Protein AF-0000000082283567 (afdb_homodimer)

Solvent-accessible surface area (backbone atoms only — not comparable to full-atom values): 51053 Å² total; per-residue (Å²): 121,48,42,83,45,73,58,57,56,79,41,66,70,56,34,50,48,35,37,76,75,66,52,45,45,70,44,39,68,35,46,18,51,27,35,51,26,24,47,41,36,71,56,43,43,70,57,73,76,56,86,62,96,57,68,27,50,33,34,15,39,20,30,20,50,17,9,45,42,33,15,32,55,36,14,67,39,68,38,49,17,24,31,26,24,59,67,56,36,25,26,52,42,48,70,39,32,58,45,39,51,46,26,47,40,43,29,18,49,47,43,54,48,51,71,46,26,59,82,38,18,30,43,68,77,42,58,79,46,68,40,53,53,52,37,42,50,48,29,39,42,51,40,29,69,56,31,51,76,44,7,58,66,42,38,40,72,39,51,18,37,54,38,77,27,60,60,28,32,70,25,72,47,31,33,33,39,84,88,38,78,42,35,34,62,27,34,36,42,11,56,27,53,43,74,35,73,74,81,81,28,44,48,43,88,81,37,86,60,34,35,58,71,48,51,87,41,55,58,55,77,45,62,28,33,37,31,40,26,64,45,59,70,31,49,36,50,40,46,25,42,17,49,60,64,22,47,27,36,33,37,21,63,47,83,51,54,47,51,94,75,34,42,36,64,68,58,25,52,52,54,52,51,44,33,39,75,50,47,34,42,76,41,58,58,31,56,69,48,34,37,44,72,78,36,76,45,72,84,54,78,44,63,27,35,34,39,38,30,39,78,95,42,76,44,71,25,37,37,41,36,48,36,60,51,68,24,20,49,64,73,95,34,29,37,72,55,24,43,44,50,62,42,90,53,46,10,37,41,51,48,58,58,34,30,28,75,60,22,88,38,32,28,44,20,27,37,16,18,38,94,55,71,77,39,65,47,49,6,32,50,42,14,54,37,37,45,39,30,72,75,64,70,46,85,50,47,60,84,72,63,53,66,47,47,67,35,82,37,82,55,13,41,21,36,28,70,44,40,22,70,65,37,27,52,76,70,69,45,64,62,43,79,33,70,21,62,24,69,80,32,66,37,21,49,46,64,73,53,33,60,47,33,29,36,39,30,19,37,57,98,53,44,47,53,50,19,25,32,28,33,22,80,55,15,67,41,45,48,44,40,55,44,43,28,46,69,67,73,37,32,36,57,55,43,33,68,35,56,52,45,71,73,37,66,51,42,31,58,27,42,26,10,40,53,54,45,63,73,66,52,79,72,63,129,121,47,43,84,46,71,60,55,56,78,41,64,71,57,36,50,46,33,36,75,76,65,54,44,45,69,44,40,67,34,46,19,52,27,35,49,27,23,46,40,37,71,54,44,45,71,57,71,76,57,84,63,94,56,67,26,50,33,34,16,38,18,29,21,50,18,10,45,42,32,15,32,54,36,14,68,40,68,39,49,17,24,27,27,22,60,66,57,36,25,26,53,41,49,71,39,32,60,46,39,51,46,28,48,39,44,27,18,48,47,43,53,50,52,73,47,24,58,82,40,18,30,43,68,76,42,58,80,45,67,38,53,53,51,36,44,48,48,28,40,42,52,39,28,69,56,30,50,76,42,7,55,65,42,38,40,72,40,51,19,36,52,39,76,27,60,61,29,32,70,26,71,47,31,35,33,40,83,88,38,77,41,37,35,64,27,34,36,42,12,56,28,53,42,76,36,73,73,82,81,28,44,49,45,89,80,38,86,59,34,35,59,69,48,52,84,40,56,58,55,78,45,61,27,33,37,30,40,26,63,46,60,70,31,49,36,49,39,46,25,42,17,49,60,65,23,46,27,35,33,38,20,63,46,83,51,54,48,52,93,74,34,40,36,63,68,58,26,52,52,52,52,52,42,34,39,73,51,46,34,41,76,41,57,58,32,55,70,48,35,37,44,71,77,38,74,46,71,86,54,79,45,62,28,34,33,36,40,29,40,77,95,43,77,43,70,24,38,38,39,36,49,37,59,50,67,24,19,50,64,73,95,35,29,38,70,56,24,42,42,51,63,41,92,54,44,10,37,41,50,47,58,56,35,30,29,75,62,23,88,40,32,28,44,20,28,36,17,19,39,95,53,71,76,41,65,46,49,6,32,51,43,14,53,36,37,45,39,29,73,74,63,70,47,86,52,46,60,83,73,63,55,67,47,48,66,33,80,37,82,54,11,43,19,36,29,70,43,40,22,71,64,37,28,54,74,71,70,44,65,62,43,78,33,71,22,62,24,71,79,32,65,36,21,50,45,61,73,53,33,61,46,32,30,35,40,31,18,37,58,99,54,45,46,53,51,20,24,32,28,33,22,81,55,15,67,43,44,48,44,41,56,45,42,28,47,70,68,73,37,32,37,58,56,43,33,69,36,56,51,44,70,75,38,65,50,43,32,58,26,44,25,10,41,53,54,45,62,73,66,52,79,72,62,129

Organism: NCBI:txid303405

Nearest PDB structures (foldseek):
  4j57-assembly1_B  TM=8.960E-01  e=3.649E-37  Plasmodium falciparum 3D7
  1k4q-assembly1_A-2  TM=8.839E-01  e=1.649E-37  Homo sapiens
  3djj-assembly1_A  TM=8.849E-01  e=4.087E-37  Homo sapiens
  1grt-assembly1_A  TM=8.715E-01  e=7.627E-37  Homo sapiens
  1grg-assembly1_A-2  TM=8.797E-01  e=1.423E-36  Homo sapiens

Sequence (1050 aa):
MASTSEWTPGDVEQAKEAREKLDIWPLDEYNCKLLNEVHPRNYVSNANKKEGSFVYDLIAIGSGAGGLVSSKQSARRGAKSAMITERLAGGDCLNVGCVPSKALIRSARAVAQVRRAAEFGVIVSGEVTVDFEAVMARLRRLRATIAPADGHPGTEQAGTHVYQGRGRLTGPNTVEVNGKTLKFEKCVLAMGGRPSIPSSIDGLQDAPFTTNENLFNLQVLPPRMIILGSGVVALEMAQSFALLGSKVTIVNRSSRLFESKLGDDEAANLIQNQLEKDGVTFLSSSTAQKVETINPGDGNKKLPLMKVTVGDKVLECECLLVAAGRAANVENCGLEEANVDYELGKGVKVNDYAQSVSNPSVYAVGDCCAGVPRLTHMSGEMAKLVVQNSLANDEWKLSSLVVPAVAYTEPEYATVGIASEEQAKKQGVACDVYKTSLEHNDRAILESSNIGFVKILVKKDTDDILGATIVAERAGEMINEVSLAMKNNLGLYAIGRNIHPYPTTGEAVMGCGVQYINKHLPRLDMASTSEWTPGDVEQAKEAREKLDIWPLDEYNCKLLNEVHPRNYVSNANKKEGSFVYDLIAIGSGAGGLVSSKQSARRGAKSAMITERLAGGDCLNVGCVPSKALIRSARAVAQVRRAAEFGVIVSGEVTVDFEAVMARLRRLRATIAPADGHPGTEQAGTHVYQGRGRLTGPNTVEVNGKTLKFEKCVLAMGGRPSIPSSIDGLQDAPFTTNENLFNLQVLPPRMIILGSGVVALEMAQSFALLGSKVTIVNRSSRLFESKLGDDEAANLIQNQLEKDGVTFLSSSTAQKVETINPGDGNKKLPLMKVTVGDKVLECECLLVAAGRAANVENCGLEEANVDYELGKGVKVNDYAQSVSNPSVYAVGDCCAGVPRLTHMSGEMAKLVVQNSLANDEWKLSSLVVPAVAYTEPEYATVGIASEEQAKKQGVACDVYKTSLEHNDRAILESSNIGFVKILVKKDTDDILGATIVAERAGEMINEVSLAMKNNLGLYAIGRNIHPYPTTGEAVMGCGVQYINKHLPRLD

Foldseek 3Di:
DQAPDFQDAPDPVVCVVCCPPAVDDDSHPLVRLLCCFWPGHNGHWPCVVPPDQDAWQEEEEAAALQQLLLQLVLVLVPTAGAYEHAHTHRPCCLQQRVQLLVLLLVLLVVLVCVVCVVVVVDDDPDDDAFDVQVSLVSSSNRSSVVNNCRGPVNSVVSVYTYHHAAWADQAQAWIDGPRDIYGYQAYEYEHAWAADDDPQAAPRVVALAAESSNVSNANDQKQEEEEEEQDLVRLSVLLSSLSNHHQYEYEELAQWHPVVVPAARVLGVLSVVVSVVSRYHYDHNKDWHYKDWPARFDSYHGFTWMWIDIPPDIDIISHYYYRHDIFAPDPPRHCVNNQWDADGRFATEAAFQQAGPGRRRYGYFANRYGPDDRDSVRSNVSSVSNSCCSVVVDDDTNVLDWDKDWRVGVQIKIKIAQRYPRSCVVVVFDWDKFKFFLCPQPVCVVVVWRHWIKIWIAGPPDQFTRMIITGGNPVVVLCVVVSVCNSVRNGLCVLLPDDDDPRDPSVRSNNSSVVVCVVPDDDDD/DQAPDFQDAPDPVVCVVCCPPAVDDDSHPLVRLLCCFWPGHNGHWPCVVPPDLDAWQEEEEAAALQQLLLQLVLVLVPTAGAYEHAYTHRPCCLQQHVQLLVLLLVLLVVLVCVVCVVVVVDDDPDDDAFDVQVSLVSSSNRSSVVNNCRGPVNSVVSVYTYHHAAWADQAQAWIDGPRDIYGYQAYEYEHAWAADDDPQAAPRVVALAAESSNVSNANDLKQEEEEEEQDLVRLSVLLSSLSNHHQYEYEELAQWHPVVVPAARVLRVLSVVVSVVSRYHYDHNKDWHYKDWPARFDSYHGFTWMWIDIPPDIDIISHYYYRHDIFAPDPPRHCVNNQWDADGRFATEDDFQQAGPGRRRYGYFANRYGPDDRDSVRSNVSSVSNSCCSVVVDDDTNVLDWDKDWRVGVQIKIKIAQRYPRSCVVVVFDWDKFKFFLCPQPVCVVVVNRHWIKMWIAGPPDQFTRMIITGGNPVVVLCVVVSVCNSVRNGLCVLLPDDDDPRDPSVRSNNSSVVVCVVPDDDDD

Secondary structure (DSSP, 8-state):
--BS----TT-HHHHHHIIIII------HHHHHHHHHHS-TTB--GGGG--S--EEEEEEE--SHHHHHHHHHHHHTT--EEEEESS-TTHHHHHHSHHHHHHHHHHHHHHHHHHTGGGGTEEE-S-EEE-HHHHHHHHHHHHHHHGGGGSHHHHHHTT-EEEES--EEEETTEEEETTEEEEEEEEEE---EEE---SSSBTGGGS--B-TTTGGG--S--SEEEEE--SHHHHHHHHHHHHHT-EEEEE-SSSSTTTTTT--HHHHHHHHHHHHHTTEEEETT--EEEEEEEE---SSSS--EEEEEETTEEEEESEEEE-S-EEE--TTSSTTTTT--EETTTEE-B-TTSBBSS-TTEEE-GGGBTTS---HHHHHHHHHHHHHHHHS-----GGG----EEE-SSSEEEEEE--SHHHHHHTT--EEEEEEEGGG-HHHHHTT----EEEEEEETTS--EEEEEEEETTHHHHHHHHHHHHHTT--HHHHHTSPPPSS-TTHHHHHHHHHHHHHHSPP--/--BS----TT-HHHHHHIIIII------HHHHHHHHHHS-TTB--GGGG--S--EEEEEEE--SHHHHHHHHHHHHTT--EEEEESS-TTHHHHHHSHHHHHHHHHHHHHHHHHHTGGGGTEEE-S-EEE-HHHHHHHHHHHHHHHGGGGSHHHHHHTT-EEEES--EEEETTEEEETTEEEEEEEEEE---EEE---SSSBTGGGS--B-TTTGGG--S--SEEEEE--SHHHHHHHHHHHHHT-EEEEE-SSSSTTTTTT--HHHHHHHHHHHHHTTEEEETT--EEEEEEEE---SSSS--EEEEEETTEEEEESEEEE-S-EEE--TTSSTTTTT--EETTTEE-B-TTSBBSS-TTEEE-GGGBTTS---HHHHHHHHHHHHHHHHH-----GGG----EEE-SSSEEEEEE--SHHHHHHTT--EEEEEEEGGG-HHHHHTT----EEEEEEETTS--EEEEEEEETTHHHHHHHHHHHHHTT--HHHHHTSPPPSS-TTHHHHHHHHHHHHHHSPP--

Structure (mmCIF, N/CA/C/O backbone):
data_AF-0000000082283567-model_v1
#
loop_
_entity.id
_entity.type
_entity.pdbx_description
1 polymer 'Dihydrolipoyl dehydrogenase'
#
loop_
_atom_site.group_PDB
_atom_site.id
_atom_site.type_symbol
_atom_site.label_atom_id
_atom_site.label_alt_id
_atom_site.label_comp_id
_atom_site.label_asym_id
_atom_site.label_entity_id
_atom_site.label_seq_id
_atom_site.pdbx_PDB_ins_code
_atom_site.Cartn_x
_atom_site.Cartn_y
_atom_site.Cartn_z
_atom_site.occupancy
_atom_site.B_iso_or_equiv
_atom_site.auth_seq_id
_atom_site.auth_comp_id
_atom_site.auth_asym_id
_atom_site.auth_atom_id
_atom_site.pdbx_PDB_model_num
ATOM 1 N N . MET A 1 1 ? 9.969 -41.188 8.055 1 50.34 1 MET A N 1
ATOM 2 C CA . MET A 1 1 ? 10.344 -40.188 7.062 1 50.34 1 MET A CA 1
ATOM 3 C C . MET A 1 1 ? 10.383 -40.812 5.664 1 50.34 1 MET A C 1
ATOM 5 O O . MET A 1 1 ? 11.016 -41.844 5.453 1 50.34 1 MET A O 1
ATOM 9 N N . ALA A 1 2 ? 9.391 -40.344 4.875 1 64.75 2 ALA A N 1
ATOM 10 C CA . ALA A 1 2 ? 9.086 -40.906 3.57 1 64.75 2 ALA A CA 1
ATOM 11 C C . ALA A 1 2 ? 10.281 -40.781 2.625 1 64.75 2 ALA A C 1
ATOM 13 O O . ALA A 1 2 ? 10.234 -41.281 1.491 1 64.75 2 ALA A O 1
ATOM 14 N N . SER A 1 3 ? 11.266 -40 3.121 1 69.56 3 SER A N 1
ATOM 15 C CA . SER A 1 3 ? 12.438 -39.875 2.258 1 69.56 3 SER A CA 1
ATOM 16 C C . SER A 1 3 ? 13.633 -40.625 2.846 1 69.56 3 SER A C 1
ATOM 18 O O . SER A 1 3 ? 13.93 -40.469 4.035 1 69.56 3 SER A O 1
ATOM 20 N N . THR A 1 4 ? 14.258 -41.469 2.104 1 71 4 THR A N 1
ATOM 21 C CA . THR A 1 4 ? 15.391 -42.281 2.59 1 71 4 THR A CA 1
ATOM 22 C C . THR A 1 4 ? 16.703 -41.562 2.32 1 71 4 THR A C 1
ATOM 24 O O . THR A 1 4 ? 17.766 -41.969 2.793 1 71 4 THR A O 1
ATOM 27 N N . SER A 1 5 ? 16.672 -40.5 1.521 1 83.62 5 SER A N 1
ATOM 28 C CA . SER A 1 5 ? 17.859 -39.719 1.239 1 83.62 5 SER A CA 1
ATOM 29 C C . SER A 1 5 ? 17.531 -38.219 1.108 1 83.62 5 SER A C 1
ATOM 31 O O . SER A 1 5 ? 16.359 -37.875 0.998 1 83.62 5 SER A O 1
ATOM 33 N N . GLU A 1 6 ? 18.578 -37.438 1.274 1 92.94 6 GLU A N 1
ATOM 34 C CA . GLU A 1 6 ? 18.406 -36 1.188 1 92.94 6 GLU A CA 1
ATOM 35 C C . GLU A 1 6 ? 19.312 -35.406 0.105 1 92.94 6 GLU A C 1
ATOM 37 O O . GLU A 1 6 ? 20.344 -35.969 -0.24 1 92.94 6 GLU A O 1
ATOM 42 N N . TRP A 1 7 ? 18.828 -34.344 -0.538 1 97.12 7 TRP A N 1
ATOM 43 C CA . TRP A 1 7 ? 19.703 -33.531 -1.382 1 97.12 7 TRP A CA 1
ATOM 44 C C . TRP A 1 7 ? 20.844 -32.938 -0.562 1 97.12 7 TRP A C 1
ATOM 46 O O . TRP A 1 7 ? 20.609 -32.375 0.524 1 97.12 7 TRP A O 1
ATOM 56 N N . THR A 1 8 ? 22.047 -33.062 -1.03 1 96.19 8 THR A N 1
ATOM 57 C CA . THR A 1 8 ? 23.219 -32.594 -0.3 1 96.19 8 THR A CA 1
ATOM 58 C C . THR A 1 8 ? 24.016 -31.594 -1.146 1 96.19 8 THR A C 1
ATOM 60 O O . THR A 1 8 ? 24.359 -31.891 -2.295 1 96.19 8 THR A O 1
ATOM 63 N N . PRO A 1 9 ? 24.359 -30.516 -0.522 1 95.5 9 PRO A N 1
ATOM 64 C CA . PRO A 1 9 ? 25.125 -29.531 -1.272 1 95.5 9 PRO A CA 1
ATOM 65 C C . PRO A 1 9 ? 26.484 -30.062 -1.716 1 95.5 9 PRO A C 1
ATOM 67 O O . PRO A 1 9 ? 27.156 -30.75 -0.952 1 95.5 9 PRO A O 1
ATOM 70 N N . GLY A 1 10 ? 26.906 -29.812 -2.912 1 90.88 10 GLY A N 1
ATOM 71 C CA . GLY A 1 10 ? 28.234 -30.156 -3.396 1 90.88 10 GLY A CA 1
ATOM 72 C C . GLY A 1 10 ? 28.312 -31.531 -4.012 1 90.88 10 GLY A C 1
ATOM 73 O O . GLY A 1 10 ? 29.344 -31.906 -4.578 1 90.88 10 GLY A O 1
ATOM 74 N N . ASP A 1 11 ? 27.281 -32.312 -3.92 1 95.25 11 ASP A N 1
ATOM 75 C CA . ASP A 1 11 ? 27.266 -33.625 -4.547 1 95.25 11 ASP A CA 1
ATOM 76 C C . ASP A 1 11 ? 27.125 -33.5 -6.062 1 95.25 11 ASP A C 1
ATOM 78 O O . ASP A 1 11 ? 26.078 -33.094 -6.566 1 95.25 11 ASP A O 1
ATOM 82 N N . VAL A 1 12 ? 28.047 -33.969 -6.805 1 95.69 12 VAL A N 1
ATOM 83 C CA . VAL A 1 12 ? 28.141 -33.75 -8.242 1 95.69 12 VAL A CA 1
ATOM 84 C C . VAL A 1 12 ? 27.047 -34.531 -8.961 1 95.69 12 VAL A C 1
ATOM 86 O O . VAL A 1 12 ? 26.438 -34.031 -9.906 1 95.69 12 VAL A O 1
ATOM 89 N N . GLU A 1 13 ? 26.875 -35.781 -8.523 1 96.38 13 GLU A N 1
ATOM 90 C CA . GLU A 1 13 ? 25.859 -36.625 -9.156 1 96.38 13 GLU A CA 1
ATOM 91 C C . GLU A 1 13 ? 24.453 -36.062 -8.906 1 96.38 13 GLU A C 1
ATOM 93 O O . GLU A 1 13 ? 23.625 -36.031 -9.805 1 96.38 13 GLU A O 1
ATOM 98 N N . GLN A 1 14 ? 24.25 -35.625 -7.73 1 96.94 14 GLN A N 1
ATOM 99 C CA . GLN A 1 14 ? 22.953 -35.062 -7.391 1 96.94 14 GLN A CA 1
ATOM 100 C C . GLN A 1 14 ? 22.734 -33.75 -8.148 1 96.94 14 GLN A C 1
ATOM 102 O O . GLN A 1 14 ? 21.594 -33.438 -8.531 1 96.94 14 GLN A O 1
ATOM 107 N N . ALA A 1 15 ? 23.781 -33 -8.297 1 96.69 15 ALA A N 1
ATOM 108 C CA . ALA A 1 15 ? 23.672 -31.75 -9.039 1 96.69 15 ALA A CA 1
ATOM 109 C C . ALA A 1 15 ? 23.234 -32 -10.484 1 96.69 15 ALA A C 1
ATOM 111 O O . ALA A 1 15 ? 22.406 -31.266 -11.023 1 96.69 15 ALA A O 1
ATOM 112 N N . LYS A 1 16 ? 23.797 -32.969 -11.047 1 95.75 16 LYS A N 1
ATOM 113 C CA . LYS A 1 16 ? 23.406 -33.375 -12.398 1 95.75 16 LYS A CA 1
ATOM 114 C C . LYS A 1 16 ? 21.953 -33.812 -12.445 1 95.75 16 LYS A C 1
ATOM 116 O O . LYS A 1 16 ? 21.203 -33.438 -13.352 1 95.75 16 LYS A O 1
ATOM 121 N N . GLU A 1 17 ? 21.578 -34.594 -11.469 1 95.88 17 GLU A N 1
ATOM 122 C CA . GLU A 1 17 ? 20.203 -35.094 -11.375 1 95.88 17 GLU A CA 1
ATOM 123 C C . GLU A 1 17 ? 19.219 -33.938 -11.242 1 95.88 17 GLU A C 1
ATOM 125 O O . GLU A 1 17 ? 18.219 -33.875 -11.945 1 95.88 17 GLU A O 1
ATOM 130 N N . ALA A 1 18 ? 19.516 -33.031 -10.32 1 96.75 18 ALA A N 1
ATOM 131 C CA . ALA A 1 18 ? 18.656 -31.859 -10.094 1 96.75 18 ALA A CA 1
ATOM 132 C C . ALA A 1 18 ? 18.516 -31.031 -11.359 1 96.75 18 ALA A C 1
ATOM 134 O O . ALA A 1 18 ? 17.406 -30.578 -11.688 1 96.75 18 ALA A O 1
ATOM 135 N N . ARG A 1 19 ? 19.562 -30.812 -12.055 1 95.44 19 ARG A N 1
ATOM 136 C CA . ARG A 1 19 ? 19.562 -30.016 -13.273 1 95.44 19 ARG A CA 1
ATOM 137 C C . ARG A 1 19 ? 18.797 -30.703 -14.391 1 95.44 19 ARG A C 1
ATOM 139 O O . ARG A 1 19 ? 17.922 -30.094 -15.023 1 95.44 19 ARG A O 1
ATOM 146 N N . GLU A 1 20 ? 19 -31.953 -14.609 1 94.69 20 GLU A N 1
ATOM 147 C CA . GLU A 1 20 ? 18.453 -32.688 -15.758 1 94.69 20 GLU A CA 1
ATOM 148 C C . GLU A 1 20 ? 17 -33.062 -15.531 1 94.69 20 GLU A C 1
ATOM 150 O O . GLU A 1 20 ? 16.188 -33 -16.453 1 94.69 20 GLU A O 1
ATOM 155 N N . LYS A 1 21 ? 16.656 -33.375 -14.305 1 94.81 21 LYS A N 1
ATOM 156 C CA . LYS A 1 21 ? 15.328 -33.906 -14.039 1 94.81 21 LYS A CA 1
ATOM 157 C C . LYS A 1 21 ? 14.391 -32.812 -13.508 1 94.81 21 LYS A C 1
ATOM 159 O O . LYS A 1 21 ? 13.172 -32.906 -13.703 1 94.81 21 LYS A O 1
ATOM 164 N N . LEU A 1 22 ? 14.953 -31.828 -12.836 1 96.75 22 LEU A N 1
ATOM 165 C CA . LEU A 1 22 ? 14.102 -30.891 -12.109 1 96.75 22 LEU A CA 1
ATOM 166 C C . LEU A 1 22 ? 14.359 -29.469 -12.562 1 96.75 22 LEU A C 1
ATOM 168 O O . LEU A 1 22 ? 13.625 -28.547 -12.18 1 96.75 22 LEU A O 1
ATOM 172 N N . ASP A 1 23 ? 15.398 -29.234 -13.414 1 95.75 23 ASP A N 1
ATOM 173 C CA . ASP A 1 23 ? 15.766 -27.906 -13.914 1 95.75 23 ASP A CA 1
ATOM 174 C C . ASP A 1 23 ? 16.094 -26.953 -12.758 1 95.75 23 ASP A C 1
ATOM 176 O O . ASP A 1 23 ? 15.609 -25.812 -12.734 1 95.75 23 ASP A O 1
ATOM 180 N N . ILE A 1 24 ? 16.844 -27.438 -11.711 1 97.5 24 ILE A N 1
ATOM 181 C CA . ILE A 1 24 ? 17.266 -26.625 -10.57 1 97.5 24 ILE A CA 1
ATOM 182 C C . ILE A 1 24 ? 18.781 -26.641 -10.461 1 97.5 24 ILE A C 1
ATOM 184 O O . ILE A 1 24 ? 19.406 -27.703 -10.414 1 97.5 24 ILE A O 1
ATOM 188 N N . TRP A 1 25 ? 19.375 -25.562 -10.586 1 96.5 25 TRP A N 1
ATOM 189 C CA . TRP A 1 25 ? 20.797 -25.375 -10.336 1 96.5 25 TRP A CA 1
ATOM 190 C C . TRP A 1 25 ? 21.094 -23.938 -9.891 1 96.5 25 TRP A C 1
ATOM 192 O O . TRP A 1 25 ? 20.297 -23.031 -10.141 1 96.5 25 TRP A O 1
ATOM 202 N N . PRO A 1 26 ? 22.25 -23.656 -9.148 1 96.94 26 PRO A N 1
ATOM 203 C CA . PRO A 1 26 ? 23.188 -24.672 -8.641 1 96.94 26 PRO A CA 1
ATOM 204 C C . PRO A 1 26 ? 22.641 -25.453 -7.457 1 96.94 26 PRO A C 1
ATOM 206 O O . PRO A 1 26 ? 21.719 -24.984 -6.781 1 96.94 26 PRO A O 1
ATOM 209 N N . LEU A 1 27 ? 23.125 -26.578 -7.238 1 97.38 27 LEU A N 1
ATOM 210 C CA . LEU A 1 27 ? 22.719 -27.344 -6.066 1 97.38 27 LEU A CA 1
ATOM 211 C C . LEU A 1 27 ? 23.5 -26.891 -4.828 1 97.38 27 LEU A C 1
ATOM 213 O O . LEU A 1 27 ? 24.25 -27.672 -4.246 1 97.38 27 LEU A O 1
ATOM 217 N N . ASP A 1 28 ? 23.312 -25.688 -4.387 1 97.31 28 ASP A N 1
ATOM 218 C CA . ASP A 1 28 ? 23.906 -25.125 -3.172 1 97.31 28 ASP A CA 1
ATOM 219 C C . ASP A 1 28 ? 23.047 -25.438 -1.952 1 97.31 28 ASP A C 1
ATOM 221 O O . ASP A 1 28 ? 22.141 -26.281 -2.025 1 97.31 28 ASP A O 1
ATOM 225 N N . GLU A 1 29 ? 23.359 -24.891 -0.778 1 98.12 29 GLU A N 1
ATOM 226 C CA . GLU A 1 29 ? 22.656 -25.203 0.461 1 98.12 29 GLU A CA 1
ATOM 227 C C . GLU A 1 29 ? 21.188 -24.797 0.375 1 98.12 29 GLU A C 1
ATOM 229 O O . GLU A 1 29 ? 20.312 -25.484 0.915 1 98.12 29 GLU A O 1
ATOM 234 N N . TYR A 1 30 ? 20.891 -23.719 -0.33 1 98.62 30 TYR A N 1
ATOM 235 C CA . TYR A 1 30 ? 19.531 -23.203 -0.397 1 98.62 30 TYR A CA 1
ATOM 236 C C . TYR A 1 30 ? 18.656 -24.047 -1.321 1 98.62 30 TYR A C 1
ATOM 238 O O . TYR A 1 30 ? 17.531 -24.391 -0.977 1 98.62 30 TYR A O 1
ATOM 246 N N . ASN A 1 31 ? 19.141 -24.406 -2.486 1 98.5 31 ASN A N 1
ATOM 247 C CA . ASN A 1 31 ? 18.391 -25.266 -3.385 1 98.5 31 ASN A CA 1
ATOM 248 C C . ASN A 1 31 ? 18.234 -26.672 -2.812 1 98.5 31 ASN A C 1
ATOM 250 O O . ASN A 1 31 ? 17.234 -27.344 -3.068 1 98.5 31 ASN A O 1
ATOM 254 N N . CYS A 1 32 ? 19.219 -27.078 -2.031 1 98.44 32 CYS A N 1
ATOM 255 C CA . CYS A 1 32 ? 19.047 -28.344 -1.326 1 98.44 32 CYS A CA 1
ATOM 256 C C . CYS A 1 32 ? 17.906 -28.266 -0.327 1 98.44 32 CYS A C 1
ATOM 258 O O . CYS A 1 32 ? 17.062 -29.172 -0.257 1 98.44 32 CYS A O 1
ATOM 260 N N . LYS A 1 33 ? 17.922 -27.188 0.441 1 98.25 33 LYS A N 1
ATOM 261 C CA . LYS A 1 33 ? 16.828 -26.984 1.39 1 98.25 33 LYS A CA 1
ATOM 262 C C . LYS A 1 33 ? 15.484 -26.953 0.676 1 98.25 33 LYS A C 1
ATOM 264 O O . LYS A 1 33 ? 14.516 -27.547 1.142 1 98.25 33 LYS A O 1
ATOM 269 N N . LEU A 1 34 ? 15.43 -26.25 -0.441 1 98.62 34 LEU A N 1
ATOM 270 C CA . LEU A 1 34 ? 14.219 -26.203 -1.253 1 98.62 34 LEU A CA 1
ATOM 271 C C . LEU A 1 34 ? 13.789 -27.609 -1.675 1 98.62 34 LEU A C 1
ATOM 273 O O . LEU A 1 34 ? 12.656 -28.016 -1.418 1 98.62 34 LEU A O 1
ATOM 277 N N . LEU A 1 35 ? 14.68 -28.328 -2.32 1 98.38 35 LEU A N 1
ATOM 278 C CA . LEU A 1 35 ? 14.367 -29.625 -2.904 1 98.38 35 LEU A CA 1
ATOM 279 C C . LEU A 1 35 ? 13.969 -30.625 -1.822 1 98.38 35 LEU A C 1
ATOM 281 O O . LEU A 1 35 ? 13.109 -31.484 -2.045 1 98.38 35 LEU A O 1
ATOM 285 N N . ASN A 1 36 ? 14.57 -30.516 -0.681 1 97.88 36 ASN A N 1
ATOM 286 C CA . ASN A 1 36 ? 14.227 -31.406 0.414 1 97.88 36 ASN A CA 1
ATOM 287 C C . ASN A 1 36 ? 12.797 -31.188 0.892 1 97.88 36 ASN A C 1
ATOM 289 O O . ASN A 1 36 ? 12.188 -32.062 1.491 1 97.88 36 ASN A O 1
ATOM 293 N N . GLU A 1 37 ? 12.289 -30 0.634 1 97.69 37 GLU A N 1
ATOM 294 C CA . GLU A 1 37 ? 10.898 -29.703 0.978 1 97.69 37 GLU A CA 1
ATOM 295 C C . GLU A 1 37 ? 9.945 -30.141 -0.136 1 97.69 37 GLU A C 1
ATOM 297 O O . GLU A 1 37 ? 8.883 -30.703 0.132 1 97.69 37 GLU A O 1
ATOM 302 N N . VAL A 1 38 ? 10.359 -29.922 -1.434 1 98.31 38 VAL A N 1
ATOM 303 C CA . VAL A 1 38 ? 9.336 -29.922 -2.475 1 98.31 38 VAL A CA 1
ATOM 304 C C . VAL A 1 38 ? 9.531 -31.125 -3.4 1 98.31 38 VAL A C 1
ATOM 306 O O . VAL A 1 38 ? 8.68 -31.422 -4.238 1 98.31 38 VAL A O 1
ATOM 309 N N . HIS A 1 39 ? 10.617 -31.75 -3.309 1 97.94 39 HIS A N 1
ATOM 310 C CA . HIS A 1 39 ? 10.922 -32.969 -4.062 1 97.94 39 HIS A CA 1
ATOM 311 C C . HIS A 1 39 ? 11.992 -33.781 -3.367 1 97.94 39 HIS A C 1
ATOM 313 O O . HIS A 1 39 ? 13.062 -34.031 -3.93 1 97.94 39 HIS A O 1
ATOM 319 N N . PRO A 1 40 ? 11.664 -34.281 -2.199 1 95.94 40 PRO A N 1
ATOM 320 C CA . PRO A 1 40 ? 12.672 -35.094 -1.505 1 95.94 40 PRO A CA 1
ATOM 321 C C . PRO A 1 40 ? 13.141 -36.281 -2.326 1 95.94 40 PRO A C 1
ATOM 323 O O . PRO A 1 40 ? 12.344 -36.906 -3.051 1 95.94 40 PRO A O 1
ATOM 326 N N . ARG A 1 41 ? 14.359 -36.594 -2.158 1 92.94 41 ARG A N 1
ATOM 327 C CA . ARG A 1 41 ? 14.938 -37.688 -2.928 1 92.94 41 ARG A CA 1
ATOM 328 C C . ARG A 1 41 ? 14.445 -39.031 -2.408 1 92.94 41 ARG A C 1
ATOM 330 O O . ARG A 1 41 ? 14.328 -39.219 -1.198 1 92.94 41 ARG A O 1
ATOM 337 N N . ASN A 1 42 ? 14.094 -39.938 -3.268 1 89.06 42 ASN A N 1
ATOM 338 C CA . ASN A 1 42 ? 13.641 -41.281 -2.963 1 89.06 42 ASN A CA 1
ATOM 339 C C . ASN A 1 42 ? 12.43 -41.281 -2.035 1 89.06 42 ASN A C 1
ATOM 341 O O . ASN A 1 42 ? 12.414 -41.969 -1.019 1 89.06 42 ASN A O 1
ATOM 345 N N . TYR A 1 43 ? 11.586 -40.438 -2.371 1 91.25 43 TYR A N 1
ATOM 346 C CA . TYR A 1 43 ? 10.391 -40.25 -1.554 1 91.25 43 TYR A CA 1
ATOM 347 C C . TYR A 1 43 ? 9.406 -41.406 -1.768 1 91.25 43 TYR A C 1
ATOM 349 O O . TYR A 1 43 ? 9.117 -41.781 -2.906 1 91.25 43 TYR A O 1
ATOM 357 N N . VAL A 1 44 ? 8.953 -41.969 -0.675 1 86.62 44 VAL A N 1
ATOM 358 C CA . VAL A 1 44 ? 7.906 -43 -0.703 1 86.62 44 VAL A CA 1
ATOM 359 C C . VAL A 1 44 ? 6.719 -42.531 0.142 1 86.62 44 VAL A C 1
ATOM 361 O O . VAL A 1 44 ? 6.879 -42.188 1.321 1 86.62 44 VAL A O 1
ATOM 364 N N . SER A 1 45 ? 5.613 -42.531 -0.517 1 84.19 45 SER A N 1
ATOM 365 C CA . SER A 1 45 ? 4.422 -42.031 0.167 1 84.19 45 SER A CA 1
ATOM 366 C C . SER A 1 45 ? 4.133 -42.844 1.427 1 84.19 45 SER A C 1
ATOM 368 O O . SER A 1 45 ? 4.242 -44.062 1.42 1 84.19 45 SER A O 1
ATOM 370 N N . ASN A 1 46 ? 3.746 -42.156 2.465 1 73.19 46 ASN A N 1
ATOM 371 C CA . ASN A 1 46 ? 3.371 -42.812 3.709 1 73.19 46 ASN A CA 1
ATOM 372 C C . ASN A 1 46 ? 2.049 -43.562 3.568 1 73.19 46 ASN A C 1
ATOM 374 O O . ASN A 1 46 ? 1.747 -44.438 4.363 1 73.19 46 ASN A O 1
ATOM 378 N N . ALA A 1 47 ? 1.254 -43.125 2.617 1 68.56 47 ALA A N 1
ATOM 379 C CA . ALA A 1 47 ? -0.035 -43.781 2.389 1 68.56 47 ALA A CA 1
ATOM 380 C C . ALA A 1 47 ? 0.151 -45.219 1.927 1 68.56 47 ALA A C 1
ATOM 382 O O . ALA A 1 47 ? -0.758 -46.031 2.061 1 68.56 47 ALA A O 1
ATOM 383 N N . ASN A 1 48 ? 1.12 -45.562 1.341 1 61.38 48 ASN A N 1
ATOM 384 C CA . ASN A 1 48 ? 1.403 -46.875 0.815 1 61.38 48 ASN A CA 1
ATOM 385 C C . ASN A 1 48 ? 1.457 -47.906 1.929 1 61.38 48 ASN A C 1
ATOM 387 O O . ASN A 1 48 ? 1.372 -49.125 1.665 1 61.38 48 ASN A O 1
ATOM 391 N N . LYS A 1 49 ? 1.622 -47.469 3.168 1 56.41 49 LYS A N 1
ATOM 392 C CA . LYS A 1 49 ? 1.723 -48.375 4.305 1 56.41 49 LYS A CA 1
ATOM 393 C C . LYS A 1 49 ? 0.346 -48.875 4.727 1 56.41 49 LYS A C 1
ATOM 395 O O . LYS A 1 49 ? 0.239 -49.781 5.551 1 56.41 49 LYS A O 1
ATOM 400 N N . LYS A 1 50 ? -0.703 -48.156 4.074 1 55.97 50 LYS A N 1
ATOM 401 C CA . LYS A 1 50 ? -2 -48.625 4.527 1 55.97 50 LYS A CA 1
ATOM 402 C C . LYS A 1 50 ? -2.664 -49.5 3.457 1 55.97 50 LYS A C 1
ATOM 404 O O . LYS A 1 50 ? -2.826 -49.062 2.316 1 55.97 50 LYS A O 1
ATOM 409 N N . GLU A 1 51 ? -2.574 -50.875 3.23 1 49.53 51 GLU A N 1
ATOM 410 C CA . GLU A 1 51 ? -2.885 -52 2.334 1 49.53 51 GLU A CA 1
ATOM 411 C C . GLU A 1 51 ? -4.348 -51.938 1.894 1 49.53 51 GLU A C 1
ATOM 413 O O . GLU A 1 51 ? -4.75 -52.688 0.995 1 49.53 51 GLU A O 1
ATOM 418 N N . GLY A 1 52 ? -5.238 -51.031 2.26 1 50.25 52 GLY A N 1
ATOM 419 C CA . GLY A 1 52 ? -6.637 -51.281 1.953 1 50.25 52 GLY A CA 1
ATOM 420 C C . GLY A 1 52 ? -7.125 -50.531 0.73 1 50.25 52 GLY A C 1
ATOM 421 O O . GLY A 1 52 ? -6.453 -49.625 0.243 1 50.25 52 GLY A O 1
ATOM 422 N N . SER A 1 53 ? -8.055 -51.281 -0.177 1 54.06 53 SER A N 1
ATOM 423 C CA . SER A 1 53 ? -8.75 -50.719 -1.333 1 54.06 53 SER A CA 1
ATOM 424 C C . SER A 1 53 ? -9.266 -49.312 -1.04 1 54.06 53 SER A C 1
ATOM 426 O O . SER A 1 53 ? -10.289 -49.156 -0.362 1 54.06 53 SER A O 1
ATOM 428 N N . PHE A 1 54 ? -8.445 -48.25 -1.044 1 66.06 54 PHE A N 1
ATOM 429 C CA . PHE A 1 54 ? -8.781 -46.938 -0.51 1 66.06 54 PHE A CA 1
ATOM 430 C C . PHE A 1 54 ? -9.328 -46.031 -1.608 1 66.06 54 PHE A C 1
ATOM 432 O O . PHE A 1 54 ? -8.734 -45.938 -2.686 1 66.06 54 PHE A O 1
ATOM 439 N N . VAL A 1 55 ? -10.711 -45.781 -1.447 1 89.38 55 VAL A N 1
ATOM 440 C CA . VAL A 1 55 ? -11.312 -44.75 -2.283 1 89.38 55 VAL A CA 1
ATOM 441 C C . VAL A 1 55 ? -11.125 -43.375 -1.627 1 89.38 55 VAL A C 1
ATOM 443 O O . VAL A 1 55 ? -11.547 -43.188 -0.485 1 89.38 55 VAL A O 1
ATOM 446 N N . TYR A 1 56 ? -10.336 -42.562 -2.205 1 95.94 56 TYR A N 1
ATOM 447 C CA . TYR A 1 56 ? -10.18 -41.219 -1.713 1 95.94 56 TYR A CA 1
ATOM 448 C C . TYR A 1 56 ? -11.445 -40.406 -1.94 1 95.94 56 TYR A C 1
ATOM 450 O O . TYR A 1 56 ? -12.094 -40.531 -2.98 1 95.94 56 TYR A O 1
ATOM 458 N N . ASP A 1 57 ? -11.789 -39.594 -0.913 1 95.88 57 ASP A N 1
ATOM 459 C CA . ASP A 1 57 ? -12.867 -38.625 -1.138 1 95.88 57 ASP A CA 1
ATOM 460 C C . ASP A 1 57 ? -12.477 -37.625 -2.209 1 95.88 57 ASP A C 1
ATOM 462 O O . ASP A 1 57 ? -13.305 -37.25 -3.049 1 95.88 57 ASP A O 1
ATOM 466 N N . LEU A 1 58 ? -11.227 -37.188 -2.17 1 97.31 58 LEU A N 1
ATOM 467 C CA . LEU A 1 58 ? -10.727 -36.188 -3.135 1 97.31 58 LEU A CA 1
ATOM 468 C C . LEU A 1 58 ? -9.258 -36.438 -3.445 1 97.31 58 LEU A C 1
ATOM 470 O O . LEU A 1 58 ? -8.445 -36.594 -2.533 1 97.31 58 LEU A O 1
ATOM 474 N N . ILE A 1 59 ? -8.891 -36.5 -4.723 1 98 59 ILE A N 1
ATOM 475 C CA . ILE A 1 59 ? -7.504 -36.562 -5.172 1 98 59 ILE A CA 1
ATOM 476 C C . ILE A 1 59 ? -7.199 -35.312 -6.02 1 98 59 ILE A C 1
ATOM 478 O O . ILE A 1 59 ? -7.953 -35 -6.938 1 98 59 ILE A O 1
ATOM 482 N N . ALA A 1 60 ? -6.211 -34.625 -5.672 1 98.69 60 ALA A N 1
ATOM 483 C CA . ALA A 1 60 ? -5.715 -33.531 -6.512 1 98.69 60 ALA A CA 1
ATOM 484 C C . ALA A 1 60 ? -4.508 -34 -7.332 1 98.69 60 ALA A C 1
ATOM 486 O O . ALA A 1 60 ? -3.545 -34.531 -6.789 1 98.69 60 ALA A O 1
ATOM 487 N N . ILE A 1 61 ? -4.559 -33.812 -8.648 1 98.62 61 ILE A N 1
ATOM 488 C CA . ILE A 1 61 ? -3.416 -34.062 -9.516 1 98.62 61 ILE A CA 1
ATOM 489 C C . ILE A 1 61 ? -2.699 -32.75 -9.828 1 98.62 61 ILE A C 1
ATOM 491 O O . ILE A 1 61 ? -3.17 -31.969 -10.656 1 98.62 61 ILE A O 1
ATOM 495 N N . GLY A 1 62 ? -1.549 -32.594 -9.289 1 98.19 62 GLY A N 1
ATOM 496 C CA . GLY A 1 62 ? -0.806 -31.344 -9.312 1 98.19 62 GLY A CA 1
ATOM 497 C C . GLY A 1 62 ? -0.621 -30.734 -7.934 1 98.19 62 GLY A C 1
ATOM 498 O O . GLY A 1 62 ? -1.463 -30.922 -7.051 1 98.19 62 GLY A O 1
ATOM 499 N N . SER A 1 63 ? 0.449 -29.953 -7.805 1 98.12 63 SER A N 1
ATOM 500 C CA . SER A 1 63 ? 0.799 -29.453 -6.477 1 98.12 63 SER A CA 1
ATOM 501 C C . SER A 1 63 ? 1.131 -27.969 -6.508 1 98.12 63 SER A C 1
ATOM 503 O O . SER A 1 63 ? 1.987 -27.5 -5.754 1 98.12 63 SER A O 1
ATOM 505 N N . GLY A 1 64 ? 0.6 -27.203 -7.516 1 97.94 64 GLY A N 1
ATOM 506 C CA . GLY A 1 64 ? 0.597 -25.75 -7.422 1 97.94 64 GLY A CA 1
ATOM 507 C C . GLY A 1 64 ? -0.434 -25.219 -6.445 1 97.94 64 GLY A C 1
ATOM 508 O O . GLY A 1 64 ? -0.936 -25.969 -5.598 1 97.94 64 GLY A O 1
ATOM 509 N N . ALA A 1 65 ? -0.774 -23.984 -6.59 1 97.44 65 ALA A N 1
ATOM 510 C CA . ALA A 1 65 ? -1.72 -23.344 -5.676 1 97.44 65 ALA A CA 1
ATOM 511 C C . ALA A 1 65 ? -3.047 -24.094 -5.648 1 97.44 65 ALA A C 1
ATOM 513 O O . ALA A 1 65 ? -3.605 -24.344 -4.574 1 97.44 65 ALA A O 1
ATOM 514 N N . GLY A 1 66 ? -3.535 -24.484 -6.801 1 98.25 66 GLY A N 1
ATOM 515 C CA . GLY A 1 66 ? -4.805 -25.188 -6.895 1 98.25 66 GLY A CA 1
ATOM 516 C C . GLY A 1 66 ? -4.797 -26.531 -6.191 1 98.25 66 GLY A C 1
ATOM 517 O O . GLY A 1 66 ? -5.711 -26.844 -5.43 1 98.25 66 GLY A O 1
ATOM 518 N N . GLY A 1 67 ? -3.762 -27.344 -6.469 1 98.56 67 GLY A N 1
ATOM 519 C CA . GLY A 1 67 ? -3.664 -28.656 -5.855 1 98.56 67 GLY A CA 1
ATOM 520 C C . GLY A 1 67 ? -3.432 -28.594 -4.355 1 98.56 67 GLY A C 1
ATOM 521 O O . GLY A 1 67 ? -4.035 -29.359 -3.6 1 98.56 67 GLY A O 1
ATOM 522 N N . LEU A 1 68 ? -2.578 -27.703 -3.971 1 98.44 68 LEU A N 1
ATOM 523 C CA . LEU A 1 68 ? -2.268 -27.547 -2.553 1 98.44 68 LEU A CA 1
ATOM 524 C C . LEU A 1 68 ? -3.512 -27.156 -1.764 1 98.44 68 LEU A C 1
ATOM 526 O O . LEU A 1 68 ? -3.836 -27.781 -0.754 1 98.44 68 LEU A O 1
ATOM 530 N N . VAL A 1 69 ? -4.23 -26.141 -2.209 1 97.88 69 VAL A N 1
ATOM 531 C CA . VAL A 1 69 ? -5.406 -25.672 -1.487 1 97.88 69 VAL A CA 1
ATOM 532 C C . VAL A 1 69 ? -6.5 -26.734 -1.518 1 97.88 69 VAL A C 1
ATOM 534 O O . VAL A 1 69 ? -7.137 -27.016 -0.497 1 97.88 69 VAL A O 1
ATOM 537 N N . SER A 1 70 ? -6.699 -27.422 -2.672 1 98.19 70 SER A N 1
ATOM 538 C CA . SER A 1 70 ? -7.734 -28.453 -2.789 1 98.19 70 SER A CA 1
ATOM 539 C C . SER A 1 70 ? -7.48 -29.609 -1.821 1 98.19 70 SER A C 1
ATOM 541 O O . SER A 1 70 ? -8.398 -30.047 -1.12 1 98.19 70 SER A O 1
ATOM 543 N N . SER A 1 71 ? -6.285 -30.062 -1.804 1 97.94 71 SER A N 1
ATOM 544 C CA . SER A 1 71 ? -5.957 -31.234 -1.006 1 97.94 71 SER A CA 1
ATOM 545 C C . SER A 1 71 ? -5.941 -30.906 0.484 1 97.94 71 SER A C 1
ATOM 547 O O . SER A 1 71 ? -6.539 -31.625 1.289 1 97.94 71 SER A O 1
ATOM 549 N N . LYS A 1 72 ? -5.324 -29.812 0.842 1 97.06 72 LYS A N 1
ATOM 550 C CA . LYS A 1 72 ? -5.195 -29.453 2.252 1 97.06 72 LYS A CA 1
ATOM 551 C C . LYS A 1 72 ? -6.547 -29.078 2.846 1 97.06 72 LYS A C 1
ATOM 553 O O . LYS A 1 72 ? -6.875 -29.469 3.967 1 97.06 72 LYS A O 1
ATOM 558 N N . GLN A 1 73 ? -7.301 -28.25 2.125 1 94.94 73 GLN A N 1
ATOM 559 C CA . GLN A 1 73 ? -8.594 -27.812 2.643 1 94.94 73 GLN A CA 1
ATOM 560 C C . GLN A 1 73 ? -9.547 -29 2.795 1 94.94 73 GLN A C 1
ATOM 562 O O . GLN A 1 73 ? -10.328 -29.062 3.75 1 94.94 73 GLN A O 1
ATOM 567 N N . SER A 1 74 ? -9.531 -29.906 1.866 1 95.5 74 SER A N 1
ATOM 568 C CA . SER A 1 74 ? -10.367 -31.094 1.973 1 95.5 74 SER A CA 1
ATOM 569 C C . SER A 1 74 ? -9.984 -31.938 3.184 1 95.5 74 SER A C 1
ATOM 571 O O . SER A 1 74 ? -10.859 -32.406 3.924 1 95.5 74 SER A O 1
ATOM 573 N N . ALA A 1 75 ? -8.711 -32.125 3.369 1 94.75 75 ALA A N 1
ATOM 574 C CA . ALA A 1 75 ? -8.234 -32.906 4.512 1 94.75 75 ALA A CA 1
ATOM 575 C C . ALA A 1 75 ? -8.648 -32.25 5.828 1 94.75 75 ALA A C 1
ATOM 577 O O . ALA A 1 75 ? -9.078 -32.938 6.762 1 94.75 75 ALA A O 1
ATOM 578 N N . ARG A 1 76 ? -8.531 -30.969 5.852 1 91.19 76 ARG A N 1
ATOM 579 C CA . ARG A 1 76 ? -8.883 -30.234 7.062 1 91.19 76 ARG A CA 1
ATOM 580 C C . ARG A 1 76 ? -10.359 -30.391 7.391 1 91.19 76 ARG A C 1
ATOM 582 O O . ARG A 1 76 ? -10.758 -30.312 8.555 1 91.19 76 ARG A O 1
ATOM 589 N N . ARG A 1 77 ? -11.094 -30.672 6.359 1 90.88 77 ARG A N 1
ATOM 590 C CA . ARG A 1 77 ? -12.531 -30.828 6.547 1 90.88 77 ARG A CA 1
ATOM 591 C C . ARG A 1 77 ? -12.875 -32.281 6.895 1 90.88 77 ARG A C 1
ATOM 593 O O . ARG A 1 77 ? -14.047 -32.625 7.023 1 90.88 77 ARG A O 1
ATOM 600 N N . GLY A 1 78 ? -11.875 -33.156 6.906 1 90.31 78 GLY A N 1
ATOM 601 C CA . GLY A 1 78 ? -12.086 -34.5 7.355 1 90.31 78 GLY A CA 1
ATOM 602 C C . GLY A 1 78 ? -12.133 -35.5 6.215 1 90.31 78 GLY A C 1
ATOM 603 O O . GLY A 1 78 ? -12.297 -36.719 6.438 1 90.31 78 GLY A O 1
ATOM 604 N N . ALA A 1 79 ? -11.93 -35.062 5.023 1 93.06 79 ALA A N 1
ATOM 605 C CA . ALA A 1 79 ? -11.961 -35.969 3.865 1 93.06 79 ALA A CA 1
ATOM 606 C C . ALA A 1 79 ? -10.672 -36.75 3.744 1 93.06 79 ALA A C 1
ATOM 608 O O . ALA A 1 79 ? -9.602 -36.281 4.145 1 93.06 79 ALA A O 1
ATOM 609 N N . LYS A 1 80 ? -10.859 -37.938 3.258 1 94.81 80 LYS A N 1
ATOM 610 C CA . LYS A 1 80 ? -9.672 -38.656 2.818 1 94.81 80 LYS A CA 1
ATOM 611 C C . LYS A 1 80 ? -9.102 -38.062 1.541 1 94.81 80 LYS A C 1
ATOM 613 O O . LYS A 1 80 ? -9.617 -38.281 0.447 1 94.81 80 LYS A O 1
ATOM 618 N N . SER A 1 81 ? -8.016 -37.344 1.733 1 96.06 81 SER A N 1
ATOM 619 C CA . SER A 1 81 ? -7.492 -36.5 0.676 1 96.06 81 SER A CA 1
ATOM 620 C C . SER A 1 81 ? -6.098 -36.938 0.248 1 96.06 81 SER A C 1
ATOM 622 O O . SER A 1 81 ? -5.289 -37.344 1.081 1 96.06 81 SER A O 1
ATOM 624 N N . ALA A 1 82 ? -5.781 -36.781 -1.076 1 97 82 ALA A N 1
ATOM 625 C CA . ALA A 1 82 ? -4.449 -37.094 -1.604 1 97 82 ALA A CA 1
ATOM 626 C C . ALA A 1 82 ? -4.02 -36.031 -2.611 1 97 82 ALA A C 1
ATOM 628 O O . ALA A 1 82 ? -4.863 -35.375 -3.254 1 97 82 ALA A O 1
ATOM 629 N N . MET A 1 83 ? -2.781 -35.781 -2.713 1 98.06 83 MET A N 1
ATOM 630 C CA . MET A 1 83 ? -2.162 -34.906 -3.705 1 98.06 83 MET A CA 1
ATOM 631 C C . MET A 1 83 ? -1.047 -35.625 -4.449 1 98.06 83 MET A C 1
ATOM 633 O O . MET A 1 83 ? -0.219 -36.312 -3.834 1 98.06 83 MET A O 1
ATOM 637 N N . ILE A 1 84 ? -1.066 -35.594 -5.719 1 97.62 84 ILE A N 1
ATOM 638 C CA . ILE A 1 84 ? -0.043 -36.188 -6.562 1 97.62 84 ILE A CA 1
ATOM 639 C C . ILE A 1 84 ? 0.827 -35.125 -7.184 1 97.62 84 ILE A C 1
ATOM 641 O O . ILE A 1 84 ? 0.314 -34.188 -7.797 1 97.62 84 ILE A O 1
ATOM 645 N N . THR A 1 85 ? 2.08 -35.188 -7.008 1 96.44 85 THR A N 1
ATOM 646 C CA . THR A 1 85 ? 3.025 -34.188 -7.52 1 96.44 85 THR A CA 1
ATOM 647 C C . THR A 1 85 ? 4.102 -34.875 -8.367 1 96.44 85 THR A C 1
ATOM 649 O O . THR A 1 85 ? 4.832 -35.75 -7.883 1 96.44 85 THR A O 1
ATOM 652 N N . GLU A 1 86 ? 4.203 -34.469 -9.57 1 94.88 86 GLU A N 1
ATOM 653 C CA . GLU A 1 86 ? 5.18 -35.062 -10.469 1 94.88 86 GLU A CA 1
ATOM 654 C C . GLU A 1 86 ? 6.559 -34.438 -10.281 1 94.88 86 GLU A C 1
ATOM 656 O O . GLU A 1 86 ? 7.559 -35.156 -10.164 1 94.88 86 GLU A O 1
ATOM 661 N N . ARG A 1 87 ? 6.68 -33.188 -10.281 1 94.75 87 ARG A N 1
ATOM 662 C CA . ARG A 1 87 ? 7.961 -32.469 -10.25 1 94.75 87 ARG A CA 1
ATOM 663 C C . ARG A 1 87 ? 8.18 -31.797 -8.906 1 94.75 87 ARG A C 1
ATOM 665 O O . ARG A 1 87 ? 8.359 -32.469 -7.887 1 94.75 87 ARG A O 1
ATOM 672 N N . LEU A 1 88 ? 8.023 -30.453 -8.844 1 98.06 88 LEU A N 1
ATOM 673 C CA . LEU A 1 88 ? 8.281 -29.719 -7.609 1 98.06 88 LEU A CA 1
ATOM 674 C C . LEU A 1 88 ? 6.969 -29.266 -6.969 1 98.06 88 LEU A C 1
ATOM 676 O O . LEU A 1 88 ? 6.191 -28.531 -7.59 1 98.06 88 LEU A O 1
ATOM 680 N N . ALA A 1 89 ? 6.723 -29.672 -5.676 1 98.12 89 ALA A N 1
ATOM 681 C CA . ALA A 1 89 ? 5.586 -29.125 -4.938 1 98.12 89 ALA A CA 1
ATOM 682 C C . ALA A 1 89 ? 5.684 -27.609 -4.844 1 98.12 89 ALA A C 1
ATOM 684 O O . ALA A 1 89 ? 6.777 -27.047 -4.867 1 98.12 89 ALA A O 1
ATOM 685 N N . GLY A 1 90 ? 4.543 -26.969 -4.766 1 98 90 GLY A N 1
ATOM 686 C CA . GLY A 1 90 ? 4.5 -25.516 -4.781 1 98 90 GLY A CA 1
ATOM 687 C C . GLY A 1 90 ? 4.258 -24.938 -6.16 1 98 90 GLY A C 1
ATOM 688 O O . GLY A 1 90 ? 3.922 -23.766 -6.297 1 98 90 GLY A O 1
ATOM 689 N N . GLY A 1 91 ? 4.418 -25.766 -7.207 1 97.31 91 GLY A N 1
ATOM 690 C CA . GLY A 1 91 ? 4.121 -25.375 -8.578 1 97.31 91 GLY A CA 1
ATOM 691 C C . GLY A 1 91 ? 4.961 -24.219 -9.062 1 97.31 91 GLY A C 1
ATOM 692 O O . GLY A 1 91 ? 6.07 -24 -8.57 1 97.31 91 GLY A O 1
ATOM 693 N N . ASP A 1 92 ? 4.512 -23.5 -10.086 1 95.94 92 ASP A N 1
ATOM 694 C CA . ASP A 1 92 ? 5.23 -22.391 -10.703 1 95.94 92 ASP A CA 1
ATOM 695 C C . ASP A 1 92 ? 5.469 -21.266 -9.695 1 95.94 92 ASP A C 1
ATOM 697 O O . ASP A 1 92 ? 6.559 -20.703 -9.641 1 95.94 92 ASP A O 1
ATOM 701 N N . CYS A 1 93 ? 4.5 -21.031 -8.93 1 97.06 93 CYS A N 1
ATOM 702 C CA . CYS A 1 93 ? 4.523 -19.859 -8.078 1 97.06 93 CYS A CA 1
ATOM 703 C C . CYS A 1 93 ? 5.719 -19.891 -7.129 1 97.06 93 CYS A C 1
ATOM 705 O O . CYS A 1 93 ? 6.484 -18.938 -7.051 1 97.06 93 CYS A O 1
ATOM 707 N N . LEU A 1 94 ? 5.891 -20.938 -6.422 1 98.38 94 LEU A N 1
ATOM 708 C CA . LEU A 1 94 ? 6.977 -21.062 -5.457 1 98.38 94 LEU A CA 1
ATOM 709 C C . LEU A 1 94 ? 8.32 -21.203 -6.168 1 98.38 94 LEU A C 1
ATOM 711 O O . LEU A 1 94 ? 9.312 -20.594 -5.762 1 98.38 94 LEU A O 1
ATOM 715 N N . ASN A 1 95 ? 8.336 -21.984 -7.195 1 98.62 95 ASN A N 1
ATOM 716 C CA . ASN A 1 95 ? 9.609 -22.5 -7.695 1 98.62 95 ASN A CA 1
ATOM 717 C C . ASN A 1 95 ? 10.164 -21.625 -8.812 1 98.62 95 ASN A C 1
ATOM 719 O O . ASN A 1 95 ? 11.375 -21.406 -8.898 1 98.62 95 ASN A O 1
ATOM 723 N N . VAL A 1 96 ? 9.25 -21.125 -9.711 1 98.25 96 VAL A N 1
ATOM 724 C CA . VAL A 1 96 ? 9.781 -20.484 -10.906 1 98.25 96 VAL A CA 1
ATOM 725 C C . VAL A 1 96 ? 8.875 -19.312 -11.305 1 98.25 96 VAL A C 1
ATOM 727 O O . VAL A 1 96 ? 8.844 -18.906 -12.469 1 98.25 96 VAL A O 1
ATOM 730 N N . GLY A 1 97 ? 8.109 -18.797 -10.406 1 97.56 97 GLY A N 1
ATOM 731 C CA . GLY A 1 97 ? 7.141 -17.766 -10.734 1 97.56 97 GLY A CA 1
ATOM 732 C C . GLY A 1 97 ? 7.137 -16.609 -9.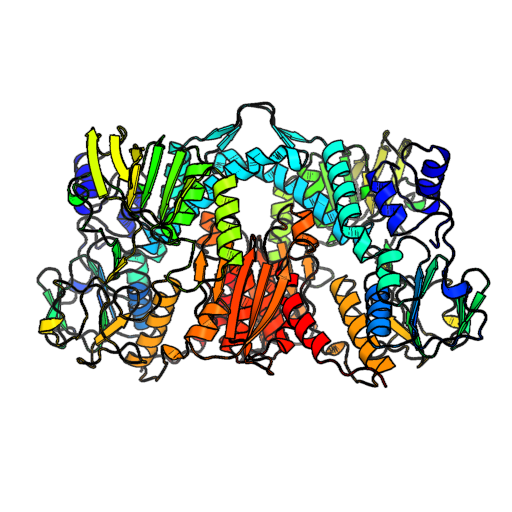742 1 97.56 97 GLY A C 1
ATOM 733 O O . GLY A 1 97 ? 8.109 -15.867 -9.648 1 97.56 97 GLY A O 1
ATOM 734 N N . CYS A 1 98 ? 6.035 -16.531 -8.945 1 97.81 98 CYS A N 1
ATOM 735 C CA . CYS A 1 98 ? 5.762 -15.375 -8.086 1 97.81 98 CYS A CA 1
ATOM 736 C C . CYS A 1 98 ? 6.891 -15.164 -7.086 1 97.81 98 CYS A C 1
ATOM 738 O O . CYS A 1 98 ? 7.383 -14.047 -6.93 1 97.81 98 CYS A O 1
ATOM 740 N N . VAL A 1 99 ? 7.352 -16.156 -6.441 1 98.62 99 VAL A N 1
ATOM 741 C CA . VAL A 1 99 ? 8.281 -16.047 -5.32 1 98.62 99 VAL A CA 1
ATOM 742 C C . VAL A 1 99 ? 9.656 -15.609 -5.828 1 98.62 99 VAL A C 1
ATOM 744 O O . VAL A 1 99 ? 10.156 -14.555 -5.441 1 98.62 99 VAL A O 1
ATOM 747 N N . PRO A 1 100 ? 10.273 -16.359 -6.742 1 98.69 100 PRO A N 1
ATOM 748 C CA . PRO A 1 100 ? 11.602 -15.914 -7.172 1 98.69 100 PRO A CA 1
ATOM 749 C C . PRO A 1 100 ? 11.57 -14.586 -7.926 1 98.69 100 PRO A C 1
ATOM 751 O O . PRO A 1 100 ? 12.492 -13.781 -7.809 1 98.69 100 PRO A O 1
ATOM 754 N N . SER A 1 101 ? 10.547 -14.328 -8.75 1 98.69 101 SER A N 1
ATOM 755 C CA . SER A 1 101 ? 10.492 -13.07 -9.477 1 98.69 101 SER A CA 1
ATOM 756 C C . SER A 1 101 ? 10.43 -11.883 -8.523 1 98.69 101 SER A C 1
ATOM 758 O O . SER A 1 101 ? 11.109 -10.875 -8.734 1 98.69 101 SER A O 1
ATOM 760 N N . LYS A 1 102 ? 9.633 -12 -7.453 1 98.69 102 LYS A N 1
ATOM 761 C CA . LYS A 1 102 ? 9.508 -10.883 -6.527 1 98.69 102 LYS A CA 1
ATOM 762 C C . LYS A 1 102 ? 10.781 -10.688 -5.711 1 98.69 102 LYS A C 1
ATOM 764 O O . LYS A 1 102 ? 11.109 -9.57 -5.309 1 98.69 102 LYS A O 1
ATOM 769 N N . ALA A 1 103 ? 11.469 -11.797 -5.402 1 98.81 103 ALA A N 1
ATOM 770 C CA . ALA A 1 103 ? 12.781 -11.656 -4.781 1 98.81 103 ALA A CA 1
ATOM 771 C C . ALA A 1 103 ? 13.727 -10.859 -5.672 1 98.81 103 ALA A C 1
ATOM 773 O O . ALA A 1 103 ? 14.438 -9.969 -5.191 1 98.81 103 ALA A O 1
ATOM 774 N N . LEU A 1 104 ? 13.727 -11.203 -6.953 1 98.81 104 LEU A N 1
ATOM 775 C CA . LEU A 1 104 ? 14.586 -10.516 -7.91 1 98.81 104 LEU A CA 1
ATOM 776 C C . LEU A 1 104 ? 14.18 -9.055 -8.07 1 98.81 104 LEU A C 1
ATOM 778 O O . LEU A 1 104 ? 15.031 -8.172 -8.117 1 98.81 104 LEU A O 1
ATOM 782 N N . ILE A 1 105 ? 12.93 -8.773 -8.148 1 98.81 105 ILE A N 1
ATOM 783 C CA . ILE A 1 105 ? 12.391 -7.426 -8.289 1 98.81 105 ILE A CA 1
ATOM 784 C C . ILE A 1 105 ? 12.844 -6.562 -7.113 1 98.81 105 ILE A C 1
ATOM 786 O O . ILE A 1 105 ? 13.234 -5.41 -7.297 1 98.81 105 ILE A O 1
ATOM 790 N N . ARG A 1 106 ? 12.82 -7.133 -5.867 1 98.69 106 ARG A N 1
ATOM 791 C CA . ARG A 1 106 ? 13.203 -6.367 -4.684 1 98.69 106 ARG A CA 1
ATOM 792 C C . ARG A 1 106 ? 14.664 -5.938 -4.758 1 98.69 106 ARG A C 1
ATOM 794 O O . ARG A 1 106 ? 15.008 -4.816 -4.367 1 98.69 106 ARG A O 1
ATOM 801 N N . SER A 1 107 ? 15.516 -6.824 -5.215 1 98.88 107 SER A N 1
ATOM 802 C CA . SER A 1 107 ? 16.922 -6.473 -5.387 1 98.88 107 SER A CA 1
ATOM 803 C C . SER A 1 107 ? 17.094 -5.387 -6.441 1 98.88 107 SER A C 1
ATOM 805 O O . SER A 1 107 ? 17.875 -4.453 -6.258 1 98.88 107 SER A O 1
ATOM 807 N N . ALA A 1 108 ? 16.344 -5.535 -7.547 1 98.81 108 ALA A N 1
ATOM 808 C CA . ALA A 1 108 ? 16.406 -4.523 -8.602 1 98.81 108 ALA A CA 1
ATOM 809 C C . ALA A 1 108 ? 15.945 -3.162 -8.078 1 98.81 108 ALA A C 1
ATOM 811 O O . ALA A 1 108 ? 16.547 -2.135 -8.391 1 98.81 108 ALA A O 1
ATOM 812 N N . ARG A 1 109 ? 14.969 -3.143 -7.289 1 98.12 109 ARG A N 1
ATOM 813 C CA . ARG A 1 109 ? 14.461 -1.906 -6.699 1 98.12 109 ARG A CA 1
ATOM 814 C C . ARG A 1 109 ? 15.5 -1.275 -5.781 1 98.12 109 ARG A C 1
ATOM 816 O O . ARG A 1 109 ? 15.609 -0.05 -5.703 1 98.12 109 ARG A O 1
ATOM 823 N N . ALA A 1 110 ? 16.219 -2.107 -5.059 1 98.31 110 ALA A N 1
ATOM 824 C CA . ALA A 1 110 ? 17.281 -1.596 -4.195 1 98.31 110 ALA A CA 1
ATOM 825 C C . ALA A 1 110 ? 18.328 -0.838 -5.004 1 98.31 110 ALA A C 1
ATOM 827 O O . ALA A 1 110 ? 18.812 0.205 -4.566 1 98.31 110 ALA A O 1
ATOM 828 N N . VAL A 1 111 ? 18.656 -1.338 -6.195 1 98.12 111 VAL A N 1
ATOM 829 C CA . VAL A 1 111 ? 19.609 -0.668 -7.078 1 98.12 111 VAL A CA 1
ATOM 830 C C . VAL A 1 111 ? 19.094 0.718 -7.445 1 98.12 111 VAL A C 1
ATOM 832 O O . VAL A 1 111 ? 19.812 1.711 -7.332 1 98.12 111 VAL A O 1
ATOM 835 N N . ALA A 1 112 ? 17.844 0.729 -7.832 1 97.38 112 ALA A N 1
ATOM 836 C CA . ALA A 1 112 ? 17.219 1.989 -8.234 1 97.38 112 ALA A CA 1
ATOM 837 C C . ALA A 1 112 ? 17.203 2.986 -7.078 1 97.38 112 ALA A C 1
ATOM 839 O O . ALA A 1 112 ? 17.438 4.18 -7.277 1 97.38 112 ALA A O 1
ATOM 840 N N . GLN A 1 113 ? 16.953 2.545 -5.895 1 96.62 113 GLN A N 1
ATOM 841 C CA . GLN A 1 113 ? 16.875 3.402 -4.719 1 96.62 113 GLN A CA 1
ATOM 842 C C . GLN A 1 113 ? 18.234 4.004 -4.371 1 96.62 113 GLN A C 1
ATOM 844 O O . GLN A 1 113 ? 18.328 5.184 -4.031 1 96.62 113 GLN A O 1
ATOM 849 N N . VAL A 1 114 ? 19.25 3.207 -4.441 1 97.25 114 VAL A N 1
ATOM 850 C CA . VAL A 1 114 ? 20.578 3.697 -4.133 1 97.25 114 VAL A CA 1
ATOM 851 C C . VAL A 1 114 ? 21 4.734 -5.172 1 97.25 114 VAL A C 1
ATOM 853 O O . VAL A 1 114 ? 21.594 5.766 -4.828 1 97.25 114 VAL A O 1
ATOM 856 N N . ARG A 1 115 ? 20.594 4.457 -6.414 1 95.69 115 ARG A N 1
ATOM 857 C CA . ARG A 1 115 ? 20.984 5.352 -7.5 1 95.69 115 ARG A CA 1
ATOM 858 C C . ARG A 1 115 ? 20.266 6.691 -7.387 1 95.69 115 ARG A C 1
ATOM 860 O O . ARG A 1 115 ? 20.766 7.711 -7.863 1 95.69 115 ARG A O 1
ATOM 867 N N . ARG A 1 116 ? 19.188 6.734 -6.672 1 96 116 ARG A N 1
ATOM 868 C CA . ARG A 1 116 ? 18.391 7.953 -6.516 1 96 116 ARG A CA 1
ATOM 869 C C . ARG A 1 116 ? 18.656 8.602 -5.16 1 96 116 ARG A C 1
ATOM 871 O O . ARG A 1 116 ? 18 9.586 -4.801 1 96 116 ARG A O 1
ATOM 878 N N . ALA A 1 117 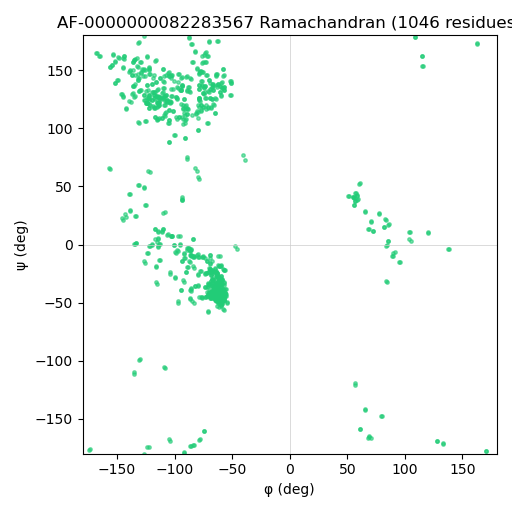? 19.594 8.141 -4.406 1 97.31 117 ALA A N 1
ATOM 879 C CA . ALA A 1 117 ? 19.797 8.539 -3.016 1 97.31 117 ALA A CA 1
ATOM 880 C C . ALA A 1 117 ? 20.047 10.039 -2.902 1 97.31 117 ALA A C 1
ATOM 882 O O . ALA A 1 117 ? 19.547 10.68 -1.972 1 97.31 117 ALA A O 1
ATOM 883 N N . ALA A 1 118 ? 20.672 10.617 -3.879 1 97.12 118 ALA A N 1
ATOM 884 C CA . ALA A 1 118 ? 21.031 12.031 -3.836 1 97.12 118 ALA A CA 1
ATOM 885 C C . ALA A 1 118 ? 19.797 12.922 -3.863 1 97.12 118 ALA A C 1
ATOM 887 O O . ALA A 1 118 ? 19.781 14 -3.268 1 97.12 118 ALA A O 1
ATOM 888 N N . GLU A 1 119 ? 18.781 12.445 -4.512 1 97.81 119 GLU A N 1
ATOM 889 C CA . GLU A 1 119 ? 17.516 13.172 -4.566 1 97.81 119 GLU A CA 1
ATOM 890 C C . GLU A 1 119 ? 16.969 13.43 -3.168 1 97.81 119 GLU A C 1
ATOM 892 O O . GLU A 1 119 ? 16.219 14.383 -2.955 1 97.81 119 GLU A O 1
ATOM 897 N N . PHE A 1 120 ? 17.406 12.641 -2.189 1 98.62 120 PHE A N 1
ATOM 898 C CA . PHE A 1 120 ? 16.812 12.688 -0.853 1 98.62 120 PHE A CA 1
ATOM 899 C C . PHE A 1 120 ? 17.844 13.203 0.162 1 98.62 120 PHE A C 1
ATOM 901 O O . PHE A 1 120 ? 17.641 13.07 1.371 1 98.62 120 PHE A O 1
ATOM 908 N N . GLY A 1 121 ? 18.891 13.695 -0.296 1 98.5 121 GLY A N 1
ATOM 909 C CA . GLY A 1 121 ? 19.906 14.273 0.568 1 98.5 121 GLY A CA 1
ATOM 910 C C . GLY A 1 121 ? 20.891 13.258 1.113 1 98.5 121 GLY A C 1
ATOM 911 O O . GLY A 1 121 ? 21.594 13.523 2.09 1 98.5 121 GLY A O 1
ATOM 912 N N . VAL A 1 122 ? 20.984 12.047 0.523 1 98.12 122 VAL A N 1
ATOM 913 C CA . VAL A 1 122 ? 21.938 11.008 0.913 1 98.12 122 VAL A CA 1
ATOM 914 C C . VAL A 1 122 ? 23.078 10.945 -0.092 1 98.12 122 VAL A C 1
ATOM 916 O O . VAL A 1 122 ? 22.859 10.695 -1.28 1 98.12 122 VAL A O 1
ATOM 919 N N . ILE A 1 123 ? 24.234 11.102 0.374 1 96.75 123 ILE A N 1
ATOM 920 C CA . ILE A 1 123 ? 25.406 11.164 -0.497 1 96.75 123 ILE A CA 1
ATOM 921 C C . ILE A 1 123 ? 26.172 9.852 -0.42 1 96.75 123 ILE A C 1
ATOM 923 O O . ILE A 1 123 ? 26.578 9.422 0.664 1 96.75 123 ILE A O 1
ATOM 927 N N . VAL A 1 124 ? 26.328 9.281 -1.577 1 94.69 124 VAL A N 1
ATOM 928 C CA . VAL A 1 124 ? 27.156 8.078 -1.729 1 94.69 124 VAL A CA 1
ATOM 929 C C . VAL A 1 124 ? 28.438 8.43 -2.475 1 94.69 124 VAL A C 1
ATOM 931 O O . VAL A 1 124 ? 28.406 8.758 -3.664 1 94.69 124 VAL A O 1
ATOM 934 N N . SER A 1 125 ? 29.625 8.43 -1.929 1 92.44 125 SER A N 1
ATOM 935 C CA . SER A 1 125 ? 30.859 8.906 -2.516 1 92.44 125 SER A CA 1
ATOM 936 C C . SER A 1 125 ? 31.516 7.844 -3.396 1 92.44 125 SER A C 1
ATOM 938 O O . SER A 1 125 ? 32.25 8.164 -4.324 1 92.44 125 SER A O 1
ATOM 940 N N . GLY A 1 126 ? 31.188 6.609 -3.268 1 89.5 126 GLY A N 1
ATOM 941 C CA . GLY A 1 126 ? 31.828 5.543 -4.02 1 89.5 126 GLY A CA 1
ATOM 942 C C . GLY A 1 126 ? 30.969 5.008 -5.148 1 89.5 126 GLY A C 1
ATOM 943 O O . GLY A 1 126 ? 30.047 5.691 -5.613 1 89.5 126 GLY A O 1
ATOM 944 N N . GLU A 1 127 ? 31.406 3.908 -5.66 1 92.75 127 GLU A N 1
ATOM 945 C CA . GLU A 1 127 ? 30.703 3.279 -6.773 1 92.75 127 GLU A CA 1
ATOM 946 C C . GLU A 1 127 ? 29.594 2.359 -6.277 1 92.75 127 GLU A C 1
ATOM 948 O O . GLU A 1 127 ? 29.719 1.74 -5.219 1 92.75 127 GLU A O 1
ATOM 953 N N . VAL A 1 128 ? 28.547 2.342 -6.98 1 94.62 128 VAL A N 1
ATOM 954 C CA . VAL A 1 128 ? 27.453 1.407 -6.746 1 94.62 128 VAL A CA 1
ATOM 955 C C . VAL A 1 128 ? 27.531 0.266 -7.758 1 94.62 128 VAL A C 1
ATOM 957 O O . VAL A 1 128 ? 27.438 0.495 -8.969 1 94.62 128 VAL A O 1
ATOM 960 N N . THR A 1 129 ? 27.766 -0.895 -7.285 1 96.94 129 THR A N 1
ATOM 961 C CA . THR A 1 129 ? 27.828 -2.059 -8.164 1 96.94 129 THR A CA 1
ATOM 962 C C . THR A 1 129 ? 26.844 -3.133 -7.707 1 96.94 129 THR A C 1
ATOM 964 O O . THR A 1 129 ? 26.359 -3.104 -6.57 1 96.94 129 THR A O 1
ATOM 967 N N . VAL A 1 130 ? 26.562 -4.051 -8.648 1 98.19 130 VAL A N 1
ATOM 968 C CA . VAL A 1 130 ? 25.656 -5.152 -8.352 1 98.19 130 VAL A CA 1
ATOM 969 C C . VAL A 1 130 ? 26.438 -6.457 -8.25 1 98.19 130 VAL A C 1
ATOM 971 O O . VAL A 1 130 ? 27.219 -6.793 -9.141 1 98.19 130 VAL A O 1
ATOM 974 N N . ASP A 1 131 ? 26.297 -7.094 -7.121 1 98.38 131 ASP A N 1
ATOM 975 C CA . ASP A 1 131 ? 26.766 -8.469 -6.957 1 98.38 131 ASP A CA 1
ATOM 976 C C . ASP A 1 131 ? 25.672 -9.469 -7.312 1 98.38 131 ASP A C 1
ATOM 978 O O . ASP A 1 131 ? 24.969 -9.953 -6.434 1 98.38 131 ASP A O 1
ATOM 982 N N . PHE A 1 132 ? 25.703 -9.859 -8.617 1 98.38 132 PHE A N 1
ATOM 983 C CA . PHE A 1 132 ? 24.609 -10.68 -9.133 1 98.38 132 PHE A CA 1
ATOM 984 C C . PHE A 1 132 ? 24.578 -12.039 -8.445 1 98.38 132 PHE A C 1
ATOM 986 O O . PHE A 1 132 ? 23.5 -12.602 -8.211 1 98.38 132 PHE A O 1
ATOM 993 N N . GLU A 1 133 ? 25.656 -12.586 -8.125 1 97.56 133 GLU A N 1
ATOM 994 C CA . GLU A 1 133 ? 25.703 -13.852 -7.391 1 97.56 133 GLU A CA 1
ATOM 995 C C . GLU A 1 133 ? 25 -13.727 -6.043 1 97.56 133 GLU A C 1
ATOM 997 O O . GLU A 1 133 ? 24.266 -14.633 -5.637 1 97.56 133 GLU A O 1
ATOM 1002 N N . ALA A 1 134 ? 25.266 -12.625 -5.363 1 98.31 134 ALA A N 1
ATOM 1003 C CA . ALA A 1 134 ? 24.609 -12.383 -4.082 1 98.31 134 ALA A CA 1
ATOM 1004 C C . ALA A 1 134 ? 23.109 -12.203 -4.254 1 98.31 134 ALA A C 1
ATOM 1006 O O . ALA A 1 134 ? 22.312 -12.648 -3.416 1 98.31 134 ALA A O 1
ATOM 1007 N N . VAL A 1 135 ? 22.719 -11.516 -5.324 1 98.81 135 VAL A N 1
ATOM 1008 C CA . VAL A 1 135 ? 21.297 -11.328 -5.641 1 98.81 135 VAL A CA 1
ATOM 1009 C C . VAL A 1 135 ? 20.609 -12.68 -5.785 1 98.81 135 VAL A C 1
ATOM 1011 O O . VAL A 1 135 ? 19.562 -12.922 -5.184 1 98.81 135 VAL A O 1
ATOM 1014 N N . MET A 1 136 ? 21.234 -13.555 -6.527 1 98.69 136 MET A N 1
ATOM 1015 C CA . MET A 1 136 ? 20.625 -14.852 -6.816 1 98.69 136 MET A CA 1
ATOM 1016 C C . MET A 1 136 ? 20.672 -15.758 -5.594 1 98.69 136 MET A C 1
ATOM 1018 O O . MET A 1 136 ? 19.75 -16.547 -5.367 1 98.69 136 MET A O 1
ATOM 1022 N N . ALA A 1 137 ? 21.703 -15.695 -4.832 1 98.62 137 ALA A N 1
ATOM 1023 C CA . ALA A 1 137 ? 21.766 -16.453 -3.58 1 98.62 137 ALA A CA 1
ATOM 1024 C C . ALA A 1 137 ? 20.656 -16.031 -2.633 1 98.62 137 ALA A C 1
ATOM 1026 O O . ALA A 1 137 ? 20.047 -16.891 -1.975 1 98.62 137 ALA A O 1
ATOM 1027 N N . ARG A 1 138 ? 20.422 -14.742 -2.541 1 98.75 138 ARG A N 1
ATOM 1028 C CA . ARG A 1 138 ? 19.328 -14.234 -1.736 1 98.75 138 ARG A CA 1
ATOM 1029 C C . ARG A 1 138 ? 17.984 -14.805 -2.217 1 98.75 138 ARG A C 1
ATOM 1031 O O . ARG A 1 138 ? 17.156 -15.219 -1.405 1 98.75 138 ARG A O 1
ATOM 1038 N N . LEU A 1 139 ? 17.812 -14.773 -3.531 1 98.81 139 LEU A N 1
ATOM 1039 C CA . LEU A 1 139 ? 16.609 -15.336 -4.117 1 98.81 139 LEU A CA 1
ATOM 1040 C C . LEU A 1 139 ? 16.422 -16.781 -3.684 1 98.81 139 LEU A C 1
ATOM 1042 O O . LEU A 1 139 ? 15.344 -17.156 -3.209 1 98.81 139 LEU A O 1
ATOM 1046 N N . ARG A 1 140 ? 17.406 -17.594 -3.799 1 98.75 140 ARG A N 1
ATOM 1047 C CA . ARG A 1 140 ? 17.328 -19 -3.457 1 98.75 140 ARG A CA 1
ATOM 1048 C C . ARG A 1 140 ? 17.062 -19.188 -1.966 1 98.75 140 ARG A C 1
ATOM 1050 O O . ARG A 1 140 ? 16.281 -20.062 -1.569 1 98.75 140 ARG A O 1
ATOM 1057 N N . ARG A 1 141 ? 17.688 -18.375 -1.142 1 98.75 141 ARG A N 1
ATOM 1058 C CA . ARG A 1 141 ? 17.5 -18.469 0.303 1 98.75 141 ARG A CA 1
ATOM 1059 C C . ARG A 1 141 ? 16.062 -18.172 0.688 1 98.75 141 ARG A C 1
ATOM 1061 O O . ARG A 1 141 ? 15.461 -18.922 1.471 1 98.75 141 ARG A O 1
ATOM 1068 N N . LEU A 1 142 ? 15.547 -17.141 0.146 1 98.75 142 LEU A N 1
ATOM 1069 C CA . LEU A 1 142 ? 14.188 -16.734 0.493 1 98.75 142 LEU A CA 1
ATOM 1070 C C . LEU A 1 142 ? 13.172 -17.75 -0.03 1 98.75 142 LEU A C 1
ATOM 1072 O O . LEU A 1 142 ? 12.195 -18.062 0.656 1 98.75 142 LEU A O 1
ATOM 1076 N N . ARG A 1 143 ? 13.359 -18.188 -1.265 1 98.75 143 ARG A N 1
ATOM 1077 C CA . ARG A 1 143 ? 12.492 -19.234 -1.817 1 98.75 143 ARG A CA 1
ATOM 1078 C C . ARG A 1 143 ? 12.484 -20.469 -0.931 1 98.75 143 ARG A C 1
ATOM 1080 O O . ARG A 1 143 ? 11.43 -21.047 -0.67 1 98.75 143 ARG A O 1
ATOM 1087 N N . ALA A 1 144 ? 13.633 -20.859 -0.454 1 98.69 144 ALA A N 1
ATOM 1088 C CA . ALA A 1 144 ? 13.758 -22.016 0.439 1 98.69 144 ALA A CA 1
ATOM 1089 C C . ALA A 1 144 ? 13.055 -21.75 1.77 1 98.69 144 ALA A C 1
ATOM 1091 O O . ALA A 1 144 ? 12.492 -22.672 2.375 1 98.69 144 ALA A O 1
ATOM 1092 N N . THR A 1 145 ? 13.117 -20.547 2.234 1 98.31 145 THR A N 1
ATOM 1093 C CA . THR A 1 145 ? 12.469 -20.141 3.48 1 98.31 145 THR A CA 1
ATOM 1094 C C . THR A 1 145 ? 10.953 -20.297 3.379 1 98.31 145 THR A C 1
ATOM 1096 O O . THR A 1 145 ? 10.297 -20.656 4.355 1 98.31 145 THR A O 1
ATOM 1099 N N . ILE A 1 146 ? 10.398 -20.094 2.227 1 98.38 146 ILE A N 1
ATOM 1100 C CA . ILE A 1 146 ? 8.961 -20.109 2.012 1 98.38 146 ILE A CA 1
ATOM 1101 C C . ILE A 1 146 ? 8.492 -21.531 1.706 1 98.38 146 ILE A C 1
ATOM 1103 O O . ILE A 1 146 ? 7.332 -21.875 1.958 1 98.38 146 ILE A O 1
ATOM 1107 N N . ALA A 1 147 ? 9.32 -22.422 1.305 1 98.38 147 ALA A N 1
ATOM 1108 C CA . ALA A 1 147 ? 9.047 -23.719 0.697 1 98.38 147 ALA A CA 1
ATOM 1109 C C . ALA A 1 147 ? 8.297 -24.625 1.662 1 98.38 147 ALA A C 1
ATOM 1111 O O . ALA A 1 147 ? 7.402 -25.375 1.252 1 98.38 147 ALA A O 1
ATOM 1112 N N . PRO A 1 148 ? 8.555 -24.594 2.98 1 97.44 148 PRO A N 1
ATOM 1113 C CA . PRO A 1 148 ? 7.938 -25.578 3.877 1 97.44 148 PRO A CA 1
ATOM 1114 C C . PRO A 1 148 ? 6.41 -25.531 3.842 1 97.44 148 PRO A C 1
ATOM 1116 O O . PRO A 1 148 ? 5.758 -26.562 3.977 1 97.44 148 PRO A O 1
ATOM 1119 N N . ALA A 1 149 ? 5.859 -24.391 3.584 1 94.62 149 ALA A N 1
ATOM 1120 C CA . ALA A 1 149 ? 4.406 -24.266 3.545 1 94.62 149 ALA A CA 1
ATOM 1121 C C . ALA A 1 149 ? 3.816 -25.016 2.361 1 94.62 149 ALA A C 1
ATOM 1123 O O . ALA A 1 149 ? 2.664 -25.469 2.41 1 94.62 149 ALA A O 1
ATOM 1124 N N . ASP A 1 150 ? 4.559 -25.266 1.314 1 96.94 150 ASP A N 1
ATOM 1125 C CA . ASP A 1 150 ? 4.082 -25.844 0.068 1 96.94 150 ASP A CA 1
ATOM 1126 C C . ASP A 1 150 ? 4.68 -27.234 -0.142 1 96.94 150 ASP A C 1
ATOM 1128 O O . ASP A 1 150 ? 4.387 -27.906 -1.138 1 96.94 150 ASP A O 1
ATOM 1132 N N . GLY A 1 151 ? 5.512 -27.688 0.812 1 97.38 151 GLY A N 1
ATOM 1133 C CA . GLY A 1 151 ? 6.262 -28.922 0.641 1 97.38 151 GLY A CA 1
ATOM 1134 C C . GLY A 1 151 ? 5.492 -30.156 1.085 1 97.38 151 GLY A C 1
ATOM 1135 O O . GLY A 1 151 ? 4.34 -30.047 1.513 1 97.38 151 GLY A O 1
ATOM 1136 N N . HIS A 1 152 ? 6.168 -31.297 0.893 1 96.88 152 HIS A N 1
ATOM 1137 C CA . HIS A 1 152 ? 5.578 -32.594 1.227 1 96.88 152 HIS A CA 1
ATOM 1138 C C . HIS A 1 152 ? 5.238 -32.688 2.711 1 96.88 152 HIS A C 1
ATOM 1140 O O . HIS A 1 152 ? 4.105 -33 3.076 1 96.88 152 HIS A O 1
ATOM 1146 N N . PRO A 1 153 ? 6.164 -32.25 3.604 1 95.12 153 PRO A N 1
ATOM 1147 C CA . PRO A 1 153 ? 5.852 -32.375 5.031 1 95.12 153 PRO A CA 1
ATOM 1148 C C . PRO A 1 153 ? 4.668 -31.516 5.449 1 95.12 153 PRO A C 1
ATOM 1150 O O . PRO A 1 153 ? 3.812 -31.953 6.215 1 95.12 153 PRO A O 1
ATOM 1153 N N . GLY A 1 154 ? 4.727 -30.281 4.934 1 95.31 154 GLY A N 1
ATOM 1154 C CA . GLY A 1 154 ? 3.627 -29.391 5.266 1 95.31 154 GLY A CA 1
ATOM 1155 C C . GLY A 1 154 ? 2.281 -29.891 4.781 1 95.31 154 GLY A C 1
ATOM 1156 O O . GLY A 1 154 ? 1.27 -29.734 5.469 1 95.31 154 GLY A O 1
ATOM 1157 N N . THR A 1 155 ? 2.232 -30.438 3.689 1 97 155 THR A N 1
ATOM 1158 C CA . THR A 1 155 ? 1.015 -31 3.111 1 97 155 THR A CA 1
ATOM 1159 C C . THR A 1 155 ? 0.565 -32.219 3.885 1 97 155 THR A C 1
ATOM 1161 O O . THR A 1 155 ? -0.626 -32.406 4.152 1 97 155 THR A O 1
ATOM 1164 N N . GLU A 1 156 ? 1.466 -33.062 4.25 1 95.75 156 GLU A N 1
ATOM 1165 C CA . GLU A 1 156 ? 1.154 -34.25 5.055 1 95.75 156 GLU A CA 1
ATOM 1166 C C . GLU A 1 156 ? 0.645 -33.844 6.438 1 95.75 156 GLU A C 1
ATOM 1168 O O . GLU A 1 156 ? -0.274 -34.469 6.973 1 95.75 156 GLU A O 1
ATOM 1173 N N . GLN A 1 157 ? 1.223 -32.844 6.934 1 95.12 157 GLN A N 1
ATOM 1174 C CA . GLN A 1 157 ? 0.81 -32.344 8.242 1 95.12 157 GLN A CA 1
ATOM 1175 C C . GLN A 1 157 ? -0.638 -31.875 8.219 1 95.12 157 GLN A C 1
ATOM 1177 O O . GLN A 1 157 ? -1.343 -31.953 9.227 1 95.12 157 GLN A O 1
ATOM 1182 N N . ALA A 1 158 ? -1.088 -31.469 7.059 1 94.94 158 ALA A N 1
ATOM 1183 C CA . ALA A 1 158 ? -2.469 -31.016 6.906 1 94.94 158 ALA A CA 1
ATOM 1184 C C . ALA A 1 158 ? -3.426 -32.188 6.789 1 94.94 158 ALA A C 1
ATOM 1186 O O . ALA A 1 158 ? -4.645 -32 6.746 1 94.94 158 ALA A O 1
ATOM 1187 N N . GLY A 1 159 ? -2.898 -33.375 6.672 1 94.62 159 GLY A N 1
ATOM 1188 C CA . GLY A 1 159 ? -3.721 -34.594 6.629 1 94.62 159 GLY A CA 1
ATOM 1189 C C . GLY A 1 159 ? -3.85 -35.156 5.234 1 94.62 159 GLY A C 1
ATOM 1190 O O . GLY A 1 159 ? -4.625 -36.094 5.016 1 94.62 159 GLY A O 1
ATOM 1191 N N . THR A 1 160 ? -3.1 -34.688 4.32 1 96.56 160 THR A N 1
ATOM 1192 C CA . THR A 1 160 ? -3.154 -35.125 2.926 1 96.56 160 THR A CA 1
ATOM 1193 C C . THR A 1 160 ? -2.121 -36.219 2.654 1 96.56 160 THR A C 1
ATOM 1195 O O . THR A 1 160 ? -0.973 -36.125 3.09 1 96.56 160 THR A O 1
ATOM 1198 N N . HIS A 1 161 ? -2.545 -37.281 1.984 1 95.81 161 HIS A N 1
ATOM 1199 C CA . HIS A 1 161 ? -1.563 -38.219 1.469 1 95.81 161 HIS A CA 1
ATOM 1200 C C . HIS A 1 161 ? -0.839 -37.656 0.251 1 95.81 161 HIS A C 1
ATOM 1202 O O . HIS A 1 161 ? -1.478 -37.188 -0.694 1 95.81 161 HIS A O 1
ATOM 1208 N N . VAL A 1 162 ? 0.483 -37.719 0.308 1 96.88 162 VAL A N 1
ATOM 1209 C CA . VAL A 1 162 ? 1.269 -37.156 -0.777 1 96.88 162 VAL A CA 1
ATOM 1210 C C . VAL A 1 162 ? 1.922 -38.25 -1.594 1 96.88 162 VAL A C 1
ATOM 1212 O O . VAL A 1 162 ? 2.551 -39.156 -1.035 1 96.88 162 VAL A O 1
ATOM 1215 N N . TYR A 1 163 ? 1.721 -38.219 -2.875 1 96.5 163 TYR A N 1
ATOM 1216 C CA . TYR A 1 163 ? 2.391 -39.094 -3.82 1 96.5 163 TYR A CA 1
ATOM 1217 C C . TYR A 1 163 ? 3.318 -38.312 -4.738 1 96.5 163 TYR A C 1
ATOM 1219 O O . TYR A 1 163 ? 2.875 -37.438 -5.465 1 96.5 163 TYR A O 1
ATOM 1227 N N . GLN A 1 164 ? 4.594 -38.625 -4.719 1 96.5 164 GLN A N 1
ATOM 1228 C CA . GLN A 1 164 ? 5.555 -38.031 -5.656 1 96.5 164 GLN A CA 1
ATOM 1229 C C . GLN A 1 164 ? 5.699 -38.906 -6.895 1 96.5 164 GLN A C 1
ATOM 1231 O O . GLN A 1 164 ? 6.195 -40.031 -6.812 1 96.5 164 GLN A O 1
ATOM 1236 N N . GLY A 1 165 ? 5.188 -38.469 -7.965 1 95.88 165 GLY A N 1
ATOM 1237 C CA . GLY A 1 165 ? 5.156 -39.188 -9.234 1 95.88 165 GLY A CA 1
ATOM 1238 C C . GLY A 1 165 ? 4.137 -38.625 -10.203 1 95.88 165 GLY A C 1
ATOM 1239 O O . GLY A 1 165 ? 3.369 -37.719 -9.859 1 95.88 165 GLY A O 1
ATOM 1240 N N . ARG A 1 166 ? 4.164 -39.125 -11.383 1 96.19 166 ARG A N 1
ATOM 1241 C CA . ARG A 1 166 ? 3.223 -38.656 -12.406 1 96.19 166 ARG A CA 1
ATOM 1242 C C . ARG A 1 166 ? 1.859 -39.312 -12.219 1 96.19 166 ARG A C 1
ATOM 1244 O O . ARG A 1 166 ? 1.757 -40.562 -12.203 1 96.19 166 ARG A O 1
ATOM 1251 N N . GLY A 1 167 ? 0.875 -38.562 -12.008 1 97 167 GLY A N 1
ATOM 1252 C CA . GLY A 1 167 ? -0.496 -39.031 -11.977 1 97 167 GLY A CA 1
ATOM 1253 C C . GLY A 1 167 ? -1.15 -39.062 -13.344 1 97 167 GLY A C 1
ATOM 1254 O O . GLY A 1 167 ? -1.029 -38.125 -14.117 1 97 167 GLY A O 1
ATOM 1255 N N . ARG A 1 168 ? -1.76 -40.125 -13.672 1 97.75 168 ARG A N 1
ATOM 1256 C CA . ARG A 1 168 ? -2.477 -40.281 -14.93 1 97.75 168 ARG A CA 1
ATOM 1257 C C . ARG A 1 168 ? -3.842 -40.938 -14.719 1 97.75 168 ARG A C 1
ATOM 1259 O O . ARG A 1 168 ? -3.943 -42 -14.094 1 97.75 168 ARG A O 1
ATOM 1266 N N . LEU A 1 169 ? -4.895 -40.281 -15.234 1 98.5 169 LEU A N 1
ATOM 1267 C CA . LEU A 1 169 ? -6.223 -40.875 -15.148 1 98.5 169 LEU A CA 1
ATOM 1268 C C . LEU A 1 169 ? -6.305 -42.125 -16.016 1 98.5 169 LEU A C 1
ATOM 1270 O O . LEU A 1 169 ? -5.793 -42.156 -17.141 1 98.5 169 LEU A O 1
ATOM 1274 N N . THR A 1 170 ? -6.902 -43.188 -15.484 1 98 170 THR A N 1
ATOM 1275 C CA . THR A 1 170 ? -6.98 -44.469 -16.188 1 98 170 THR A CA 1
ATOM 1276 C C . THR A 1 170 ? -8.438 -44.906 -16.375 1 98 170 THR A C 1
ATOM 1278 O O . THR A 1 170 ? -8.711 -45.938 -16.984 1 98 170 THR A O 1
ATOM 1281 N N . GLY A 1 171 ? -9.359 -44.156 -15.891 1 97.81 171 GLY A N 1
ATOM 1282 C CA . GLY A 1 171 ? -10.797 -44.344 -15.953 1 97.81 171 GLY A CA 1
ATOM 1283 C C . GLY A 1 171 ? -11.578 -43.188 -15.383 1 97.81 171 GLY A C 1
ATOM 1284 O O . GLY A 1 171 ? -10.992 -42.188 -14.953 1 97.81 171 GLY A O 1
ATOM 1285 N N . PRO A 1 172 ? -12.852 -43.344 -15.352 1 97.19 172 PRO A N 1
ATOM 1286 C CA . PRO A 1 172 ? -13.688 -42.219 -14.914 1 97.19 172 PRO A CA 1
ATOM 1287 C C . PRO A 1 172 ? -13.461 -41.844 -13.445 1 97.19 172 PRO A C 1
ATOM 1289 O O . PRO A 1 172 ? -13.75 -40.719 -13.039 1 97.19 172 PRO A O 1
ATOM 1292 N N . ASN A 1 173 ? -12.898 -42.812 -12.656 1 97.81 173 ASN A N 1
ATOM 1293 C CA . ASN A 1 173 ? -12.711 -42.562 -11.234 1 97.81 173 ASN A CA 1
ATOM 1294 C C . ASN A 1 173 ? -11.414 -43.156 -10.711 1 97.81 173 ASN A C 1
ATOM 1296 O O . ASN A 1 173 ? -11.32 -43.531 -9.539 1 97.81 173 ASN A O 1
ATOM 1300 N N . THR A 1 174 ? -10.484 -43.344 -11.586 1 97.25 174 THR A N 1
ATOM 1301 C CA . THR A 1 174 ? -9.227 -43.938 -11.188 1 97.25 174 THR A CA 1
ATOM 1302 C C . THR A 1 174 ? -8.031 -43.156 -11.719 1 97.25 174 THR A C 1
ATOM 1304 O O . THR A 1 174 ? -8.109 -42.562 -12.797 1 97.25 174 THR A O 1
ATOM 1307 N N . VAL A 1 175 ? -6.984 -43.156 -10.922 1 97.12 175 VAL A N 1
ATOM 1308 C CA . VAL A 1 175 ? -5.723 -42.531 -11.305 1 97.12 175 VAL A CA 1
ATOM 1309 C C . VAL A 1 175 ? -4.559 -43.469 -10.961 1 97.12 175 VAL A C 1
ATOM 1311 O O . VAL A 1 175 ? -4.574 -44.125 -9.922 1 97.12 175 VAL A O 1
ATOM 1314 N N . GLU A 1 176 ? -3.65 -43.531 -11.859 1 96.62 176 GLU A N 1
ATOM 1315 C CA . GLU A 1 176 ? -2.445 -44.344 -11.633 1 96.62 176 GLU A CA 1
ATOM 1316 C C . GLU A 1 176 ? -1.262 -43.438 -11.266 1 96.62 176 GLU A C 1
ATOM 1318 O O . GLU A 1 176 ? -1.066 -42.375 -11.867 1 96.62 176 GLU A O 1
ATOM 1323 N N . VAL A 1 177 ? -0.478 -43.781 -10.227 1 95.62 177 VAL A N 1
ATOM 1324 C CA . VAL A 1 177 ? 0.768 -43.125 -9.844 1 95.62 177 VAL A CA 1
ATOM 1325 C C . VAL A 1 177 ? 1.754 -44.156 -9.312 1 95.62 177 VAL A C 1
ATOM 1327 O O . VAL A 1 177 ? 1.42 -44.938 -8.422 1 95.62 177 VAL A O 1
ATOM 1330 N N . ASN A 1 178 ? 2.908 -44.156 -9.867 1 93.06 178 ASN A N 1
ATOM 1331 C CA . ASN A 1 178 ? 3.969 -45.062 -9.445 1 93.06 178 ASN A CA 1
ATOM 1332 C C . ASN A 1 178 ? 3.52 -46.531 -9.516 1 93.06 178 ASN A C 1
ATOM 1334 O O . ASN A 1 178 ? 3.779 -47.312 -8.594 1 93.06 178 ASN A O 1
ATOM 1338 N N . GLY A 1 179 ? 2.771 -46.781 -10.414 1 91.38 179 GLY A N 1
ATOM 1339 C CA . GLY A 1 179 ? 2.342 -48.156 -10.625 1 91.38 179 GLY A CA 1
ATOM 1340 C C . GLY A 1 179 ? 1.146 -48.562 -9.781 1 91.38 179 GLY A C 1
ATOM 1341 O O . GLY A 1 179 ? 0.66 -49.688 -9.859 1 91.38 179 GLY A O 1
ATOM 1342 N N . LYS A 1 180 ? 0.622 -47.688 -9.062 1 91.75 180 LYS A N 1
ATOM 1343 C CA . LYS A 1 180 ? -0.54 -47.938 -8.211 1 91.75 180 LYS A CA 1
ATOM 1344 C C . LYS A 1 180 ? -1.776 -47.219 -8.742 1 91.75 180 LYS A C 1
ATOM 1346 O O . LYS A 1 180 ? -1.702 -46.062 -9.141 1 91.75 180 LYS A O 1
ATOM 1351 N N . THR A 1 181 ? -2.859 -48 -8.742 1 94.69 181 THR A N 1
ATOM 1352 C CA . THR A 1 181 ? -4.133 -47.406 -9.125 1 94.69 181 THR A CA 1
ATOM 1353 C C . THR A 1 181 ? -4.898 -46.906 -7.895 1 94.69 181 THR A C 1
ATOM 1355 O O . THR A 1 181 ? -5.203 -47.719 -7 1 94.69 181 THR A O 1
ATOM 1358 N N . LEU A 1 182 ? -5.18 -45.719 -7.84 1 95.25 182 LEU A N 1
ATOM 1359 C CA . LEU A 1 182 ? -5.988 -45.125 -6.781 1 95.25 182 LEU A CA 1
ATOM 1360 C C . LEU A 1 182 ? -7.402 -44.844 -7.273 1 95.25 182 LEU A C 1
ATOM 1362 O O . LEU A 1 182 ? -7.598 -44.469 -8.438 1 95.25 182 LEU A O 1
ATOM 1366 N N . LYS A 1 183 ? -8.383 -45 -6.418 1 96.56 183 LYS A N 1
ATOM 1367 C CA . LYS A 1 183 ? -9.773 -44.656 -6.707 1 96.56 183 LYS A CA 1
ATOM 1368 C C . LYS A 1 183 ? -10.172 -43.375 -5.988 1 96.56 183 LYS A C 1
ATOM 1370 O O . LYS A 1 183 ? -9.664 -43.062 -4.906 1 96.56 183 LYS A O 1
ATOM 1375 N N . PHE A 1 184 ? -11.055 -42.656 -6.645 1 97.06 184 PHE A N 1
ATOM 1376 C CA . PHE A 1 184 ? -11.508 -41.406 -6.027 1 97.06 184 PHE A CA 1
ATOM 1377 C C . PHE A 1 184 ? -13.008 -41.219 -6.223 1 97.06 184 PHE A C 1
ATOM 1379 O O . PHE A 1 184 ? -13.578 -41.719 -7.195 1 97.06 184 PHE A O 1
ATOM 1386 N N . GLU A 1 185 ? -13.641 -40.562 -5.246 1 97 185 GLU A N 1
ATOM 1387 C CA . GLU A 1 185 ? -14.992 -40.031 -5.445 1 97 185 GLU A CA 1
ATOM 1388 C C . GLU A 1 185 ? -14.977 -38.75 -6.273 1 97 185 GLU A C 1
ATOM 1390 O O . GLU A 1 185 ? -15.797 -38.594 -7.172 1 97 185 GLU A O 1
ATOM 1395 N N . LYS A 1 186 ? -14.062 -37.875 -5.918 1 97.88 186 LYS A N 1
ATOM 1396 C CA . LYS A 1 186 ? -13.844 -36.656 -6.656 1 97.88 186 LYS A CA 1
ATOM 1397 C C . LYS A 1 186 ? -12.375 -36.469 -7.008 1 97.88 186 LYS A C 1
ATOM 1399 O O . LYS A 1 186 ? -11.492 -36.875 -6.25 1 97.88 186 LYS A O 1
ATOM 1404 N N . CYS A 1 187 ? -12.109 -35.844 -8.148 1 98.56 187 CYS A N 1
ATOM 1405 C CA . CYS A 1 187 ? -10.758 -35.5 -8.586 1 98.56 187 CYS A CA 1
ATOM 1406 C C . CYS A 1 187 ? -10.648 -34.031 -8.992 1 98.56 187 CYS A C 1
ATOM 1408 O O . CYS A 1 187 ? -11.539 -33.5 -9.656 1 98.56 187 CYS A O 1
ATOM 1410 N N . VAL A 1 188 ? -9.656 -33.406 -8.523 1 98.81 188 VAL A N 1
ATOM 1411 C CA . VAL A 1 188 ? -9.352 -32.031 -8.945 1 98.81 188 VAL A CA 1
ATOM 1412 C C . VAL A 1 188 ? -8.109 -32.031 -9.836 1 98.81 188 VAL A C 1
ATOM 1414 O O . VAL A 1 188 ? -7.012 -32.406 -9.383 1 98.81 188 VAL A O 1
ATOM 1417 N N . LEU A 1 189 ? -8.312 -31.703 -11.078 1 98.81 189 LEU A N 1
ATOM 1418 C CA . LEU A 1 189 ? -7.184 -31.484 -11.984 1 98.81 189 LEU A CA 1
ATOM 1419 C C . LEU A 1 189 ? -6.539 -30.125 -11.719 1 98.81 189 LEU A C 1
ATOM 1421 O O . LEU A 1 189 ? -7.188 -29.078 -11.883 1 98.81 189 LEU A O 1
ATOM 1425 N N . ALA A 1 190 ? -5.332 -30.078 -11.273 1 98.56 190 ALA A N 1
ATOM 1426 C CA . ALA A 1 190 ? -4.527 -28.891 -10.992 1 98.56 190 ALA A CA 1
ATOM 1427 C C . ALA A 1 190 ? -3.145 -29 -11.633 1 98.56 190 ALA A C 1
ATOM 1429 O O . ALA A 1 190 ? -2.131 -28.766 -10.969 1 98.56 190 ALA A O 1
ATOM 1430 N N . MET A 1 191 ? -3.098 -29.297 -12.867 1 98.06 191 MET A N 1
ATOM 1431 C CA . MET A 1 191 ? -1.88 -29.703 -13.555 1 98.06 191 MET A CA 1
ATOM 1432 C C . MET A 1 191 ? -1.11 -28.484 -14.062 1 98.06 191 MET A C 1
ATOM 1434 O O . MET A 1 191 ? 0.011 -28.609 -14.562 1 98.06 191 MET A O 1
ATOM 1438 N N . GLY A 1 192 ? -1.655 -27.344 -13.906 1 97.38 192 GLY A N 1
ATOM 1439 C CA . GLY A 1 192 ? -0.972 -26.094 -14.242 1 97.38 192 GLY A CA 1
ATOM 1440 C C . GLY A 1 192 ? -0.767 -25.906 -15.734 1 97.38 192 GLY A C 1
ATOM 1441 O O . GLY A 1 192 ? -1.547 -26.422 -16.547 1 97.38 192 GLY A O 1
ATOM 1442 N N . GLY A 1 193 ? 0.062 -25.016 -16.062 1 97.06 193 GLY A N 1
ATOM 1443 C CA . GLY A 1 193 ? 0.452 -24.703 -17.438 1 97.06 193 GLY A CA 1
ATOM 1444 C C . GLY A 1 193 ? 1.954 -24.609 -17.609 1 97.06 193 GLY A C 1
ATOM 1445 O O . GLY A 1 193 ? 2.715 -24.766 -16.656 1 97.06 193 GLY A O 1
ATOM 1446 N N . ARG A 1 194 ? 2.357 -24.469 -18.781 1 96.75 194 ARG A N 1
ATOM 1447 C CA . ARG A 1 194 ? 3.762 -24.328 -19.141 1 96.75 194 ARG A CA 1
ATOM 1448 C C . ARG A 1 194 ? 3.959 -23.156 -20.125 1 96.75 194 ARG A C 1
ATOM 1450 O O . ARG A 1 194 ? 3.006 -22.719 -20.75 1 96.75 194 ARG A O 1
ATOM 1457 N N . PRO A 1 195 ? 5.207 -22.656 -20.234 1 97.06 195 PRO A N 1
ATOM 1458 C CA . PRO A 1 195 ? 5.438 -21.594 -21.219 1 97.06 195 PRO A CA 1
ATOM 1459 C C . PRO A 1 195 ? 5.133 -22.047 -22.656 1 97.06 195 PRO A C 1
ATOM 1461 O O . PRO A 1 195 ? 5.449 -23.172 -23.031 1 97.06 195 PRO A O 1
ATOM 1464 N N . SER A 1 196 ? 4.465 -21.188 -23.359 1 96.62 196 SER A N 1
ATOM 1465 C CA . SER A 1 196 ? 4.266 -21.422 -24.781 1 96.62 196 SER A CA 1
ATOM 1466 C C . SER A 1 196 ? 5.512 -21.062 -25.578 1 96.62 196 SER A C 1
ATOM 1468 O O . SER A 1 196 ? 6.035 -19.953 -25.453 1 96.62 196 SER A O 1
ATOM 1470 N N . ILE A 1 197 ? 5.996 -21.984 -26.375 1 97.06 197 ILE A N 1
ATOM 1471 C CA . ILE A 1 197 ? 7.156 -21.75 -27.234 1 97.06 197 ILE A CA 1
ATOM 1472 C C . ILE A 1 197 ? 6.711 -21.578 -28.672 1 97.06 197 ILE A C 1
ATOM 1474 O O . ILE A 1 197 ? 6.203 -22.516 -29.297 1 97.06 197 ILE A O 1
ATOM 1478 N N . PRO A 1 198 ? 6.934 -20.391 -29.203 1 96.19 198 PRO A N 1
ATOM 1479 C CA . PRO A 1 198 ? 6.527 -20.188 -30.594 1 96.19 198 PRO A CA 1
ATOM 1480 C C . PRO A 1 198 ? 7.223 -21.156 -31.562 1 96.19 198 PRO A C 1
ATOM 1482 O O . PRO A 1 198 ? 8.453 -21.234 -31.578 1 96.19 198 PRO A O 1
ATOM 1485 N N . SER A 1 199 ? 6.445 -21.812 -32.344 1 94.81 199 SER A N 1
ATOM 1486 C CA . SER A 1 199 ? 6.996 -22.797 -33.281 1 94.81 199 SER A CA 1
ATOM 1487 C C . SER A 1 199 ? 7.402 -22.125 -34.594 1 94.81 199 SER A C 1
ATOM 1489 O O . SER A 1 199 ? 8.148 -22.703 -35.406 1 94.81 199 SER A O 1
ATOM 1491 N N . SER A 1 200 ? 6.977 -20.922 -34.844 1 94.62 200 SER A N 1
ATOM 1492 C CA . SER A 1 200 ? 7.16 -20.25 -36.125 1 94.62 200 SER A CA 1
ATOM 1493 C C . SER A 1 200 ? 8.547 -19.609 -36.219 1 94.62 200 SER A C 1
ATOM 1495 O O . SER A 1 200 ? 8.961 -19.172 -37.281 1 94.62 200 SER A O 1
ATOM 1497 N N . ILE A 1 201 ? 9.289 -19.531 -35.156 1 97.75 201 ILE A N 1
ATOM 1498 C CA . ILE A 1 201 ? 10.602 -18.906 -35.156 1 97.75 201 ILE A CA 1
ATOM 1499 C C . ILE A 1 201 ? 11.672 -19.938 -35.5 1 97.75 201 ILE A C 1
ATOM 1501 O O . ILE A 1 201 ? 11.938 -20.844 -34.688 1 97.75 201 ILE A O 1
ATOM 1505 N N . ASP A 1 202 ? 12.328 -19.719 -36.562 1 97.88 202 ASP A N 1
ATOM 1506 C CA . ASP A 1 202 ? 13.336 -20.656 -37.062 1 97.88 202 ASP A CA 1
ATOM 1507 C C . ASP A 1 202 ? 14.508 -20.734 -36.062 1 97.88 202 ASP A C 1
ATOM 1509 O O . ASP A 1 202 ? 15.047 -19.703 -35.656 1 97.88 202 ASP A O 1
ATOM 1513 N N . GLY A 1 203 ? 14.844 -21.969 -35.625 1 98.06 203 GLY A N 1
ATOM 1514 C CA . GLY A 1 203 ? 16.031 -22.188 -34.781 1 98.06 203 GLY A CA 1
ATOM 1515 C C . GLY A 1 203 ? 15.742 -22.062 -33.312 1 98.06 203 GLY A C 1
ATOM 1516 O O . GLY A 1 203 ? 16.578 -22.422 -32.469 1 98.06 203 GLY A O 1
ATOM 1517 N N . LEU A 1 204 ? 14.578 -21.594 -32.969 1 98.19 204 LEU A N 1
ATOM 1518 C CA . LEU A 1 204 ? 14.273 -21.328 -31.562 1 98.19 204 LEU A CA 1
ATOM 1519 C C . LEU A 1 204 ? 14.273 -22.609 -30.75 1 98.19 204 LEU A C 1
ATOM 1521 O O . LEU A 1 204 ? 14.812 -22.656 -29.641 1 98.19 204 LEU A O 1
ATOM 1525 N N . GLN A 1 205 ? 13.727 -23.656 -31.25 1 96.12 205 GLN A N 1
ATOM 1526 C CA . GLN A 1 205 ? 13.539 -24.906 -30.516 1 96.12 205 GLN A CA 1
ATOM 1527 C C . GLN A 1 205 ? 14.875 -25.5 -30.094 1 96.12 205 GLN A C 1
ATOM 1529 O O . GLN A 1 205 ? 14.961 -26.172 -29.062 1 96.12 205 GLN A O 1
ATOM 1534 N N . ASP A 1 206 ? 15.875 -25.266 -30.891 1 95.62 206 ASP A N 1
ATOM 1535 C CA . ASP A 1 206 ? 17.188 -25.859 -30.625 1 95.62 206 ASP A CA 1
ATOM 1536 C C . ASP A 1 206 ? 18.094 -24.875 -29.891 1 95.62 206 ASP A C 1
ATOM 1538 O O . ASP A 1 206 ? 19.219 -25.219 -29.516 1 95.62 206 ASP A O 1
ATOM 1542 N N . ALA A 1 207 ? 17.656 -23.656 -29.703 1 97.31 207 ALA A N 1
ATOM 1543 C CA . ALA A 1 207 ? 18.469 -22.625 -29.078 1 97.31 207 ALA A CA 1
ATOM 1544 C C . ALA A 1 207 ? 18.453 -22.766 -27.562 1 97.31 207 ALA A C 1
ATOM 1546 O O . ALA A 1 207 ? 17.531 -23.344 -26.984 1 97.31 207 ALA A O 1
ATOM 1547 N N . PRO A 1 208 ? 19.516 -22.328 -26.906 1 97.12 208 PRO A N 1
ATOM 1548 C CA . PRO A 1 208 ? 19.531 -22.312 -25.438 1 97.12 208 PRO A CA 1
ATOM 1549 C C . PRO A 1 208 ? 18.766 -21.141 -24.844 1 97.12 208 PRO A C 1
ATOM 1551 O O . PRO A 1 208 ? 19.328 -20.359 -24.078 1 97.12 208 PRO A O 1
ATOM 1554 N N . PHE A 1 209 ? 17.453 -21.016 -25.219 1 97.56 209 PHE A N 1
ATOM 1555 C CA . PHE A 1 209 ? 16.625 -19.938 -24.688 1 97.56 209 PHE A CA 1
ATOM 1556 C C . PHE A 1 209 ? 16.234 -20.219 -23.25 1 97.56 209 PHE A C 1
ATOM 1558 O O . PHE A 1 209 ? 16.422 -21.328 -22.75 1 97.56 209 PHE A O 1
ATOM 1565 N N . THR A 1 210 ? 15.797 -19.219 -22.547 1 97.25 210 THR A N 1
ATOM 1566 C CA . THR A 1 210 ? 15.25 -19.328 -21.203 1 97.25 210 THR A CA 1
ATOM 1567 C C . THR A 1 210 ? 13.75 -19.062 -21.203 1 97.25 210 THR A C 1
ATOM 1569 O O . THR A 1 210 ? 13.219 -18.438 -22.109 1 97.25 210 THR A O 1
ATOM 1572 N N . THR A 1 211 ? 13.055 -19.656 -20.281 1 97.94 211 THR A N 1
ATOM 1573 C CA . THR A 1 211 ? 11.703 -19.297 -19.859 1 97.94 211 THR A CA 1
ATOM 1574 C C . THR A 1 211 ? 11.656 -19.016 -18.359 1 97.94 211 THR A C 1
ATOM 1576 O O . THR A 1 211 ? 12.703 -18.969 -17.703 1 97.94 211 THR A O 1
ATOM 1579 N N . ASN A 1 212 ? 10.445 -18.797 -17.875 1 97.06 212 ASN A N 1
ATOM 1580 C CA . ASN A 1 212 ? 10.344 -18.641 -16.422 1 97.06 212 ASN A CA 1
ATOM 1581 C C . ASN A 1 212 ? 10.836 -19.891 -15.695 1 97.06 212 ASN A C 1
ATOM 1583 O O . ASN A 1 212 ? 11.234 -19.812 -14.531 1 97.06 212 ASN A O 1
ATOM 1587 N N . GLU A 1 213 ? 10.938 -21 -16.328 1 96.62 213 GLU A N 1
ATOM 1588 C CA . GLU A 1 213 ? 11.219 -22.281 -15.68 1 96.62 213 GLU A CA 1
ATOM 1589 C C . GLU A 1 213 ? 12.695 -22.406 -15.328 1 96.62 213 GLU A C 1
ATOM 1591 O O . GLU A 1 213 ? 13.062 -23.188 -14.445 1 96.62 213 GLU A O 1
ATOM 1596 N N . ASN A 1 214 ? 13.539 -21.641 -16.031 1 96.25 214 ASN A N 1
ATOM 1597 C CA . ASN A 1 214 ? 14.953 -21.828 -15.742 1 96.25 214 ASN A CA 1
ATOM 1598 C C . ASN A 1 214 ? 15.68 -20.5 -15.609 1 96.25 214 ASN A C 1
ATOM 1600 O O . ASN A 1 214 ? 16.875 -20.469 -15.32 1 96.25 214 ASN A O 1
ATOM 1604 N N . LEU A 1 215 ? 14.977 -19.391 -15.758 1 97.94 215 LEU A N 1
ATOM 1605 C CA . LEU A 1 215 ? 15.555 -18.047 -15.664 1 97.94 215 LEU A CA 1
ATOM 1606 C C . LEU A 1 215 ? 16.219 -17.844 -14.312 1 97.94 215 LEU A C 1
ATOM 1608 O O . LEU A 1 215 ? 17.297 -17.234 -14.227 1 97.94 215 LEU A O 1
ATOM 1612 N N . PHE A 1 216 ? 15.656 -18.328 -13.258 1 98.12 216 PHE A N 1
ATOM 1613 C CA . PHE A 1 216 ? 16.047 -18 -11.891 1 98.12 216 PHE A CA 1
ATOM 1614 C C . PHE A 1 216 ? 17.219 -18.875 -11.445 1 98.12 216 PHE A C 1
ATOM 1616 O O . PHE A 1 216 ? 17.688 -18.75 -10.312 1 98.12 216 PHE A O 1
ATOM 1623 N N . ASN A 1 217 ? 17.75 -19.703 -12.406 1 97.69 217 ASN A N 1
ATOM 1624 C CA . ASN A 1 217 ? 18.953 -20.484 -12.156 1 97.69 217 ASN A CA 1
ATOM 1625 C C . ASN A 1 217 ? 20.203 -19.734 -12.594 1 97.69 217 ASN A C 1
ATOM 1627 O O . ASN A 1 217 ? 21.328 -20.188 -12.352 1 97.69 217 ASN A O 1
ATOM 1631 N N . LEU A 1 218 ? 20 -18.578 -13.281 1 97.62 218 LEU A N 1
ATOM 1632 C CA . LEU A 1 218 ? 21.141 -17.812 -13.773 1 97.62 218 LEU A CA 1
ATOM 1633 C C . LEU A 1 218 ? 22.141 -17.562 -12.664 1 97.62 218 LEU A C 1
ATOM 1635 O O . LEU A 1 218 ? 21.766 -17.266 -11.531 1 97.62 218 LEU A O 1
ATOM 1639 N N . GLN A 1 219 ? 23.406 -17.641 -13 1 96.25 219 GLN A N 1
ATOM 1640 C CA . GLN A 1 219 ? 24.453 -17.422 -12.016 1 96.25 219 GLN A CA 1
ATOM 1641 C C . GLN A 1 219 ? 25.297 -16.188 -12.367 1 96.25 219 GLN A C 1
ATOM 1643 O O . GLN A 1 219 ? 26.031 -15.68 -11.523 1 96.25 219 GLN A O 1
ATOM 1648 N N . VAL A 1 220 ? 25.188 -15.82 -13.656 1 96.88 220 VAL A N 1
ATOM 1649 C CA . VAL A 1 220 ? 25.891 -14.648 -14.172 1 96.88 220 VAL A CA 1
ATOM 1650 C C . VAL A 1 220 ? 24.891 -13.688 -14.812 1 96.88 220 VAL A C 1
ATOM 1652 O O . VAL A 1 220 ? 23.953 -14.117 -15.5 1 96.88 220 VAL A O 1
ATOM 1655 N N . LEU A 1 221 ? 25.125 -12.414 -14.508 1 98.31 221 LEU A N 1
ATOM 1656 C CA . LEU A 1 221 ? 24.266 -11.414 -15.125 1 98.31 221 LEU A CA 1
ATOM 1657 C C . LEU A 1 221 ? 24.516 -11.32 -16.625 1 98.31 221 LEU A C 1
ATOM 1659 O O . LEU A 1 221 ? 25.641 -11.039 -17.047 1 98.31 221 LEU A O 1
ATOM 1663 N N . PRO A 1 222 ? 23.516 -11.617 -17.422 1 98.5 222 PRO A N 1
ATOM 1664 C CA . PRO A 1 222 ? 23.766 -11.492 -18.859 1 98.5 222 PRO A CA 1
ATOM 1665 C C . PRO A 1 222 ? 23.984 -10.047 -19.297 1 98.5 222 PRO A C 1
ATOM 1667 O O . PRO A 1 222 ? 23.188 -9.164 -18.953 1 98.5 222 PRO A O 1
ATOM 1670 N N . PRO A 1 223 ? 25.031 -9.789 -20.094 1 98.44 223 PRO A N 1
ATOM 1671 C CA . PRO A 1 223 ? 25.234 -8.422 -20.578 1 98.44 223 PRO A CA 1
ATOM 1672 C C . PRO A 1 223 ? 24.078 -7.918 -21.438 1 98.44 223 PRO A C 1
ATOM 1674 O O . PRO A 1 223 ? 23.625 -6.781 -21.281 1 98.44 223 PRO A O 1
ATOM 1677 N N . ARG A 1 224 ? 23.812 -8.734 -22.438 1 98.56 224 ARG A N 1
ATOM 1678 C CA . ARG A 1 224 ? 22.688 -8.422 -23.328 1 98.56 224 ARG A CA 1
ATOM 1679 C C . ARG A 1 224 ? 21.594 -9.469 -23.203 1 98.56 224 ARG A C 1
ATOM 1681 O O . ARG A 1 224 ? 21.859 -10.672 -23.219 1 98.56 224 ARG A O 1
ATOM 1688 N N . MET A 1 225 ? 20.172 -9.023 -22.938 1 98.88 225 MET A N 1
ATOM 1689 C CA . MET A 1 225 ? 18.984 -9.867 -22.812 1 98.88 225 MET A CA 1
ATOM 1690 C C . MET A 1 225 ? 17.922 -9.461 -23.828 1 98.88 225 MET A C 1
ATOM 1692 O O . MET A 1 225 ? 17.609 -8.281 -23.984 1 98.88 225 MET A O 1
ATOM 1696 N N . ILE A 1 226 ? 17.406 -10.391 -24.578 1 98.88 226 ILE A N 1
ATOM 1697 C CA . ILE A 1 226 ? 16.25 -10.195 -25.453 1 98.88 226 ILE A CA 1
ATOM 1698 C C . ILE A 1 226 ? 15.055 -10.961 -24.906 1 98.88 226 ILE A C 1
ATOM 1700 O O . ILE A 1 226 ? 15.188 -12.117 -24.5 1 98.88 226 ILE A O 1
ATOM 1704 N N . ILE A 1 227 ? 13.945 -10.328 -24.797 1 98.88 227 ILE A N 1
ATOM 1705 C CA . ILE A 1 227 ? 12.719 -10.945 -24.297 1 98.88 227 ILE A CA 1
ATOM 1706 C C . ILE A 1 227 ? 11.664 -10.984 -25.391 1 98.88 227 ILE A C 1
ATOM 1708 O O . ILE A 1 227 ? 11.352 -9.961 -26 1 98.88 227 ILE A O 1
ATOM 1712 N N . LEU A 1 228 ? 11.203 -12.164 -25.703 1 98.31 228 LEU A N 1
ATOM 1713 C CA . LEU A 1 228 ? 10.086 -12.328 -26.625 1 98.31 228 LEU A CA 1
ATOM 1714 C C . LEU A 1 228 ? 8.75 -12.297 -25.891 1 98.31 228 LEU A C 1
ATOM 1716 O O . LEU A 1 228 ? 8.445 -13.203 -25.109 1 98.31 228 LEU A O 1
ATOM 1720 N N . GLY A 1 229 ? 7.941 -11.25 -26.125 1 96.81 229 GLY A N 1
ATOM 1721 C CA . GLY A 1 229 ? 6.676 -11.047 -25.438 1 96.81 229 GLY A CA 1
ATOM 1722 C C . GLY A 1 229 ? 6.664 -9.797 -24.562 1 96.81 229 GLY A C 1
ATOM 1723 O O . GLY A 1 229 ? 7.723 -9.258 -24.234 1 96.81 229 GLY A O 1
ATOM 1724 N N . SER A 1 230 ? 5.461 -9.359 -24.219 1 96.88 230 SER A N 1
ATOM 1725 C CA . SER A 1 230 ? 5.316 -8.141 -23.422 1 96.88 230 SER A CA 1
ATOM 1726 C C . SER A 1 230 ? 4.234 -8.305 -22.359 1 96.88 230 SER A C 1
ATOM 1728 O O . SER A 1 230 ? 3.537 -7.344 -22.031 1 96.88 230 SER A O 1
ATOM 1730 N N . GLY A 1 231 ? 4.008 -9.555 -21.875 1 96.19 231 GLY A N 1
ATOM 1731 C CA . GLY A 1 231 ? 3.123 -9.789 -20.75 1 96.19 231 GLY A CA 1
ATOM 1732 C C . GLY A 1 231 ? 3.758 -9.461 -19.406 1 96.19 231 GLY A C 1
ATOM 1733 O O . GLY A 1 231 ? 4.828 -8.852 -19.359 1 96.19 231 GLY A O 1
ATOM 1734 N N . VAL A 1 232 ? 3.172 -9.844 -18.359 1 96.19 232 VAL A N 1
ATOM 1735 C CA . VAL A 1 232 ? 3.547 -9.477 -17 1 96.19 232 VAL A CA 1
ATOM 1736 C C . VAL A 1 232 ? 4.953 -9.992 -16.688 1 96.19 232 VAL A C 1
ATOM 1738 O O . VAL A 1 232 ? 5.801 -9.25 -16.188 1 96.19 232 VAL A O 1
ATOM 1741 N N . VAL A 1 233 ? 5.207 -11.266 -17.016 1 97.44 233 VAL A N 1
ATOM 1742 C CA . VAL A 1 233 ? 6.52 -11.859 -16.781 1 97.44 233 VAL A CA 1
ATOM 1743 C C . VAL A 1 233 ? 7.59 -11.07 -17.531 1 97.44 233 VAL A C 1
ATOM 1745 O O . VAL A 1 233 ? 8.633 -10.734 -16.969 1 97.44 233 VAL A O 1
ATOM 1748 N N . ALA A 1 234 ? 7.316 -10.734 -18.781 1 98.38 234 ALA A N 1
ATOM 1749 C CA . ALA A 1 234 ? 8.25 -10.008 -19.625 1 98.38 234 ALA A CA 1
ATOM 1750 C C . ALA A 1 234 ? 8.578 -8.633 -19.031 1 98.38 234 ALA A C 1
ATOM 1752 O O . ALA A 1 234 ? 9.75 -8.266 -18.922 1 98.38 234 ALA A O 1
ATOM 1753 N N . LEU A 1 235 ? 7.594 -7.906 -18.656 1 98.69 235 LEU A N 1
ATOM 1754 C CA . LEU A 1 235 ? 7.773 -6.531 -18.203 1 98.69 235 LEU A CA 1
ATOM 1755 C C . LEU A 1 235 ? 8.508 -6.488 -16.875 1 98.69 235 LEU A C 1
ATOM 1757 O O . LEU A 1 235 ? 9.414 -5.68 -16.688 1 98.69 235 LEU A O 1
ATOM 1761 N N . GLU A 1 236 ? 8.094 -7.355 -15.93 1 98.75 236 GLU A N 1
ATOM 1762 C CA . GLU A 1 236 ? 8.742 -7.402 -14.617 1 98.75 236 GLU A CA 1
ATOM 1763 C C . GLU A 1 236 ? 10.219 -7.77 -14.742 1 98.75 236 GLU A C 1
ATOM 1765 O O . GLU A 1 236 ? 11.078 -7.125 -14.141 1 98.75 236 GLU A O 1
ATOM 1770 N N . MET A 1 237 ? 10.492 -8.773 -15.547 1 98.88 237 MET A N 1
ATOM 1771 C CA . MET A 1 237 ? 11.867 -9.234 -15.688 1 98.88 237 MET A CA 1
ATOM 1772 C C . MET A 1 237 ? 12.695 -8.219 -16.469 1 98.88 237 MET A C 1
ATOM 1774 O O . MET A 1 237 ? 13.867 -7.996 -16.156 1 98.88 237 MET A O 1
ATOM 1778 N N . ALA A 1 238 ? 12.055 -7.586 -17.484 1 98.94 238 ALA A N 1
ATOM 1779 C CA . ALA A 1 238 ? 12.766 -6.57 -18.266 1 98.94 238 ALA A CA 1
ATOM 1780 C C . ALA A 1 238 ? 13.25 -5.434 -17.375 1 98.94 238 ALA A C 1
ATOM 1782 O O . ALA A 1 238 ? 14.422 -5.062 -17.406 1 98.94 238 ALA A O 1
ATOM 1783 N N . GLN A 1 239 ? 12.383 -4.906 -16.594 1 98.88 239 GLN A N 1
ATOM 1784 C CA . GLN A 1 239 ? 12.734 -3.797 -15.711 1 98.88 239 GLN A CA 1
ATOM 1785 C C . GLN A 1 239 ? 13.797 -4.215 -14.703 1 98.88 239 GLN A C 1
ATOM 1787 O O . GLN A 1 239 ? 14.758 -3.479 -14.453 1 98.88 239 GLN A O 1
ATOM 1792 N N . SER A 1 240 ? 13.641 -5.434 -14.117 1 98.88 240 SER A N 1
ATOM 1793 C CA . SER A 1 240 ? 14.547 -5.918 -13.086 1 98.88 240 SER A CA 1
ATOM 1794 C C . SER A 1 240 ? 15.961 -6.098 -13.641 1 98.88 240 SER A C 1
ATOM 1796 O O . SER A 1 240 ? 16.922 -5.602 -13.055 1 98.88 240 SER A O 1
ATOM 1798 N N . PHE A 1 241 ? 16.062 -6.758 -14.789 1 98.94 241 PHE A N 1
ATOM 1799 C CA . PHE A 1 241 ? 17.391 -7.023 -15.344 1 98.94 241 PHE A CA 1
ATOM 1800 C C . PHE A 1 241 ? 18.031 -5.738 -15.844 1 98.94 241 PHE A C 1
ATOM 1802 O O . PHE A 1 241 ? 19.25 -5.574 -15.742 1 98.94 241 PHE A O 1
ATOM 1809 N N . ALA A 1 242 ? 17.219 -4.812 -16.375 1 98.88 242 ALA A N 1
ATOM 1810 C CA . ALA A 1 242 ? 17.766 -3.52 -16.781 1 98.88 242 ALA A CA 1
ATOM 1811 C C . ALA A 1 242 ? 18.344 -2.775 -15.594 1 98.88 242 ALA A C 1
ATOM 1813 O O . ALA A 1 242 ? 19.469 -2.266 -15.664 1 98.88 242 ALA A O 1
ATOM 1814 N N . LEU A 1 243 ? 17.672 -2.758 -14.5 1 98.69 243 LEU A N 1
ATOM 1815 C CA . LEU A 1 243 ? 18.125 -2.078 -13.289 1 98.69 243 LEU A CA 1
ATOM 1816 C C . LEU A 1 243 ? 19.359 -2.766 -12.711 1 98.69 243 LEU A C 1
ATOM 1818 O O . LEU A 1 243 ? 20.234 -2.105 -12.156 1 98.69 243 LEU A O 1
ATOM 1822 N N . LEU A 1 244 ? 19.359 -4.074 -12.852 1 98.81 244 LEU A N 1
ATOM 1823 C CA . LEU A 1 244 ? 20.5 -4.828 -12.328 1 98.81 244 LEU A CA 1
ATOM 1824 C C . LEU A 1 244 ? 21.75 -4.605 -13.18 1 98.81 244 LEU A C 1
ATOM 1826 O O . LEU A 1 244 ? 22.859 -4.867 -12.734 1 98.81 244 LEU A O 1
ATOM 1830 N N . GLY A 1 245 ? 21.547 -4.223 -14.523 1 98.44 245 GLY A N 1
ATOM 1831 C CA . GLY A 1 245 ? 22.719 -3.834 -15.281 1 98.44 245 GLY A CA 1
ATOM 1832 C C . GLY A 1 245 ? 22.734 -4.391 -16.688 1 98.44 245 GLY A C 1
ATOM 1833 O O . GLY A 1 245 ? 23.609 -4.062 -17.484 1 98.44 245 GLY A O 1
ATOM 1834 N N . SER A 1 246 ? 21.766 -5.207 -17.062 1 98.81 246 SER A N 1
ATOM 1835 C CA . SER A 1 246 ? 21.703 -5.781 -18.406 1 98.81 246 SER A CA 1
ATOM 1836 C C . SER A 1 246 ? 21.172 -4.77 -19.406 1 98.81 246 SER A C 1
ATOM 1838 O O . SER A 1 246 ? 20.391 -3.887 -19.062 1 98.81 246 SER A O 1
ATOM 1840 N N . LYS A 1 247 ? 21.656 -4.891 -20.625 1 98.81 247 LYS A N 1
ATOM 1841 C CA . LYS A 1 247 ? 20.969 -4.25 -21.75 1 98.81 247 LYS A CA 1
ATOM 1842 C C . LYS A 1 247 ? 19.781 -5.098 -22.234 1 98.81 247 LYS A C 1
ATOM 1844 O O . LYS A 1 247 ? 19.984 -6.188 -22.781 1 98.81 247 LYS A O 1
ATOM 1849 N N . VAL A 1 248 ? 18.562 -4.613 -22.062 1 98.94 248 VAL A N 1
ATOM 1850 C CA . VAL A 1 248 ? 17.391 -5.445 -22.266 1 98.94 248 VAL A CA 1
ATOM 1851 C C . VAL A 1 248 ? 16.578 -4.914 -23.453 1 98.94 248 VAL A C 1
ATOM 1853 O O . VAL A 1 248 ? 16.328 -3.711 -23.547 1 98.94 248 VAL A O 1
ATOM 1856 N N . THR A 1 249 ? 16.172 -5.762 -24.359 1 98.88 249 THR A N 1
ATOM 1857 C CA . THR A 1 249 ? 15.281 -5.441 -25.469 1 98.88 249 THR A CA 1
ATOM 1858 C C . THR A 1 249 ? 14.047 -6.34 -25.438 1 98.88 249 THR A C 1
ATOM 1860 O O . THR A 1 249 ? 14.164 -7.566 -25.391 1 98.88 249 THR A O 1
ATOM 1863 N N . ILE A 1 250 ? 12.898 -5.727 -25.453 1 98.69 250 ILE A N 1
ATOM 1864 C CA . ILE A 1 250 ? 11.633 -6.453 -25.562 1 98.69 250 ILE A CA 1
ATOM 1865 C C . ILE A 1 250 ? 11.164 -6.449 -27.016 1 98.69 250 ILE A C 1
ATOM 1867 O O . ILE A 1 250 ? 11.109 -5.395 -27.656 1 98.69 250 ILE A O 1
ATOM 1871 N N . VAL A 1 251 ? 10.914 -7.594 -27.547 1 98.25 251 VAL A N 1
ATOM 1872 C CA . VAL A 1 251 ? 10.266 -7.727 -28.844 1 98.25 251 VAL A CA 1
ATOM 1873 C C . VAL A 1 251 ? 8.766 -7.945 -28.641 1 98.25 251 VAL A C 1
ATOM 1875 O O . VAL A 1 251 ? 8.344 -8.992 -28.156 1 98.25 251 VAL A O 1
ATOM 1878 N N . ASN A 1 252 ? 7.969 -6.961 -28.984 1 95.69 252 ASN A N 1
ATOM 1879 C CA . ASN A 1 252 ? 6.523 -6.953 -28.797 1 95.69 252 ASN A CA 1
ATOM 1880 C C . ASN A 1 252 ? 5.777 -6.965 -30.125 1 95.69 252 ASN A C 1
ATOM 1882 O O . ASN A 1 252 ? 5.941 -6.059 -30.938 1 95.69 252 ASN A O 1
ATOM 1886 N N . ARG A 1 253 ? 4.957 -7.961 -30.281 1 93.81 253 ARG A N 1
ATOM 1887 C CA . ARG A 1 253 ? 4.223 -8.094 -31.531 1 93.81 253 ARG A CA 1
ATOM 1888 C C . ARG A 1 253 ? 3.193 -6.977 -31.688 1 93.81 253 ARG A C 1
ATOM 1890 O O . ARG A 1 253 ? 2.877 -6.562 -32.812 1 93.81 253 ARG A O 1
ATOM 1897 N N . SER A 1 254 ? 2.678 -6.535 -30.562 1 94.19 254 SER A N 1
ATOM 1898 C CA . SER A 1 254 ? 1.635 -5.516 -30.562 1 94.19 254 SER A CA 1
ATOM 1899 C C . SER A 1 254 ? 2.23 -4.117 -30.703 1 94.19 254 SER A C 1
ATOM 1901 O O . SER A 1 254 ? 3.439 -3.934 -30.547 1 94.19 254 SER A O 1
ATOM 1903 N N . SER A 1 255 ? 1.326 -3.15 -31.016 1 94.06 255 SER A N 1
ATOM 1904 C CA . SER A 1 255 ? 1.773 -1.772 -31.203 1 94.06 255 SER A CA 1
ATOM 1905 C C . SER A 1 255 ? 1.98 -1.073 -29.859 1 94.06 255 SER A C 1
ATOM 1907 O O . SER A 1 255 ? 2.725 -0.094 -29.781 1 94.06 255 SER A O 1
ATOM 1909 N N . ARG A 1 256 ? 1.231 -1.596 -28.859 1 94.5 256 ARG A N 1
ATOM 1910 C CA . ARG A 1 256 ? 1.356 -1.038 -27.516 1 94.5 256 ARG A CA 1
ATOM 1911 C C . ARG A 1 256 ? 1.225 -2.127 -26.453 1 94.5 256 ARG A C 1
ATOM 1913 O O . ARG A 1 256 ? 0.747 -3.227 -26.75 1 94.5 256 ARG A O 1
ATOM 1920 N N . LEU A 1 257 ? 1.688 -1.788 -25.266 1 96.81 257 LEU A N 1
ATOM 1921 C CA . LEU A 1 257 ? 1.512 -2.711 -24.156 1 96.81 257 LEU A CA 1
ATOM 1922 C C . LEU A 1 257 ? 0.033 -2.916 -23.844 1 96.81 257 LEU A C 1
ATOM 1924 O O . LEU A 1 257 ? -0.782 -2.018 -24.062 1 96.81 257 LEU A O 1
ATOM 1928 N N . PHE A 1 258 ? -0.407 -4.105 -23.391 1 94.75 258 PHE A N 1
ATOM 1929 C CA . PHE A 1 258 ? -1.706 -4.516 -22.875 1 94.75 258 PHE A CA 1
ATOM 1930 C C . PHE A 1 258 ? -2.76 -4.5 -23.969 1 94.75 258 PHE A C 1
ATOM 1932 O O . PHE A 1 258 ? -3.957 -4.574 -23.688 1 94.75 258 PHE A O 1
ATOM 1939 N N . GLU A 1 259 ? -2.406 -4.414 -25.203 1 89.75 259 GLU A N 1
ATOM 1940 C CA . GLU A 1 259 ? -3.336 -4.312 -26.328 1 89.75 259 GLU A CA 1
ATOM 1941 C C . GLU A 1 259 ? -4.172 -5.578 -26.469 1 89.75 259 GLU A C 1
ATOM 1943 O O . GLU A 1 259 ? -5.391 -5.508 -26.625 1 89.75 259 GLU A O 1
ATOM 1948 N N . SER A 1 260 ? -3.543 -6.707 -26.359 1 85.19 260 SER A N 1
ATOM 1949 C CA . SER A 1 260 ? -4.215 -7.98 -26.609 1 85.19 260 SER A CA 1
ATOM 1950 C C . SER A 1 260 ? -5.336 -8.219 -25.594 1 85.19 260 SER A C 1
ATOM 1952 O O . SER A 1 260 ? -6.316 -8.898 -25.906 1 85.19 260 SER A O 1
ATOM 1954 N N . LYS A 1 261 ? -5.219 -7.613 -24.484 1 86.06 261 LYS A N 1
ATOM 1955 C CA . LYS A 1 261 ? -6.227 -7.785 -23.453 1 86.06 261 LYS A CA 1
ATOM 1956 C C . LYS A 1 261 ? -7.102 -6.539 -23.328 1 86.06 261 LYS A C 1
ATOM 1958 O O . LYS A 1 261 ? -7.863 -6.406 -22.359 1 86.06 261 LYS A O 1
ATOM 1963 N N . LEU A 1 262 ? -6.914 -5.59 -24.281 1 89.69 262 LEU A N 1
ATOM 1964 C CA . LEU A 1 262 ? -7.68 -4.348 -24.328 1 89.69 262 LEU A CA 1
ATOM 1965 C C . LEU A 1 262 ? -7.492 -3.543 -23.047 1 89.69 262 LEU A C 1
ATOM 1967 O O . LEU A 1 262 ? -8.461 -3.016 -22.5 1 89.69 262 LEU A O 1
ATOM 1971 N N . GLY A 1 263 ? -6.293 -3.561 -22.578 1 94.94 263 GLY A N 1
ATOM 1972 C CA . GLY A 1 263 ? -5.957 -2.811 -21.391 1 94.94 263 GLY A CA 1
ATOM 1973 C C . GLY A 1 263 ? -5.953 -1.309 -21.609 1 94.94 263 GLY A C 1
ATOM 1974 O O . GLY A 1 263 ? -6.168 -0.838 -22.719 1 94.94 263 GLY A O 1
ATOM 1975 N N . ASP A 1 264 ? -5.766 -0.542 -20.578 1 97.31 264 ASP A N 1
ATOM 1976 C CA . ASP A 1 264 ? -5.809 0.917 -20.578 1 97.31 264 ASP A CA 1
ATOM 1977 C C . ASP A 1 264 ? -4.613 1.498 -21.344 1 97.31 264 ASP A C 1
ATOM 1979 O O . ASP A 1 264 ? -3.465 1.199 -21.016 1 97.31 264 ASP A O 1
ATOM 1983 N N . ASP A 1 265 ? -4.902 2.318 -22.266 1 96.69 265 ASP A N 1
ATOM 1984 C CA . ASP A 1 265 ? -3.861 2.873 -23.141 1 96.69 265 ASP A CA 1
ATOM 1985 C C . ASP A 1 265 ? -2.947 3.814 -22.359 1 96.69 265 ASP A C 1
ATOM 1987 O O . ASP A 1 265 ? -1.739 3.861 -22.609 1 96.69 265 ASP A O 1
ATOM 1991 N N . GLU A 1 266 ? -3.496 4.625 -21.516 1 97.5 266 GLU A N 1
ATOM 1992 C CA . GLU A 1 266 ? -2.695 5.539 -20.703 1 97.5 266 GLU A CA 1
ATOM 1993 C C . GLU A 1 266 ? -1.74 4.773 -19.797 1 97.5 266 GLU A C 1
ATOM 1995 O O . GLU A 1 266 ? -0.577 5.156 -19.641 1 97.5 266 GLU A O 1
ATOM 2000 N N . ALA A 1 267 ? -2.268 3.705 -19.203 1 98.31 267 ALA A N 1
ATOM 2001 C CA . ALA A 1 267 ? -1.42 2.859 -18.359 1 98.31 267 ALA A CA 1
ATOM 2002 C C . ALA A 1 267 ? -0.292 2.232 -19.172 1 98.31 267 ALA A C 1
ATOM 2004 O O . ALA A 1 267 ? 0.854 2.182 -18.719 1 98.31 267 ALA A O 1
ATOM 2005 N N . ALA A 1 268 ? -0.648 1.763 -20.359 1 97.88 268 ALA A N 1
ATOM 2006 C CA . ALA A 1 268 ? 0.336 1.154 -21.25 1 97.88 268 ALA A CA 1
ATOM 2007 C C . ALA A 1 268 ? 1.473 2.125 -21.562 1 97.88 268 ALA A C 1
ATOM 2009 O O . ALA A 1 268 ? 2.648 1.767 -21.469 1 97.88 268 ALA A O 1
ATOM 2010 N N . ASN A 1 269 ? 1.115 3.312 -21.891 1 97.75 269 ASN A N 1
ATOM 2011 C CA . ASN A 1 269 ? 2.102 4.336 -22.234 1 97.75 269 ASN A CA 1
ATOM 2012 C C . ASN A 1 269 ? 2.977 4.684 -21.031 1 97.75 269 ASN A C 1
ATOM 2014 O O . ASN A 1 269 ? 4.191 4.832 -21.172 1 97.75 269 ASN A O 1
ATOM 2018 N N . LEU A 1 270 ? 2.375 4.836 -19.938 1 98.12 270 LEU A N 1
ATOM 2019 C CA . LEU A 1 270 ? 3.096 5.207 -18.719 1 98.12 270 LEU A CA 1
ATOM 2020 C C . LEU A 1 270 ? 4.09 4.121 -18.312 1 98.12 270 LEU A C 1
ATOM 2022 O O . LEU A 1 270 ? 5.242 4.418 -18 1 98.12 270 LEU A O 1
ATOM 2026 N N . ILE A 1 271 ? 3.67 2.877 -18.328 1 98.44 271 ILE A N 1
ATOM 2027 C CA . ILE A 1 271 ? 4.52 1.757 -17.938 1 98.44 271 ILE A CA 1
ATOM 2028 C C . ILE A 1 271 ? 5.68 1.625 -18.922 1 98.44 271 ILE A C 1
ATOM 2030 O O . ILE A 1 271 ? 6.832 1.444 -18.516 1 98.44 271 ILE A O 1
ATOM 2034 N N . GLN A 1 272 ? 5.379 1.717 -20.203 1 98.31 272 GLN A N 1
ATOM 2035 C CA . GLN A 1 272 ? 6.438 1.622 -21.203 1 98.31 272 GLN A CA 1
ATOM 2036 C C . GLN A 1 272 ? 7.469 2.732 -21.016 1 98.31 272 GLN A C 1
ATOM 2038 O O . GLN A 1 272 ? 8.672 2.48 -21.062 1 98.31 272 GLN A O 1
ATOM 2043 N N . ASN A 1 273 ? 6.992 3.971 -20.844 1 98.31 273 ASN A N 1
ATOM 2044 C CA . ASN A 1 273 ? 7.891 5.105 -20.641 1 98.31 273 ASN A CA 1
ATOM 2045 C C . ASN A 1 273 ? 8.797 4.898 -19.438 1 98.31 273 ASN A C 1
ATOM 2047 O O . ASN A 1 273 ? 9.992 5.219 -19.484 1 98.31 273 ASN A O 1
ATOM 2051 N N . GLN A 1 274 ? 8.242 4.395 -18.375 1 98.19 274 GLN A N 1
ATOM 2052 C CA . GLN A 1 274 ? 9.023 4.172 -17.172 1 98.19 274 GLN A CA 1
ATOM 2053 C C . GLN A 1 274 ? 10.078 3.088 -17.391 1 98.19 274 GLN A C 1
ATOM 2055 O O . GLN A 1 274 ? 11.211 3.211 -16.922 1 98.19 274 GLN A O 1
ATOM 2060 N N . LEU A 1 275 ? 9.68 2.002 -18.062 1 98.69 275 LEU A N 1
ATOM 2061 C CA . LEU A 1 275 ? 10.641 0.938 -18.344 1 98.69 275 LEU A CA 1
ATOM 2062 C C . LEU A 1 275 ? 11.758 1.441 -19.25 1 98.69 275 LEU A C 1
ATOM 2064 O O . LEU A 1 275 ? 12.922 1.078 -19.062 1 98.69 275 LEU A O 1
ATOM 2068 N N . GLU A 1 276 ? 11.391 2.254 -20.219 1 98.69 276 GLU A N 1
ATOM 2069 C CA . GLU A 1 276 ? 12.406 2.84 -21.094 1 98.69 276 GLU A CA 1
ATOM 2070 C C . GLU A 1 276 ? 13.359 3.73 -20.312 1 98.69 276 GLU A C 1
ATOM 2072 O O . GLU A 1 276 ? 14.57 3.697 -20.531 1 98.69 276 GLU A O 1
ATOM 2077 N N . LYS A 1 277 ? 12.828 4.508 -19.391 1 98.12 277 LYS A N 1
ATOM 2078 C CA . LYS A 1 277 ? 13.656 5.332 -18.531 1 98.12 277 LYS A CA 1
ATOM 2079 C C . LYS A 1 277 ? 14.625 4.477 -17.703 1 98.12 277 LYS A C 1
ATOM 2081 O O . LYS A 1 277 ? 15.742 4.902 -17.406 1 98.12 277 LYS A O 1
ATOM 2086 N N . ASP A 1 278 ? 14.195 3.277 -17.391 1 98 278 ASP A N 1
ATOM 2087 C CA . ASP A 1 278 ? 15.016 2.367 -16.594 1 98 27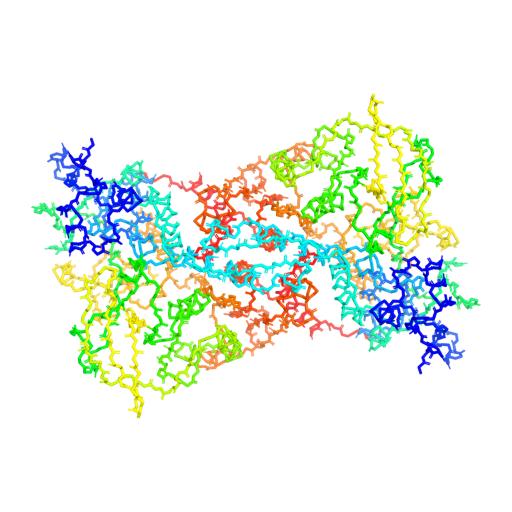8 ASP A CA 1
ATOM 2088 C C . ASP A 1 278 ? 16 1.615 -17.484 1 98 278 ASP A C 1
ATOM 2090 O O . ASP A 1 278 ? 16.828 0.838 -16.984 1 98 278 ASP A O 1
ATOM 2094 N N . GLY A 1 279 ? 15.859 1.702 -18.812 1 98.25 279 GLY A N 1
ATOM 2095 C CA . GLY A 1 279 ? 16.906 1.175 -19.672 1 98.25 279 GLY A CA 1
ATOM 2096 C C . GLY A 1 279 ? 16.406 0.08 -20.594 1 98.25 279 GLY A C 1
ATOM 2097 O O . GLY A 1 279 ? 17.203 -0.574 -21.281 1 98.25 279 GLY A O 1
ATOM 2098 N N . VAL A 1 280 ? 15.109 -0.128 -20.672 1 98.88 280 VAL A N 1
ATOM 2099 C CA . VAL A 1 280 ? 14.555 -1.168 -21.531 1 98.88 280 VAL A CA 1
ATOM 2100 C C . VAL A 1 280 ? 14.289 -0.602 -22.922 1 98.88 280 VAL A C 1
ATOM 2102 O O . VAL A 1 280 ? 13.75 0.497 -23.062 1 98.88 280 VAL A O 1
ATOM 2105 N N . THR A 1 281 ? 14.688 -1.271 -23.906 1 98.69 281 THR A N 1
ATOM 2106 C CA . THR A 1 281 ? 14.359 -0.928 -25.281 1 98.69 281 THR A CA 1
ATOM 2107 C C . THR A 1 281 ? 13.18 -1.752 -25.781 1 98.69 281 THR A C 1
ATOM 2109 O O . THR A 1 281 ? 13.117 -2.965 -25.562 1 98.69 281 THR A O 1
ATOM 2112 N N . PHE A 1 282 ? 12.273 -1.077 -26.438 1 98.38 282 PHE A N 1
ATOM 2113 C CA . PHE A 1 282 ? 11.109 -1.765 -27 1 98.38 282 PHE A CA 1
ATOM 2114 C C . PHE A 1 282 ? 11.172 -1.776 -28.531 1 98.38 282 PHE A C 1
ATOM 2116 O O . PHE A 1 282 ? 11.414 -0.742 -29.156 1 98.38 282 PHE A O 1
ATOM 2123 N N . LEU A 1 283 ? 11.086 -2.938 -29.125 1 97.88 283 LEU A N 1
ATOM 2124 C CA . LEU A 1 283 ? 10.75 -3.096 -30.547 1 97.88 283 LEU A CA 1
ATOM 2125 C C . LEU A 1 283 ? 9.281 -3.461 -30.719 1 97.88 283 LEU A C 1
ATOM 2127 O O . LEU A 1 283 ? 8.922 -4.641 -30.688 1 97.88 283 LEU A O 1
ATOM 2131 N N . SER A 1 284 ? 8.445 -2.48 -30.938 1 95.12 284 SER A N 1
ATOM 2132 C CA . SER A 1 284 ? 7.004 -2.674 -31.047 1 95.12 284 SER A CA 1
ATOM 2133 C C . SER A 1 284 ? 6.613 -3.078 -32.469 1 95.12 284 SER A C 1
ATOM 2135 O O . SER A 1 284 ? 7.355 -2.826 -33.406 1 95.12 284 SER A O 1
ATOM 2137 N N . SER A 1 285 ? 5.473 -3.721 -32.594 1 95.62 285 SER A N 1
ATOM 2138 C CA . SER A 1 285 ? 4.98 -4.211 -33.875 1 95.62 285 SER A CA 1
ATOM 2139 C C . SER A 1 285 ? 6.047 -5.02 -34.594 1 95.62 285 SER A C 1
ATOM 2141 O O . SER A 1 285 ? 6.262 -4.832 -35.812 1 95.62 285 SER A O 1
ATOM 2143 N N . SER A 1 286 ? 6.719 -5.824 -33.844 1 95.44 286 SER A N 1
ATOM 2144 C CA . SER A 1 286 ? 7.832 -6.609 -34.375 1 95.44 286 SER A CA 1
ATOM 2145 C C . SER A 1 286 ? 7.723 -8.07 -33.969 1 95.44 286 SER A C 1
ATOM 2147 O O . SER A 1 286 ? 7.121 -8.383 -32.938 1 95.44 286 SER A O 1
ATOM 2149 N N . THR A 1 287 ? 8.289 -8.922 -34.781 1 95.25 287 THR A N 1
ATOM 2150 C CA . THR A 1 287 ? 8.305 -10.352 -34.5 1 95.25 287 THR A CA 1
ATOM 2151 C C . THR A 1 287 ? 9.688 -10.938 -34.781 1 95.25 287 THR A C 1
ATOM 2153 O O . THR A 1 287 ? 10.344 -10.578 -35.75 1 95.25 287 THR A O 1
ATOM 2156 N N . ALA A 1 288 ? 10.125 -11.773 -33.875 1 97.44 288 ALA A N 1
ATOM 2157 C CA . ALA A 1 288 ? 11.352 -12.523 -34.125 1 97.44 288 ALA A CA 1
ATOM 2158 C C . ALA A 1 288 ? 11.125 -13.57 -35.219 1 97.44 288 ALA A C 1
ATOM 2160 O O . ALA A 1 288 ? 10.078 -14.227 -35.25 1 97.44 288 ALA A O 1
ATOM 2161 N N . GLN A 1 289 ? 12.117 -13.75 -36.062 1 97.81 289 GLN A N 1
ATOM 2162 C CA . GLN A 1 289 ? 11.953 -14.656 -37.188 1 97.81 289 GLN A CA 1
ATOM 2163 C C . GLN A 1 289 ? 12.914 -15.836 -37.094 1 97.81 289 GLN A C 1
ATOM 2165 O O . GLN A 1 289 ? 12.617 -16.938 -37.562 1 97.81 289 GLN A O 1
ATOM 2170 N N . LYS A 1 290 ? 14.039 -15.508 -36.531 1 98.12 290 LYS A N 1
ATOM 2171 C CA . LYS A 1 290 ? 15.094 -16.516 -36.5 1 98.12 290 LYS A CA 1
ATOM 2172 C C . LYS A 1 290 ? 16 -16.344 -35.281 1 98.12 290 LYS A C 1
ATOM 2174 O O . LYS A 1 290 ? 16.266 -15.211 -34.844 1 98.12 290 LYS A O 1
ATOM 2179 N N . VAL A 1 291 ? 16.406 -17.5 -34.719 1 98.62 291 VAL A N 1
ATOM 2180 C CA . VAL A 1 291 ? 17.422 -17.531 -33.656 1 98.62 291 VAL A CA 1
ATOM 2181 C C . VAL A 1 291 ? 18.594 -18.406 -34.094 1 98.62 291 VAL A C 1
ATOM 2183 O O . VAL A 1 291 ? 18.391 -19.531 -34.531 1 98.62 291 VAL A O 1
ATOM 2186 N N . GLU A 1 292 ? 19.75 -17.828 -34 1 98.38 292 GLU A N 1
ATOM 2187 C CA . GLU A 1 292 ? 20.969 -18.578 -34.281 1 98.38 292 GLU A CA 1
ATOM 2188 C C . GLU A 1 292 ? 21.875 -18.656 -33.062 1 98.38 292 GLU A C 1
ATOM 2190 O O . GLU A 1 292 ? 22.188 -17.641 -32.438 1 98.38 292 GLU A O 1
ATOM 2195 N N . THR A 1 293 ? 22.297 -19.906 -32.812 1 98.25 293 THR A N 1
ATOM 2196 C CA . THR A 1 293 ? 23.219 -20.094 -31.719 1 98.25 293 THR A CA 1
ATOM 2197 C C . THR A 1 293 ? 24.672 -19.938 -32.188 1 98.25 293 THR A C 1
ATOM 2199 O O . THR A 1 293 ? 25.141 -20.703 -33.031 1 98.25 293 THR A O 1
ATOM 2202 N N . ILE A 1 294 ? 25.328 -18.938 -31.641 1 98 294 ILE A N 1
ATOM 2203 C CA . ILE A 1 294 ? 26.734 -18.703 -31.969 1 98 294 ILE A CA 1
ATOM 2204 C C . ILE A 1 294 ? 27.609 -19.547 -31.031 1 98 294 ILE A C 1
ATOM 2206 O O . ILE A 1 294 ? 28.578 -20.172 -31.469 1 98 294 ILE A O 1
ATOM 2210 N N . ASN A 1 295 ? 27.297 -19.5 -29.75 1 97.06 295 ASN A N 1
ATOM 2211 C CA . ASN A 1 295 ? 27.922 -20.266 -28.688 1 97.06 295 ASN A CA 1
ATOM 2212 C C . ASN A 1 295 ? 26.891 -20.797 -27.703 1 97.06 295 ASN A C 1
ATOM 2214 O O . ASN A 1 295 ? 26.125 -20.016 -27.109 1 97.06 295 ASN A O 1
ATOM 2218 N N . PRO A 1 296 ? 26.828 -22.062 -27.5 1 95.31 296 PRO A N 1
ATOM 2219 C CA . PRO A 1 296 ? 25.781 -22.641 -26.656 1 95.31 296 PRO A CA 1
ATOM 2220 C C . PRO A 1 296 ? 26 -22.391 -25.172 1 95.31 296 PRO A C 1
ATOM 2222 O O . PRO A 1 296 ? 25.094 -22.594 -24.359 1 95.31 296 PRO A O 1
ATOM 2225 N N . GLY A 1 297 ? 27.172 -21.922 -24.781 1 94.69 297 GLY A N 1
ATOM 2226 C CA . GLY A 1 297 ? 27.484 -21.812 -23.359 1 94.69 297 GLY A CA 1
ATOM 2227 C C . GLY A 1 297 ? 27.688 -23.156 -22.688 1 94.69 297 GLY A C 1
ATOM 2228 O O . GLY A 1 297 ? 27.922 -24.156 -23.359 1 94.69 297 GLY A O 1
ATOM 2229 N N . ASP A 1 298 ? 27.703 -23.188 -21.297 1 90.5 298 ASP A N 1
ATOM 2230 C CA . ASP A 1 298 ? 27.938 -24.438 -20.578 1 90.5 298 ASP A CA 1
ATOM 2231 C C . ASP A 1 298 ? 26.734 -24.766 -19.688 1 90.5 298 ASP A C 1
ATOM 2233 O O . ASP A 1 298 ? 26.781 -25.719 -18.906 1 90.5 298 ASP A O 1
ATOM 2237 N N . GLY A 1 299 ? 25.781 -23.891 -19.734 1 81.38 299 GLY A N 1
ATOM 2238 C CA . GLY A 1 299 ? 24.594 -24.109 -18.953 1 81.38 299 GLY A CA 1
ATOM 2239 C C . GLY A 1 299 ? 24.719 -23.641 -17.516 1 81.38 299 GLY A C 1
ATOM 2240 O O . GLY A 1 299 ? 23.781 -23.734 -16.734 1 81.38 299 GLY A O 1
ATOM 2241 N N . ASN A 1 300 ? 25.859 -23.125 -17.172 1 83.88 300 ASN A N 1
ATOM 2242 C CA . ASN A 1 300 ? 26.141 -22.641 -15.828 1 83.88 300 ASN A CA 1
ATOM 2243 C C . ASN A 1 300 ? 26.75 -21.234 -15.859 1 83.88 300 ASN A C 1
ATOM 2245 O O . ASN A 1 300 ? 26.062 -20.266 -16.188 1 83.88 300 ASN A O 1
ATOM 2249 N N . LYS A 1 301 ? 28.016 -21.109 -15.742 1 90.06 301 LYS A N 1
ATOM 2250 C CA . LYS A 1 301 ? 28.672 -19.828 -15.586 1 90.06 301 LYS A CA 1
ATOM 2251 C C . LYS A 1 301 ? 29.031 -19.234 -16.938 1 90.06 301 LYS A C 1
ATOM 2253 O O . LYS A 1 301 ? 29.219 -18.016 -17.062 1 90.06 301 LYS A O 1
ATOM 2258 N N . LYS A 1 302 ? 29.188 -20 -18 1 93.88 302 LYS A N 1
ATOM 2259 C CA . LYS A 1 302 ? 29.422 -19.5 -19.359 1 93.88 302 LYS A CA 1
ATOM 2260 C C . LYS A 1 302 ? 28.109 -19.312 -20.109 1 93.88 302 LYS A C 1
ATOM 2262 O O . LYS A 1 302 ? 27.5 -20.297 -20.531 1 93.88 302 LYS A O 1
ATOM 2267 N N . LEU A 1 303 ? 27.766 -18.141 -20.375 1 97.19 303 LEU A N 1
ATOM 2268 C CA . LEU A 1 303 ? 26.484 -17.812 -21.016 1 97.19 303 LEU A CA 1
ATOM 2269 C C . LEU A 1 303 ? 26.547 -18.141 -22.516 1 97.19 303 LEU A C 1
ATOM 2271 O O . LEU A 1 303 ? 27.609 -18.047 -23.125 1 97.19 303 LEU A O 1
ATOM 2275 N N . PRO A 1 304 ? 25.453 -18.5 -23.016 1 97.81 304 PRO A N 1
ATOM 2276 C CA . PRO A 1 304 ? 25.422 -18.641 -24.469 1 97.81 304 PRO A CA 1
ATOM 2277 C C . PRO A 1 304 ? 25.469 -17.312 -25.188 1 97.81 304 PRO A C 1
ATOM 2279 O O . PRO A 1 304 ? 25.344 -16.25 -24.562 1 97.81 304 PRO A O 1
ATOM 2282 N N . LEU A 1 305 ? 25.797 -17.344 -26.453 1 98.44 305 LEU A N 1
ATOM 2283 C CA . LEU A 1 305 ? 25.672 -16.203 -27.344 1 98.44 305 LEU A CA 1
ATOM 2284 C C . LEU A 1 305 ? 24.766 -16.531 -28.531 1 98.44 305 LEU A C 1
ATOM 2286 O O . LEU A 1 305 ? 24.984 -17.531 -29.234 1 98.44 305 LEU A O 1
ATOM 2290 N N . MET A 1 306 ? 23.656 -15.75 -28.672 1 98.75 306 MET A N 1
ATOM 2291 C CA . MET A 1 306 ? 22.672 -15.992 -29.719 1 98.75 306 MET A CA 1
ATOM 2292 C C . MET A 1 306 ? 22.438 -14.727 -30.547 1 98.75 306 MET A C 1
ATOM 2294 O O . MET A 1 306 ? 22.672 -13.617 -30.078 1 98.75 306 MET A O 1
ATOM 2298 N N . LYS A 1 307 ? 22.094 -14.938 -31.797 1 98.62 307 LYS A N 1
ATOM 2299 C CA . LYS A 1 307 ? 21.594 -13.875 -32.656 1 98.62 307 LYS A CA 1
ATOM 2300 C C . LYS A 1 307 ? 20.094 -14.031 -32.906 1 98.62 307 LYS A C 1
ATOM 2302 O O . LYS A 1 307 ? 19.625 -15.117 -33.25 1 98.62 307 LYS A O 1
ATOM 2307 N N . VAL A 1 308 ? 19.391 -12.992 -32.688 1 98.69 308 VAL A N 1
ATOM 2308 C CA . VAL A 1 308 ? 17.953 -12.984 -32.938 1 98.69 308 VAL A CA 1
ATOM 2309 C C . VAL A 1 308 ? 17.609 -12.016 -34.062 1 98.69 308 VAL A C 1
ATOM 2311 O O . VAL A 1 308 ? 17.922 -10.82 -34 1 98.69 308 VAL A O 1
ATOM 2314 N N . THR A 1 309 ? 17 -12.523 -35.094 1 98.5 309 THR A N 1
ATOM 2315 C CA . THR A 1 309 ? 16.578 -11.695 -36.219 1 98.5 309 THR A CA 1
ATOM 2316 C C . THR A 1 309 ? 15.172 -11.164 -36 1 98.5 309 THR A C 1
ATOM 2318 O O . THR A 1 309 ? 14.227 -11.938 -35.875 1 98.5 309 THR A O 1
ATOM 2321 N N . VAL A 1 310 ? 15.055 -9.898 -35.969 1 97.75 310 VAL A N 1
ATOM 2322 C CA . VAL A 1 310 ? 13.781 -9.211 -35.812 1 97.75 310 VAL A CA 1
ATOM 2323 C C . VAL A 1 310 ? 13.586 -8.211 -36.938 1 97.75 310 VAL A C 1
ATOM 2325 O O . VAL A 1 310 ? 14.133 -7.109 -36.906 1 97.75 310 VAL A O 1
ATOM 2328 N N . GLY A 1 311 ? 12.703 -8.617 -37.812 1 93 311 GLY A N 1
ATOM 2329 C CA . GLY A 1 311 ? 12.617 -7.801 -39.031 1 93 311 GLY A CA 1
ATOM 2330 C C . GLY A 1 311 ? 13.938 -7.68 -39.75 1 93 311 GLY A C 1
ATOM 2331 O O . GLY A 1 311 ? 14.539 -8.688 -40.125 1 93 311 GLY A O 1
ATOM 2332 N N . ASP A 1 312 ? 14.328 -6.324 -39.812 1 93.06 312 ASP A N 1
ATOM 2333 C CA . ASP A 1 312 ? 15.57 -6.074 -40.562 1 93.06 312 ASP A CA 1
ATOM 2334 C C . ASP A 1 312 ? 16.75 -5.965 -39.594 1 93.06 312 ASP A C 1
ATOM 2336 O O . ASP A 1 312 ? 17.891 -5.723 -40.031 1 93.06 312 ASP A O 1
ATOM 2340 N N . LYS A 1 313 ? 16.516 -6.25 -38.344 1 96.62 313 LYS A N 1
ATOM 2341 C CA . LYS A 1 313 ? 17.578 -6.121 -37.344 1 96.62 313 LYS A CA 1
ATOM 2342 C C . LYS A 1 313 ? 18.062 -7.488 -36.906 1 96.62 313 LYS A C 1
ATOM 2344 O O . LYS A 1 313 ? 17.297 -8.445 -36.844 1 96.62 313 LYS A O 1
ATOM 2349 N N . VAL A 1 314 ? 19.344 -7.555 -36.625 1 98.06 314 VAL A N 1
ATOM 2350 C CA . VAL A 1 314 ? 19.953 -8.711 -35.969 1 98.06 314 VAL A CA 1
ATOM 2351 C C . VAL A 1 314 ? 20.547 -8.297 -34.656 1 98.06 314 VAL A C 1
ATOM 2353 O O . VAL A 1 314 ? 21.469 -7.469 -34.594 1 98.06 314 VAL A O 1
ATOM 2356 N N . LEU A 1 315 ? 20.031 -8.891 -33.656 1 98.44 315 LEU A N 1
ATOM 2357 C CA . LEU A 1 315 ? 20.469 -8.539 -32.281 1 98.44 315 LEU A CA 1
ATOM 2358 C C . LEU A 1 315 ? 21.203 -9.703 -31.641 1 98.44 315 LEU A C 1
ATOM 2360 O O . LEU A 1 315 ? 20.828 -10.867 -31.828 1 98.44 315 LEU A O 1
ATOM 2364 N N . GLU A 1 316 ? 22.219 -9.422 -30.875 1 98.5 316 GLU A N 1
ATOM 2365 C CA . GLU A 1 316 ? 22.922 -10.43 -30.094 1 98.5 316 GLU A CA 1
ATOM 2366 C C . GLU A 1 316 ? 22.516 -10.391 -28.625 1 98.5 316 GLU A C 1
ATOM 2368 O O . GLU A 1 316 ? 22.219 -9.32 -28.094 1 98.5 316 GLU A O 1
ATOM 2373 N N . CYS A 1 317 ? 22.5 -11.539 -28.016 1 98.69 317 CYS A N 1
ATOM 2374 C CA . CYS A 1 317 ? 22.219 -11.578 -26.594 1 98.69 317 CYS A CA 1
ATOM 2375 C C . CYS A 1 317 ? 22.828 -12.82 -25.953 1 98.69 317 CYS A C 1
ATOM 2377 O O . CYS A 1 317 ? 23.094 -13.805 -26.625 1 98.69 317 CYS A O 1
ATOM 2379 N N . GLU A 1 318 ? 23.094 -12.742 -24.703 1 98.69 318 GLU A N 1
ATOM 2380 C CA . GLU A 1 318 ? 23.562 -13.867 -23.906 1 98.69 318 GLU A CA 1
ATOM 2381 C C . GLU A 1 318 ? 22.422 -14.508 -23.125 1 98.69 318 GLU A C 1
ATOM 2383 O O . GLU A 1 318 ? 22.594 -15.57 -22.516 1 98.69 318 GLU A O 1
ATOM 2388 N N . CYS A 1 319 ? 21.25 -13.938 -23.125 1 98.56 319 CYS A N 1
ATOM 2389 C CA . CYS A 1 319 ? 20.031 -14.508 -22.531 1 98.56 319 CYS A CA 1
ATOM 2390 C C . CYS A 1 319 ? 18.812 -14.188 -23.391 1 98.56 319 CYS A C 1
ATOM 2392 O O . CYS A 1 319 ? 18.516 -13.016 -23.641 1 98.56 319 CYS A O 1
ATOM 2394 N N . LEU A 1 320 ? 18.172 -15.148 -23.922 1 98.75 320 LEU A N 1
ATOM 2395 C CA . LEU A 1 320 ? 16.906 -15.039 -24.641 1 98.75 320 LEU A CA 1
ATOM 2396 C C . LEU A 1 320 ? 15.766 -15.578 -23.797 1 98.75 320 LEU A C 1
ATOM 2398 O O . LEU A 1 320 ? 15.641 -16.797 -23.609 1 98.75 320 LEU A O 1
ATOM 2402 N N . LEU A 1 321 ? 14.945 -14.711 -23.234 1 98.81 321 LEU A N 1
ATOM 2403 C CA . LEU A 1 321 ? 13.797 -15.102 -22.438 1 98.81 321 LEU A CA 1
ATOM 2404 C C . LEU A 1 321 ? 12.539 -15.195 -23.297 1 98.81 321 LEU A C 1
ATOM 2406 O O . LEU A 1 321 ? 12.102 -14.195 -23.875 1 98.81 321 LEU A O 1
ATOM 2410 N N . VAL A 1 322 ? 12.008 -16.359 -23.391 1 98.62 322 VAL A N 1
ATOM 2411 C CA . VAL A 1 322 ? 10.742 -16.562 -24.094 1 98.62 322 VAL A CA 1
ATOM 2412 C C . VAL A 1 322 ? 9.578 -16.438 -23.125 1 98.62 322 VAL A C 1
ATOM 2414 O O . VAL A 1 322 ? 9.305 -17.359 -22.344 1 98.62 322 VAL A O 1
ATOM 2417 N N . ALA A 1 323 ? 8.883 -15.359 -23.172 1 97.56 323 ALA A N 1
ATOM 2418 C CA . ALA A 1 323 ? 7.703 -15.047 -22.375 1 97.56 323 ALA A CA 1
ATOM 2419 C C . ALA A 1 323 ? 6.508 -14.727 -23.266 1 97.56 323 ALA A C 1
ATOM 2421 O O . ALA A 1 323 ? 5.93 -13.641 -23.172 1 97.56 323 ALA A O 1
ATOM 2422 N N . ALA A 1 324 ? 6.102 -15.703 -24.031 1 94.94 324 ALA A N 1
ATOM 2423 C CA . ALA A 1 324 ? 5.121 -15.5 -25.109 1 94.94 324 ALA A CA 1
ATOM 2424 C C . ALA A 1 324 ? 3.787 -16.156 -24.75 1 94.94 324 ALA A C 1
ATOM 2426 O O . ALA A 1 324 ? 3.049 -16.594 -25.641 1 94.94 324 ALA A O 1
ATOM 2427 N N . GLY A 1 325 ? 3.539 -16.266 -23.5 1 93.12 325 GLY A N 1
ATOM 2428 C CA . GLY A 1 325 ? 2.279 -16.844 -23.078 1 93.12 325 GLY A CA 1
ATOM 2429 C C . GLY A 1 325 ? 2.441 -18.219 -22.469 1 93.12 325 GLY A C 1
ATOM 2430 O O . GLY A 1 325 ? 3.562 -18.719 -22.312 1 93.12 325 GLY A O 1
ATOM 2431 N N . ARG A 1 326 ? 1.318 -18.781 -22.031 1 95.56 326 ARG A N 1
ATOM 2432 C CA . ARG A 1 326 ? 1.303 -20.078 -21.359 1 95.56 326 ARG A CA 1
ATOM 2433 C C . ARG A 1 326 ? 0.303 -21.031 -22.016 1 95.56 326 ARG A C 1
ATOM 2435 O O . ARG A 1 326 ? -0.684 -20.578 -22.609 1 95.56 326 ARG A O 1
ATOM 2442 N N . ALA A 1 327 ? 0.584 -22.297 -21.953 1 96.75 327 ALA A N 1
ATOM 2443 C CA . ALA A 1 327 ? -0.302 -23.359 -22.438 1 96.75 327 ALA A CA 1
ATOM 2444 C C . ALA A 1 327 ? -0.699 -24.297 -21.297 1 96.75 327 ALA A C 1
ATOM 2446 O O . ALA A 1 327 ? 0.134 -24.656 -20.453 1 96.75 327 ALA A O 1
ATOM 2447 N N . ALA A 1 328 ? -1.984 -24.672 -21.281 1 98.12 328 ALA A N 1
ATOM 2448 C CA . ALA A 1 328 ? -2.48 -25.578 -20.25 1 98.12 328 ALA A CA 1
ATOM 2449 C C . ALA A 1 328 ? -1.864 -26.969 -20.391 1 98.12 328 ALA A C 1
ATOM 2451 O O . ALA A 1 328 ? -1.695 -27.453 -21.516 1 98.12 328 ALA A O 1
ATOM 2452 N N . ASN A 1 329 ? -1.488 -27.547 -19.266 1 97.75 329 ASN A N 1
ATOM 2453 C CA . ASN A 1 329 ? -1.041 -28.938 -19.281 1 97.75 329 ASN A CA 1
ATOM 2454 C C . ASN A 1 329 ? -2.221 -29.906 -19.312 1 97.75 329 ASN A C 1
ATOM 2456 O O . ASN A 1 329 ? -2.824 -30.203 -18.281 1 97.75 329 ASN A O 1
ATOM 2460 N N . VAL A 1 330 ? -2.529 -30.406 -20.562 1 97.75 330 VAL A N 1
ATOM 2461 C CA . VAL A 1 330 ? -3.688 -31.297 -20.672 1 97.75 330 VAL A CA 1
ATOM 2462 C C . VAL A 1 330 ? -3.326 -32.531 -21.5 1 97.75 330 VAL A C 1
ATOM 2464 O O . VAL A 1 330 ? -4.145 -33.438 -21.656 1 97.75 330 VAL A O 1
ATOM 2467 N N . GLU A 1 331 ? -2.072 -32.562 -21.922 1 95.81 331 GLU A N 1
ATOM 2468 C CA . GLU A 1 331 ? -1.65 -33.688 -22.75 1 95.81 331 GLU A CA 1
ATOM 2469 C C . GLU A 1 331 ? -1.126 -34.844 -21.906 1 95.81 331 GLU A C 1
ATOM 2471 O O . GLU A 1 331 ? -0.504 -34.625 -20.859 1 95.81 331 GLU A O 1
ATOM 2476 N N . ASN A 1 332 ? -1.405 -36.031 -22.391 1 94.12 332 ASN A N 1
ATOM 2477 C CA . ASN A 1 332 ? -0.848 -37.281 -21.844 1 94.12 332 ASN A CA 1
ATOM 2478 C C . ASN A 1 332 ? -1.17 -37.438 -20.359 1 94.12 332 ASN A C 1
ATOM 2480 O O . ASN A 1 332 ? -0.323 -37.875 -19.578 1 94.12 332 ASN A O 1
ATOM 2484 N N . CYS A 1 333 ? -2.367 -37.031 -19.922 1 96.06 333 CYS A N 1
ATOM 2485 C CA . CYS A 1 333 ? -2.744 -37.094 -18.516 1 96.06 333 CYS A CA 1
ATOM 2486 C C . CYS A 1 333 ? -3.93 -38.031 -18.328 1 96.06 333 CYS A C 1
ATOM 2488 O O . CYS A 1 333 ? -4.418 -38.188 -17.203 1 96.06 333 CYS A O 1
ATOM 2490 N N . GLY A 1 334 ? -4.363 -38.688 -19.344 1 98.06 334 GLY A N 1
ATOM 2491 C CA . GLY A 1 334 ? -5.434 -39.688 -19.234 1 98.06 334 GLY A CA 1
ATOM 2492 C C . GLY A 1 334 ? -6.816 -39.062 -19.25 1 98.06 334 GLY A C 1
ATOM 2493 O O . GLY A 1 334 ? -7.781 -39.656 -18.781 1 98.06 334 GLY A O 1
ATOM 2494 N N . LEU A 1 335 ? -6.906 -37.844 -19.797 1 98.62 335 LEU A N 1
ATOM 2495 C CA . LEU A 1 335 ? -8.188 -37.125 -19.812 1 98.62 335 LEU A CA 1
ATOM 2496 C C . LEU A 1 335 ? -9.203 -37.906 -20.656 1 98.62 335 LEU A C 1
ATOM 2498 O O . LEU A 1 335 ? -10.383 -37.969 -20.312 1 98.62 335 LEU A O 1
ATOM 2502 N N . GLU A 1 336 ? -8.75 -38.469 -21.734 1 98.12 336 GLU A N 1
ATOM 2503 C CA . GLU A 1 336 ? -9.633 -39.25 -22.609 1 98.12 336 GLU A CA 1
ATOM 2504 C C . GLU A 1 336 ? -10.164 -40.5 -21.891 1 98.12 336 GLU A C 1
ATOM 2506 O O . GLU A 1 336 ? -11.359 -40.781 -21.953 1 98.12 336 GLU A O 1
ATOM 2511 N N . GLU A 1 337 ? -9.305 -41.188 -21.25 1 97.94 337 GLU A N 1
ATOM 2512 C CA . GLU A 1 337 ? -9.68 -42.375 -20.5 1 97.94 337 GLU A CA 1
ATOM 2513 C C . GLU A 1 337 ? -10.719 -42.031 -19.438 1 97.94 337 GLU A C 1
ATOM 2515 O O . GLU A 1 337 ? -11.578 -42.875 -19.125 1 97.94 337 GLU A O 1
ATOM 2520 N N . ALA A 1 338 ? -10.656 -40.875 -18.953 1 98.44 338 ALA A N 1
ATOM 2521 C CA . ALA A 1 338 ? -11.539 -40.469 -17.859 1 98.44 338 ALA A CA 1
ATOM 2522 C C . ALA A 1 338 ? -12.781 -39.75 -18.391 1 98.44 338 ALA A C 1
ATOM 2524 O O . ALA A 1 338 ? -13.617 -39.281 -17.609 1 98.44 338 ALA A O 1
ATOM 2525 N N . ASN A 1 339 ? -12.906 -39.594 -19.656 1 98.38 339 ASN A N 1
ATOM 2526 C CA . ASN A 1 339 ? -14.008 -38.844 -20.281 1 98.38 339 ASN A CA 1
ATOM 2527 C C . ASN A 1 339 ? -14.039 -37.406 -19.844 1 98.38 339 ASN A C 1
ATOM 2529 O O . ASN A 1 339 ? -15.062 -36.906 -19.375 1 98.38 339 ASN A O 1
ATOM 2533 N N . VAL A 1 340 ? -12.914 -36.719 -19.953 1 98.81 340 VAL A N 1
ATOM 2534 C CA . VAL A 1 340 ? -12.805 -35.312 -19.625 1 98.81 340 VAL A CA 1
ATOM 2535 C C . VAL A 1 340 ? -12.508 -34.5 -20.875 1 98.81 340 VAL A C 1
ATOM 2537 O O . VAL A 1 340 ? -11.461 -34.688 -21.516 1 98.81 340 VAL A O 1
ATOM 2540 N N . ASP A 1 341 ? -13.398 -33.562 -21.234 1 98.56 341 ASP A N 1
ATOM 2541 C CA . ASP A 1 341 ? -13.242 -32.719 -22.406 1 98.56 341 ASP A CA 1
ATOM 2542 C C . ASP A 1 341 ? -12.211 -31.625 -22.172 1 98.56 341 ASP A C 1
ATOM 2544 O O . ASP A 1 341 ? -12.172 -31.047 -21.094 1 98.56 341 ASP A O 1
ATOM 2548 N N . TYR A 1 342 ? -11.359 -31.406 -23.141 1 98.44 342 TYR A N 1
ATOM 2549 C CA . TYR A 1 342 ? -10.359 -30.344 -23.062 1 98.44 342 TYR A CA 1
ATOM 2550 C C . TYR A 1 342 ? -10.047 -29.781 -24.453 1 98.44 342 TYR A C 1
ATOM 2552 O O . TYR A 1 342 ? -10.492 -30.328 -25.453 1 98.44 342 TYR A O 1
ATOM 2560 N N . GLU A 1 343 ? -9.508 -28.641 -24.484 1 97.5 343 GLU A N 1
ATOM 2561 C CA . GLU A 1 343 ? -8.945 -28.047 -25.688 1 97.5 343 GLU A CA 1
ATOM 2562 C C . GLU A 1 343 ? -7.438 -27.844 -25.562 1 97.5 343 GLU A C 1
ATOM 2564 O O . GLU A 1 343 ? -6.961 -27.266 -24.594 1 97.5 343 GLU A O 1
ATOM 2569 N N . LEU A 1 344 ? -6.75 -28.359 -26.578 1 95.62 344 LEU A N 1
ATOM 2570 C CA . LEU A 1 344 ? -5.297 -28.234 -26.578 1 95.62 344 LEU A CA 1
ATOM 2571 C C . LEU A 1 344 ? -4.887 -26.766 -26.484 1 95.62 344 LEU A C 1
ATOM 2573 O O . LEU A 1 344 ? -5.461 -25.906 -27.156 1 95.62 344 LEU A O 1
ATOM 2577 N N . GLY A 1 345 ? -3.93 -26.484 -25.578 1 93.5 345 GLY A N 1
ATOM 2578 C CA . GLY A 1 345 ? -3.445 -25.125 -25.375 1 93.5 345 GLY A CA 1
ATOM 2579 C C . GLY A 1 345 ? -4.312 -24.328 -24.422 1 93.5 345 GLY A C 1
ATOM 2580 O O . GLY A 1 345 ? -3.801 -23.5 -23.656 1 93.5 345 GLY A O 1
ATOM 2581 N N . LYS A 1 346 ? -5.586 -24.594 -24.406 1 96.62 346 LYS A N 1
ATOM 2582 C CA . LYS A 1 346 ? -6.516 -23.766 -23.625 1 96.62 346 LYS A CA 1
ATOM 2583 C C . LYS A 1 346 ? -6.793 -24.406 -22.266 1 96.62 346 LYS A C 1
ATOM 2585 O O . LYS A 1 346 ? -6.758 -23.734 -21.234 1 96.62 346 LYS A O 1
ATOM 2590 N N . GLY A 1 347 ? -7.156 -25.75 -22.297 1 98.56 347 GLY A N 1
ATOM 2591 C CA . GLY A 1 347 ? -7.324 -26.406 -21.016 1 98.56 347 GLY A CA 1
ATOM 2592 C C . GLY A 1 347 ? -8.594 -27.234 -20.922 1 98.56 347 GLY A C 1
ATOM 2593 O O . GLY A 1 347 ? -9.25 -27.484 -21.938 1 98.56 347 GLY A O 1
ATOM 2594 N N . VAL A 1 348 ? -8.883 -27.688 -19.734 1 98.88 348 VAL A N 1
ATOM 2595 C CA . VAL A 1 348 ? -10.047 -28.516 -19.438 1 98.88 348 VAL A CA 1
ATOM 2596 C C . VAL A 1 348 ? -11.312 -27.672 -19.531 1 98.88 348 VAL A C 1
ATOM 2598 O O . VAL A 1 348 ? -11.367 -26.562 -19.016 1 98.88 348 VAL A O 1
ATOM 2601 N N . LYS A 1 349 ? -12.32 -28.219 -20.25 1 98.69 349 LYS A N 1
ATOM 2602 C CA . LYS A 1 349 ? -13.609 -27.531 -20.328 1 98.69 349 LYS A CA 1
ATOM 2603 C C . LYS A 1 349 ? -14.43 -27.766 -19.062 1 98.69 349 LYS A C 1
ATOM 2605 O O . LYS A 1 349 ? -14.742 -28.906 -18.719 1 98.69 349 LYS A O 1
ATOM 2610 N N . VAL A 1 350 ? -14.828 -26.703 -18.422 1 98.62 350 VAL A N 1
ATOM 2611 C CA . VAL A 1 350 ? -15.57 -26.828 -17.172 1 98.62 350 VAL A CA 1
ATOM 2612 C C . VAL A 1 350 ? -16.828 -25.969 -17.219 1 98.62 350 VAL A C 1
ATOM 2614 O O . VAL A 1 350 ? -16.922 -25.047 -18.031 1 98.62 350 VAL A O 1
ATOM 2617 N N . ASN A 1 351 ? -17.828 -26.312 -16.406 1 98.44 351 ASN A N 1
ATOM 2618 C CA . ASN A 1 351 ? -19 -25.453 -16.219 1 98.44 351 ASN A CA 1
ATOM 2619 C C . ASN A 1 351 ? -18.734 -24.375 -15.172 1 98.44 351 ASN A C 1
ATOM 2621 O O . ASN A 1 351 ? -17.594 -24.203 -14.734 1 98.44 351 ASN A O 1
ATOM 2625 N N . ASP A 1 352 ? -19.688 -23.609 -14.758 1 98.5 352 ASP A N 1
ATOM 2626 C CA . ASP A 1 352 ? -19.547 -22.453 -13.883 1 98.5 352 ASP A CA 1
ATOM 2627 C C . ASP A 1 352 ? -19.172 -22.875 -12.469 1 98.5 352 ASP A C 1
ATOM 2629 O O . ASP A 1 352 ? -18.844 -22.047 -11.625 1 98.5 352 ASP A O 1
ATOM 2633 N N . TYR A 1 353 ? -19.203 -24.141 -12.195 1 98.5 353 TYR A N 1
ATOM 2634 C CA . TYR A 1 353 ? -18.844 -24.672 -10.875 1 98.5 353 TYR A CA 1
ATOM 2635 C C . TYR A 1 353 ? -17.453 -25.281 -10.891 1 98.5 353 TYR A C 1
ATOM 2637 O O . TYR A 1 353 ? -17.062 -25.984 -9.961 1 98.5 353 TYR A O 1
ATOM 2645 N N . ALA A 1 354 ? -16.672 -25.156 -11.961 1 98.5 354 ALA A N 1
ATOM 2646 C CA . ALA A 1 354 ? -15.336 -25.672 -12.203 1 98.5 354 ALA A CA 1
ATOM 2647 C C . ALA A 1 354 ? -15.367 -27.188 -12.383 1 98.5 354 ALA A C 1
ATOM 2649 O O . ALA A 1 354 ? -14.359 -27.875 -12.164 1 98.5 354 ALA A O 1
ATOM 2650 N N . GLN A 1 355 ? -16.531 -27.703 -12.695 1 98.56 355 GLN A N 1
ATOM 2651 C CA . GLN A 1 355 ? -16.734 -29.125 -12.914 1 98.56 355 GLN A CA 1
ATOM 2652 C C . GLN A 1 355 ? -16.609 -29.484 -14.391 1 98.56 355 GLN A C 1
ATOM 2654 O O . GLN A 1 355 ? -17.094 -28.75 -15.258 1 98.56 355 GLN A O 1
ATOM 2659 N N . SER A 1 356 ? -15.883 -30.625 -14.656 1 98.62 356 SER A N 1
ATOM 2660 C CA . SER A 1 356 ? -15.805 -31.094 -16.031 1 98.62 356 SER A CA 1
ATOM 2661 C C . SER A 1 356 ? -17.188 -31.203 -16.656 1 98.62 356 SER A C 1
ATOM 2663 O O . SER A 1 356 ? -18.141 -31.656 -16.016 1 98.62 356 SER A O 1
ATOM 2665 N N . VAL A 1 357 ? -17.281 -30.797 -17.906 1 98.38 357 VAL A N 1
ATOM 2666 C CA . VAL A 1 357 ? -18.578 -30.797 -18.578 1 98.38 357 VAL A CA 1
ATOM 2667 C C . VAL A 1 357 ? -18.938 -32.219 -18.969 1 98.38 357 VAL A C 1
ATOM 2669 O O . VAL A 1 357 ? -20.109 -32.531 -19.281 1 98.38 357 VAL A O 1
ATOM 2672 N N . SER A 1 358 ? -18 -33.156 -18.859 1 98.56 358 SER A N 1
ATOM 2673 C CA . SER A 1 358 ? -18.25 -34.5 -19.406 1 98.56 358 SER A CA 1
ATOM 2674 C C . SER A 1 358 ? -18.031 -35.594 -18.344 1 98.56 358 SER A C 1
ATOM 2676 O O . SER A 1 358 ? -18.422 -36.719 -18.547 1 98.56 358 SER A O 1
ATOM 2678 N N . ASN A 1 359 ? -17.391 -35.312 -17.25 1 98.62 359 ASN A N 1
ATOM 2679 C CA . ASN A 1 359 ? -17.219 -36.219 -16.125 1 98.62 359 ASN A CA 1
ATOM 2680 C C . ASN A 1 359 ? -17.578 -35.562 -14.805 1 98.62 359 ASN A C 1
ATOM 2682 O O . ASN A 1 359 ? -16.781 -34.781 -14.258 1 98.62 359 ASN A O 1
ATOM 2686 N N . PRO A 1 360 ? -18.656 -35.844 -14.227 1 97.5 360 PRO A N 1
ATOM 2687 C CA . PRO A 1 360 ? -19.141 -35.094 -13.047 1 97.5 360 PRO A CA 1
ATOM 2688 C C . PRO A 1 360 ? -18.281 -35.344 -11.812 1 97.5 360 PRO A C 1
ATOM 2690 O O . PRO A 1 360 ? -18.406 -34.625 -10.812 1 97.5 360 PRO A O 1
ATOM 2693 N N . SER A 1 361 ? -17.406 -36.312 -11.844 1 97.88 361 SER A N 1
ATOM 2694 C CA . SER A 1 361 ? -16.547 -36.594 -10.703 1 97.88 361 SER A CA 1
ATOM 2695 C C . SER A 1 361 ? -15.25 -35.781 -10.773 1 97.88 361 SER A C 1
ATOM 2697 O O . SER A 1 361 ? -14.461 -35.812 -9.828 1 97.88 361 SER A O 1
ATOM 2699 N N . VAL A 1 362 ? -15.078 -35.062 -11.859 1 98.69 362 VAL A N 1
ATOM 2700 C CA . VAL A 1 362 ? -13.797 -34.406 -12.094 1 98.69 362 VAL A CA 1
ATOM 2701 C C . VAL A 1 362 ? -13.984 -32.875 -12.156 1 98.69 362 VAL A C 1
ATOM 2703 O O . VAL A 1 362 ? -14.922 -32.406 -12.781 1 98.69 362 VAL A O 1
ATOM 2706 N N . TYR A 1 363 ? -13.172 -32.188 -11.445 1 98.75 363 TYR A N 1
ATOM 2707 C CA . TYR A 1 363 ? -13.078 -30.719 -11.453 1 98.75 363 TYR A CA 1
ATOM 2708 C C . TYR A 1 363 ? -11.711 -30.266 -11.953 1 98.75 363 TYR A C 1
ATOM 2710 O O . TYR A 1 363 ? -10.758 -31.062 -11.984 1 98.75 363 TYR A O 1
ATOM 2718 N N . ALA A 1 364 ? -11.594 -29.016 -12.438 1 98.81 364 ALA A N 1
ATOM 2719 C CA . ALA A 1 364 ? -10.312 -28.453 -12.836 1 98.81 364 ALA A CA 1
ATOM 2720 C C . ALA A 1 364 ? -10.125 -27.062 -12.25 1 98.81 364 ALA A C 1
ATOM 2722 O O . ALA A 1 364 ? -11.07 -26.266 -12.195 1 98.81 364 ALA A O 1
ATOM 2723 N N . VAL A 1 365 ? -8.93 -26.766 -11.836 1 98.38 365 VAL A N 1
ATOM 2724 C CA . VAL A 1 365 ? -8.648 -25.469 -11.242 1 98.38 365 VAL A CA 1
ATOM 2725 C C . VAL A 1 365 ? -7.328 -24.922 -11.789 1 98.38 365 VAL A C 1
ATOM 2727 O O . VAL A 1 365 ? -6.414 -25.688 -12.094 1 98.38 365 VAL A O 1
ATOM 2730 N N . GLY A 1 366 ? -7.25 -23.594 -11.945 1 98 366 GLY A N 1
ATOM 2731 C CA . GLY A 1 366 ? -6.012 -22.906 -12.289 1 98 366 GLY A CA 1
ATOM 2732 C C . GLY A 1 366 ? -5.68 -22.984 -13.766 1 98 366 GLY A C 1
ATOM 2733 O O . GLY A 1 366 ? -6.582 -22.984 -14.609 1 98 366 GLY A O 1
ATOM 2734 N N . ASP A 1 367 ? -4.41 -23.016 -14.07 1 97.81 367 ASP A N 1
ATOM 2735 C CA . ASP A 1 367 ? -3.908 -22.766 -15.422 1 97.81 367 ASP A CA 1
ATOM 2736 C C . ASP A 1 367 ? -4.293 -23.906 -16.375 1 97.81 367 ASP A C 1
ATOM 2738 O O . ASP A 1 367 ? -4.215 -23.75 -17.594 1 97.81 367 ASP A O 1
ATOM 2742 N N . CYS A 1 368 ? -4.695 -25.062 -15.859 1 98.38 368 CYS A N 1
ATOM 2743 C CA . CYS A 1 368 ? -5.09 -26.141 -16.75 1 98.38 368 CYS A CA 1
ATOM 2744 C C . CYS A 1 368 ? -6.551 -26.016 -17.156 1 98.38 368 CYS A C 1
ATOM 2746 O O . CYS A 1 368 ? -7.043 -26.781 -17.984 1 98.38 368 CYS A O 1
ATOM 2748 N N . CYS A 1 369 ? -7.18 -25.109 -16.5 1 97.94 369 CYS A N 1
ATOM 2749 C CA . CYS A 1 369 ? -8.594 -24.875 -16.781 1 97.94 369 CYS A CA 1
ATOM 2750 C C . CYS A 1 369 ? -8.766 -23.859 -17.891 1 97.94 369 CYS A C 1
ATOM 2752 O O . CYS A 1 369 ? -8.109 -22.812 -17.906 1 97.94 369 CYS A O 1
ATOM 2754 N N . ALA A 1 370 ? -9.656 -24.141 -18.812 1 97.25 370 ALA A N 1
ATOM 2755 C CA . ALA A 1 370 ? -9.906 -23.234 -19.938 1 97.25 370 ALA A CA 1
ATOM 2756 C C . ALA A 1 370 ? -10.75 -22.047 -19.484 1 97.25 370 ALA A C 1
ATOM 2758 O O . ALA A 1 370 ? -11.648 -22.188 -18.656 1 97.25 370 ALA A O 1
ATOM 2759 N N . GLY A 1 371 ? -10.398 -20.922 -20 1 94.75 371 GLY A N 1
ATOM 2760 C CA . GLY A 1 371 ? -11.281 -19.781 -19.906 1 94.75 371 GLY A CA 1
ATOM 2761 C C . GLY A 1 371 ? -11.18 -19.062 -18.578 1 94.75 371 GLY A C 1
ATOM 2762 O O . GLY A 1 371 ? -12.062 -18.281 -18.203 1 94.75 371 GLY A O 1
ATOM 2763 N N . VAL A 1 372 ? -10.164 -19.297 -17.781 1 95.75 372 VAL A N 1
ATOM 2764 C CA . VAL A 1 372 ? -10.008 -18.609 -16.5 1 95.75 372 VAL A CA 1
ATOM 2765 C C . VAL A 1 372 ? -8.672 -17.875 -16.469 1 95.75 372 VAL A C 1
ATOM 2767 O O . VAL A 1 372 ? -7.719 -18.281 -17.141 1 95.75 372 VAL A O 1
ATOM 2770 N N . PRO A 1 373 ? -8.641 -16.719 -15.664 1 95.19 373 PRO A N 1
ATOM 2771 C CA . PRO A 1 373 ? -7.344 -16.047 -15.523 1 95.19 373 PRO A CA 1
ATOM 2772 C C . PRO A 1 373 ? -6.273 -16.953 -14.93 1 95.19 373 PRO A C 1
ATOM 2774 O O . PRO A 1 373 ? -6.551 -17.719 -14.008 1 95.19 373 PRO A O 1
ATOM 2777 N N . ARG A 1 374 ? -5.152 -16.938 -15.492 1 96.31 374 ARG A N 1
ATOM 2778 C CA . ARG A 1 374 ? -4.043 -17.766 -15.023 1 96.31 374 ARG A CA 1
ATOM 2779 C C . ARG A 1 374 ? -3.223 -17.016 -13.969 1 96.31 374 ARG A C 1
ATOM 2781 O O . ARG A 1 374 ? -2.129 -16.531 -14.258 1 96.31 374 ARG A O 1
ATOM 2788 N N . LEU A 1 375 ? -3.75 -16.891 -12.789 1 97.44 375 LEU A N 1
ATOM 2789 C CA . LEU A 1 375 ? -3.188 -16.219 -11.617 1 97.44 375 LEU A CA 1
ATOM 2790 C C . LEU A 1 375 ? -3.168 -17.156 -10.414 1 97.44 375 LEU A C 1
ATOM 2792 O O . LEU A 1 375 ? -4.098 -17.953 -10.219 1 97.44 375 LEU A O 1
ATOM 2796 N N . THR A 1 376 ? -2.139 -17.016 -9.594 1 97.75 376 THR A N 1
ATOM 2797 C CA . THR A 1 376 ? -1.989 -17.859 -8.414 1 97.75 376 THR A CA 1
ATOM 2798 C C . THR A 1 376 ? -3.205 -17.734 -7.496 1 97.75 376 THR A C 1
ATOM 2800 O O . THR A 1 376 ? -3.766 -18.734 -7.059 1 97.75 376 THR A O 1
ATOM 2803 N N . HIS A 1 377 ? -3.631 -16.5 -7.262 1 98.06 377 HIS A N 1
ATOM 2804 C CA . HIS A 1 377 ? -4.754 -16.297 -6.355 1 98.06 377 HIS A CA 1
ATOM 2805 C C . HIS A 1 377 ? -6.07 -16.719 -6.996 1 98.06 377 HIS A C 1
ATOM 2807 O O . HIS A 1 377 ? -7.016 -17.094 -6.297 1 98.06 377 HIS A O 1
ATOM 2813 N N . MET A 1 378 ? -6.191 -16.734 -8.305 1 98.31 378 MET A N 1
ATOM 2814 C CA . MET A 1 378 ? -7.352 -17.328 -8.953 1 98.31 378 MET A CA 1
ATOM 2815 C C . MET A 1 378 ? -7.398 -18.828 -8.719 1 98.31 378 MET A C 1
ATOM 2817 O O . MET A 1 378 ? -8.445 -19.375 -8.359 1 98.31 378 MET A O 1
ATOM 2821 N N . SER A 1 379 ? -6.23 -19.484 -8.891 1 98.31 379 SER A N 1
ATOM 2822 C CA . SER A 1 379 ? -6.137 -20.922 -8.672 1 98.31 379 SER A CA 1
ATOM 2823 C C . SER A 1 379 ? -6.539 -21.297 -7.254 1 98.31 379 SER A C 1
ATOM 2825 O O . SER A 1 379 ? -7.293 -22.25 -7.047 1 98.31 379 SER A O 1
ATOM 2827 N N . GLY A 1 380 ? -6.031 -20.594 -6.328 1 97.69 380 GLY A N 1
ATOM 2828 C CA . GLY A 1 380 ? -6.375 -20.844 -4.938 1 97.69 380 GLY A CA 1
ATOM 2829 C C . GLY A 1 380 ? -7.855 -20.688 -4.652 1 97.69 380 GLY A C 1
ATOM 2830 O O . GLY A 1 380 ? -8.453 -21.5 -3.949 1 97.69 380 GLY A O 1
ATOM 2831 N N . GLU A 1 381 ? -8.445 -19.641 -5.176 1 98.06 381 GLU A N 1
ATOM 2832 C CA . GLU A 1 381 ? -9.859 -19.391 -4.934 1 98.06 381 GLU A CA 1
ATOM 2833 C C . GLU A 1 381 ? -10.734 -20.453 -5.617 1 98.06 381 GLU A C 1
ATOM 2835 O O . GLU A 1 381 ? -11.734 -20.891 -5.055 1 98.06 381 GLU A O 1
ATOM 2840 N N . MET A 1 382 ? -10.367 -20.828 -6.852 1 98.56 382 MET A N 1
ATOM 2841 C CA . MET A 1 382 ? -11.062 -21.906 -7.531 1 98.56 382 MET A CA 1
ATOM 2842 C C . MET A 1 382 ? -11.031 -23.188 -6.699 1 98.56 382 MET A C 1
ATOM 2844 O O . MET A 1 382 ? -12.031 -23.906 -6.625 1 98.56 382 MET A O 1
ATOM 2848 N N . ALA A 1 383 ? -9.883 -23.453 -6.105 1 98.38 383 ALA A N 1
ATOM 2849 C CA . ALA A 1 383 ? -9.734 -24.656 -5.285 1 98.38 383 ALA A CA 1
ATOM 2850 C C . ALA A 1 383 ? -10.703 -24.625 -4.105 1 98.38 383 ALA A C 1
ATOM 2852 O O . ALA A 1 383 ? -11.32 -25.641 -3.787 1 98.38 383 ALA A O 1
ATOM 2853 N N . LYS A 1 384 ? -10.812 -23.469 -3.432 1 96.62 384 LYS A N 1
ATOM 2854 C CA . LYS A 1 384 ? -11.781 -23.344 -2.346 1 96.62 384 LYS A CA 1
ATOM 2855 C C . LYS A 1 384 ? -13.195 -23.625 -2.836 1 96.62 384 LYS A C 1
ATOM 2857 O O . LYS A 1 384 ? -13.961 -24.344 -2.178 1 96.62 384 LYS A O 1
ATOM 2862 N N . LEU A 1 385 ? -13.5 -23 -3.943 1 97.19 385 LEU A N 1
ATOM 2863 C CA . LEU A 1 385 ? -14.805 -23.172 -4.582 1 97.19 385 LEU A CA 1
ATOM 2864 C C . LEU A 1 385 ? -15.086 -24.641 -4.867 1 97.19 385 LEU A C 1
ATOM 2866 O O . LEU A 1 385 ? -16.156 -25.141 -4.543 1 97.19 385 LEU A O 1
ATOM 2870 N N . VAL A 1 386 ? -14.148 -25.375 -5.383 1 97.75 386 VAL A N 1
ATOM 2871 C CA . VAL A 1 386 ? -14.328 -26.766 -5.801 1 97.75 386 VAL A CA 1
ATOM 2872 C C . VAL A 1 386 ? -14.5 -27.656 -4.574 1 97.75 386 VAL A C 1
ATOM 2874 O O . VAL A 1 386 ? -15.305 -28.594 -4.582 1 97.75 386 VAL A O 1
ATOM 2877 N N . VAL A 1 387 ? -13.695 -27.391 -3.555 1 96.25 387 VAL A N 1
ATOM 2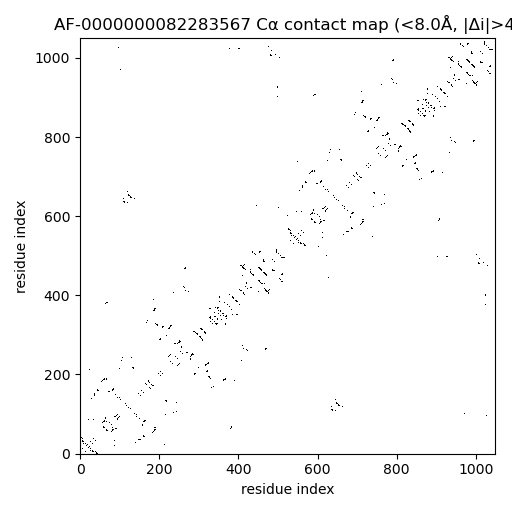878 C CA . VAL A 1 387 ? -13.828 -28.172 -2.334 1 96.25 387 VAL A CA 1
ATOM 2879 C C . VAL A 1 387 ? -15.234 -28 -1.757 1 96.25 387 VAL A C 1
ATOM 2881 O O . VAL A 1 387 ? -15.867 -28.984 -1.354 1 96.25 387 VAL A O 1
ATOM 2884 N N . GLN A 1 388 ? -15.711 -26.797 -1.773 1 94.5 388 GLN A N 1
ATOM 2885 C CA . GLN A 1 388 ? -17.047 -26.516 -1.271 1 94.5 388 GLN A CA 1
ATOM 2886 C C . GLN A 1 388 ? -18.109 -27.203 -2.137 1 94.5 388 GLN A C 1
ATOM 2888 O O . GLN A 1 388 ? -19.047 -27.797 -1.618 1 94.5 388 GLN A O 1
ATOM 2893 N N . ASN A 1 389 ? -17.953 -27.062 -3.41 1 95.5 389 ASN A N 1
ATOM 2894 C CA . ASN A 1 389 ? -18.938 -27.609 -4.34 1 95.5 389 ASN A CA 1
ATOM 2895 C C . ASN A 1 389 ? -18.922 -29.141 -4.348 1 95.5 389 ASN A C 1
ATOM 2897 O O . ASN A 1 389 ? -19.984 -29.766 -4.406 1 95.5 389 ASN A O 1
ATOM 2901 N N . SER A 1 390 ? -17.781 -29.734 -4.289 1 94.62 390 SER A N 1
ATOM 2902 C CA . SER A 1 390 ? -17.641 -31.172 -4.465 1 94.62 390 SER A CA 1
ATOM 2903 C C . SER A 1 390 ? -17.953 -31.922 -3.168 1 94.62 390 SER A C 1
ATOM 2905 O O . SER A 1 390 ? -18.531 -33 -3.193 1 94.62 390 SER A O 1
ATOM 2907 N N . LEU A 1 391 ? -17.578 -31.328 -2.035 1 92.38 391 LEU A N 1
ATOM 2908 C CA . LEU A 1 391 ? -17.688 -32.094 -0.794 1 92.38 391 LEU A CA 1
ATOM 2909 C C . LEU A 1 391 ? -18.891 -31.641 0.023 1 92.38 391 LEU A C 1
ATOM 2911 O O . LEU A 1 391 ? -19.391 -32.375 0.873 1 92.38 391 LEU A O 1
ATOM 2915 N N . ALA A 1 392 ? -19.312 -30.438 -0.191 1 89.69 392 ALA A N 1
ATOM 2916 C CA . ALA A 1 392 ? -20.422 -29.922 0.598 1 89.69 392 ALA A CA 1
ATOM 2917 C C . ALA A 1 392 ? -21.656 -29.656 -0.282 1 89.69 392 ALA A C 1
ATOM 2919 O O . ALA A 1 392 ? -22.641 -29.094 0.174 1 89.69 392 ALA A O 1
ATOM 2920 N N . ASN A 1 393 ? -21.594 -29.984 -1.489 1 89.88 393 ASN A N 1
ATOM 2921 C CA . ASN A 1 393 ? -22.688 -29.844 -2.449 1 89.88 393 ASN A CA 1
ATOM 2922 C C . ASN A 1 393 ? -23.188 -28.406 -2.518 1 89.88 393 ASN A C 1
ATOM 2924 O O . ASN A 1 393 ? -24.391 -28.172 -2.498 1 89.88 393 ASN A O 1
ATOM 2928 N N . ASP A 1 394 ? -22.219 -27.531 -2.484 1 91.62 394 ASP A N 1
ATOM 2929 C CA . ASP A 1 394 ? -22.531 -26.109 -2.639 1 91.62 394 ASP A CA 1
ATOM 2930 C C . ASP A 1 394 ? -22.594 -25.719 -4.113 1 91.62 394 ASP A C 1
ATOM 2932 O O . ASP A 1 394 ? -22.375 -26.547 -4.992 1 91.62 394 ASP A O 1
ATOM 2936 N N . GLU A 1 395 ? -23.031 -24.469 -4.367 1 95.31 395 GLU A N 1
ATOM 2937 C CA . GLU A 1 395 ? -23.141 -23.953 -5.73 1 95.31 395 GLU A CA 1
ATOM 2938 C C . GLU A 1 395 ? -22.391 -22.625 -5.879 1 95.31 395 GLU A C 1
ATOM 2940 O O . GLU A 1 395 ? -22.953 -21.641 -6.371 1 95.31 395 GLU A O 1
ATOM 2945 N N . TRP A 1 396 ? -21.188 -22.703 -5.402 1 96.75 396 TRP A N 1
ATOM 2946 C CA . TRP A 1 396 ? -20.328 -21.547 -5.562 1 96.75 396 TRP A CA 1
ATOM 2947 C C . TRP A 1 396 ? -19.859 -21.422 -7.008 1 96.75 396 TRP A C 1
ATOM 2949 O O . TRP A 1 396 ? -19.25 -22.344 -7.559 1 96.75 396 TRP A O 1
ATOM 2959 N N . LYS A 1 397 ? -20.062 -20.266 -7.664 1 98.31 397 LYS A N 1
ATOM 2960 C CA . LYS A 1 397 ? -19.875 -20.125 -9.102 1 98.31 397 LYS A CA 1
ATOM 2961 C C . LYS A 1 397 ? -18.578 -19.375 -9.414 1 98.31 397 LYS A C 1
ATOM 2963 O O . LYS A 1 397 ? -18.219 -18.422 -8.727 1 98.31 397 LYS A O 1
ATOM 2968 N N . LEU A 1 398 ? -17.922 -19.781 -10.516 1 98.06 398 LEU A N 1
ATOM 2969 C CA . LEU A 1 398 ? -16.734 -19.078 -11.031 1 98.06 398 LEU A CA 1
ATOM 2970 C C . LEU A 1 398 ? -17.094 -17.656 -11.438 1 98.06 398 LEU A C 1
ATOM 2972 O O . LEU A 1 398 ? -16.312 -16.734 -11.211 1 98.06 398 LEU A O 1
ATOM 2976 N N . SER A 1 399 ? -18.25 -17.453 -11.961 1 97.12 399 SER A N 1
ATOM 2977 C CA . SER A 1 399 ? -18.672 -16.172 -12.5 1 97.12 399 SER A CA 1
ATOM 2978 C C . SER A 1 399 ? -18.922 -15.148 -11.383 1 97.12 399 SER A C 1
ATOM 2980 O O . SER A 1 399 ? -19.031 -13.953 -11.641 1 97.12 399 SER A O 1
ATOM 2982 N N . SER A 1 400 ? -19.016 -15.617 -10.148 1 97.12 400 SER A N 1
ATOM 2983 C CA . SER A 1 400 ? -19.234 -14.727 -9.016 1 97.12 400 SER A CA 1
ATOM 2984 C C . SER A 1 400 ? -17.906 -14.164 -8.492 1 97.12 400 SER A C 1
ATOM 2986 O O . SER A 1 400 ? -17.906 -13.266 -7.652 1 97.12 400 SER A O 1
ATOM 2988 N N . LEU A 1 401 ? -16.812 -14.664 -8.953 1 97.94 401 LEU A N 1
ATOM 2989 C CA . LEU A 1 401 ? -15.508 -14.258 -8.438 1 97.94 401 LEU A CA 1
ATOM 2990 C C . LEU A 1 401 ? -15.086 -12.914 -9.023 1 97.94 401 LEU A C 1
ATOM 2992 O O . LEU A 1 401 ? -15.32 -12.648 -10.203 1 97.94 401 LEU A O 1
ATOM 2996 N N . VAL A 1 402 ? -14.586 -11.961 -8.18 1 98.5 402 VAL A N 1
ATOM 2997 C CA . VAL A 1 402 ? -13.93 -10.711 -8.555 1 98.5 402 VAL A CA 1
ATOM 2998 C C . VAL A 1 402 ? -12.43 -10.828 -8.328 1 98.5 402 VAL A C 1
ATOM 3000 O O . VAL A 1 402 ? -11.969 -10.828 -7.184 1 98.5 402 VAL A O 1
ATOM 3003 N N . VAL A 1 403 ? -11.664 -10.938 -9.398 1 98.56 403 VAL A N 1
ATOM 3004 C CA . VAL A 1 403 ? -10.266 -11.32 -9.281 1 98.56 403 VAL A CA 1
ATOM 3005 C C . VAL A 1 403 ? -9.375 -10.18 -9.789 1 98.56 403 VAL A C 1
ATOM 3007 O O . VAL A 1 403 ? -9.344 -9.906 -10.992 1 98.56 403 VAL A O 1
ATOM 3010 N N . PRO A 1 404 ? -8.641 -9.492 -8.875 1 98.69 404 PRO A N 1
ATOM 3011 C CA . PRO A 1 404 ? -7.68 -8.484 -9.336 1 98.69 404 PRO A CA 1
ATOM 3012 C C . PRO A 1 404 ? -6.41 -9.102 -9.922 1 98.69 404 PRO A C 1
ATOM 3014 O O . PRO A 1 404 ? -6.113 -10.273 -9.664 1 98.69 404 PRO A O 1
ATOM 3017 N N . ALA A 1 405 ? -5.746 -8.359 -10.734 1 98.12 405 ALA A N 1
ATOM 3018 C CA . ALA A 1 405 ? -4.453 -8.734 -11.305 1 98.12 405 ALA A CA 1
ATOM 3019 C C . ALA A 1 405 ? -3.447 -7.594 -11.172 1 98.12 405 ALA A C 1
ATOM 3021 O O . ALA A 1 405 ? -3.805 -6.422 -11.312 1 98.12 405 ALA A O 1
ATOM 3022 N N . VAL A 1 406 ? -2.199 -7.945 -10.922 1 98.44 406 VAL A N 1
ATOM 3023 C CA . VAL A 1 406 ? -1.185 -6.914 -10.727 1 98.44 406 VAL A CA 1
ATOM 3024 C C . VAL A 1 406 ? 0.091 -7.297 -11.469 1 98.44 406 VAL A C 1
ATOM 3026 O O . VAL A 1 406 ? 0.523 -8.453 -11.422 1 98.44 406 VAL A O 1
ATOM 3029 N N . ALA A 1 407 ? 0.632 -6.406 -12.266 1 98.25 407 ALA A N 1
ATOM 3030 C CA . ALA A 1 407 ? 2.035 -6.445 -12.672 1 98.25 407 ALA A CA 1
ATOM 3031 C C . ALA A 1 407 ? 2.904 -5.629 -11.719 1 98.25 407 ALA A C 1
ATOM 3033 O O . ALA A 1 407 ? 2.658 -4.441 -11.508 1 98.25 407 ALA A O 1
ATOM 3034 N N . TYR A 1 408 ? 3.895 -6.23 -11.188 1 98.5 408 TYR A N 1
ATOM 3035 C CA . TYR A 1 408 ? 4.672 -5.594 -10.125 1 98.5 408 TYR A CA 1
ATOM 3036 C C . TYR A 1 408 ? 5.883 -4.867 -10.703 1 98.5 408 TYR A C 1
ATOM 3038 O O . TYR A 1 408 ? 6.973 -4.914 -10.125 1 98.5 408 TYR A O 1
ATOM 3046 N N . THR A 1 409 ? 5.688 -4.242 -11.844 1 98.44 409 THR A N 1
ATOM 3047 C CA . THR A 1 409 ? 6.645 -3.252 -12.328 1 98.44 409 THR A CA 1
ATOM 3048 C C . THR A 1 409 ? 6.723 -2.068 -11.367 1 98.44 409 THR A C 1
ATOM 3050 O O . THR A 1 409 ? 6.004 -2.021 -10.367 1 98.44 409 THR A O 1
ATOM 3053 N N . GLU A 1 410 ? 7.645 -1.143 -11.664 1 97.5 410 GLU A N 1
ATOM 3054 C CA . GLU A 1 410 ? 7.707 0.13 -10.945 1 97.5 410 GLU A CA 1
ATOM 3055 C C . GLU A 1 410 ? 7.402 1.301 -11.875 1 97.5 410 GLU A C 1
ATOM 3057 O O . GLU A 1 410 ? 8.203 1.623 -12.758 1 97.5 410 GLU A O 1
ATOM 3062 N N . PRO A 1 411 ? 6.238 1.924 -11.75 1 97.94 411 PRO A N 1
ATOM 3063 C CA . PRO A 1 411 ? 5.18 1.643 -10.773 1 97.94 411 PRO A CA 1
ATOM 3064 C C . PRO A 1 411 ? 4.41 0.363 -11.094 1 97.94 411 PRO A C 1
ATOM 3066 O O . PRO A 1 411 ? 4.594 -0.224 -12.164 1 97.94 411 PRO A O 1
ATOM 3069 N N . GLU A 1 412 ? 3.641 -0.107 -10.047 1 98.5 412 GLU A N 1
ATOM 3070 C CA . GLU A 1 412 ? 2.785 -1.277 -10.219 1 98.5 412 GLU A CA 1
ATOM 3071 C C . GLU A 1 412 ? 1.573 -0.953 -11.086 1 98.5 412 GLU A C 1
ATOM 3073 O O . GLU A 1 412 ? 1.146 0.201 -11.164 1 98.5 412 GLU A O 1
ATOM 3078 N N . TYR A 1 413 ? 1.132 -1.881 -11.852 1 98.62 413 TYR A N 1
ATOM 3079 C CA . TYR A 1 413 ? -0.071 -1.838 -12.68 1 98.62 413 TYR A CA 1
ATOM 3080 C C . TYR A 1 413 ? -1.104 -2.844 -12.188 1 98.62 413 TYR A C 1
ATOM 3082 O O . TYR A 1 413 ? -0.905 -4.055 -12.305 1 98.62 413 TYR A O 1
ATOM 3090 N N . ALA A 1 414 ? -2.234 -2.359 -11.562 1 98.81 414 ALA A N 1
ATOM 3091 C CA . ALA A 1 414 ? -3.275 -3.229 -11.023 1 98.81 414 ALA A CA 1
ATOM 3092 C C . ALA A 1 414 ? -4.598 -3.02 -11.75 1 98.81 414 ALA A C 1
ATOM 3094 O O . ALA A 1 414 ? -4.961 -1.889 -12.078 1 98.81 414 ALA A O 1
ATOM 3095 N N . THR A 1 415 ? -5.309 -4.094 -12.008 1 98.69 415 THR A N 1
ATOM 3096 C CA . THR A 1 415 ? -6.621 -4.02 -12.648 1 98.69 415 THR A CA 1
ATOM 3097 C C . THR A 1 415 ? -7.613 -4.945 -11.953 1 98.69 415 THR A C 1
ATOM 3099 O O . THR A 1 415 ? -7.215 -5.883 -11.258 1 98.69 415 THR A O 1
ATOM 3102 N N . VAL A 1 416 ? -8.836 -4.68 -12.07 1 98.75 416 VAL A N 1
ATOM 3103 C CA . VAL A 1 416 ? -9.945 -5.547 -11.68 1 98.75 416 VAL A CA 1
ATOM 3104 C C . VAL A 1 416 ? -11.164 -5.254 -12.547 1 98.75 416 VAL A C 1
ATOM 3106 O O . VAL A 1 416 ? -11.422 -4.102 -12.891 1 98.75 416 VAL A O 1
ATOM 3109 N N . GLY A 1 417 ? -11.883 -6.301 -12.969 1 98.19 417 GLY A N 1
ATOM 3110 C CA . GLY A 1 417 ? -13.039 -6.098 -13.82 1 98.19 417 GLY A CA 1
ATOM 3111 C C . GLY A 1 417 ? -12.68 -5.527 -15.18 1 98.19 417 GLY A C 1
ATOM 3112 O O . GLY A 1 417 ? -11.688 -5.934 -15.797 1 98.19 417 GLY A O 1
ATOM 3113 N N . ILE A 1 418 ? -13.5 -4.641 -15.688 1 98.06 418 ILE A N 1
ATOM 3114 C CA . ILE A 1 418 ? -13.258 -3.961 -16.953 1 98.06 418 ILE A CA 1
ATOM 3115 C C . ILE A 1 418 ? -12.188 -2.889 -16.781 1 98.06 418 ILE A C 1
ATOM 3117 O O . ILE A 1 418 ? -12.406 -1.892 -16.078 1 98.06 418 ILE A O 1
ATOM 3121 N N . ALA A 1 419 ? -11.133 -3.047 -17.469 1 96.75 419 ALA A N 1
ATOM 3122 C CA . ALA A 1 419 ? -9.922 -2.279 -17.156 1 96.75 419 ALA A CA 1
ATOM 3123 C C . ALA A 1 419 ? -9.859 -1.004 -18 1 96.75 419 ALA A C 1
ATOM 3125 O O . ALA A 1 419 ? -9.055 -0.112 -17.719 1 96.75 419 ALA A O 1
ATOM 3126 N N . SER A 1 420 ? -10.672 -0.905 -19.047 1 97.62 420 SER A N 1
ATOM 3127 C CA . SER A 1 420 ? -10.562 0.25 -19.938 1 97.62 420 SER A CA 1
ATOM 3128 C C . SER A 1 420 ? -11.891 0.545 -20.625 1 97.62 420 SER A C 1
ATOM 3130 O O . SER A 1 420 ? -12.781 -0.312 -20.672 1 97.62 420 SER A O 1
ATOM 3132 N N . GLU A 1 421 ? -11.93 1.747 -21.141 1 97.25 421 GLU A N 1
ATOM 3133 C CA . GLU A 1 421 ? -13.086 2.127 -21.938 1 97.25 421 GLU A CA 1
ATOM 3134 C C . GLU A 1 421 ? -13.195 1.257 -23.188 1 97.25 421 GLU A C 1
ATOM 3136 O O . GLU A 1 421 ? -14.305 0.903 -23.609 1 97.25 421 GLU A O 1
ATOM 3141 N N . GLU A 1 422 ? -12.055 0.92 -23.734 1 96.5 422 GLU A N 1
ATOM 3142 C CA . GLU A 1 422 ? -12.023 0.068 -24.922 1 96.5 422 GLU A CA 1
ATOM 3143 C C . GLU A 1 422 ? -12.609 -1.311 -24.625 1 96.5 422 GLU A C 1
ATOM 3145 O O . GLU A 1 422 ? -13.367 -1.853 -25.438 1 96.5 422 GLU A O 1
ATOM 3150 N N . GLN A 1 423 ? -12.219 -1.842 -23.531 1 97.62 423 GLN A N 1
ATOM 3151 C CA . GLN A 1 423 ? -12.758 -3.137 -23.125 1 97.62 423 GLN A CA 1
ATOM 3152 C C . GLN A 1 423 ? -14.266 -3.061 -22.906 1 97.62 423 GLN A C 1
ATOM 3154 O O . GLN A 1 423 ? -15 -3.963 -23.312 1 97.62 423 GLN A O 1
ATOM 3159 N N . ALA A 1 424 ? -14.758 -1.998 -22.234 1 97.94 424 ALA A N 1
ATOM 3160 C CA . ALA A 1 424 ? -16.188 -1.804 -22.016 1 97.94 424 ALA A CA 1
ATOM 3161 C C . ALA A 1 424 ? -16.938 -1.759 -23.344 1 97.94 424 ALA A C 1
ATOM 3163 O O . ALA A 1 424 ? -17.984 -2.414 -23.5 1 97.94 424 ALA A O 1
ATOM 3164 N N . LYS A 1 425 ? -16.406 -1.004 -24.266 1 97.31 425 LYS A N 1
ATOM 3165 C CA . LYS A 1 425 ? -17.016 -0.868 -25.594 1 97.31 425 LYS A CA 1
ATOM 3166 C C . LYS A 1 425 ? -17.109 -2.219 -26.297 1 97.31 425 LYS A C 1
ATOM 3168 O O . LYS A 1 425 ? -18.141 -2.555 -26.875 1 97.31 425 LYS A O 1
ATOM 3173 N N . LYS A 1 426 ? -16.047 -2.961 -26.297 1 96.94 426 LYS A N 1
ATOM 3174 C CA . LYS A 1 426 ? -16.016 -4.273 -26.938 1 96.94 426 LYS A CA 1
ATOM 3175 C C . LYS A 1 426 ? -17.062 -5.199 -26.328 1 96.94 426 LYS A C 1
ATOM 3177 O O . LYS A 1 426 ? -17.641 -6.039 -27.031 1 96.94 426 LYS A O 1
ATOM 3182 N N . GLN A 1 427 ? -17.312 -5.039 -25.031 1 96.88 427 GLN A N 1
ATOM 3183 C CA . GLN A 1 427 ? -18.281 -5.883 -24.344 1 96.88 427 GLN A CA 1
ATOM 3184 C C . GLN A 1 427 ? -19.688 -5.305 -24.453 1 96.88 427 GLN A C 1
ATOM 3186 O O . GLN A 1 427 ? -20.641 -5.863 -23.891 1 96.88 427 GLN A O 1
ATOM 3191 N N . GLY A 1 428 ? -19.828 -4.203 -25.031 1 97.5 428 GLY A N 1
ATOM 3192 C CA . GLY A 1 428 ? -21.125 -3.582 -25.234 1 97.5 428 GLY A CA 1
ATOM 3193 C C . GLY A 1 428 ? -21.672 -2.922 -23.984 1 97.5 428 GLY A C 1
ATOM 3194 O O . GLY A 1 428 ? -22.891 -2.844 -23.797 1 97.5 428 GLY A O 1
ATOM 3195 N N . VAL A 1 429 ? -20.859 -2.514 -23.094 1 97.62 429 VAL A N 1
ATOM 3196 C CA . VAL A 1 429 ? -21.297 -1.919 -21.828 1 97.62 429 VAL A CA 1
ATOM 3197 C C . VAL A 1 429 ? -21 -0.42 -21.844 1 97.62 429 VAL A C 1
ATOM 3199 O O . VAL A 1 429 ? -19.859 -0.007 -22.016 1 97.62 429 VAL A O 1
ATOM 3202 N N . ALA A 1 430 ? -21.969 0.409 -21.719 1 98.06 430 ALA A N 1
ATOM 3203 C CA . ALA A 1 430 ? -21.781 1.85 -21.594 1 98.06 430 ALA A CA 1
ATOM 3204 C C . ALA A 1 430 ? -21.266 2.203 -20.188 1 98.06 430 ALA A C 1
ATOM 3206 O O . ALA A 1 430 ? -21.75 1.66 -19.188 1 98.06 430 ALA A O 1
ATOM 3207 N N . CYS A 1 431 ? -20.234 3.094 -20.125 1 98.06 431 CYS A N 1
ATOM 3208 C CA . CYS A 1 431 ? -19.672 3.369 -18.812 1 98.06 431 CYS A CA 1
ATOM 3209 C C . CYS A 1 431 ? -19.25 4.828 -18.703 1 98.06 431 CYS A C 1
ATOM 3211 O O . CYS A 1 431 ? -19.062 5.508 -19.703 1 98.06 431 CYS A O 1
ATOM 3213 N N . ASP A 1 432 ? -19.234 5.418 -17.5 1 98.31 432 ASP A N 1
ATOM 3214 C CA . ASP A 1 432 ? -18.562 6.652 -17.109 1 98.31 432 ASP A CA 1
ATOM 3215 C C . ASP A 1 432 ? -17.203 6.355 -16.469 1 98.31 432 ASP A C 1
ATOM 3217 O O . ASP A 1 432 ? -17.031 5.312 -15.828 1 98.31 432 ASP A O 1
ATOM 3221 N N . VAL A 1 433 ? -16.297 7.27 -16.719 1 98.38 433 VAL A N 1
ATOM 3222 C CA . VAL A 1 433 ? -14.938 7.062 -16.203 1 98.38 433 VAL A CA 1
ATOM 3223 C C . VAL A 1 433 ? -14.586 8.18 -15.219 1 98.38 433 VAL A C 1
ATOM 3225 O O . VAL A 1 433 ? -14.773 9.359 -15.516 1 98.38 433 VAL A O 1
ATOM 3228 N N . TYR A 1 434 ? -14.141 7.84 -14.062 1 98.75 434 TYR A N 1
ATOM 3229 C CA . TYR A 1 434 ? -13.594 8.766 -13.07 1 98.75 434 TYR A CA 1
ATOM 3230 C C . TYR A 1 434 ? -12.102 8.508 -12.859 1 98.75 434 TYR A C 1
ATOM 3232 O O . TYR A 1 434 ? -11.695 7.375 -12.594 1 98.75 434 TYR A O 1
ATOM 3240 N N . LYS A 1 435 ? -11.297 9.523 -12.992 1 98.69 435 LYS A N 1
ATOM 3241 C CA . LYS A 1 435 ? -9.852 9.367 -12.938 1 98.69 435 LYS A CA 1
ATOM 3242 C C . LYS A 1 435 ? -9.227 10.383 -11.984 1 98.69 435 LYS A C 1
ATOM 3244 O O . LYS A 1 435 ? -9.602 11.555 -11.984 1 98.69 435 LYS A O 1
ATOM 3249 N N . THR A 1 436 ? -8.359 9.945 -11.117 1 98.62 436 THR A N 1
ATOM 3250 C CA . THR A 1 436 ? -7.547 10.789 -10.258 1 98.62 436 THR A CA 1
ATOM 3251 C C . THR A 1 436 ? -6.062 10.594 -10.555 1 98.62 436 THR A C 1
ATOM 3253 O O . THR A 1 436 ? -5.527 9.5 -10.375 1 98.62 436 THR A O 1
ATOM 3256 N N . SER A 1 437 ? -5.391 11.633 -10.992 1 98.38 437 SER A N 1
ATOM 3257 C CA . SER A 1 437 ? -3.957 11.586 -11.258 1 98.38 437 SER A CA 1
ATOM 3258 C C . SER A 1 437 ? -3.154 11.664 -9.961 1 98.38 437 SER A C 1
ATOM 3260 O O . SER A 1 437 ? -3.576 12.312 -9 1 98.38 437 SER A O 1
ATOM 3262 N N . LEU A 1 438 ? -1.981 11.055 -9.898 1 98.31 438 LEU A N 1
ATOM 3263 C CA . LEU A 1 438 ? -1.099 11.125 -8.742 1 98.31 438 LEU A CA 1
ATOM 3264 C C . LEU A 1 438 ? -0.217 12.367 -8.805 1 98.31 438 LEU A C 1
ATOM 3266 O O . LEU A 1 438 ? 0.465 12.703 -7.836 1 98.31 438 LEU A O 1
ATOM 3270 N N . GLU A 1 439 ? -0.296 13.109 -9.867 1 97.5 439 GLU A N 1
ATOM 3271 C CA . GLU A 1 439 ? 0.513 14.312 -10.047 1 97.5 439 GLU A CA 1
ATOM 3272 C C . GLU A 1 439 ? 0.296 15.305 -8.906 1 97.5 439 GLU A C 1
ATOM 3274 O O . GLU A 1 439 ? 1.217 16.031 -8.523 1 97.5 439 GLU A O 1
ATOM 3279 N N . HIS A 1 440 ? -0.91 15.32 -8.375 1 95.94 440 HIS A N 1
ATOM 3280 C CA . HIS A 1 440 ? -1.235 16.297 -7.344 1 95.94 440 HIS A CA 1
ATOM 3281 C C . HIS A 1 440 ? -1.573 15.609 -6.023 1 95.94 440 HIS A C 1
ATOM 3283 O O . HIS A 1 440 ? -2.207 16.203 -5.152 1 95.94 440 HIS A O 1
ATOM 3289 N N . ASN A 1 441 ? -1.266 14.328 -5.941 1 97.81 441 ASN A N 1
ATOM 3290 C CA . ASN A 1 441 ? -1.396 13.625 -4.672 1 97.81 441 ASN A CA 1
ATOM 3291 C C . ASN A 1 441 ? -0.247 13.961 -3.725 1 97.81 441 ASN A C 1
ATOM 3293 O O . ASN A 1 441 ? 0.917 13.695 -4.035 1 97.81 441 ASN A O 1
ATOM 3297 N N . ASP A 1 442 ? -0.543 14.523 -2.562 1 98.12 442 ASP A N 1
ATOM 3298 C CA . ASP A 1 442 ? 0.471 15.055 -1.657 1 98.12 442 ASP A CA 1
ATOM 3299 C C . ASP A 1 442 ? 1.461 13.969 -1.243 1 98.12 442 ASP A C 1
ATOM 3301 O O . ASP A 1 442 ? 2.672 14.195 -1.228 1 98.12 442 ASP A O 1
ATOM 3305 N N . ARG A 1 443 ? 0.921 12.766 -0.886 1 98.25 443 ARG A N 1
ATOM 3306 C CA . ARG A 1 443 ? 1.814 11.688 -0.471 1 98.25 443 ARG A CA 1
ATOM 3307 C C . ARG A 1 443 ? 2.756 11.297 -1.604 1 98.25 443 ARG A C 1
ATOM 3309 O O . ARG A 1 443 ? 3.959 11.125 -1.39 1 98.25 443 ARG A O 1
ATOM 3316 N N . ALA A 1 444 ? 2.199 11.141 -2.82 1 98.12 444 ALA A N 1
ATOM 3317 C CA . ALA A 1 444 ? 3.008 10.758 -3.975 1 98.12 444 ALA A CA 1
ATOM 3318 C C . ALA A 1 444 ? 4.082 11.805 -4.262 1 98.12 444 ALA A C 1
ATOM 3320 O O . ALA A 1 444 ? 5.223 11.461 -4.586 1 98.12 444 ALA A O 1
ATOM 3321 N N . ILE A 1 445 ? 3.738 13.109 -4.129 1 98.44 445 ILE A N 1
ATOM 3322 C CA . ILE A 1 445 ? 4.695 14.188 -4.328 1 98.44 445 ILE A CA 1
ATOM 3323 C C . ILE A 1 445 ? 5.828 14.07 -3.311 1 98.44 445 ILE A C 1
ATOM 3325 O O . ILE A 1 445 ? 7.004 14.109 -3.674 1 98.44 445 ILE A O 1
ATOM 3329 N N . LEU A 1 446 ? 5.457 13.867 -2.074 1 98.5 446 LEU A N 1
ATOM 3330 C CA . LEU A 1 446 ? 6.43 13.844 -0.989 1 98.5 446 LEU A CA 1
ATOM 3331 C C . LEU A 1 446 ? 7.336 12.617 -1.098 1 98.5 446 LEU A C 1
ATOM 3333 O O . LEU A 1 446 ? 8.5 12.664 -0.69 1 98.5 446 LEU A O 1
ATOM 3337 N N . GLU A 1 447 ? 6.848 11.539 -1.719 1 97.25 447 GLU A N 1
ATOM 3338 C CA . GLU A 1 447 ? 7.613 10.312 -1.931 1 97.25 447 GLU A CA 1
ATOM 3339 C C . GLU A 1 447 ? 8.43 10.391 -3.217 1 97.25 447 GLU A C 1
ATOM 3341 O O . GLU A 1 447 ? 9.211 9.484 -3.518 1 97.25 447 GLU A O 1
ATOM 3346 N N . SER A 1 448 ? 8.305 11.43 -4.008 1 97 448 SER A N 1
ATOM 3347 C CA . SER A 1 448 ? 8.898 11.539 -5.336 1 97 448 SER A CA 1
ATOM 3348 C C . SER A 1 448 ? 8.484 10.367 -6.223 1 97 448 SER A C 1
ATOM 3350 O O . SER A 1 448 ? 9.328 9.75 -6.875 1 97 448 SER A O 1
ATOM 3352 N N . SER A 1 449 ? 7.227 10 -6.129 1 96 449 SER A N 1
ATOM 3353 C CA . SER A 1 449 ? 6.625 8.922 -6.898 1 96 449 SER A CA 1
ATOM 3354 C C . SER A 1 449 ? 5.227 9.297 -7.379 1 96 449 SER A C 1
ATOM 3356 O O . SER A 1 449 ? 4.281 8.516 -7.23 1 96 449 SER A O 1
ATOM 3358 N N . ASN A 1 450 ? 5.109 10.484 -7.84 1 97.12 450 ASN A N 1
ATOM 3359 C CA . ASN A 1 450 ? 3.787 10.984 -8.203 1 97.12 450 ASN A CA 1
ATOM 3360 C C . ASN A 1 450 ? 3.492 10.75 -9.688 1 97.12 450 ASN A C 1
ATOM 3362 O O . ASN A 1 450 ? 2.902 11.602 -10.344 1 97.12 450 ASN A O 1
ATOM 3366 N N . ILE A 1 451 ? 3.92 9.586 -10.148 1 96 451 ILE A N 1
ATOM 3367 C CA . ILE A 1 451 ? 3.6 9.102 -11.484 1 96 451 ILE A CA 1
ATOM 3368 C C . ILE A 1 451 ? 2.498 8.055 -11.414 1 96 451 ILE A C 1
ATOM 3370 O O . ILE A 1 451 ? 2.59 7.102 -10.625 1 96 451 ILE A O 1
ATOM 3374 N N . GLY A 1 452 ? 1.421 8.289 -12.234 1 98.19 452 GLY A N 1
ATOM 3375 C CA . GLY A 1 452 ? 0.358 7.301 -12.266 1 98.19 452 GLY A CA 1
ATOM 3376 C C . GLY A 1 452 ? -1.019 7.891 -12.023 1 98.19 452 GLY A C 1
ATOM 3377 O O . GLY A 1 452 ? -1.193 9.109 -12.078 1 98.19 452 GLY A O 1
ATOM 3378 N N . PHE A 1 453 ? -1.96 6.988 -11.82 1 98.81 453 PHE A N 1
ATOM 3379 C CA . PHE A 1 453 ? -3.346 7.41 -11.656 1 98.81 453 PHE A CA 1
ATOM 3380 C C . PHE A 1 453 ? -4.203 6.262 -11.133 1 98.81 453 PHE A C 1
ATOM 3382 O O . PHE A 1 453 ? -3.752 5.113 -11.094 1 98.81 453 PHE A O 1
ATOM 3389 N N . VAL A 1 454 ? -5.344 6.594 -10.68 1 98.88 454 VAL A N 1
ATOM 3390 C CA . VAL A 1 454 ? -6.445 5.672 -10.445 1 98.88 454 VAL A CA 1
ATOM 3391 C C . VAL A 1 454 ? -7.59 5.977 -11.414 1 98.88 454 VAL A C 1
ATOM 3393 O O . VAL A 1 454 ? -8.008 7.129 -11.547 1 98.88 454 VAL A O 1
ATOM 3396 N N . LYS A 1 455 ? -8.031 5.016 -12.102 1 98.81 455 LYS A N 1
ATOM 3397 C CA . LYS A 1 455 ? -9.18 5.105 -13 1 98.81 455 LYS A CA 1
ATOM 3398 C C . LYS A 1 455 ? -10.242 4.07 -12.641 1 98.81 455 LYS A C 1
ATOM 3400 O O . LYS A 1 455 ? -9.953 2.873 -12.578 1 98.81 455 LYS A O 1
ATOM 3405 N N . ILE A 1 456 ? -11.445 4.484 -12.344 1 98.94 456 ILE A N 1
ATOM 3406 C CA . ILE A 1 456 ? -12.539 3.584 -12.016 1 98.94 456 ILE A CA 1
ATOM 3407 C C . ILE A 1 456 ? -13.68 3.771 -13.016 1 98.94 456 ILE A C 1
ATOM 3409 O O . ILE A 1 456 ? -14.102 4.902 -13.281 1 98.94 456 ILE A O 1
ATOM 3413 N N . LEU A 1 457 ? -14.094 2.732 -13.648 1 98.88 457 LEU A N 1
ATOM 3414 C CA . LEU A 1 457 ? -15.227 2.719 -14.57 1 98.88 457 LEU A CA 1
ATOM 3415 C C . LEU A 1 457 ? -16.5 2.301 -13.852 1 98.88 457 LEU A C 1
ATOM 3417 O O . LEU A 1 457 ? -16.5 1.323 -13.094 1 98.88 457 LEU A O 1
ATOM 3421 N N . VAL A 1 458 ? -17.578 3.033 -14.055 1 98.75 458 VAL A N 1
ATOM 3422 C CA . VAL A 1 458 ? -18.875 2.682 -13.492 1 98.75 458 VAL A CA 1
ATOM 3423 C C . VAL A 1 458 ? -19.891 2.527 -14.617 1 98.75 458 VAL A C 1
ATOM 3425 O O . VAL A 1 458 ? -19.734 3.109 -15.695 1 98.75 458 VAL A O 1
ATOM 3428 N N . LYS A 1 459 ? -20.938 1.682 -14.375 1 98.56 459 LYS A N 1
ATOM 3429 C CA . LYS A 1 459 ? -22.031 1.586 -15.328 1 98.56 459 LYS A CA 1
ATOM 3430 C C . LYS A 1 459 ? -22.672 2.951 -15.57 1 98.56 459 LYS A C 1
ATOM 3432 O O . LYS A 1 459 ? -22.938 3.689 -14.617 1 98.56 459 LYS A O 1
ATOM 3437 N N . LYS A 1 460 ? -22.922 3.248 -16.844 1 97.94 460 LYS A N 1
ATOM 3438 C CA . LYS A 1 460 ? -23.438 4.566 -17.219 1 97.94 460 LYS A CA 1
ATOM 3439 C C . LYS A 1 460 ? -24.656 4.934 -16.375 1 97.94 460 LYS A C 1
ATOM 3441 O O . LYS A 1 460 ? -25.547 4.105 -16.172 1 97.94 460 LYS A O 1
ATOM 3446 N N . ASP A 1 461 ? -24.625 6.16 -15.75 1 96.06 461 ASP A N 1
ATOM 3447 C CA . ASP A 1 461 ? -25.719 6.797 -15.016 1 96.06 461 ASP A CA 1
ATOM 3448 C C . ASP A 1 461 ? -25.969 6.109 -13.68 1 96.06 461 ASP A C 1
ATOM 3450 O O . ASP A 1 461 ? -27.031 6.246 -13.086 1 96.06 461 ASP A O 1
ATOM 3454 N N . THR A 1 462 ? -25.094 5.246 -13.258 1 97.69 462 THR A N 1
ATOM 3455 C CA . THR A 1 462 ? -25.109 4.633 -11.938 1 97.69 462 THR A CA 1
ATOM 3456 C C . THR A 1 462 ? -23.766 4.812 -11.234 1 97.69 462 THR A C 1
ATOM 3458 O O . THR A 1 462 ? -22.859 5.445 -11.781 1 97.69 462 THR A O 1
ATOM 3461 N N . ASP A 1 463 ? -23.656 4.297 -10.016 1 98.06 463 ASP A N 1
ATOM 3462 C CA . ASP A 1 463 ? -22.359 4.277 -9.359 1 98.06 463 ASP A CA 1
ATOM 3463 C C . ASP A 1 463 ? -21.812 2.852 -9.25 1 98.06 463 ASP A C 1
ATOM 3465 O O . ASP A 1 463 ? -20.891 2.586 -8.484 1 98.06 463 ASP A O 1
ATOM 3469 N N . ASP A 1 464 ? -22.453 1.886 -10.023 1 98.75 464 ASP A N 1
ATOM 3470 C CA . ASP A 1 464 ? -22.016 0.495 -10.031 1 98.75 464 ASP A CA 1
ATOM 3471 C C . ASP A 1 464 ? -20.625 0.364 -10.664 1 98.75 464 ASP A C 1
ATOM 3473 O O . ASP A 1 464 ? -20.453 0.637 -11.852 1 98.75 464 ASP A O 1
ATOM 3477 N N . ILE A 1 465 ? -19.719 -0.139 -9.906 1 98.94 465 ILE A N 1
ATOM 3478 C CA . ILE A 1 465 ? -18.344 -0.217 -10.383 1 98.94 465 ILE A CA 1
ATOM 3479 C C . ILE A 1 465 ? -18.188 -1.409 -11.328 1 98.94 465 ILE A C 1
ATOM 3481 O O . ILE A 1 465 ? -18.5 -2.545 -10.953 1 98.94 465 ILE A O 1
ATOM 3485 N N . LEU A 1 466 ? -17.688 -1.152 -12.539 1 98.75 466 LEU A N 1
ATOM 3486 C CA . LEU A 1 466 ? -17.453 -2.184 -13.539 1 98.75 466 LEU A CA 1
ATOM 3487 C C . LEU A 1 466 ? -16.031 -2.711 -13.438 1 98.75 466 LEU A C 1
ATOM 3489 O O . LEU A 1 466 ? -15.758 -3.867 -13.781 1 98.75 466 LEU A O 1
ATOM 3493 N N . GLY A 1 467 ? -15.125 -1.884 -13.055 1 98.75 467 GLY A N 1
ATOM 3494 C CA . GLY A 1 467 ? -13.719 -2.229 -12.945 1 98.75 467 GLY A CA 1
ATOM 3495 C C . GLY A 1 467 ? -12.828 -1.026 -12.695 1 98.75 467 GLY A C 1
ATOM 3496 O O . GLY A 1 467 ? -13.32 0.084 -12.484 1 98.75 467 GLY A O 1
ATOM 3497 N N . ALA A 1 468 ? -11.531 -1.287 -12.633 1 98.88 468 ALA A N 1
ATOM 3498 C CA . ALA A 1 468 ? -10.586 -0.216 -12.328 1 98.88 468 ALA A CA 1
ATOM 3499 C C . ALA A 1 468 ? -9.195 -0.542 -12.867 1 98.88 468 ALA A C 1
ATOM 3501 O O . ALA A 1 468 ? -8.867 -1.71 -13.078 1 98.88 468 ALA A O 1
ATOM 3502 N N . THR A 1 469 ? -8.453 0.467 -13.156 1 98.88 469 THR A N 1
ATOM 3503 C CA . THR A 1 469 ? -7.023 0.439 -13.445 1 98.88 469 THR A CA 1
ATOM 3504 C C . THR A 1 469 ? -6.266 1.406 -12.547 1 98.88 469 THR A C 1
ATOM 3506 O O . THR A 1 469 ? -6.613 2.586 -12.461 1 98.88 469 THR A O 1
ATOM 3509 N N . ILE A 1 470 ? -5.289 0.916 -11.836 1 98.88 470 ILE A N 1
ATOM 3510 C CA . ILE A 1 470 ? -4.469 1.73 -10.945 1 98.88 470 ILE A CA 1
ATOM 3511 C C . ILE A 1 470 ? -2.996 1.584 -11.32 1 98.88 470 ILE A C 1
ATOM 3513 O O . ILE A 1 470 ? -2.479 0.468 -11.406 1 98.88 470 ILE A O 1
ATOM 3517 N N . VAL A 1 471 ? -2.316 2.639 -11.641 1 98.81 471 VAL A N 1
ATOM 3518 C CA . VAL A 1 471 ? -0.867 2.707 -11.789 1 98.81 471 VAL A CA 1
ATOM 3519 C C . VAL A 1 471 ? -0.266 3.541 -10.664 1 98.81 471 VAL A C 1
ATOM 3521 O O . VAL A 1 471 ? -0.505 4.746 -10.578 1 98.81 471 VAL A O 1
ATOM 3524 N N . ALA A 1 472 ? 0.403 2.91 -9.758 1 98.5 472 ALA A N 1
ATOM 3525 C CA . ALA A 1 472 ? 0.979 3.537 -8.57 1 98.5 472 ALA A CA 1
ATOM 3526 C C . ALA A 1 472 ? 1.998 2.617 -7.906 1 98.5 472 ALA A C 1
ATOM 3528 O O . ALA A 1 472 ? 2.002 1.408 -8.148 1 98.5 472 ALA A O 1
ATOM 3529 N N . GLU A 1 473 ? 2.846 3.109 -7.07 1 95.19 473 GLU A N 1
ATOM 3530 C CA . GLU A 1 473 ? 3.832 2.316 -6.344 1 95.19 473 GLU A CA 1
ATOM 3531 C C . GLU A 1 473 ? 3.156 1.261 -5.473 1 95.19 473 GLU A C 1
ATOM 3533 O O . GLU A 1 473 ? 3.697 0.171 -5.277 1 95.19 473 GLU A O 1
ATOM 3538 N N . ARG A 1 474 ? 1.964 1.424 -5.016 1 93.38 474 ARG A N 1
ATOM 3539 C CA . ARG A 1 474 ? 1.284 0.491 -4.121 1 93.38 474 ARG A CA 1
ATOM 3540 C C . ARG A 1 474 ? -0.065 0.068 -4.691 1 93.38 474 ARG A C 1
ATOM 3542 O O . ARG A 1 474 ? -1.021 -0.15 -3.947 1 93.38 474 ARG A O 1
ATOM 3549 N N . ALA A 1 475 ? -0.057 -0.021 -5.996 1 98.25 475 ALA A N 1
ATOM 3550 C CA . ALA A 1 475 ? -1.312 -0.341 -6.672 1 98.25 475 ALA A CA 1
ATOM 3551 C C . ALA A 1 475 ? -1.857 -1.688 -6.203 1 98.25 475 ALA A C 1
ATOM 3553 O O . ALA A 1 475 ? -3.074 -1.876 -6.117 1 98.25 475 ALA A O 1
ATOM 3554 N N . GLY A 1 476 ? -0.961 -2.656 -5.879 1 97.62 476 GLY A N 1
ATOM 3555 C CA . GLY A 1 476 ? -1.37 -3.982 -5.445 1 97.62 476 GLY A CA 1
ATOM 3556 C C . GLY A 1 476 ? -2.176 -3.967 -4.16 1 97.62 476 GLY A C 1
ATOM 3557 O O . GLY A 1 476 ? -3.049 -4.812 -3.957 1 97.62 476 GLY A O 1
ATOM 3558 N N . GLU A 1 477 ? -1.932 -3.006 -3.244 1 97.75 477 GLU A N 1
ATOM 3559 C CA . GLU A 1 477 ? -2.701 -2.859 -2.012 1 97.75 477 GLU A CA 1
ATOM 3560 C C . GLU A 1 477 ? -3.951 -2.014 -2.238 1 97.75 477 GLU A C 1
ATOM 3562 O O . GLU A 1 477 ? -5.012 -2.307 -1.685 1 97.75 477 GLU A O 1
ATOM 3567 N N . MET A 1 478 ? -3.789 -0.991 -3.07 1 98.56 478 MET A N 1
ATOM 3568 C CA . MET A 1 478 ? -4.859 -0.024 -3.299 1 98.56 478 MET A CA 1
ATOM 3569 C C . MET A 1 478 ? -6.066 -0.691 -3.949 1 98.56 478 MET A C 1
ATOM 3571 O O . MET A 1 478 ? -7.211 -0.329 -3.664 1 98.56 478 MET A O 1
ATOM 3575 N N . ILE A 1 479 ? -5.828 -1.705 -4.801 1 98.81 479 ILE A N 1
ATOM 3576 C CA . ILE A 1 479 ? -6.879 -2.299 -5.621 1 98.81 479 ILE A CA 1
ATOM 3577 C C . ILE A 1 479 ? -7.848 -3.078 -4.734 1 98.81 479 ILE A C 1
ATOM 3579 O O . ILE A 1 479 ? -8.992 -3.336 -5.125 1 98.81 479 ILE A O 1
ATOM 3583 N N . ASN A 1 480 ? -7.41 -3.488 -3.488 1 98.75 480 ASN A N 1
ATOM 3584 C CA . ASN A 1 480 ? -8.211 -4.336 -2.609 1 98.75 480 ASN A CA 1
ATOM 3585 C C . ASN A 1 480 ? -9.484 -3.629 -2.152 1 98.75 480 ASN A C 1
ATOM 3587 O O . ASN A 1 480 ? -10.516 -4.27 -1.954 1 98.75 480 ASN A O 1
ATOM 3591 N N . GLU A 1 481 ? -9.352 -2.307 -1.98 1 98.81 481 GLU A N 1
ATOM 3592 C CA . GLU A 1 481 ? -10.539 -1.534 -1.62 1 98.81 481 GLU A CA 1
ATOM 3593 C C . GLU A 1 481 ? -11.594 -1.586 -2.727 1 98.81 481 GLU A C 1
ATOM 3595 O O . GLU A 1 481 ? -12.781 -1.753 -2.453 1 98.81 481 GLU A O 1
ATOM 3600 N N . VAL A 1 482 ? -11.172 -1.52 -3.986 1 98.88 482 VAL A N 1
ATOM 3601 C CA . VAL A 1 482 ? -12.07 -1.511 -5.137 1 98.88 482 VAL A CA 1
ATOM 3602 C C . VAL A 1 482 ? -12.68 -2.896 -5.324 1 98.88 482 VAL A C 1
ATOM 3604 O O . VAL A 1 482 ? -13.891 -3.021 -5.555 1 98.88 482 VAL A O 1
ATOM 3607 N N . SER A 1 483 ? -11.828 -3.961 -5.207 1 98.81 483 SER A N 1
ATOM 3608 C CA . SER A 1 483 ? -12.352 -5.312 -5.379 1 98.81 483 SER A CA 1
ATOM 3609 C C . SER A 1 483 ? -13.367 -5.656 -4.293 1 98.81 483 SER A C 1
ATOM 3611 O O . SER A 1 483 ? -14.359 -6.336 -4.559 1 98.81 483 SER A O 1
ATOM 3613 N N . LEU A 1 484 ? -13.125 -5.195 -3.039 1 98.88 484 LEU A N 1
ATOM 3614 C CA . LEU A 1 484 ? -14.094 -5.418 -1.972 1 98.88 484 LEU A CA 1
ATOM 3615 C C . LEU A 1 484 ? -15.43 -4.762 -2.307 1 98.88 484 LEU A C 1
ATOM 3617 O O . LEU A 1 484 ? -16.484 -5.359 -2.1 1 98.88 484 LEU A O 1
ATOM 3621 N N . ALA A 1 485 ? -15.344 -3.473 -2.756 1 98.94 485 ALA A N 1
ATOM 3622 C CA . ALA A 1 485 ? -16.562 -2.766 -3.135 1 98.94 485 ALA A CA 1
ATOM 3623 C C . ALA A 1 485 ? -17.328 -3.523 -4.219 1 98.94 485 ALA A C 1
ATOM 3625 O O . ALA A 1 485 ? -18.531 -3.768 -4.086 1 98.94 485 ALA A O 1
ATOM 3626 N N . MET A 1 486 ? -16.656 -3.967 -5.262 1 98.88 486 MET A N 1
ATOM 3627 C CA . MET A 1 486 ? -17.266 -4.676 -6.379 1 98.88 486 MET A CA 1
ATOM 3628 C C . MET A 1 486 ? -17.906 -5.977 -5.91 1 98.88 486 MET A C 1
ATOM 3630 O O . MET A 1 486 ? -19.062 -6.266 -6.25 1 98.88 486 MET A O 1
ATOM 3634 N N . LYS A 1 487 ? -17.125 -6.762 -5.105 1 98.56 487 LYS A N 1
ATOM 3635 C CA . LYS A 1 487 ? -17.578 -8.078 -4.656 1 98.56 487 LYS A CA 1
ATOM 3636 C C . LYS A 1 487 ? -18.859 -7.961 -3.824 1 98.56 487 LYS A C 1
ATOM 3638 O O . LYS A 1 487 ? -19.688 -8.867 -3.828 1 98.56 487 LYS A O 1
ATOM 3643 N N . ASN A 1 488 ? -19.031 -6.84 -3.154 1 98.69 488 ASN A N 1
ATOM 3644 C CA . ASN A 1 488 ? -20.156 -6.688 -2.24 1 98.69 488 ASN A CA 1
ATOM 3645 C C . ASN A 1 488 ? -21.172 -5.672 -2.764 1 98.69 488 ASN A C 1
ATOM 3647 O O . ASN A 1 488 ? -21.969 -5.141 -1.999 1 98.69 488 ASN A O 1
ATOM 3651 N N . ASN A 1 489 ? -21.094 -5.234 -4.02 1 98.38 489 ASN A N 1
ATOM 3652 C CA . ASN A 1 489 ? -22.031 -4.379 -4.734 1 98.38 489 ASN A CA 1
ATOM 3653 C C . ASN A 1 489 ? -22.094 -2.986 -4.113 1 98.38 489 ASN A C 1
ATOM 3655 O O . ASN A 1 489 ? -23.188 -2.408 -3.998 1 98.38 489 ASN A O 1
ATOM 3659 N N . LEU A 1 490 ? -21 -2.584 -3.514 1 98.75 490 LEU A N 1
ATOM 3660 C CA . LEU A 1 490 ? -20.859 -1.183 -3.129 1 98.75 490 LEU A CA 1
ATOM 3661 C C . LEU A 1 490 ? -20.484 -0.323 -4.328 1 98.75 490 LEU A C 1
ATOM 3663 O O . LEU A 1 490 ? -19.656 -0.734 -5.152 1 98.75 490 LEU A O 1
ATOM 3667 N N . GLY A 1 491 ? -21.062 0.818 -4.477 1 98.62 491 GLY A N 1
ATOM 3668 C CA . GLY A 1 491 ? -20.797 1.696 -5.605 1 98.62 491 GLY A CA 1
ATOM 3669 C C . GLY A 1 491 ? -19.688 2.701 -5.32 1 98.62 491 GLY A C 1
ATOM 3670 O O . GLY A 1 491 ? -19.078 2.67 -4.254 1 98.62 491 GLY A O 1
ATOM 3671 N N . LEU A 1 492 ? -19.469 3.498 -6.355 1 98.75 492 LEU A N 1
ATOM 3672 C CA . LEU A 1 492 ? -18.422 4.512 -6.273 1 98.75 492 LEU A CA 1
ATOM 3673 C C . LEU A 1 492 ? -18.734 5.539 -5.191 1 98.75 492 LEU A C 1
ATOM 3675 O O . LEU A 1 492 ? -17.828 6.125 -4.602 1 98.75 492 LEU A O 1
ATOM 3679 N N . TYR A 1 493 ? -20.016 5.789 -4.867 1 98.31 493 TYR A N 1
ATOM 3680 C CA . TYR A 1 493 ? -20.438 6.656 -3.771 1 98.31 493 TYR A CA 1
ATOM 3681 C C . TYR A 1 493 ? -19.859 6.18 -2.445 1 98.31 493 TYR A C 1
ATOM 3683 O O . TYR A 1 493 ? -19.359 6.98 -1.657 1 98.31 493 TYR A O 1
ATOM 3691 N N . ALA A 1 494 ? -19.906 4.852 -2.221 1 98.62 494 ALA A N 1
ATOM 3692 C CA . ALA A 1 494 ? -19.391 4.27 -0.987 1 98.62 494 ALA A CA 1
ATOM 3693 C C . ALA A 1 494 ? -17.891 4.496 -0.864 1 98.62 494 ALA A C 1
ATOM 3695 O O . ALA A 1 494 ? -17.375 4.781 0.224 1 98.62 494 ALA A O 1
ATOM 3696 N N . ILE A 1 495 ? -17.188 4.391 -1.956 1 98.75 495 ILE A N 1
ATOM 3697 C CA . ILE A 1 495 ? -15.75 4.633 -1.962 1 98.75 495 ILE A CA 1
ATOM 3698 C C . ILE A 1 495 ? -15.477 6.098 -1.625 1 98.75 495 ILE A C 1
ATOM 3700 O O . ILE A 1 495 ? -14.578 6.398 -0.838 1 98.75 495 ILE A O 1
ATOM 3704 N N . GLY A 1 496 ? -16.234 6.977 -2.211 1 98.12 496 GLY A N 1
ATOM 3705 C CA . GLY A 1 496 ? -16.047 8.398 -1.971 1 98.12 496 GLY A CA 1
ATOM 3706 C C . GLY A 1 496 ? -16.312 8.805 -0.532 1 98.12 496 GLY A C 1
ATOM 3707 O O . GLY A 1 496 ? -15.773 9.805 -0.055 1 98.12 496 GLY A O 1
ATOM 3708 N N . ARG A 1 497 ? -17.109 7.992 0.183 1 97.56 497 ARG A N 1
ATOM 3709 C CA . ARG A 1 497 ? -17.484 8.312 1.555 1 97.56 497 ARG A CA 1
ATOM 3710 C C . ARG A 1 497 ? -16.641 7.527 2.553 1 97.56 497 ARG A C 1
ATOM 3712 O O . ARG A 1 497 ? -16.844 7.629 3.764 1 97.56 497 ARG A O 1
ATOM 3719 N N . ASN A 1 498 ? -15.742 6.695 2.043 1 98.5 498 ASN A N 1
ATOM 3720 C CA . ASN A 1 498 ? -14.766 6.039 2.906 1 98.5 498 ASN A CA 1
ATOM 3721 C C . ASN A 1 498 ? -13.609 6.965 3.248 1 98.5 498 ASN A C 1
ATOM 3723 O O . ASN A 1 498 ? -12.852 7.379 2.363 1 98.5 498 ASN A O 1
ATOM 3727 N N . ILE A 1 499 ? -13.469 7.336 4.531 1 98.62 499 ILE A N 1
ATOM 3728 C CA . ILE A 1 499 ? -12.422 8.266 4.945 1 98.62 499 ILE A CA 1
ATOM 3729 C C . ILE A 1 499 ? -11.055 7.582 4.852 1 98.62 499 ILE A C 1
ATOM 3731 O O . ILE A 1 499 ? -10.836 6.531 5.461 1 98.62 499 ILE A O 1
ATOM 3735 N N . HIS A 1 500 ? -10.172 8.062 4.039 1 98.62 500 HIS A N 1
ATOM 3736 C CA . HIS A 1 500 ? -8.797 7.582 3.926 1 98.62 500 HIS A CA 1
ATOM 3737 C C . HIS A 1 500 ? -7.855 8.398 4.805 1 98.62 500 HIS A C 1
ATOM 3739 O O . HIS A 1 500 ? -8.008 9.617 4.926 1 98.62 500 HIS A O 1
ATOM 3745 N N . PRO A 1 501 ? -6.848 7.727 5.391 1 98.25 501 PRO A N 1
ATOM 3746 C CA . PRO A 1 501 ? -5.855 8.492 6.145 1 98.25 501 PRO A CA 1
ATOM 3747 C C . PRO A 1 501 ? -5.059 9.453 5.266 1 98.25 501 PRO A C 1
ATOM 3749 O O . PRO A 1 501 ? -4.77 9.141 4.109 1 98.25 501 PRO A O 1
ATOM 3752 N N . TYR A 1 502 ? -4.73 10.555 5.832 1 97.62 502 TYR A N 1
ATOM 3753 C CA . TYR A 1 502 ? -3.916 11.547 5.141 1 97.62 502 TYR A CA 1
ATOM 3754 C C . TYR A 1 502 ? -2.516 11.609 5.738 1 97.62 502 TYR A C 1
ATOM 3756 O O . TYR A 1 502 ? -2.354 11.594 6.957 1 97.62 502 TYR A O 1
ATOM 3764 N N . PRO A 1 503 ? -1.51 11.742 4.934 1 97.56 503 PRO A N 1
ATOM 3765 C CA . PRO A 1 503 ? -1.625 11.586 3.482 1 97.56 503 PRO A CA 1
ATOM 3766 C C . PRO A 1 503 ? -1.293 10.172 3.018 1 97.56 503 PRO A C 1
ATOM 3768 O O . PRO A 1 503 ? -0.39 9.531 3.564 1 97.56 503 PRO A O 1
ATOM 3771 N N . THR A 1 504 ? -2.014 9.633 2.152 1 97.81 504 THR A N 1
ATOM 3772 C CA . THR A 1 504 ? -1.724 8.352 1.519 1 97.81 504 THR A CA 1
ATOM 3773 C C . THR A 1 504 ? -1.951 8.43 0.012 1 97.81 504 THR A C 1
ATOM 3775 O O . THR A 1 504 ? -2.652 9.32 -0.471 1 97.81 504 THR A O 1
ATOM 3778 N N . THR A 1 505 ? -1.342 7.535 -0.73 1 97.62 505 THR A N 1
ATOM 3779 C CA . THR A 1 505 ? -1.6 7.414 -2.16 1 97.62 505 THR A CA 1
ATOM 3780 C C . THR A 1 505 ? -3.018 6.914 -2.416 1 97.62 505 THR A C 1
ATOM 3782 O O . THR A 1 505 ? -3.646 7.285 -3.408 1 97.62 505 THR A O 1
ATOM 3785 N N . GLY A 1 506 ? -3.518 6.141 -1.47 1 96.5 506 GLY A N 1
ATOM 3786 C CA . GLY A 1 506 ? -4.844 5.555 -1.563 1 96.5 506 GLY A CA 1
ATOM 3787 C C . GLY A 1 506 ? -5.949 6.59 -1.642 1 96.5 506 GLY A C 1
ATOM 3788 O O . GLY A 1 506 ? -7.062 6.285 -2.074 1 96.5 506 GLY A O 1
ATOM 3789 N N . GLU A 1 507 ? -5.637 7.898 -1.217 1 97.81 507 GLU A N 1
ATOM 3790 C CA . GLU A 1 507 ? -6.609 8.984 -1.35 1 97.81 507 GLU A CA 1
ATOM 3791 C C . GLU A 1 507 ? -7.059 9.141 -2.799 1 97.81 507 GLU A C 1
ATOM 3793 O O . GLU A 1 507 ? -8.148 9.656 -3.062 1 97.81 507 GLU A O 1
ATOM 3798 N N . ALA A 1 508 ? -6.215 8.641 -3.732 1 98.5 508 ALA A N 1
ATOM 3799 C CA . ALA A 1 508 ? -6.562 8.742 -5.148 1 98.5 508 ALA A CA 1
ATOM 3800 C C . ALA A 1 508 ? -7.777 7.875 -5.477 1 98.5 508 ALA A C 1
ATOM 3802 O O . ALA A 1 508 ? -8.57 8.219 -6.355 1 98.5 508 ALA A O 1
ATOM 3803 N N . VAL A 1 509 ? -7.922 6.723 -4.773 1 98.81 509 VAL A N 1
ATOM 3804 C CA . VAL A 1 509 ? -9.117 5.898 -4.93 1 98.81 509 VAL A CA 1
ATOM 3805 C C . VAL A 1 509 ? -10.344 6.672 -4.453 1 98.81 509 VAL A C 1
ATOM 3807 O O . VAL A 1 509 ? -11.352 6.742 -5.156 1 98.81 509 VAL A O 1
ATOM 3810 N N . MET A 1 510 ? -10.266 7.293 -3.283 1 98.5 510 MET A N 1
ATOM 3811 C CA . MET A 1 510 ? -11.336 8.133 -2.744 1 98.5 510 MET A CA 1
ATOM 3812 C C . MET A 1 510 ? -11.664 9.273 -3.703 1 98.5 510 MET A C 1
ATOM 3814 O O . MET A 1 510 ? -12.828 9.648 -3.848 1 98.5 510 MET A O 1
ATOM 3818 N N . GLY A 1 511 ? -10.57 9.82 -4.34 1 98.38 511 GLY A N 1
ATOM 3819 C CA . GLY A 1 511 ? -10.742 10.93 -5.262 1 98.38 511 GLY A CA 1
ATOM 3820 C C . GLY A 1 511 ? -11.711 10.625 -6.391 1 98.38 511 GLY A C 1
ATOM 3821 O O . GLY A 1 511 ? -12.5 11.484 -6.785 1 98.38 511 GLY A O 1
ATOM 3822 N N . CYS A 1 512 ? -11.688 9.398 -6.906 1 98.75 512 CYS A N 1
ATOM 3823 C CA . CYS A 1 512 ? -12.633 9 -7.941 1 98.75 512 CYS A CA 1
ATOM 3824 C C . CYS A 1 512 ? -14.062 9.039 -7.418 1 98.75 512 CYS A C 1
ATOM 3826 O O . CYS A 1 512 ? -14.969 9.508 -8.109 1 98.75 512 CYS A O 1
ATOM 3828 N N . GLY A 1 513 ? -14.25 8.539 -6.199 1 98.5 513 GLY A N 1
ATOM 3829 C CA . GLY A 1 513 ? -15.562 8.586 -5.578 1 98.5 513 GLY A CA 1
ATOM 3830 C C . GLY A 1 513 ? -16.062 10 -5.328 1 98.5 513 GLY A C 1
ATOM 3831 O O . GLY A 1 513 ? -17.234 10.297 -5.535 1 98.5 513 GLY A O 1
ATOM 3832 N N . VAL A 1 514 ? -15.18 10.875 -4.875 1 96.94 514 VAL A N 1
ATOM 3833 C CA . VAL A 1 514 ? -15.523 12.266 -4.594 1 96.94 514 VAL A CA 1
ATOM 3834 C C . VAL A 1 514 ? -15.961 12.961 -5.879 1 96.94 514 VAL A C 1
ATOM 3836 O O . VAL A 1 514 ? -16.906 13.75 -5.875 1 96.94 514 VAL A O 1
ATOM 3839 N N . GLN A 1 515 ? -15.25 12.68 -7 1 97.19 515 GLN A N 1
ATOM 3840 C CA . GLN A 1 515 ? -15.664 13.227 -8.289 1 97.19 515 GLN A CA 1
ATOM 3841 C C . GLN A 1 515 ? -17.094 12.828 -8.625 1 97.19 515 GLN A C 1
ATOM 3843 O O . GLN A 1 515 ? -17.891 13.648 -9.094 1 97.19 515 GLN A O 1
ATOM 3848 N N . TYR A 1 516 ? -17.422 11.586 -8.422 1 97.75 516 TYR A N 1
ATOM 3849 C CA . TYR A 1 516 ? -18.766 11.094 -8.664 1 97.75 516 TYR A CA 1
ATOM 3850 C C . TYR A 1 516 ? -19.781 11.852 -7.809 1 97.75 516 TYR A C 1
ATOM 3852 O O . TYR A 1 516 ? -20.812 12.305 -8.312 1 97.75 516 TYR A O 1
ATOM 3860 N N . ILE A 1 517 ? -19.469 11.969 -6.508 1 95.12 517 ILE A N 1
ATOM 3861 C CA . ILE A 1 517 ? -20.359 12.625 -5.57 1 95.12 517 ILE A CA 1
ATOM 3862 C C . ILE A 1 517 ? -20.594 14.07 -5.996 1 95.12 517 ILE A C 1
ATOM 3864 O O . ILE A 1 517 ? -21.734 14.539 -6.066 1 95.12 517 ILE A O 1
ATOM 3868 N N . ASN A 1 518 ? -19.5 14.781 -6.293 1 92.31 518 ASN A N 1
ATOM 3869 C CA . ASN A 1 518 ? -19.578 16.188 -6.664 1 92.31 518 ASN A CA 1
ATOM 3870 C C . ASN A 1 518 ? -20.422 16.391 -7.918 1 92.31 518 ASN A C 1
ATOM 3872 O O . ASN A 1 518 ? -21.125 17.406 -8.047 1 92.31 518 ASN A O 1
ATOM 3876 N N . LYS A 1 519 ? -20.328 15.445 -8.867 1 92 519 LYS A N 1
ATOM 3877 C CA . LYS A 1 519 ? -21.094 15.523 -10.117 1 92 519 LYS A CA 1
ATOM 3878 C C . LYS A 1 519 ? -22.578 15.359 -9.867 1 92 519 LYS A C 1
ATOM 3880 O O . LYS A 1 519 ? -23.406 15.852 -10.648 1 92 519 LYS A O 1
ATOM 3885 N N . HIS A 1 520 ? -22.953 14.758 -8.781 1 89.38 520 HIS A N 1
ATOM 3886 C CA . HIS A 1 520 ? -24.359 14.43 -8.57 1 89.38 520 HIS A CA 1
ATOM 3887 C C . HIS A 1 520 ? -24.938 15.203 -7.398 1 89.38 520 HIS A C 1
ATOM 3889 O O . HIS A 1 520 ? -26.109 15.016 -7.035 1 89.38 520 HIS A O 1
ATOM 3895 N N . LEU A 1 521 ? -24.125 15.992 -6.734 1 83.31 521 LEU A N 1
ATOM 3896 C CA . LEU A 1 521 ? -24.609 16.844 -5.652 1 83.31 521 LEU A CA 1
ATOM 3897 C C . LEU A 1 521 ? -25.531 17.938 -6.188 1 83.31 521 LEU A C 1
ATOM 3899 O O . LEU A 1 521 ? -25.188 18.625 -7.156 1 83.31 521 LEU A O 1
ATOM 3903 N N . PRO A 1 522 ? -26.75 18.031 -5.641 1 76.31 522 PRO A N 1
ATOM 3904 C CA . PRO A 1 522 ? -27.641 19.094 -6.098 1 76.31 522 PRO A CA 1
ATOM 3905 C C . PRO A 1 522 ? -27.094 20.5 -5.824 1 76.31 522 PRO A C 1
ATOM 3907 O O . PRO A 1 522 ? -26.391 20.703 -4.828 1 76.31 522 PRO A O 1
ATOM 3910 N N . ARG A 1 523 ? -27.281 21.391 -6.867 1 69.88 523 ARG A N 1
ATOM 3911 C CA . ARG A 1 523 ? -26.906 22.781 -6.656 1 69.88 523 ARG A CA 1
ATOM 3912 C C . ARG A 1 523 ? -27.844 23.453 -5.668 1 69.88 523 ARG A C 1
ATOM 3914 O O . ARG A 1 523 ? -29.016 23.125 -5.59 1 69.88 523 ARG A O 1
ATOM 3921 N N . LEU A 1 524 ? -27.172 24.188 -4.711 1 67.56 524 LEU A N 1
ATOM 3922 C CA . LEU A 1 524 ? -27.984 24.953 -3.77 1 67.56 524 LEU A CA 1
ATOM 3923 C C . LEU A 1 524 ? -28.766 26.047 -4.488 1 67.56 524 LEU A C 1
ATOM 3925 O O . LEU A 1 524 ? -28.266 26.656 -5.441 1 67.56 524 LEU A O 1
ATOM 3929 N N . ASP A 1 525 ? -30.203 26 -4.574 1 56.16 525 ASP A N 1
ATOM 3930 C CA . ASP A 1 525 ? -31.094 27.016 -5.141 1 56.16 525 ASP A CA 1
ATOM 3931 C C . ASP A 1 525 ? -30.859 28.375 -4.492 1 56.16 525 ASP A C 1
ATOM 3933 O O . ASP A 1 525 ? -30.578 28.453 -3.295 1 56.16 525 ASP A O 1
ATOM 3937 N N . MET B 1 1 ? -4.602 41.781 -8.414 1 50.25 1 MET B N 1
ATOM 3938 C CA . MET B 1 1 ? -3.762 40.969 -7.523 1 50.25 1 MET B CA 1
ATOM 3939 C C . MET B 1 1 ? -3.707 41.594 -6.129 1 50.25 1 MET B C 1
ATOM 3941 O O . MET B 1 1 ? -3.416 42.781 -5.98 1 50.25 1 MET B O 1
ATOM 3945 N N . ALA B 1 2 ? -4.371 40.844 -5.223 1 64.69 2 ALA B N 1
ATOM 3946 C CA . ALA B 1 2 ? -4.66 41.344 -3.883 1 64.69 2 ALA B CA 1
ATOM 3947 C C . ALA B 1 2 ? -3.373 41.625 -3.111 1 64.69 2 ALA B C 1
ATOM 3949 O O . ALA B 1 2 ? -3.412 42.125 -1.984 1 64.69 2 ALA B O 1
ATOM 3950 N N . SER B 1 3 ? -2.254 41.156 -3.75 1 70 3 SER B N 1
ATOM 3951 C CA . SER B 1 3 ? -0.999 41.438 -3.059 1 70 3 SER B CA 1
ATOM 3952 C C . SER B 1 3 ? -0.192 42.5 -3.783 1 70 3 SER B C 1
ATOM 3954 O O . SER B 1 3 ? -0.049 42.469 -5.008 1 70 3 SER B O 1
ATOM 3956 N N . THR B 1 4 ? 0.239 43.531 -3.117 1 71.06 4 THR B N 1
ATOM 3957 C CA . THR B 1 4 ? 0.98 44.625 -3.729 1 71.06 4 THR B CA 1
ATOM 3958 C C . THR B 1 4 ? 2.482 44.375 -3.67 1 71.06 4 THR B C 1
ATOM 3960 O O . THR B 1 4 ? 3.27 45.094 -4.289 1 71.06 4 THR B O 1
ATOM 3963 N N . SER B 1 5 ? 2.887 43.375 -2.893 1 84.06 5 SER B N 1
ATOM 3964 C CA . SER B 1 5 ? 4.293 43 -2.814 1 84.06 5 SER B CA 1
ATOM 3965 C C . SER B 1 5 ? 4.457 41.5 -2.654 1 84.06 5 SER B C 1
ATOM 3967 O O . SER B 1 5 ? 3.49 40.781 -2.371 1 84.06 5 SER B O 1
ATOM 3969 N N . GLU B 1 6 ? 5.68 41.062 -2.98 1 93 6 GLU B N 1
ATOM 3970 C CA . GLU B 1 6 ? 5.984 39.625 -2.893 1 93 6 GLU B CA 1
ATOM 3971 C C . GLU B 1 6 ? 7.156 39.3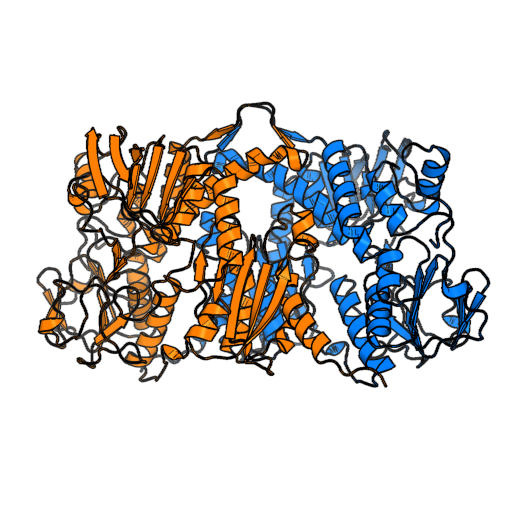75 -1.946 1 93 6 GLU B C 1
ATOM 3973 O O . GLU B 1 6 ? 7.988 40.25 -1.729 1 93 6 GLU B O 1
ATOM 3978 N N . TRP B 1 7 ? 7.121 38.25 -1.268 1 97.12 7 TRP B N 1
ATOM 3979 C CA . TRP B 1 7 ? 8.312 37.75 -0.564 1 97.12 7 TRP B CA 1
ATOM 3980 C C . TRP B 1 7 ? 9.453 37.5 -1.538 1 97.12 7 TRP B C 1
ATOM 3982 O O . TRP B 1 7 ? 9.258 36.906 -2.598 1 97.12 7 TRP B O 1
ATOM 3992 N N . THR B 1 8 ? 10.617 38 -1.214 1 96.25 8 THR B N 1
ATOM 3993 C CA . THR B 1 8 ? 11.766 37.906 -2.104 1 96.25 8 THR B CA 1
ATOM 3994 C C . THR B 1 8 ? 12.945 37.25 -1.393 1 96.25 8 THR B C 1
ATOM 3996 O O . THR B 1 8 ? 13.32 37.656 -0.294 1 96.25 8 THR B O 1
ATOM 3999 N N . PRO B 1 9 ? 13.508 36.312 -2.086 1 95.62 9 PRO B N 1
ATOM 4000 C CA . PRO B 1 9 ? 14.648 35.625 -1.467 1 95.62 9 PRO B CA 1
ATOM 4001 C C . PRO B 1 9 ? 15.828 36.562 -1.198 1 95.62 9 PRO B C 1
ATOM 4003 O O . PRO B 1 9 ? 16.141 37.438 -2.029 1 95.62 9 PRO B O 1
ATOM 4006 N N . GLY B 1 10 ? 16.438 36.5 -0.071 1 91 10 GLY B N 1
ATOM 4007 C CA . GLY B 1 10 ? 17.656 37.219 0.236 1 91 10 GLY B CA 1
ATOM 4008 C C . GLY B 1 10 ? 17.375 38.594 0.86 1 91 10 GLY B C 1
ATOM 4009 O O . GLY B 1 10 ? 18.297 39.281 1.288 1 91 10 GLY B O 1
ATOM 4010 N N . ASP B 1 11 ? 16.172 39 0.923 1 95.31 11 ASP B N 1
ATOM 4011 C CA . ASP B 1 11 ? 15.82 40.25 1.571 1 95.31 11 ASP B CA 1
ATOM 4012 C C . ASP B 1 11 ? 15.922 40.156 3.09 1 95.31 11 ASP B C 1
ATOM 4014 O O . ASP B 1 11 ? 15.141 39.438 3.721 1 95.31 11 ASP B O 1
ATOM 4018 N N . VAL B 1 12 ? 16.766 40.875 3.709 1 95.75 12 VAL B N 1
ATOM 4019 C CA . VAL B 1 12 ? 17.109 40.75 5.117 1 95.75 12 VAL B CA 1
ATOM 4020 C C . VAL B 1 12 ? 15.93 41.156 5.988 1 95.75 12 VAL B C 1
ATOM 4022 O O . VAL B 1 12 ? 15.633 40.531 6.996 1 95.75 12 VAL B O 1
ATOM 4025 N N . GLU B 1 13 ? 15.328 42.281 5.605 1 96.44 13 GLU B N 1
ATOM 4026 C CA . GLU B 1 13 ? 14.195 42.781 6.379 1 96.44 13 GLU B CA 1
ATOM 4027 C C . GLU B 1 13 ? 13.008 41.812 6.309 1 96.44 13 GLU B C 1
ATOM 4029 O O . GLU B 1 13 ? 12.344 41.562 7.316 1 96.44 13 GLU B O 1
ATOM 4034 N N . GLN B 1 14 ? 12.789 41.312 5.168 1 96.94 14 GLN B N 1
ATOM 4035 C CA . GLN B 1 14 ? 11.711 40.344 4.992 1 96.94 14 GLN B CA 1
ATOM 4036 C C . GLN B 1 14 ? 11.992 39.062 5.746 1 96.94 14 GLN B C 1
ATOM 4038 O O . GLN B 1 14 ? 11.078 38.406 6.266 1 96.94 14 GLN B O 1
ATOM 4043 N N . ALA B 1 15 ? 13.234 38.688 5.738 1 96.69 15 ALA B N 1
ATOM 4044 C CA . ALA B 1 15 ? 13.617 37.469 6.465 1 96.69 15 ALA B CA 1
ATOM 4045 C C . ALA B 1 15 ? 13.32 37.594 7.957 1 96.69 15 ALA B C 1
ATOM 4047 O O . ALA B 1 15 ? 12.844 36.656 8.594 1 96.69 15 ALA B O 1
ATOM 4048 N N . LYS B 1 16 ? 13.617 38.719 8.469 1 95.75 16 LYS B N 1
ATOM 4049 C CA . LYS B 1 16 ? 13.312 39 9.867 1 95.75 16 LYS B CA 1
ATOM 4050 C C . LYS B 1 16 ? 11.805 39 10.117 1 95.75 16 LYS B C 1
ATOM 4052 O O . LYS B 1 16 ? 11.344 38.406 11.102 1 95.75 16 LYS B O 1
ATOM 4057 N N . GLU B 1 17 ? 11.094 39.594 9.211 1 95.88 17 GLU B N 1
ATOM 4058 C CA . GLU B 1 17 ? 9.641 39.625 9.312 1 95.88 17 GLU B CA 1
ATOM 4059 C C . GLU B 1 17 ? 9.055 38.219 9.281 1 95.88 17 GLU B C 1
ATOM 4061 O O . GLU B 1 17 ? 8.211 37.875 10.117 1 95.88 17 GLU B O 1
ATOM 4066 N N . ALA B 1 18 ? 9.484 37.438 8.32 1 96.75 18 ALA B N 1
ATOM 4067 C CA . ALA B 1 18 ? 9 36.062 8.18 1 96.75 18 ALA B CA 1
ATOM 4068 C C . ALA B 1 18 ? 9.289 35.25 9.438 1 96.75 18 ALA B C 1
ATOM 4070 O O . ALA B 1 18 ? 8.445 34.469 9.906 1 96.75 18 ALA B O 1
ATOM 4071 N N . ARG B 1 19 ? 10.445 35.375 9.984 1 95.44 19 ARG B N 1
ATOM 4072 C CA . ARG B 1 19 ? 10.859 34.656 11.172 1 95.44 19 ARG B CA 1
ATOM 4073 C C . ARG B 1 19 ? 10.062 35.094 12.398 1 95.44 19 ARG B C 1
ATOM 4075 O O . ARG B 1 19 ? 9.523 34.25 13.125 1 95.44 19 ARG B O 1
ATOM 4082 N N . GLU B 1 20 ? 9.898 36.344 12.609 1 94.62 20 GLU B N 1
ATOM 4083 C CA . GLU B 1 20 ? 9.32 36.906 13.836 1 94.62 20 GLU B CA 1
ATOM 4084 C C . GLU B 1 20 ? 7.801 36.812 13.812 1 94.62 20 GLU B C 1
ATOM 4086 O O . GLU B 1 20 ? 7.176 36.531 14.836 1 94.62 20 GLU B O 1
ATOM 4091 N N . LYS B 1 21 ? 7.215 36.969 12.641 1 94.88 21 LYS B N 1
ATOM 4092 C CA . LYS B 1 21 ? 5.762 37.062 12.57 1 94.88 21 LYS B CA 1
ATOM 4093 C C . LYS B 1 21 ? 5.141 35.719 12.148 1 94.88 21 LYS B C 1
ATOM 4095 O O . LYS B 1 21 ? 4 35.438 12.508 1 94.88 21 LYS B O 1
ATOM 4100 N N . LEU B 1 22 ? 5.902 34.938 11.391 1 96.69 22 LEU B N 1
ATOM 4101 C CA . LEU B 1 22 ? 5.285 33.781 10.773 1 96.69 22 LEU B CA 1
ATOM 4102 C C . LEU B 1 22 ? 6.023 32.5 11.156 1 96.69 22 LEU B C 1
ATOM 4104 O O . LEU B 1 22 ? 5.562 31.391 10.859 1 96.69 22 LEU B O 1
ATOM 4108 N N . ASP B 1 23 ? 7.188 32.625 11.859 1 95.75 23 ASP B N 1
ATOM 4109 C CA . ASP B 1 23 ? 8.008 31.484 12.273 1 95.75 23 ASP B CA 1
ATOM 4110 C C . ASP B 1 23 ? 8.453 30.656 11.07 1 95.75 23 ASP B C 1
ATOM 4112 O O . ASP B 1 23 ? 8.352 29.438 11.086 1 95.75 23 ASP B O 1
ATOM 4116 N N . ILE B 1 24 ? 8.875 31.344 9.945 1 97.5 24 ILE B N 1
ATOM 4117 C CA . ILE B 1 24 ? 9.367 30.672 8.742 1 97.5 24 ILE B CA 1
ATOM 4118 C C . ILE B 1 24 ? 10.789 31.141 8.43 1 97.5 24 ILE B C 1
ATOM 4120 O O . ILE B 1 24 ? 11.039 32.344 8.32 1 97.5 24 ILE B O 1
ATOM 4124 N N . TRP B 1 25 ? 11.695 30.297 8.453 1 96.56 25 TRP B N 1
ATOM 4125 C CA . TRP B 1 25 ? 13.062 30.562 8.008 1 96.56 25 TRP B CA 1
ATOM 4126 C C . TRP B 1 25 ? 13.719 29.281 7.504 1 96.56 25 TRP B C 1
ATOM 4128 O O . TRP B 1 25 ? 13.289 28.172 7.844 1 96.56 25 TRP B O 1
ATOM 4138 N N . PRO B 1 26 ? 14.805 29.344 6.617 1 97 26 PRO B N 1
ATOM 4139 C CA . PRO B 1 26 ? 15.305 30.578 6.008 1 97 26 PRO B CA 1
ATOM 4140 C C . PRO B 1 26 ? 14.383 31.125 4.918 1 97 26 PRO B C 1
ATOM 4142 O O . PRO B 1 26 ? 13.57 30.375 4.363 1 97 26 PRO B O 1
ATOM 4145 N N . LEU B 1 27 ? 14.461 32.344 4.66 1 97.44 27 LEU B N 1
ATOM 4146 C CA . LEU B 1 27 ? 13.688 32.938 3.564 1 97.44 27 LEU B CA 1
ATOM 4147 C C . LEU B 1 27 ? 14.391 32.688 2.229 1 97.44 27 LEU B C 1
ATOM 4149 O O . LEU B 1 27 ? 14.789 33.656 1.566 1 97.44 27 LEU B O 1
ATOM 4153 N N . ASP B 1 28 ? 14.547 31.5 1.79 1 97.31 28 ASP B N 1
ATOM 4154 C CA . ASP B 1 28 ? 15.109 31.125 0.496 1 97.31 28 ASP B CA 1
ATOM 4155 C C . ASP B 1 28 ? 14.039 31.125 -0.591 1 97.31 28 ASP B C 1
ATOM 4157 O O . ASP B 1 28 ? 12.938 31.641 -0.385 1 97.31 28 ASP B O 1
ATOM 4161 N N . GLU B 1 29 ? 14.352 30.672 -1.809 1 98.12 29 GLU B N 1
ATOM 4162 C CA . GLU B 1 29 ? 13.43 30.719 -2.936 1 98.12 29 GLU B CA 1
ATOM 4163 C C . GLU B 1 29 ? 12.18 29.875 -2.664 1 98.12 29 GLU B C 1
ATOM 4165 O O . GLU B 1 29 ? 11.078 30.25 -3.068 1 98.12 29 GLU B O 1
ATOM 4170 N N . TYR B 1 30 ? 12.336 28.781 -1.949 1 98.62 30 TYR B N 1
ATOM 4171 C CA . TYR B 1 30 ? 11.227 27.859 -1.712 1 98.62 30 TYR B CA 1
ATOM 4172 C C . TYR B 1 30 ? 10.273 28.422 -0.666 1 98.62 30 TYR B C 1
ATOM 4174 O O . TYR B 1 30 ? 9.055 28.391 -0.85 1 98.62 30 TYR B O 1
ATOM 4182 N N . ASN B 1 31 ? 10.766 28.938 0.438 1 98.56 31 ASN B N 1
ATOM 4183 C CA . ASN B 1 31 ? 9.906 29.547 1.447 1 98.56 31 ASN B CA 1
ATOM 4184 C C . ASN B 1 31 ? 9.25 30.828 0.927 1 98.56 31 ASN B C 1
ATOM 4186 O O . ASN B 1 31 ? 8.133 31.156 1.326 1 98.56 31 ASN B O 1
ATOM 4190 N N . CYS B 1 32 ? 9.945 31.5 0.025 1 98.5 32 CYS B N 1
ATOM 4191 C CA . CYS B 1 32 ? 9.297 32.625 -0.625 1 98.5 32 CYS B CA 1
ATOM 4192 C C . CYS B 1 32 ? 8.109 32.188 -1.463 1 98.5 32 CYS B C 1
ATOM 4194 O O . CYS B 1 32 ? 7.031 32.781 -1.404 1 98.5 32 CYS B O 1
ATOM 4196 N N . LYS B 1 33 ? 8.352 31.141 -2.248 1 98.25 33 LYS B N 1
ATOM 4197 C CA . LYS B 1 33 ? 7.262 30.594 -3.047 1 98.25 33 LYS B CA 1
ATOM 4198 C C . LYS B 1 33 ? 6.102 30.156 -2.16 1 98.25 33 LYS B C 1
ATOM 4200 O O . LYS B 1 33 ? 4.938 30.406 -2.482 1 98.25 33 LYS B O 1
ATOM 4205 N N . LEU B 1 34 ? 6.418 29.5 -1.054 1 98.62 34 LEU B N 1
ATOM 4206 C CA . LEU B 1 34 ? 5.398 29.094 -0.09 1 98.62 34 LEU B CA 1
ATOM 4207 C C . LEU B 1 34 ? 4.621 30.312 0.414 1 98.62 34 LEU B C 1
ATOM 4209 O O . LEU B 1 34 ? 3.393 30.344 0.32 1 98.62 34 LEU B O 1
ATOM 4213 N N . LEU B 1 35 ? 5.32 31.281 0.942 1 98.38 35 LEU B N 1
ATOM 4214 C CA . LEU B 1 35 ? 4.699 32.438 1.584 1 98.38 35 LEU B CA 1
ATOM 4215 C C . LEU B 1 35 ? 3.871 33.25 0.583 1 98.38 35 LEU B C 1
ATOM 4217 O O . LEU B 1 35 ? 2.82 33.781 0.933 1 98.38 35 LEU B O 1
ATOM 4221 N N . ASN B 1 36 ? 4.324 33.281 -0.632 1 97.94 36 ASN B N 1
ATOM 4222 C CA . ASN B 1 36 ? 3.57 34 -1.656 1 97.94 36 ASN B CA 1
ATOM 4223 C C . ASN B 1 36 ? 2.23 33.312 -1.942 1 97.94 36 ASN B C 1
ATOM 4225 O O . ASN B 1 36 ? 1.304 33.969 -2.438 1 97.94 36 ASN B O 1
ATOM 4229 N N . GLU B 1 37 ? 2.156 32.062 -1.641 1 97.75 37 GLU B N 1
ATOM 4230 C CA . GLU B 1 37 ? 0.896 31.344 -1.803 1 97.75 37 GLU B CA 1
ATOM 4231 C C . GLU B 1 37 ? 0.013 31.484 -0.566 1 97.75 37 GLU B C 1
ATOM 4233 O O . GLU B 1 37 ? -1.197 31.688 -0.681 1 97.75 37 GLU B O 1
ATOM 4238 N N . VAL B 1 38 ? 0.638 31.438 0.665 1 98.31 38 VAL B N 1
ATOM 4239 C CA . VAL B 1 38 ? -0.188 31.141 1.83 1 98.31 38 VAL B CA 1
ATOM 4240 C C . VAL B 1 38 ? -0.249 32.375 2.746 1 98.31 38 VAL B C 1
ATOM 4242 O O . VAL B 1 38 ? -1.038 32.406 3.693 1 98.31 38 VAL B O 1
ATOM 4245 N N . HIS B 1 39 ? 0.562 33.281 2.525 1 97.94 39 HIS B N 1
ATOM 4246 C CA . HIS B 1 39 ? 0.576 34.562 3.258 1 97.94 39 HIS B CA 1
ATOM 4247 C C . HIS B 1 39 ? 1.233 35.656 2.438 1 97.94 39 HIS B C 1
ATOM 4249 O O . HIS B 1 39 ? 2.244 36.219 2.855 1 97.94 39 HIS B O 1
ATOM 4255 N N . PRO B 1 40 ? 0.606 36 1.341 1 96 40 PRO B N 1
ATOM 4256 C CA . PRO B 1 40 ? 1.212 37.062 0.534 1 96 40 PRO B CA 1
ATOM 4257 C C . PRO B 1 40 ? 1.39 38.375 1.31 1 96 40 PRO B C 1
ATOM 4259 O O . PRO B 1 40 ? 0.547 38.719 2.143 1 96 40 PRO B O 1
ATOM 4262 N N . ARG B 1 41 ? 2.434 39.031 0.988 1 92.88 41 ARG B N 1
ATOM 4263 C CA . ARG B 1 41 ? 2.736 40.25 1.694 1 92.88 41 ARG B CA 1
ATOM 4264 C C . ARG B 1 41 ? 1.784 41.375 1.275 1 92.88 41 ARG B C 1
ATOM 4266 O O . ARG B 1 41 ? 1.45 41.5 0.096 1 92.88 41 ARG B O 1
ATOM 4273 N N . ASN B 1 42 ? 1.285 42.125 2.188 1 89.12 42 ASN B N 1
ATOM 4274 C CA . ASN B 1 42 ? 0.397 43.281 1.976 1 89.12 42 ASN B CA 1
ATOM 4275 C C . ASN B 1 42 ? -0.864 42.875 1.218 1 89.12 42 ASN B C 1
ATOM 4277 O O . ASN B 1 42 ? -1.228 43.5 0.225 1 89.12 42 ASN B O 1
ATOM 4281 N N . TYR B 1 43 ? -1.357 41.812 1.651 1 91.31 43 TYR B N 1
ATOM 4282 C CA . TYR B 1 43 ? -2.535 41.25 1 1 91.31 43 TYR B CA 1
ATOM 4283 C C . TYR B 1 43 ? -3.789 42.031 1.367 1 91.31 43 TYR B C 1
ATOM 4285 O O . TYR B 1 43 ? -4.023 42.312 2.543 1 91.31 43 TYR B O 1
ATOM 4293 N N . VAL B 1 44 ? -4.547 42.406 0.357 1 86.62 44 VAL B N 1
ATOM 4294 C CA . VAL B 1 44 ? -5.848 43.062 0.548 1 86.62 44 VAL B CA 1
ATOM 4295 C C . VAL B 1 44 ? -6.93 42.219 -0.152 1 86.62 44 VAL B C 1
ATOM 4297 O O . VAL B 1 44 ? -6.832 41.969 -1.351 1 86.62 44 VAL B O 1
ATOM 4300 N N . SER B 1 45 ? -7.887 41.906 0.632 1 84.12 45 SER B N 1
ATOM 4301 C CA . SER B 1 45 ? -8.945 41.062 0.093 1 84.12 45 SER B CA 1
ATOM 4302 C C . SER B 1 45 ? -9.633 41.719 -1.095 1 84.12 45 SER B C 1
ATOM 4304 O O . SER B 1 45 ? -9.898 42.906 -1.072 1 84.12 45 SER B O 1
ATOM 4306 N N . ASN B 1 46 ? -9.914 40.906 -2.09 1 73.44 46 ASN B N 1
ATOM 4307 C CA . ASN B 1 46 ? -10.641 41.406 -3.254 1 73.44 46 ASN B CA 1
ATOM 4308 C C . ASN B 1 46 ? -12.102 41.688 -2.922 1 73.44 46 ASN B C 1
ATOM 4310 O O . ASN B 1 46 ? -12.781 42.438 -3.654 1 73.44 46 ASN B O 1
ATOM 4314 N N . ALA B 1 47 ? -12.586 41.031 -1.887 1 68.62 47 ALA B N 1
ATOM 4315 C CA . ALA B 1 47 ? -13.969 41.25 -1.473 1 68.62 47 ALA B CA 1
ATOM 4316 C C . ALA B 1 47 ? -14.195 42.688 -1.016 1 68.62 47 ALA B C 1
ATOM 4318 O O . ALA B 1 47 ? -15.328 43.188 -1.004 1 68.62 47 ALA B O 1
ATOM 4319 N N . ASN B 1 48 ? -13.312 43.344 -0.569 1 60.97 48 ASN B N 1
ATOM 4320 C CA . ASN B 1 48 ? -13.398 44.688 -0.059 1 60.97 48 ASN B CA 1
ATOM 4321 C C . ASN B 1 48 ? -13.836 45.688 -1.145 1 60.97 48 ASN B C 1
ATOM 4323 O O . ASN B 1 48 ? -14.258 46.781 -0.845 1 60.97 48 ASN B O 1
ATOM 4327 N N . LYS B 1 49 ? -13.703 45.25 -2.398 1 56.12 49 LYS B N 1
ATOM 4328 C CA . LYS B 1 49 ? -14.055 46.125 -3.516 1 56.12 49 LYS B CA 1
ATOM 4329 C C . LYS B 1 49 ? -15.562 46.156 -3.736 1 56.12 49 LYS B C 1
ATOM 4331 O O . LYS B 1 49 ? -16.062 46.969 -4.52 1 56.12 49 LYS B O 1
ATOM 4336 N N . LYS B 1 50 ? -16.203 45.125 -2.951 1 55.06 50 LYS B N 1
ATOM 4337 C CA . LYS B 1 50 ? -17.641 45.156 -3.215 1 55.06 50 LYS B CA 1
ATOM 4338 C C . LYS B 1 50 ? -18.391 45.781 -2.043 1 55.06 50 LYS B C 1
ATOM 4340 O O . LYS B 1 50 ? -18.25 45.344 -0.902 1 55.06 50 LYS B O 1
ATOM 4345 N N . GLU B 1 51 ? -18.688 47.125 -1.812 1 48.88 51 GLU B N 1
ATOM 4346 C CA . GLU B 1 51 ? -19.219 48.094 -0.849 1 48.88 51 GLU B CA 1
ATOM 4347 C C . GLU B 1 51 ? -20.5 47.594 -0.206 1 48.88 51 GLU B C 1
ATOM 4349 O O . GLU B 1 51 ? -21 48.188 0.755 1 48.88 51 GLU B O 1
ATOM 4354 N N . GLY B 1 52 ? -21.125 46.469 -0.522 1 49.91 52 GLY B N 1
ATOM 4355 C CA . GLY B 1 52 ? -22.469 46.281 -0.009 1 49.91 52 GLY B CA 1
ATOM 4356 C C . GLY B 1 52 ? -22.516 45.438 1.258 1 49.91 52 GLY B C 1
ATOM 4357 O O . GLY B 1 52 ? -21.516 44.812 1.62 1 49.91 52 GLY B O 1
ATOM 4358 N N . SER B 1 53 ? -23.453 45.875 2.307 1 53.31 53 SER B N 1
ATOM 4359 C CA . SER B 1 53 ? -23.766 45.156 3.539 1 53.31 53 SER B CA 1
ATOM 4360 C C . SER B 1 53 ? -23.844 43.656 3.303 1 53.31 53 SER B C 1
ATOM 4362 O O . SER B 1 53 ? -24.859 43.125 2.824 1 53.31 53 SER B O 1
ATOM 4364 N N . PHE B 1 54 ? -22.734 42.906 3.078 1 64.44 54 PHE B N 1
ATOM 4365 C CA . PHE B 1 54 ? -22.781 41.531 2.58 1 64.44 54 PHE B CA 1
ATOM 4366 C C . PHE B 1 54 ? -22.859 40.531 3.732 1 64.44 54 PHE B C 1
ATOM 4368 O O . PHE B 1 54 ? -22.094 40.625 4.691 1 64.44 54 PHE B O 1
ATOM 4375 N N . VAL B 1 55 ? -24.125 39.938 3.832 1 89.12 55 VAL B N 1
ATOM 4376 C CA . VAL B 1 55 ? -24.281 38.75 4.707 1 89.12 55 VAL B CA 1
ATOM 4377 C C . VAL B 1 55 ? -23.781 37.5 3.998 1 89.12 55 VAL B C 1
ATOM 4379 O O . VAL B 1 55 ? -24.266 37.156 2.92 1 89.12 55 VAL B O 1
ATOM 4382 N N . TYR B 1 56 ? -22.688 37 4.445 1 95.94 56 TYR B N 1
ATOM 4383 C CA . TYR B 1 56 ? -22.172 35.75 3.902 1 95.94 56 TYR B CA 1
ATOM 4384 C C . TYR B 1 56 ? -23.078 34.594 4.277 1 95.94 56 TYR B C 1
ATOM 4386 O O . TYR B 1 56 ? -23.594 34.531 5.398 1 95.94 56 TYR B O 1
ATOM 4394 N N . ASP B 1 57 ? -23.281 33.719 3.283 1 95.81 57 ASP B N 1
ATOM 4395 C CA . ASP B 1 57 ? -23.969 32.469 3.627 1 95.81 57 ASP B CA 1
ATOM 4396 C C . ASP B 1 57 ? -23.141 31.656 4.613 1 95.81 57 ASP B C 1
ATOM 4398 O O . ASP B 1 57 ? -23.688 31.062 5.547 1 95.81 57 ASP B O 1
ATOM 4402 N N . LEU B 1 58 ? -21.828 31.609 4.402 1 97.31 58 LEU B N 1
ATOM 4403 C CA . LEU B 1 58 ? -20.938 30.859 5.273 1 97.31 58 LEU B CA 1
ATOM 4404 C C . LEU B 1 58 ? -19.578 31.562 5.391 1 97.31 58 LEU B C 1
ATOM 4406 O O . LEU B 1 58 ? -18.984 31.953 4.383 1 97.31 58 LEU B O 1
ATOM 4410 N N . ILE B 1 59 ? -19.094 31.766 6.613 1 98 59 ILE B N 1
ATOM 4411 C CA . ILE B 1 59 ? -17.75 32.25 6.879 1 98 59 ILE B CA 1
ATOM 4412 C C . ILE B 1 59 ? -16.953 31.188 7.656 1 98 59 ILE B C 1
ATOM 4414 O O . ILE B 1 59 ? -17.453 30.656 8.656 1 98 59 ILE B O 1
ATOM 4418 N N . ALA B 1 60 ? -15.852 30.828 7.152 1 98.75 60 ALA B N 1
ATOM 4419 C CA . ALA B 1 60 ? -14.938 29.969 7.898 1 98.75 60 ALA B CA 1
ATOM 4420 C C . ALA B 1 60 ? -13.836 30.797 8.562 1 98.75 60 ALA B C 1
ATOM 4422 O O . ALA B 1 60 ? -13.164 31.594 7.906 1 98.75 60 ALA B O 1
ATOM 4423 N N . ILE B 1 61 ? -13.648 30.641 9.867 1 98.62 61 ILE B N 1
ATOM 4424 C CA . ILE B 1 61 ? -12.539 31.25 10.586 1 98.62 61 ILE B CA 1
ATOM 4425 C C . ILE B 1 61 ? -11.414 30.25 10.773 1 98.62 61 ILE B C 1
ATOM 4427 O O . ILE B 1 61 ? -11.492 29.375 11.641 1 98.62 61 ILE B O 1
ATOM 4431 N N . GLY B 1 62 ? -10.359 30.438 10.07 1 98.19 62 GLY B N 1
ATOM 4432 C CA . GLY B 1 62 ? -9.266 29.484 9.969 1 98.19 62 GLY B CA 1
ATOM 4433 C C . GLY B 1 62 ? -9.078 28.922 8.57 1 98.19 62 GLY B C 1
ATOM 4434 O O . GLY B 1 62 ? -10.047 28.812 7.816 1 98.19 62 GLY B O 1
ATOM 4435 N N . SER B 1 63 ? -7.836 28.516 8.281 1 98.12 63 SER B N 1
ATOM 4436 C CA . SER B 1 63 ? -7.531 28.125 6.91 1 98.12 63 SER B CA 1
ATOM 4437 C C . SER B 1 63 ? -6.754 26.812 6.871 1 98.12 63 SER B C 1
ATOM 4439 O O . SER B 1 63 ? -5.902 26.625 6.004 1 98.12 63 SER B O 1
ATOM 4441 N N . GLY B 1 64 ? -6.883 25.953 7.93 1 97.94 64 GLY B N 1
ATOM 4442 C CA . GLY B 1 64 ? -6.449 24.578 7.812 1 97.94 64 GLY B CA 1
ATOM 4443 C C . GLY B 1 64 ? -7.387 23.719 6.969 1 97.94 64 GLY B C 1
ATOM 4444 O O . GLY B 1 64 ? -8.203 24.25 6.215 1 97.94 64 GLY B O 1
ATOM 4445 N N . ALA B 1 65 ? -7.297 22.453 7.121 1 97.5 65 ALA B N 1
ATOM 4446 C CA . ALA B 1 65 ? -8.109 21.531 6.328 1 97.5 65 ALA B CA 1
ATOM 4447 C C . ALA B 1 65 ? -9.594 21.828 6.492 1 97.5 65 ALA B C 1
ATOM 4449 O O . ALA B 1 65 ? -10.344 21.859 5.512 1 97.5 65 ALA B O 1
ATOM 4450 N N . GLY B 1 66 ? -10.023 22.062 7.715 1 98.25 66 GLY B N 1
ATOM 4451 C CA . GLY B 1 66 ? -11.422 22.344 7.992 1 98.25 66 GLY B CA 1
ATOM 4452 C C . GLY B 1 66 ? -11.93 23.594 7.32 1 98.25 66 GLY B C 1
ATOM 4453 O O . GLY B 1 66 ? -12.992 23.594 6.699 1 98.25 66 GLY B O 1
ATOM 4454 N N . GLY B 1 67 ? -11.172 24.688 7.465 1 98.56 67 GLY B N 1
ATOM 4455 C CA . GLY B 1 67 ? -11.57 25.953 6.871 1 98.56 67 GLY B CA 1
ATOM 4456 C C . GLY B 1 67 ? -11.531 25.938 5.355 1 98.56 67 GLY B C 1
ATOM 4457 O O . GLY B 1 67 ? -12.438 26.469 4.699 1 98.56 67 GLY B O 1
ATOM 4458 N N . LEU B 1 68 ? -10.508 25.344 4.844 1 98.5 68 LEU B N 1
ATOM 4459 C CA . LEU B 1 68 ? -10.352 25.266 3.396 1 98.5 68 LEU B CA 1
ATOM 4460 C C . LEU B 1 68 ? -11.508 24.484 2.77 1 98.5 68 LEU B C 1
ATOM 4462 O O . LEU B 1 68 ? -12.141 24.969 1.824 1 98.5 68 LEU B O 1
ATOM 4466 N N . VAL B 1 69 ? -11.805 23.312 3.287 1 97.88 69 VAL B N 1
ATOM 4467 C CA . VAL B 1 69 ? -12.859 22.484 2.719 1 97.88 69 VAL B CA 1
ATOM 4468 C C . VAL B 1 69 ? -14.219 23.156 2.916 1 97.88 69 VAL B C 1
ATOM 4470 O O . VAL B 1 69 ? -15.039 23.188 1.995 1 97.88 69 VAL B O 1
ATOM 4473 N N . SER B 1 70 ? -14.469 23.781 4.102 1 98.25 70 SER B N 1
ATOM 4474 C CA . SER B 1 70 ? -15.742 24.438 4.379 1 98.25 70 SER B CA 1
ATOM 4475 C C . SER B 1 70 ? -15.992 25.578 3.408 1 98.25 70 SER B C 1
ATOM 4477 O O . SER B 1 70 ? -17.094 25.703 2.846 1 98.25 70 SER B O 1
ATOM 4479 N N . SER B 1 71 ? -15.008 26.391 3.236 1 97.94 71 SER B N 1
ATOM 4480 C CA . SER B 1 71 ? -15.18 27.594 2.428 1 97.94 71 SER B CA 1
ATOM 4481 C C . SER B 1 71 ? -15.258 27.25 0.942 1 97.94 71 SER B C 1
ATOM 4483 O O . SER B 1 71 ? -16.156 27.734 0.239 1 97.94 71 SER B O 1
ATOM 4485 N N . LYS B 1 72 ? -14.383 26.406 0.478 1 97.12 72 LYS B N 1
ATOM 4486 C CA . LYS B 1 72 ? -14.344 26.062 -0.943 1 97.12 72 LYS B CA 1
ATOM 4487 C C . LYS B 1 72 ? -15.57 25.266 -1.361 1 97.12 72 LYS B C 1
ATOM 4489 O O . LYS B 1 72 ? -16.156 25.516 -2.42 1 97.12 72 LYS B O 1
ATOM 4494 N N . GLN B 1 73 ? -15.922 24.281 -0.564 1 95 73 GLN B N 1
ATOM 4495 C CA . GLN B 1 73 ? -17.078 23.453 -0.915 1 95 73 GLN B CA 1
ATOM 4496 C C . GLN B 1 73 ? -18.359 24.266 -0.914 1 95 73 GLN B C 1
ATOM 4498 O O . GLN B 1 73 ? -19.234 24.062 -1.754 1 95 73 GLN B O 1
ATOM 4503 N N . SER B 1 74 ? -18.5 25.156 0.025 1 95.56 74 SER B N 1
ATOM 4504 C CA . SER B 1 74 ? -19.672 26.016 0.056 1 95.56 74 SER B CA 1
ATOM 4505 C C . SER B 1 74 ? -19.734 26.922 -1.18 1 95.56 74 SER B C 1
ATOM 4507 O O . SER B 1 74 ? -20.797 27.078 -1.786 1 95.56 74 SER B O 1
ATOM 4509 N N . ALA B 1 75 ? -18.625 27.484 -1.533 1 94.81 75 ALA B N 1
ATOM 4510 C CA . ALA B 1 75 ? -18.562 28.344 -2.715 1 94.81 75 ALA B CA 1
ATOM 4511 C C . ALA B 1 75 ? -18.922 27.562 -3.975 1 94.81 75 ALA B C 1
ATOM 4513 O O . ALA B 1 75 ? -19.672 28.062 -4.828 1 94.81 75 ALA B O 1
ATOM 4514 N N . ARG B 1 76 ? -18.422 26.391 -4.039 1 91.25 76 ARG B N 1
ATOM 4515 C CA . ARG B 1 76 ? -18.688 25.547 -5.207 1 91.25 76 ARG B CA 1
ATOM 4516 C C . ARG B 1 76 ? -20.172 25.219 -5.332 1 91.25 76 ARG B C 1
ATOM 4518 O O . ARG B 1 76 ? -20.672 25 -6.438 1 91.25 76 ARG B O 1
ATOM 4525 N N . ARG B 1 77 ? -20.797 25.281 -4.207 1 90.81 77 ARG B N 1
ATOM 4526 C CA . ARG B 1 77 ? -22.234 25 -4.195 1 90.81 77 ARG B CA 1
ATOM 4527 C C . ARG B 1 77 ? -23.047 26.25 -4.469 1 90.81 77 ARG B C 1
ATOM 4529 O O . ARG B 1 77 ? -24.281 26.219 -4.43 1 90.81 77 ARG B O 1
ATOM 4536 N N . GLY B 1 78 ? -22.391 27.391 -4.598 1 90.38 78 GLY B N 1
ATOM 4537 C CA . GLY B 1 78 ? -23.062 28.625 -4.984 1 90.38 78 GLY B CA 1
ATOM 4538 C C . GLY B 1 78 ? -23.281 29.578 -3.826 1 90.38 78 GLY B C 1
ATOM 4539 O O . GLY B 1 78 ? -23.828 30.656 -4.004 1 90.38 78 GLY B O 1
ATOM 4540 N N . ALA B 1 79 ? -22.781 29.234 -2.68 1 93.06 79 ALA B N 1
ATOM 4541 C CA . ALA B 1 79 ? -22.938 30.094 -1.511 1 93.06 79 ALA B CA 1
ATOM 4542 C C . ALA B 1 79 ? -21.953 31.266 -1.542 1 93.06 79 ALA B C 1
ATOM 4544 O O . ALA B 1 79 ? -20.859 31.141 -2.088 1 93.06 79 ALA B O 1
ATOM 4545 N N . LYS B 1 80 ? -22.453 32.344 -1.011 1 94.81 80 LYS B N 1
ATOM 4546 C CA . LYS B 1 80 ? -21.5 33.406 -0.713 1 94.81 80 LYS B CA 1
ATOM 4547 C C . LYS B 1 80 ? -20.609 33.031 0.462 1 94.81 80 LYS B C 1
ATOM 4549 O O . LYS B 1 80 ? -21.016 33.125 1.62 1 94.81 80 LYS B O 1
ATOM 4554 N N . SER B 1 81 ? -19.375 32.688 0.107 1 96 81 SER B N 1
ATOM 4555 C CA . SER B 1 81 ? -18.484 32.062 1.069 1 96 81 SER B CA 1
ATOM 4556 C C . SER B 1 81 ? -17.25 32.906 1.318 1 96 81 SER B C 1
ATOM 4558 O O . SER B 1 81 ? -16.719 33.562 0.396 1 96 81 SER B O 1
ATOM 4560 N N . ALA B 1 82 ? -16.734 32.938 2.594 1 97 82 ALA B N 1
ATOM 4561 C CA . ALA B 1 82 ? -15.508 33.625 2.947 1 97 82 ALA B CA 1
ATOM 4562 C C . ALA B 1 82 ? -14.633 32.781 3.865 1 97 82 ALA B C 1
ATOM 4564 O O . ALA B 1 82 ? -15.148 31.922 4.602 1 97 82 ALA B O 1
ATOM 4565 N N . MET B 1 83 ? -13.383 32.938 3.793 1 98 83 MET B N 1
ATOM 4566 C CA . MET B 1 83 ? -12.391 32.312 4.676 1 98 83 MET B CA 1
ATOM 4567 C C . MET B 1 83 ? -11.477 33.375 5.285 1 98 83 MET B C 1
ATOM 4569 O O . MET B 1 83 ? -10.992 34.25 4.582 1 98 83 MET B O 1
ATOM 4573 N N . ILE B 1 84 ? -11.32 33.375 6.547 1 97.62 84 ILE B N 1
ATOM 4574 C CA . ILE B 1 84 ? -10.438 34.281 7.262 1 97.62 84 ILE B CA 1
ATOM 4575 C C . ILE B 1 84 ? -9.195 33.531 7.746 1 97.62 84 ILE B C 1
ATOM 4577 O O . ILE B 1 84 ? -9.312 32.5 8.406 1 97.62 84 ILE B O 1
ATOM 4581 N N . THR B 1 85 ? -8.062 33.969 7.41 1 96.38 85 THR B N 1
ATOM 4582 C CA . THR B 1 85 ? -6.797 33.344 7.766 1 96.38 85 THR B CA 1
ATOM 4583 C C . THR B 1 85 ? -5.883 34.344 8.484 1 96.38 85 THR B C 1
ATOM 4585 O O . THR B 1 85 ? -5.523 35.375 7.922 1 96.38 85 THR B O 1
ATOM 4588 N N . GLU B 1 86 ? -5.504 34 9.641 1 94.75 86 GLU B N 1
ATOM 4589 C CA . GLU B 1 86 ? -4.656 34.906 10.414 1 94.75 86 GLU B CA 1
ATOM 4590 C C . GLU B 1 86 ? -3.188 34.719 10.039 1 94.75 86 GLU B C 1
ATOM 4592 O O . GLU B 1 86 ? -2.49 35.719 9.805 1 94.75 86 GLU B O 1
ATOM 4597 N N . ARG B 1 87 ? -2.678 33.562 9.992 1 94.75 87 ARG B N 1
ATOM 4598 C CA . ARG B 1 87 ? -1.261 33.281 9.766 1 94.75 87 ARG B CA 1
ATOM 4599 C C . ARG B 1 87 ? -1.028 32.688 8.391 1 94.75 87 ARG B C 1
ATOM 4601 O O . ARG B 1 87 ? -1.247 33.344 7.371 1 94.75 87 ARG B O 1
ATOM 4608 N N . LEU B 1 88 ? -0.741 31.375 8.328 1 98.06 88 LEU B N 1
ATOM 4609 C CA . LEU B 1 88 ? -0.438 30.734 7.062 1 98.06 88 LEU B CA 1
ATOM 4610 C C . LEU B 1 88 ? -1.612 29.875 6.594 1 98.06 88 LEU B C 1
ATOM 4612 O O . LEU B 1 88 ? -2.033 28.953 7.301 1 98.06 88 LEU B O 1
ATOM 4616 N N . ALA B 1 89 ? -2.146 30.156 5.352 1 98.12 89 ALA B N 1
ATOM 4617 C CA . ALA B 1 89 ? -3.137 29.266 4.762 1 98.12 89 ALA B CA 1
ATOM 4618 C C . ALA B 1 89 ? -2.582 27.859 4.621 1 98.12 89 ALA B C 1
ATOM 4620 O O . ALA B 1 89 ? -1.37 27.672 4.492 1 98.12 89 ALA B O 1
ATOM 4621 N N . GLY B 1 90 ? -3.473 26.891 4.684 1 98 90 GLY B N 1
ATOM 4622 C CA . GLY B 1 90 ? -3.053 25.5 4.672 1 98 90 GLY B CA 1
ATOM 4623 C C . GLY B 1 90 ? -2.922 24.906 6.062 1 98 90 GLY B C 1
ATOM 4624 O O . GLY B 1 90 ? -2.855 23.688 6.215 1 98 90 GLY B O 1
ATOM 4625 N N . GLY B 1 91 ? -2.896 25.766 7.09 1 97.31 91 GLY B N 1
ATOM 4626 C CA . GLY B 1 91 ? -2.877 25.328 8.477 1 97.31 91 GLY B CA 1
ATOM 4627 C C . GLY B 1 91 ? -1.66 24.5 8.828 1 97.31 91 GLY B C 1
ATOM 4628 O O . GLY B 1 91 ? -0.608 24.625 8.195 1 97.31 91 GLY B O 1
ATOM 4629 N N . ASP B 1 92 ? -1.734 23.703 9.883 1 95.94 92 ASP B N 1
ATOM 4630 C CA . ASP B 1 92 ? -0.631 22.875 10.375 1 95.94 92 ASP B CA 1
ATOM 4631 C C . ASP B 1 92 ? -0.19 21.859 9.32 1 95.94 92 ASP B C 1
ATOM 4633 O O . ASP B 1 92 ? 1.008 21.656 9.117 1 95.94 92 ASP B O 1
ATOM 4637 N N . CYS B 1 93 ? -1.124 21.328 8.688 1 97.06 93 CYS B N 1
ATOM 4638 C CA . CYS B 1 93 ? -0.843 20.203 7.809 1 97.06 93 CYS B CA 1
ATOM 4639 C C . CYS B 1 93 ? 0.15 20.594 6.719 1 97.06 93 CYS B C 1
ATOM 4641 O O . CYS B 1 93 ? 1.161 19.906 6.523 1 97.06 93 CYS B O 1
ATOM 4643 N N . LEU B 1 94 ? -0.109 21.625 6.012 1 98.38 94 LEU B N 1
ATOM 4644 C CA . LEU B 1 94 ? 0.754 22.047 4.918 1 98.38 94 LEU B CA 1
ATOM 4645 C C . LEU B 1 94 ? 2.064 22.625 5.453 1 98.38 94 LEU B C 1
ATOM 4647 O O . LEU B 1 94 ? 3.135 22.344 4.906 1 98.38 94 LEU B O 1
ATOM 4651 N N . ASN B 1 95 ? 1.971 23.391 6.488 1 98.62 95 ASN B N 1
ATOM 4652 C CA . ASN B 1 95 ? 3.07 24.281 6.836 1 98.62 95 ASN B CA 1
ATOM 4653 C C . ASN B 1 95 ? 4.012 23.641 7.855 1 98.62 95 ASN B C 1
ATOM 4655 O O . ASN B 1 95 ? 5.23 23.812 7.773 1 98.62 95 ASN B O 1
ATOM 4659 N N . VAL B 1 96 ? 3.422 22.906 8.844 1 98.25 96 VAL B N 1
ATOM 4660 C CA . VAL B 1 96 ? 4.273 22.484 9.945 1 98.25 96 VAL B CA 1
ATOM 4661 C C . VAL B 1 96 ? 3.834 21.109 10.438 1 98.25 96 VAL B C 1
ATOM 4663 O O . VAL B 1 96 ? 4.078 20.734 11.586 1 98.25 96 VAL B O 1
ATOM 4666 N N . GLY B 1 97 ? 3.162 20.344 9.625 1 97.56 97 GLY B N 1
ATOM 4667 C CA . GLY B 1 97 ? 2.617 19.078 10.047 1 97.56 97 GLY B CA 1
ATOM 4668 C C . GLY B 1 97 ? 2.844 17.953 9.039 1 97.56 97 GLY B C 1
ATOM 4669 O O . GLY B 1 97 ? 3.982 17.562 8.797 1 97.56 97 GLY B O 1
ATOM 4670 N N . CYS B 1 98 ? 1.729 17.5 8.414 1 97.88 98 CYS B N 1
ATOM 4671 C CA . CYS B 1 98 ? 1.719 16.312 7.574 1 97.88 98 CYS B CA 1
ATOM 4672 C C . CYS B 1 98 ? 2.717 16.438 6.43 1 97.88 98 CYS B C 1
ATOM 4674 O O . CYS B 1 98 ? 3.504 15.531 6.18 1 97.88 98 CYS B O 1
ATOM 4676 N N . VAL B 1 99 ? 2.754 17.531 5.746 1 98.62 99 VAL B N 1
ATOM 4677 C CA . VAL B 1 99 ? 3.514 17.688 4.512 1 98.62 99 VAL B CA 1
ATOM 4678 C C . VAL B 1 99 ? 5.008 17.719 4.824 1 98.62 99 VAL B C 1
ATOM 4680 O O . VAL B 1 99 ? 5.762 16.859 4.348 1 98.62 99 VAL B O 1
ATOM 4683 N N . PRO B 1 100 ? 5.484 18.641 5.672 1 98.69 100 PRO B N 1
ATOM 4684 C CA . PRO B 1 100 ? 6.93 18.641 5.914 1 98.69 100 PRO B CA 1
ATOM 4685 C C . PRO B 1 100 ? 7.406 17.375 6.637 1 98.69 100 PRO B C 1
ATOM 4687 O O . PRO B 1 100 ? 8.508 16.891 6.379 1 98.69 100 PRO B O 1
ATOM 4690 N N . SER B 1 101 ? 6.637 16.828 7.574 1 98.69 101 SER B N 1
ATOM 4691 C CA . SER B 1 101 ? 7.066 15.633 8.281 1 98.69 101 SER B CA 1
ATOM 4692 C C . SER B 1 101 ? 7.254 14.461 7.316 1 98.69 101 SER B C 1
ATOM 4694 O O . SER B 1 101 ? 8.234 13.719 7.414 1 98.69 101 SER B O 1
ATOM 4696 N N . LYS B 1 102 ? 6.332 14.305 6.367 1 98.69 102 LYS B N 1
ATOM 4697 C CA . LYS B 1 102 ? 6.441 13.18 5.441 1 98.69 102 LYS B CA 1
ATOM 4698 C C . LYS B 1 102 ? 7.598 13.383 4.465 1 98.69 102 LYS B C 1
ATOM 4700 O O . LYS B 1 102 ? 8.195 12.406 3.996 1 98.69 102 LYS B O 1
ATOM 4705 N N . ALA B 1 103 ? 7.852 14.648 4.09 1 98.81 103 ALA B N 1
ATOM 4706 C CA . ALA B 1 103 ? 9.047 14.914 3.295 1 98.81 103 ALA B CA 1
ATOM 4707 C C . ALA B 1 103 ? 10.305 14.469 4.035 1 98.81 103 ALA B C 1
ATOM 4709 O O . ALA B 1 103 ? 11.188 13.836 3.449 1 98.81 103 ALA B O 1
ATOM 4710 N N . LEU B 1 104 ? 10.367 14.805 5.316 1 98.81 104 LEU B N 1
ATOM 4711 C CA . LEU B 1 104 ? 11.516 14.445 6.141 1 98.81 104 LEU B CA 1
ATOM 4712 C C . LEU B 1 104 ? 11.609 12.938 6.32 1 98.81 104 LEU B C 1
ATOM 4714 O O . LEU B 1 104 ? 12.695 12.359 6.242 1 98.81 104 LEU B O 1
ATOM 4718 N N . ILE B 1 105 ? 10.531 12.281 6.543 1 98.81 105 ILE B N 1
ATOM 4719 C CA . ILE B 1 105 ? 10.461 10.836 6.723 1 98.81 105 ILE B CA 1
ATOM 4720 C C . ILE B 1 105 ? 11 10.133 5.48 1 98.81 105 ILE B C 1
ATOM 4722 O O . ILE B 1 105 ? 11.75 9.164 5.59 1 98.81 105 ILE B O 1
ATOM 4726 N N . ARG B 1 106 ? 10.641 10.641 4.285 1 98.75 106 ARG B N 1
ATOM 4727 C CA . ARG B 1 106 ? 11.078 10 3.047 1 98.75 106 ARG B CA 1
ATOM 4728 C C . ARG B 1 106 ? 12.594 10.047 2.918 1 98.75 106 ARG B C 1
ATOM 4730 O O . ARG B 1 106 ? 13.219 9.078 2.465 1 98.75 106 ARG B O 1
ATOM 4737 N N . SER B 1 107 ? 13.188 11.18 3.268 1 98.88 107 SER B N 1
ATOM 4738 C CA . SER B 1 107 ? 14.641 11.281 3.242 1 98.88 107 SER B CA 1
ATOM 4739 C C . SER B 1 107 ? 15.289 10.328 4.242 1 98.88 107 SER B C 1
ATOM 4741 O O . SER B 1 107 ? 16.297 9.68 3.938 1 98.88 107 SER B O 1
ATOM 4743 N N . ALA B 1 108 ? 14.68 10.258 5.441 1 98.81 108 ALA B N 1
ATOM 4744 C CA . ALA B 1 108 ? 15.188 9.336 6.453 1 98.81 108 ALA B CA 1
ATOM 4745 C C . ALA B 1 108 ? 15.117 7.891 5.969 1 98.81 108 ALA B C 1
ATOM 4747 O O . ALA B 1 108 ? 16.047 7.109 6.18 1 98.81 108 ALA B O 1
ATOM 4748 N N . ARG B 1 109 ? 14.094 7.547 5.32 1 98.12 109 ARG B N 1
ATOM 4749 C CA . ARG B 1 109 ? 13.93 6.203 4.773 1 98.12 109 ARG B CA 1
ATOM 4750 C C . ARG B 1 109 ? 14.984 5.91 3.715 1 98.12 109 ARG B C 1
ATOM 4752 O O . ARG B 1 109 ? 15.461 4.777 3.6 1 98.12 109 ARG B O 1
ATOM 4759 N N . ALA B 1 110 ? 15.305 6.91 2.918 1 98.31 110 ALA B N 1
ATOM 4760 C CA . ALA B 1 110 ? 16.344 6.738 1.911 1 98.31 110 ALA B CA 1
ATOM 4761 C C . ALA B 1 110 ? 17.672 6.363 2.559 1 98.31 110 ALA B C 1
ATOM 4763 O O . ALA B 1 110 ? 18.406 5.52 2.041 1 98.31 110 ALA B O 1
ATOM 4764 N N . VAL B 1 111 ? 17.984 6.973 3.705 1 98.12 111 VAL B N 1
ATOM 4765 C CA . VAL B 1 111 ? 19.203 6.652 4.438 1 98.12 111 VAL B CA 1
ATOM 4766 C C . VAL B 1 111 ? 19.203 5.18 4.844 1 98.12 111 VAL B C 1
ATOM 4768 O O . VAL B 1 111 ? 20.172 4.461 4.617 1 98.12 111 VAL B O 1
ATOM 4771 N N . ALA B 1 112 ? 18.078 4.785 5.395 1 97.38 112 ALA B N 1
ATOM 4772 C CA . ALA B 1 112 ? 17.953 3.406 5.848 1 97.38 112 ALA B CA 1
ATOM 4773 C C . ALA B 1 112 ? 18.094 2.428 4.688 1 97.38 112 ALA B C 1
ATOM 4775 O O . ALA B 1 112 ? 18.703 1.369 4.828 1 97.38 112 ALA B O 1
ATOM 4776 N N . GLN B 1 113 ? 17.562 2.742 3.555 1 96.62 113 GLN B N 1
ATOM 4777 C CA . GLN B 1 113 ? 17.594 1.873 2.383 1 96.62 113 GLN B CA 1
ATOM 4778 C C . GLN B 1 113 ? 19.016 1.72 1.849 1 96.62 113 GLN B C 1
ATOM 4780 O O . GLN B 1 113 ? 19.422 0.619 1.478 1 96.62 113 GLN B O 1
ATOM 4785 N N . VAL B 1 114 ? 19.719 2.797 1.796 1 97.31 114 VAL B N 1
ATOM 4786 C CA . VAL B 1 114 ? 21.094 2.744 1.307 1 97.31 114 VAL B CA 1
ATOM 4787 C C . VAL B 1 114 ? 21.953 1.913 2.26 1 97.31 114 VAL B C 1
ATOM 4789 O O . VAL B 1 114 ? 22.781 1.109 1.82 1 97.31 114 VAL B O 1
ATOM 4792 N N . ARG B 1 115 ? 21.656 2.076 3.547 1 95.81 115 ARG B N 1
ATOM 4793 C CA . ARG B 1 115 ? 22.438 1.37 4.559 1 95.81 115 ARG B CA 1
ATOM 4794 C C . ARG B 1 115 ? 22.172 -0.13 4.508 1 95.81 115 ARG B C 1
ATOM 4796 O O . ARG B 1 115 ? 23.016 -0.932 4.891 1 95.81 115 ARG B O 1
ATOM 4803 N N . ARG B 1 116 ? 21.062 -0.529 3.945 1 96 116 ARG B N 1
ATOM 4804 C CA . ARG B 1 116 ? 20.688 -1.936 3.869 1 96 116 ARG B CA 1
ATOM 4805 C C . ARG B 1 116 ? 20.953 -2.5 2.479 1 96 116 ARG B C 1
ATOM 4807 O O . ARG B 1 116 ? 20.594 -3.643 2.186 1 96 116 ARG B O 1
ATOM 4814 N N . ALA B 1 117 ? 21.578 -1.785 1.618 1 97.38 117 ALA B N 1
ATOM 4815 C CA . ALA B 1 117 ? 21.734 -2.123 0.204 1 97.38 117 ALA B CA 1
ATOM 4816 C C . ALA B 1 117 ? 22.406 -3.479 0.029 1 97.38 117 ALA B C 1
ATOM 4818 O O . ALA B 1 117 ? 22.031 -4.262 -0.844 1 97.38 117 ALA B O 1
ATOM 4819 N N . ALA B 1 118 ? 23.312 -3.812 0.9 1 97.12 118 ALA B N 1
ATOM 4820 C CA . ALA B 1 118 ? 24.078 -5.043 0.78 1 97.12 118 ALA B CA 1
ATOM 4821 C C . ALA B 1 118 ? 23.203 -6.273 0.952 1 97.12 118 ALA B C 1
ATOM 4823 O O . ALA B 1 118 ? 23.438 -7.316 0.342 1 97.12 118 ALA B O 1
ATOM 4824 N N . GLU B 1 119 ? 22.188 -6.121 1.737 1 97.81 119 GLU B N 1
ATOM 4825 C CA . GLU B 1 119 ? 21.219 -7.207 1.942 1 97.81 119 GLU B CA 1
ATOM 4826 C C . GLU B 1 119 ? 20.609 -7.652 0.622 1 97.81 119 GLU B C 1
ATOM 4828 O O . GLU B 1 119 ? 20.172 -8.797 0.488 1 97.81 119 GLU B O 1
ATOM 4833 N N . PHE B 1 120 ? 20.641 -6.789 -0.395 1 98.62 120 PHE B N 1
ATOM 4834 C CA . PHE B 1 120 ? 19.938 -7.051 -1.645 1 98.62 120 PHE B CA 1
ATOM 4835 C C . PHE B 1 120 ? 20.922 -7.234 -2.793 1 98.62 120 PHE B C 1
ATOM 4837 O O . PHE B 1 120 ? 20.531 -7.191 -3.963 1 98.62 120 PHE B O 1
ATOM 4844 N N . GLY B 1 121 ? 22.141 -7.352 -2.486 1 98.5 121 GLY B N 1
ATOM 4845 C CA . GLY B 1 121 ? 23.156 -7.605 -3.486 1 98.5 121 GLY B CA 1
ATOM 4846 C C . GLY B 1 121 ? 23.688 -6.344 -4.133 1 98.5 121 GLY B C 1
ATOM 4847 O O . GLY B 1 121 ? 24.312 -6.398 -5.199 1 98.5 121 GLY B O 1
ATOM 4848 N N . VAL B 1 122 ? 23.484 -5.152 -3.539 1 98.12 122 VAL B N 1
ATOM 4849 C CA . VAL B 1 122 ? 23.984 -3.877 -4.027 1 98.12 122 VAL B CA 1
ATOM 4850 C C . VAL B 1 122 ? 25.188 -3.439 -3.182 1 98.12 122 VAL B C 1
ATOM 4852 O O . VAL B 1 122 ? 25.062 -3.242 -1.971 1 98.12 122 VAL B O 1
ATOM 4855 N N . ILE B 1 123 ? 26.266 -3.25 -3.797 1 96.81 123 ILE B N 1
ATOM 4856 C CA . ILE B 1 123 ? 27.5 -2.924 -3.088 1 96.81 123 ILE B CA 1
ATOM 4857 C C . ILE B 1 123 ? 27.797 -1.433 -3.234 1 96.81 123 ILE B C 1
ATOM 4859 O O . ILE B 1 123 ? 27.891 -0.919 -4.352 1 96.81 123 ILE B O 1
ATOM 4863 N N . VAL B 1 124 ? 27.906 -0.816 -2.098 1 94.75 124 VAL B N 1
ATOM 4864 C CA . VAL B 1 124 ? 28.328 0.582 -2.027 1 94.75 124 VAL B CA 1
ATOM 4865 C C . VAL B 1 124 ? 29.734 0.674 -1.458 1 94.75 124 VAL B C 1
ATOM 4867 O O . VAL B 1 124 ? 29.953 0.378 -0.281 1 94.75 124 VAL B O 1
ATOM 4870 N N . SER B 1 125 ? 30.781 1.027 -2.148 1 92.5 125 SER B N 1
ATOM 4871 C CA . SER B 1 125 ? 32.188 0.973 -1.733 1 92.5 125 SER B CA 1
ATOM 4872 C C . SER B 1 125 ? 32.562 2.207 -0.922 1 92.5 125 SER B C 1
ATOM 4874 O O . SER B 1 125 ? 33.5 2.158 -0.11 1 92.5 125 SER B O 1
ATOM 4876 N N . GLY B 1 126 ? 31.859 3.268 -0.991 1 89.44 126 GLY B N 1
ATOM 4877 C CA . GLY B 1 126 ? 32.219 4.496 -0.309 1 89.44 126 GLY B CA 1
ATOM 4878 C C . GLY B 1 126 ? 31.391 4.766 0.932 1 89.44 126 GLY B C 1
ATOM 4879 O O . GLY B 1 126 ? 30.781 3.852 1.48 1 89.44 126 GLY B O 1
ATOM 4880 N N . GLU B 1 127 ? 31.547 5.961 1.41 1 92.81 127 GLU B N 1
ATOM 4881 C CA . GLU B 1 127 ? 30.844 6.367 2.619 1 92.81 127 GLU B CA 1
ATOM 4882 C C . GLU B 1 127 ? 29.438 6.883 2.287 1 92.81 127 GLU B C 1
ATOM 4884 O O . GLU B 1 127 ? 29.234 7.492 1.236 1 92.81 127 GLU B O 1
ATOM 4889 N N . VAL B 1 128 ? 28.547 6.578 3.119 1 94.69 128 VAL B N 1
ATOM 4890 C CA . VAL B 1 128 ? 27.188 7.121 3.045 1 94.69 128 VAL B CA 1
ATOM 4891 C C . VAL B 1 128 ? 27.031 8.25 4.062 1 94.69 128 VAL B C 1
ATOM 4893 O O . VAL B 1 128 ? 27.188 8.031 5.266 1 94.69 128 VAL B O 1
ATOM 4896 N N . THR B 1 129 ? 26.828 9.422 3.588 1 96.94 129 THR B N 1
ATOM 4897 C CA . THR B 1 129 ? 26.641 10.57 4.473 1 96.94 129 THR B CA 1
ATOM 4898 C C . THR B 1 129 ? 25.328 11.273 4.172 1 96.94 129 THR B C 1
ATOM 4900 O O . THR B 1 129 ? 24.734 11.078 3.104 1 96.94 129 THR B O 1
ATOM 4903 N N . VAL B 1 130 ? 24.891 12.062 5.16 1 98.19 130 VAL B N 1
ATOM 4904 C CA . VAL B 1 130 ? 23.656 12.82 5.008 1 98.19 130 VAL B CA 1
ATOM 4905 C C . VAL B 1 130 ? 23.984 14.305 4.828 1 98.19 130 VAL B C 1
ATOM 4907 O O . VAL B 1 130 ? 24.719 14.883 5.621 1 98.19 130 VAL B O 1
ATOM 4910 N N . ASP B 1 131 ? 23.5 14.844 3.744 1 98.38 131 ASP B N 1
ATOM 4911 C CA . ASP B 1 131 ? 23.5 16.281 3.547 1 98.38 131 ASP B CA 1
ATOM 4912 C C . ASP B 1 131 ? 22.203 16.906 4.066 1 98.38 131 ASP B C 1
ATOM 4914 O O . ASP B 1 131 ? 21.25 17.125 3.301 1 98.38 131 ASP B O 1
ATOM 4918 N N . PHE B 1 132 ? 22.266 17.312 5.355 1 98.38 132 PHE B N 1
ATOM 4919 C CA . PHE B 1 132 ? 21.047 17.75 6.023 1 98.38 132 PHE B CA 1
ATOM 4920 C C . PHE B 1 132 ? 20.516 19.016 5.371 1 98.38 132 PHE B C 1
ATOM 4922 O O . PHE B 1 132 ? 19.297 19.219 5.289 1 98.38 132 PHE B O 1
ATOM 4929 N N . GLU B 1 133 ? 21.328 19.875 4.93 1 97.56 133 GLU B N 1
ATOM 4930 C CA . GLU B 1 133 ? 20.875 21.078 4.223 1 97.56 133 GLU B CA 1
ATOM 4931 C C . GLU B 1 133 ? 20.062 20.703 2.977 1 97.56 133 GLU B C 1
ATOM 4933 O O . GLU B 1 133 ? 19.047 21.328 2.689 1 97.56 133 GLU B O 1
ATOM 4938 N N . ALA B 1 134 ? 20.578 19.719 2.246 1 98.31 134 ALA B N 1
ATOM 4939 C CA . ALA B 1 134 ? 19.859 19.266 1.055 1 98.31 134 ALA B CA 1
ATOM 4940 C C . ALA B 1 134 ? 18.531 18.625 1.424 1 98.31 134 ALA B C 1
ATOM 4942 O O . ALA B 1 134 ? 17.531 18.781 0.705 1 98.31 134 ALA B O 1
ATOM 4943 N N . VAL B 1 135 ? 18.516 17.875 2.521 1 98.81 135 VAL B N 1
ATOM 4944 C CA . VAL B 1 135 ? 17.281 17.266 3.018 1 98.81 135 VAL B CA 1
ATOM 4945 C C . VAL B 1 135 ? 16.234 18.344 3.281 1 98.81 135 VAL B C 1
ATOM 4947 O O . VAL B 1 135 ? 15.094 18.219 2.83 1 98.81 135 VAL B O 1
ATOM 4950 N N . MET B 1 136 ? 16.641 19.375 3.949 1 98.69 136 MET B N 1
ATOM 4951 C CA . MET B 1 136 ? 15.703 20.422 4.344 1 98.69 136 MET B CA 1
ATOM 4952 C C . MET B 1 136 ? 15.305 21.281 3.141 1 98.69 136 MET B C 1
ATOM 4954 O O . MET B 1 136 ? 14.164 21.734 3.055 1 98.69 136 MET B O 1
ATOM 4958 N N . ALA B 1 137 ? 16.203 21.531 2.25 1 98.62 137 ALA B N 1
ATOM 4959 C CA . ALA B 1 137 ? 15.859 22.234 1.021 1 98.62 137 ALA B CA 1
ATOM 4960 C C . ALA B 1 137 ? 14.805 21.469 0.219 1 98.62 137 ALA B C 1
ATOM 4962 O O . ALA B 1 137 ? 13.883 22.078 -0.338 1 98.62 137 ALA B O 1
ATOM 4963 N N . ARG B 1 138 ? 14.992 20.172 0.132 1 98.75 138 ARG B N 1
ATOM 4964 C CA . ARG B 1 138 ? 14 19.328 -0.531 1 98.75 138 ARG B CA 1
ATOM 4965 C C . ARG B 1 138 ? 12.633 19.469 0.131 1 98.75 138 ARG B C 1
ATOM 4967 O O . ARG B 1 138 ? 11.617 19.578 -0.555 1 98.75 138 ARG B O 1
ATOM 4974 N N . LEU B 1 139 ? 12.656 19.406 1.453 1 98.81 139 LEU B N 1
ATOM 4975 C CA . LEU B 1 139 ? 11.414 19.578 2.205 1 98.81 139 LEU B CA 1
ATOM 4976 C C . LEU B 1 139 ? 10.727 20.891 1.832 1 98.81 139 LEU B C 1
ATOM 4978 O O . LEU B 1 139 ? 9.539 20.906 1.513 1 98.81 139 LEU B O 1
ATOM 4982 N N . ARG B 1 140 ? 11.43 21.953 1.83 1 98.75 140 ARG B N 1
ATOM 4983 C CA . ARG B 1 140 ? 10.859 23.266 1.531 1 98.75 140 ARG B CA 1
ATOM 4984 C C . ARG B 1 140 ? 10.367 23.344 0.091 1 98.75 140 ARG B C 1
ATOM 4986 O O . ARG B 1 140 ? 9.312 23.906 -0.181 1 98.75 140 ARG B O 1
ATOM 4993 N N . ARG B 1 141 ? 11.094 22.734 -0.822 1 98.75 141 ARG B N 1
ATOM 4994 C CA . ARG B 1 141 ? 10.703 22.734 -2.229 1 98.75 141 ARG B CA 1
ATOM 4995 C C . ARG B 1 141 ? 9.383 22 -2.426 1 98.75 141 ARG B C 1
ATOM 4997 O O . ARG B 1 141 ? 8.484 22.5 -3.111 1 98.75 141 ARG B O 1
ATOM 5004 N N . LEU B 1 142 ? 9.297 20.859 -1.843 1 98.75 142 LEU B N 1
ATOM 5005 C CA . LEU B 1 142 ? 8.094 20.047 -2.018 1 98.75 142 LEU B CA 1
ATOM 5006 C C . LEU B 1 142 ? 6.895 20.703 -1.347 1 98.75 142 LEU B C 1
ATOM 5008 O O . LEU B 1 142 ? 5.789 20.688 -1.894 1 98.75 142 LEU B O 1
ATOM 5012 N N . ARG B 1 143 ? 7.094 21.219 -0.134 1 98.75 143 ARG B N 1
ATOM 5013 C CA . ARG B 1 143 ? 6.027 21.938 0.547 1 98.75 143 ARG B CA 1
ATOM 5014 C C . ARG B 1 143 ? 5.52 23.109 -0.306 1 98.75 143 ARG B C 1
ATOM 5016 O O . ARG B 1 143 ? 4.309 23.312 -0.413 1 98.75 143 ARG B O 1
ATOM 5023 N N . ALA B 1 144 ? 6.406 23.828 -0.923 1 98.69 144 ALA B N 1
ATOM 5024 C CA . ALA B 1 144 ? 6.047 24.938 -1.8 1 98.69 144 ALA B CA 1
ATOM 5025 C C . ALA B 1 144 ? 5.297 24.438 -3.033 1 98.69 144 ALA B C 1
ATOM 5027 O O . ALA B 1 144 ? 4.402 25.125 -3.539 1 98.69 144 ALA B O 1
ATOM 5028 N N . THR B 1 145 ? 5.668 23.297 -3.52 1 98.31 145 THR B N 1
ATOM 5029 C CA . THR B 1 145 ? 5.02 22.688 -4.68 1 98.31 145 THR B CA 1
ATOM 5030 C C . THR B 1 145 ? 3.561 22.359 -4.375 1 98.31 145 THR B C 1
ATOM 5032 O O . THR B 1 145 ? 2.697 22.484 -5.246 1 98.31 145 THR B O 1
ATOM 5035 N N . ILE B 1 146 ? 3.256 22.031 -3.16 1 98.38 146 ILE B N 1
ATOM 5036 C CA . ILE B 1 146 ? 1.924 21.594 -2.756 1 98.38 146 ILE B CA 1
ATOM 5037 C C . ILE B 1 146 ? 1.081 22.797 -2.361 1 98.38 146 ILE B C 1
ATOM 5039 O O . ILE B 1 146 ? -0.149 22.766 -2.445 1 98.38 146 ILE B O 1
ATOM 5043 N N . ALA B 1 147 ? 1.638 23.922 -2.059 1 98.44 147 ALA B N 1
ATOM 5044 C CA . ALA B 1 147 ? 1.06 25.078 -1.395 1 98.44 147 ALA B CA 1
ATOM 5045 C C . ALA B 1 147 ? -0.061 25.688 -2.232 1 98.44 147 ALA B C 1
ATOM 5047 O O . ALA B 1 147 ? -1.077 26.141 -1.691 1 98.44 147 ALA B O 1
ATOM 5048 N N . PRO B 1 148 ? 0.017 25.703 -3.572 1 97.5 148 PRO B N 1
ATOM 5049 C CA . PRO B 1 148 ? -0.989 26.422 -4.359 1 97.5 148 PRO B CA 1
ATOM 5050 C C . PRO B 1 148 ? -2.406 25.906 -4.117 1 97.5 148 PRO B C 1
ATOM 5052 O O . PRO B 1 148 ? -3.361 26.688 -4.133 1 97.5 148 PRO B O 1
ATOM 5055 N N . ALA B 1 149 ? -2.533 24.672 -3.814 1 94.56 149 ALA B N 1
ATOM 5056 C CA . ALA B 1 149 ? -3.854 24.078 -3.582 1 94.56 149 ALA B CA 1
ATOM 5057 C C . ALA B 1 149 ? -4.488 24.656 -2.316 1 94.56 149 ALA B C 1
ATOM 5059 O O . ALA B 1 149 ? -5.715 24.703 -2.201 1 94.56 149 ALA B O 1
ATOM 5060 N N . ASP B 1 150 ? -3.723 25.141 -1.379 1 96.94 150 ASP B N 1
ATOM 5061 C CA . ASP B 1 150 ? -4.188 25.578 -0.069 1 96.94 150 ASP B CA 1
ATOM 5062 C C . ASP B 1 150 ? -4.031 27.094 0.084 1 96.94 150 ASP B C 1
ATOM 5064 O O . ASP B 1 150 ? -4.383 27.656 1.124 1 96.94 150 ASP B O 1
ATOM 5068 N N . GLY B 1 151 ? -3.529 27.75 -0.962 1 97.44 151 GLY B N 1
ATOM 5069 C CA . GLY B 1 151 ? -3.184 29.156 -0.872 1 97.44 151 GLY B CA 1
ATOM 5070 C C . GLY B 1 151 ? -4.348 30.078 -1.181 1 97.44 151 GLY B C 1
ATOM 5071 O O . GLY B 1 151 ? -5.457 29.609 -1.451 1 97.44 151 GLY B O 1
ATOM 5072 N N . HIS B 1 152 ? -4.039 31.375 -1.056 1 96.88 152 HIS B N 1
ATOM 5073 C CA . HIS B 1 152 ? -5.039 32.406 -1.278 1 96.88 152 HIS B CA 1
ATOM 5074 C C . HIS B 1 152 ? -5.582 32.375 -2.703 1 96.88 152 HIS B C 1
ATOM 5076 O O . HIS B 1 152 ? -6.797 32.312 -2.908 1 96.88 152 HIS B O 1
ATOM 5082 N N . PRO B 1 153 ? -4.699 32.25 -3.721 1 95.12 153 PRO B N 1
ATOM 5083 C CA . PRO B 1 153 ? -5.223 32.219 -5.09 1 95.12 153 PRO B CA 1
ATOM 5084 C C . PRO B 1 153 ? -6.121 31.031 -5.367 1 95.12 153 PRO B C 1
ATOM 5086 O O . PRO B 1 153 ? -7.168 31.172 -6.004 1 95.12 153 PRO B O 1
ATOM 5089 N N . GLY B 1 154 ? -5.617 29.875 -4.891 1 95.19 154 GLY B N 1
ATOM 5090 C CA . GLY B 1 154 ? -6.422 28.688 -5.098 1 95.19 154 GLY B CA 1
ATOM 5091 C C . GLY B 1 154 ? -7.781 28.766 -4.426 1 95.19 154 GLY B C 1
ATOM 5092 O O . GLY B 1 154 ? -8.773 28.281 -4.973 1 95.19 154 GLY B O 1
ATOM 5093 N N . THR B 1 155 ? -7.848 29.281 -3.324 1 97 155 THR B N 1
ATOM 5094 C CA . THR B 1 155 ? -9.094 29.453 -2.576 1 97 155 THR B CA 1
ATOM 5095 C C . THR B 1 155 ? -10 30.469 -3.254 1 97 155 THR B C 1
ATOM 5097 O O . THR B 1 155 ? -11.211 30.25 -3.357 1 97 155 THR B O 1
ATOM 5100 N N . GLU B 1 156 ? -9.461 31.531 -3.723 1 95.69 156 GLU B N 1
ATOM 5101 C CA . GLU B 1 156 ? -10.227 32.531 -4.453 1 95.69 156 GLU B CA 1
ATOM 5102 C C . GLU B 1 156 ? -10.773 31.969 -5.766 1 95.69 156 GLU B C 1
ATOM 5104 O O . GLU B 1 156 ? -11.898 32.25 -6.152 1 95.69 156 GLU B O 1
ATOM 5109 N N . GLN B 1 157 ? -9.977 31.188 -6.359 1 95.12 157 GLN B N 1
ATOM 5110 C CA . GLN B 1 157 ? -10.391 30.578 -7.617 1 95.12 157 GLN B CA 1
ATOM 5111 C C . GLN B 1 157 ? -11.602 29.656 -7.41 1 95.12 157 GLN B C 1
ATOM 5113 O O . GLN B 1 157 ? -12.422 29.516 -8.312 1 95.12 157 GLN B O 1
ATOM 5118 N N . ALA B 1 158 ? -11.742 29.172 -6.203 1 94.94 158 ALA B N 1
ATOM 5119 C CA . ALA B 1 158 ? -12.875 28.297 -5.879 1 94.94 158 ALA B CA 1
ATOM 5120 C C . ALA B 1 158 ? -14.133 29.125 -5.613 1 94.94 158 ALA B C 1
ATOM 5122 O O . ALA B 1 158 ? -15.219 28.578 -5.422 1 94.94 158 ALA B O 1
ATOM 5123 N N . GLY B 1 159 ? -13.992 30.422 -5.535 1 94.62 159 GLY B N 1
ATOM 5124 C CA . GLY B 1 159 ? -15.141 31.312 -5.359 1 94.62 159 GLY B CA 1
ATOM 5125 C C . GLY B 1 159 ? -15.258 31.844 -3.947 1 94.62 159 GLY B C 1
ATOM 5126 O O . GLY B 1 159 ? -16.25 32.5 -3.607 1 94.62 159 GLY B O 1
ATOM 5127 N N . THR B 1 160 ? -14.273 31.656 -3.154 1 96.56 160 THR B N 1
ATOM 5128 C CA . THR B 1 160 ? -14.273 32.062 -1.757 1 96.56 160 THR B CA 1
ATOM 5129 C C . THR B 1 160 ? -13.609 33.438 -1.6 1 96.56 160 THR B C 1
ATOM 5131 O O . THR B 1 160 ? -12.555 33.688 -2.188 1 96.56 160 THR B O 1
ATOM 5134 N N . HIS B 1 161 ? -14.25 34.344 -0.856 1 95.81 161 HIS B N 1
ATOM 5135 C CA . HIS B 1 161 ? -13.555 35.562 -0.454 1 95.81 161 HIS B CA 1
ATOM 5136 C C . HIS B 1 161 ? -12.531 35.25 0.643 1 95.81 161 HIS B C 1
ATOM 5138 O O . HIS B 1 161 ? -12.859 34.625 1.652 1 95.81 161 HIS B O 1
ATOM 5144 N N . VAL B 1 162 ? -11.32 35.75 0.417 1 96.81 162 VAL B N 1
ATOM 5145 C CA . VAL B 1 162 ? -10.25 35.469 1.373 1 96.81 162 VAL B CA 1
ATOM 5146 C C . VAL B 1 162 ? -9.875 36.719 2.119 1 96.81 162 VAL B C 1
ATOM 5148 O O . VAL B 1 162 ? -9.633 37.781 1.501 1 96.81 162 VAL B O 1
ATOM 5151 N N . TYR B 1 163 ? -9.891 36.656 3.416 1 96.44 163 TYR B N 1
ATOM 5152 C CA . TYR B 1 163 ? -9.406 37.719 4.281 1 96.44 163 TYR B CA 1
ATOM 5153 C C . TYR B 1 163 ? -8.172 37.281 5.055 1 96.44 163 TYR B C 1
ATOM 5155 O O . TYR B 1 163 ? -8.211 36.312 5.809 1 96.44 163 TYR B O 1
ATOM 5163 N N . GLN B 1 164 ? -7.066 37.969 4.875 1 96.5 164 GLN B N 1
ATOM 5164 C CA . GLN B 1 164 ? -5.859 37.75 5.664 1 96.5 164 GLN B CA 1
ATOM 5165 C C . GLN B 1 164 ? -5.832 38.656 6.895 1 96.5 164 GLN B C 1
ATOM 5167 O O . GLN B 1 164 ? -5.73 39.875 6.773 1 96.5 164 GLN B O 1
ATOM 5172 N N . GLY B 1 165 ? -6.039 38.094 8.016 1 95.88 165 GLY B N 1
ATOM 5173 C CA . GLY B 1 165 ? -6.113 38.781 9.297 1 95.88 165 GLY B CA 1
ATOM 5174 C C . GLY B 1 165 ? -6.77 37.938 10.383 1 95.88 165 GLY B C 1
ATOM 5175 O O . GLY B 1 165 ? -7.258 36.844 10.117 1 95.88 165 GLY B O 1
ATOM 5176 N N . ARG B 1 166 ? -6.738 38.438 11.555 1 96.19 166 ARG B N 1
ATOM 5177 C CA . ARG B 1 166 ? -7.348 37.75 12.68 1 96.19 166 ARG B CA 1
ATOM 5178 C C . ARG B 1 166 ? -8.859 37.938 12.688 1 96.19 166 ARG B C 1
ATOM 5180 O O . ARG B 1 166 ? -9.344 39.094 12.711 1 96.19 166 ARG B O 1
ATOM 5187 N N . GLY B 1 167 ? -9.57 36.906 12.586 1 97 167 GLY B N 1
ATOM 5188 C CA . GLY B 1 167 ? -11.016 36.938 12.75 1 97 167 GLY B CA 1
ATOM 5189 C C . GLY B 1 167 ? -11.461 36.781 14.188 1 97 167 GLY B C 1
ATOM 5190 O O . GLY B 1 167 ? -10.945 35.938 14.922 1 97 167 GLY B O 1
ATOM 5191 N N . ARG B 1 168 ? -12.328 37.625 14.609 1 97.75 168 ARG B N 1
ATOM 5192 C CA . ARG B 1 168 ? -12.883 37.562 15.961 1 97.75 168 ARG B CA 1
ATOM 5193 C C . ARG B 1 168 ? -14.398 37.75 15.938 1 97.75 168 ARG B C 1
ATOM 5195 O O . ARG B 1 168 ? -14.906 38.688 15.359 1 97.75 168 ARG B O 1
ATOM 5202 N N . LEU B 1 169 ? -15.125 36.812 16.578 1 98.5 169 LEU B N 1
ATOM 5203 C CA . LEU B 1 169 ? -16.578 36.969 16.688 1 98.5 169 LEU B CA 1
ATOM 5204 C C . LEU B 1 169 ? -16.922 38.156 17.578 1 98.5 169 LEU B C 1
ATOM 5206 O O . LEU B 1 169 ? -16.297 38.344 18.625 1 98.5 169 LEU B O 1
ATOM 5210 N N . THR B 1 170 ? -17.891 38.969 17.156 1 97.94 170 THR B N 1
ATOM 5211 C CA . THR B 1 170 ? -18.266 40.156 17.906 1 97.94 170 THR B CA 1
ATOM 5212 C C . THR B 1 170 ? -19.75 40.094 18.281 1 97.94 170 THR B C 1
ATOM 5214 O O . THR B 1 170 ? -20.25 41.031 18.953 1 97.94 170 THR B O 1
ATOM 5217 N N . GLY B 1 171 ? -20.438 39.094 17.891 1 97.75 171 GLY B N 1
ATOM 5218 C CA . GLY B 1 171 ? -21.844 38.844 18.156 1 97.75 171 GLY B CA 1
ATOM 5219 C C . GLY B 1 171 ? -22.297 37.469 17.672 1 97.75 171 GLY B C 1
ATOM 5220 O O . GLY B 1 171 ? -21.484 36.688 17.141 1 97.75 171 GLY B O 1
ATOM 5221 N N . PRO B 1 172 ? -23.547 37.25 17.812 1 97.06 172 PRO B N 1
ATOM 5222 C CA . PRO B 1 172 ? -24.047 35.906 17.453 1 97.06 172 PRO B CA 1
ATOM 5223 C C . PRO B 1 172 ? -23.906 35.594 15.969 1 97.06 172 PRO B C 1
ATOM 5225 O O . PRO B 1 172 ? -23.875 34.438 15.578 1 97.06 172 PRO B O 1
ATOM 5228 N N . ASN B 1 173 ? -23.781 36.688 15.133 1 97.75 173 ASN B N 1
ATOM 5229 C CA . ASN B 1 173 ? -23.719 36.469 13.695 1 97.75 173 ASN B CA 1
ATOM 5230 C C . ASN B 1 173 ? -22.75 37.438 13.016 1 97.75 173 ASN B C 1
ATOM 5232 O O . ASN B 1 173 ? -22.922 37.781 11.852 1 97.75 173 ASN B O 1
ATOM 5236 N N . THR B 1 174 ? -21.797 37.875 13.773 1 97.19 174 THR B N 1
ATOM 5237 C CA . THR B 1 174 ? -20.859 38.875 13.219 1 97.19 174 THR B CA 1
ATOM 5238 C C . THR B 1 174 ? -19.422 38.5 13.57 1 97.19 174 THR B C 1
ATOM 5240 O O . THR B 1 174 ? -19.172 37.938 14.633 1 97.19 174 THR B O 1
ATOM 5243 N N . VAL B 1 175 ? -18.547 38.812 12.648 1 97.06 175 VAL B N 1
ATOM 5244 C CA . VAL B 1 175 ? -17.109 38.594 12.836 1 97.06 175 VAL B CA 1
ATOM 5245 C C . VAL B 1 175 ? -16.344 39.844 12.367 1 97.06 175 VAL B C 1
ATOM 5247 O O . VAL B 1 175 ? -16.703 40.438 11.359 1 97.06 175 VAL B O 1
ATOM 5250 N N . GLU B 1 176 ? -15.406 40.219 13.141 1 96.5 176 GLU B N 1
ATOM 5251 C CA . GLU B 1 176 ? -14.547 41.344 12.773 1 96.5 176 GLU B CA 1
ATOM 5252 C C . GLU B 1 176 ? -13.203 40.844 12.234 1 96.5 176 GLU B C 1
ATOM 5254 O O . GLU B 1 176 ? -12.609 39.938 12.789 1 96.5 176 GLU B O 1
ATOM 5259 N N . VAL B 1 177 ? -12.719 41.406 11.109 1 95.62 177 VAL B N 1
ATOM 5260 C CA . VAL B 1 177 ? -11.391 41.156 10.555 1 95.62 177 VAL B CA 1
ATOM 5261 C C . VAL B 1 177 ? -10.859 42.469 9.914 1 95.62 177 VAL B C 1
ATOM 5263 O O . VAL B 1 177 ? -11.531 43.062 9.094 1 95.62 177 VAL B O 1
ATOM 5266 N N . ASN B 1 178 ? -9.703 42.812 10.32 1 93.06 178 ASN B N 1
ATOM 5267 C CA . ASN B 1 178 ? -9.039 44 9.781 1 93.06 178 ASN B CA 1
ATOM 5268 C C . ASN B 1 178 ? -9.906 45.25 9.945 1 93.06 178 ASN B C 1
ATOM 5270 O O . ASN B 1 178 ? -10.031 46.062 9.016 1 93.06 178 ASN B O 1
ATOM 5274 N N . GLY B 1 179 ? -10.57 45.281 10.93 1 91.31 179 GLY B N 1
ATOM 5275 C CA . GLY B 1 179 ? -11.383 46.469 11.227 1 91.31 179 GLY B CA 1
ATOM 5276 C C . GLY B 1 179 ? -12.734 46.438 10.555 1 91.31 179 GLY B C 1
ATOM 5277 O O . GLY B 1 179 ? -13.539 47.375 10.719 1 91.31 179 GLY B O 1
ATOM 5278 N N . LYS B 1 180 ? -13.047 45.438 9.898 1 91.69 180 LYS B N 1
ATOM 5279 C CA . LYS B 1 180 ? -14.328 45.281 9.211 1 91.69 180 LYS B CA 1
ATOM 5280 C C . LYS B 1 180 ? -15.195 44.25 9.891 1 91.69 180 LYS B C 1
ATOM 5282 O O . LYS B 1 180 ? -14.711 43.156 10.25 1 91.69 180 LYS B O 1
ATOM 5287 N N . THR B 1 181 ? -16.469 44.625 10.047 1 94.56 181 THR B N 1
ATOM 5288 C CA . THR B 1 181 ? -17.422 43.688 10.578 1 94.56 181 THR B CA 1
ATOM 5289 C C . THR B 1 181 ? -18.156 42.969 9.453 1 94.56 181 THR B C 1
ATOM 5291 O O . THR B 1 181 ? -18.812 43.594 8.625 1 94.56 181 THR B O 1
ATOM 5294 N N . LEU B 1 182 ? -18.062 41.719 9.406 1 95.19 182 LEU B N 1
ATOM 5295 C CA . LEU B 1 182 ? -18.766 40.875 8.453 1 95.19 182 LEU B CA 1
ATOM 5296 C C . LEU B 1 182 ? -19.938 40.188 9.125 1 95.19 182 LEU B C 1
ATOM 5298 O O . LEU B 1 182 ? -19.859 39.812 10.289 1 95.19 182 LEU B O 1
ATOM 5302 N N . LYS B 1 183 ? -21.047 40.031 8.406 1 96.44 183 LYS B N 1
ATOM 5303 C CA . LYS B 1 183 ? -22.188 39.25 8.875 1 96.44 183 LYS B CA 1
ATOM 5304 C C . LYS B 1 183 ? -22.266 37.906 8.18 1 96.44 183 LYS B C 1
ATOM 5306 O O . LYS B 1 183 ? -21.828 37.75 7.039 1 96.44 183 LYS B O 1
ATOM 5311 N N . PHE B 1 184 ? -22.781 36.969 8.93 1 97.06 184 PHE B N 1
ATOM 5312 C CA . PHE B 1 184 ? -22.906 35.625 8.352 1 97.06 184 PHE B CA 1
ATOM 5313 C C . PHE B 1 184 ? -24.234 35 8.742 1 97.06 184 PHE B C 1
ATOM 5315 O O . PHE B 1 184 ? -24.797 35.312 9.789 1 97.06 184 PHE B O 1
ATOM 5322 N N . GLU B 1 185 ? -24.75 34.125 7.84 1 96.94 185 GLU B N 1
ATOM 5323 C CA . GLU B 1 185 ? -25.844 33.219 8.203 1 96.94 185 GLU B CA 1
ATOM 5324 C C . GLU B 1 185 ? -25.312 32.031 9 1 96.94 185 GLU B C 1
ATOM 5326 O O . GLU B 1 185 ? -25.922 31.625 9.992 1 96.94 185 GLU B O 1
ATOM 5331 N N . LYS B 1 186 ? -24.219 31.484 8.5 1 97.81 186 LYS B N 1
ATOM 5332 C CA . LYS B 1 186 ? -23.547 30.391 9.18 1 97.81 186 LYS B CA 1
ATOM 5333 C C . LYS B 1 186 ? -22.047 30.688 9.336 1 97.81 186 LYS B C 1
ATOM 5335 O O . LYS B 1 186 ? -21.453 31.344 8.477 1 97.81 186 LYS B O 1
ATOM 5340 N N . CYS B 1 187 ? -21.453 30.188 10.414 1 98.56 187 CYS B N 1
ATOM 5341 C CA . CYS B 1 187 ? -20.031 30.312 10.664 1 98.56 187 CYS B CA 1
ATOM 5342 C C . CYS B 1 187 ? -19.406 28.969 11.016 1 98.56 187 CYS B C 1
ATOM 5344 O O . CYS B 1 187 ? -20 28.188 11.781 1 98.56 187 CYS B O 1
ATOM 5346 N N . VAL B 1 188 ? -18.328 28.656 10.414 1 98.81 188 VAL B N 1
ATOM 5347 C CA . VAL B 1 188 ? -17.562 27.469 10.766 1 98.81 188 VAL B CA 1
ATOM 5348 C C . VAL B 1 188 ? -16.281 27.875 11.484 1 98.81 188 VAL B C 1
ATOM 5350 O O . VAL B 1 188 ? -15.422 28.547 10.898 1 98.81 188 VAL B O 1
ATOM 5353 N N . LEU B 1 189 ? -16.203 27.516 12.734 1 98.81 189 LEU B N 1
ATOM 5354 C CA . LEU B 1 189 ? -14.961 27.672 13.477 1 98.81 189 LEU B CA 1
ATOM 5355 C C . LEU B 1 189 ? -13.961 26.578 13.102 1 98.81 189 LEU B C 1
ATOM 5357 O O . LEU B 1 189 ? -14.227 25.406 13.312 1 98.81 189 LEU B O 1
ATOM 5361 N N . ALA B 1 190 ? -12.859 26.906 12.516 1 98.56 190 ALA B N 1
ATOM 5362 C CA . ALA B 1 190 ? -11.773 26.031 12.094 1 98.56 190 ALA B CA 1
ATOM 5363 C C . ALA B 1 190 ? -10.422 26.578 12.547 1 98.56 190 ALA B C 1
ATOM 5365 O O . ALA B 1 190 ? -9.484 26.656 11.75 1 98.56 190 ALA B O 1
ATOM 5366 N N . MET B 1 191 ? -10.312 26.891 13.766 1 98 191 MET B N 1
ATOM 5367 C CA . MET B 1 191 ? -9.203 27.672 14.305 1 98 191 MET B CA 1
ATOM 5368 C C . MET B 1 191 ? -8.031 26.766 14.68 1 98 191 MET B C 1
ATOM 5370 O O . MET B 1 191 ? -6.953 27.25 15.016 1 98 191 MET B O 1
ATOM 5374 N N . GLY B 1 192 ? -8.219 25.5 14.578 1 97.38 192 GLY B N 1
ATOM 5375 C CA . GLY B 1 192 ? -7.145 24.547 14.789 1 97.38 192 GLY B CA 1
ATOM 5376 C C . GLY B 1 192 ? -6.691 24.469 16.234 1 97.38 192 GLY B C 1
ATOM 5377 O O . GLY B 1 192 ? -7.473 24.734 17.156 1 97.38 192 GLY B O 1
ATOM 5378 N N . GLY B 1 193 ? -5.594 23.875 16.438 1 97.06 193 GLY B N 1
ATOM 5379 C CA . GLY B 1 193 ? -4.949 23.719 17.734 1 97.06 193 GLY B CA 1
ATOM 5380 C C . GLY B 1 193 ? -3.48 24.109 17.719 1 97.06 193 GLY B C 1
ATOM 5381 O O . GLY B 1 193 ? -2.943 24.469 16.672 1 97.06 193 GLY B O 1
ATOM 5382 N N . ARG B 1 194 ? -2.904 24.109 18.812 1 96.75 194 ARG B N 1
ATOM 5383 C CA . ARG B 1 194 ? -1.489 24.438 18.984 1 96.75 194 ARG B CA 1
ATOM 5384 C C . ARG B 1 194 ? -0.812 23.422 19.906 1 96.75 194 ARG B C 1
ATOM 5386 O O . ARG B 1 194 ? -1.484 22.703 20.641 1 96.75 194 ARG B O 1
ATOM 5393 N N . PRO B 1 195 ? 0.535 23.328 19.844 1 97.06 195 PRO B N 1
ATOM 5394 C CA . PRO B 1 195 ? 1.216 22.422 20.766 1 97.06 195 PRO B CA 1
ATOM 5395 C C . PRO B 1 195 ? 0.972 22.781 22.234 1 97.06 195 PRO B C 1
ATOM 5397 O O . PRO B 1 195 ? 0.965 23.953 22.594 1 97.06 195 PRO B O 1
ATOM 5400 N N . SER B 1 196 ? 0.708 21.766 23 1 96.62 196 SER B N 1
ATOM 5401 C CA . SER B 1 196 ? 0.632 21.953 24.438 1 96.62 196 SER B CA 1
ATOM 5402 C C . SER B 1 196 ? 2.023 22.016 25.062 1 96.62 196 SER B C 1
ATOM 5404 O O . SER B 1 196 ? 2.84 21.109 24.859 1 96.62 196 SER B O 1
ATOM 5406 N N . ILE B 1 197 ? 2.295 23.062 25.812 1 97.12 197 ILE B N 1
ATOM 5407 C CA . ILE B 1 197 ? 3.576 23.219 26.5 1 97.12 197 ILE B CA 1
ATOM 5408 C C . ILE B 1 197 ? 3.4 22.938 27.984 1 97.12 197 ILE B C 1
ATOM 5410 O O . ILE B 1 197 ? 2.713 23.688 28.688 1 97.12 197 ILE B O 1
ATOM 5414 N N . PRO B 1 198 ? 4.047 21.906 28.453 1 96.25 198 PRO B N 1
ATOM 5415 C CA . PRO B 1 198 ? 3.908 21.625 29.891 1 96.25 198 PRO B CA 1
ATOM 5416 C C . PRO B 1 198 ? 4.387 22.766 30.766 1 96.25 198 PRO B C 1
ATOM 5418 O 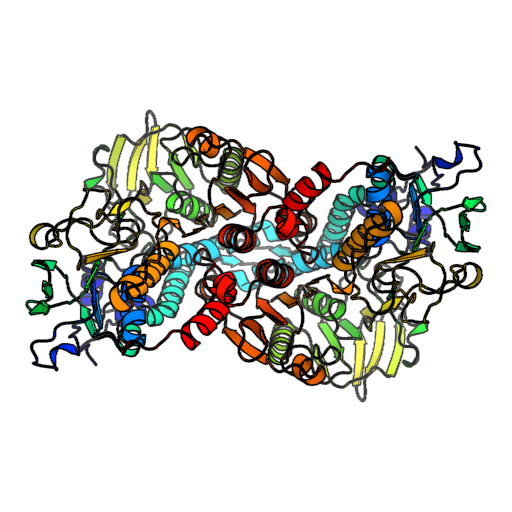O . PRO B 1 198 ? 5.52 23.234 30.625 1 96.25 198 PRO B O 1
ATOM 5421 N N . SER B 1 199 ? 3.555 23.172 31.672 1 94.88 199 SER B N 1
ATOM 5422 C CA . SER B 1 199 ? 3.896 24.281 32.562 1 94.88 199 SER B CA 1
ATOM 5423 C C . SER B 1 199 ? 4.66 23.797 33.781 1 94.88 199 SER B C 1
ATOM 5425 O O . SER B 1 199 ? 5.281 24.594 34.5 1 94.88 199 SER B O 1
ATOM 5427 N N . SER B 1 200 ? 4.656 22.531 34.031 1 94.62 200 SER B N 1
ATOM 5428 C CA . SER B 1 200 ? 5.207 21.969 35.281 1 94.62 200 SER B CA 1
ATOM 5429 C C . SER B 1 200 ? 6.719 21.797 35.156 1 94.62 200 SER B C 1
ATOM 5431 O O . SER B 1 200 ? 7.387 21.531 36.156 1 94.62 200 SER B O 1
ATOM 5433 N N . ILE B 1 201 ? 7.305 21.938 34.031 1 97.75 201 ILE B N 1
ATOM 5434 C CA . ILE B 1 201 ? 8.734 21.734 33.844 1 97.75 201 ILE B CA 1
ATOM 5435 C C . ILE B 1 201 ? 9.477 23.062 34.062 1 97.75 201 ILE B C 1
ATOM 5437 O O . ILE B 1 201 ? 9.336 24 33.25 1 97.75 201 ILE B O 1
ATOM 5441 N N . ASP B 1 202 ? 10.297 23.094 35.031 1 97.88 202 ASP B N 1
ATOM 5442 C CA . ASP B 1 202 ? 11.016 24.297 35.406 1 97.88 202 ASP B CA 1
ATOM 5443 C C . ASP B 1 202 ? 11.961 24.734 34.281 1 97.88 202 ASP B C 1
ATOM 5445 O O . ASP B 1 202 ? 12.734 23.922 33.781 1 97.88 202 ASP B O 1
ATOM 5449 N N . GLY B 1 203 ? 11.844 26 33.812 1 98.12 203 GLY B N 1
ATOM 5450 C CA . GLY B 1 203 ? 12.773 26.562 32.844 1 98.12 203 GLY B CA 1
ATOM 5451 C C . GLY B 1 203 ? 12.352 26.328 31.406 1 98.12 203 GLY B C 1
ATOM 5452 O O . GLY B 1 203 ? 12.922 26.906 30.484 1 98.12 203 GLY B O 1
ATOM 5453 N N . LEU B 1 204 ? 11.344 25.5 31.203 1 98.25 204 LEU B N 1
ATOM 5454 C CA . LEU B 1 204 ? 10.961 25.125 29.844 1 98.25 204 LEU B CA 1
ATOM 5455 C C . LEU B 1 204 ? 10.453 26.344 29.078 1 98.25 204 LEU B C 1
ATOM 5457 O O . LEU B 1 204 ? 10.797 26.531 27.906 1 98.25 204 LEU B O 1
ATOM 5461 N N . GLN B 1 205 ? 9.68 27.172 29.656 1 96.12 205 GLN B N 1
ATOM 5462 C CA . GLN B 1 205 ? 9.016 28.281 28.984 1 96.12 205 GLN B CA 1
ATOM 5463 C C . GLN B 1 205 ? 10.031 29.266 28.406 1 96.12 205 GLN B C 1
ATOM 5465 O O . GLN B 1 205 ? 9.773 29.906 27.391 1 96.12 205 GLN B O 1
ATOM 5470 N N . ASP B 1 206 ? 11.156 29.359 29.062 1 95.62 206 ASP B N 1
ATOM 5471 C CA . ASP B 1 206 ? 12.164 30.312 28.641 1 95.62 206 ASP B CA 1
ATOM 5472 C C . ASP B 1 206 ? 13.234 29.641 27.781 1 95.62 206 ASP B C 1
ATOM 5474 O O . ASP B 1 206 ? 14.133 30.312 27.266 1 95.62 206 ASP B O 1
ATOM 5478 N N . ALA B 1 207 ? 13.188 28.375 27.609 1 97.38 207 ALA B N 1
ATOM 5479 C CA . ALA B 1 207 ? 14.18 27.609 26.859 1 97.38 207 ALA B CA 1
ATOM 5480 C C . ALA B 1 207 ? 13.922 27.719 25.359 1 97.38 207 ALA B C 1
ATOM 5482 O O . ALA B 1 207 ? 12.797 27.969 24.938 1 97.38 207 ALA B O 1
ATOM 5483 N N . PRO B 1 208 ? 14.969 27.609 24.562 1 97.19 208 PRO B N 1
ATOM 5484 C CA . PRO B 1 208 ? 14.789 27.578 23.109 1 97.19 208 PRO B CA 1
ATOM 5485 C C . PRO B 1 208 ? 14.367 26.203 22.609 1 97.19 208 PRO B C 1
ATOM 5487 O O . PRO B 1 208 ? 15.039 25.625 21.75 1 97.19 208 PRO B O 1
ATOM 5490 N N . PHE B 1 209 ? 13.227 25.703 23.125 1 97.56 209 PHE B N 1
ATOM 5491 C CA . PHE B 1 209 ? 12.711 24.406 22.703 1 97.56 209 PHE B CA 1
ATOM 5492 C C . PHE B 1 209 ? 12.055 24.516 21.328 1 97.56 209 PHE B C 1
ATOM 5494 O O . PHE B 1 209 ? 11.82 25.609 20.828 1 97.56 209 PHE B O 1
ATOM 5501 N N . THR B 1 210 ? 11.867 23.406 20.672 1 97.31 210 THR B N 1
ATOM 5502 C CA . THR B 1 210 ? 11.148 23.312 19.406 1 97.31 210 THR B CA 1
ATOM 5503 C C . THR B 1 210 ? 9.812 22.594 19.594 1 97.31 210 THR B C 1
ATOM 5505 O O . THR B 1 210 ? 9.641 21.844 20.562 1 97.31 210 THR B O 1
ATOM 5508 N N . THR B 1 211 ? 8.859 22.922 18.797 1 97.94 211 THR B N 1
ATOM 5509 C CA . THR B 1 211 ? 7.645 22.156 18.547 1 97.94 211 THR B CA 1
ATOM 5510 C C . THR B 1 211 ? 7.504 21.828 17.062 1 97.94 211 THR B C 1
ATOM 5512 O O . THR B 1 211 ? 8.414 22.094 16.266 1 97.94 211 THR B O 1
ATOM 5515 N N . ASN B 1 212 ? 6.359 21.234 16.719 1 97.06 212 ASN B N 1
ATOM 5516 C CA . ASN B 1 212 ? 6.125 21.031 15.297 1 97.06 212 ASN B CA 1
ATOM 5517 C C . ASN B 1 212 ? 6.109 22.344 14.539 1 97.06 212 ASN B C 1
ATOM 5519 O O . ASN B 1 212 ? 6.355 22.375 13.328 1 97.06 212 ASN B O 1
ATOM 5523 N N . GLU B 1 213 ? 5.934 23.438 15.172 1 96.62 213 GLU B N 1
ATOM 5524 C CA . GLU B 1 213 ? 5.711 24.734 14.523 1 96.62 213 GLU B CA 1
ATOM 5525 C C . GLU B 1 213 ? 7.016 25.312 13.984 1 96.62 213 GLU B C 1
ATOM 5527 O O . GLU B 1 213 ? 7.004 26.156 13.086 1 96.62 213 GLU B O 1
ATOM 5532 N N . ASN B 1 214 ? 8.133 24.875 14.555 1 96.25 214 ASN B N 1
ATOM 5533 C CA . ASN B 1 214 ? 9.367 25.484 14.086 1 96.25 214 ASN B CA 1
ATOM 5534 C C . ASN B 1 214 ? 10.453 24.438 13.828 1 96.25 214 ASN B C 1
ATOM 5536 O O . ASN B 1 214 ? 11.555 24.766 13.383 1 96.25 214 ASN B O 1
ATOM 5540 N N . LEU B 1 215 ? 10.156 23.156 14.047 1 97.94 215 LEU B N 1
ATOM 5541 C CA . LEU B 1 215 ? 11.109 22.078 13.852 1 97.94 215 LEU B CA 1
ATOM 5542 C C . LEU B 1 215 ? 11.617 22.047 12.414 1 97.94 215 LEU B C 1
ATOM 5544 O O . LEU B 1 215 ? 12.805 21.797 12.18 1 97.94 215 LEU B O 1
ATOM 5548 N N . PHE B 1 216 ? 10.789 22.312 11.461 1 98.12 216 PHE B N 1
ATOM 5549 C CA . PHE B 1 216 ? 11.086 22.094 10.047 1 98.12 216 PHE B CA 1
ATOM 5550 C C . PHE B 1 216 ? 11.859 23.266 9.469 1 98.12 216 PHE B C 1
ATOM 5552 O O . PHE B 1 216 ? 12.195 23.281 8.281 1 98.12 216 PHE B O 1
ATOM 5559 N N . ASN B 1 217 ? 12.219 24.25 10.359 1 97.69 217 ASN B N 1
ATOM 5560 C CA . ASN B 1 217 ? 13.078 25.359 9.969 1 97.69 217 ASN B CA 1
ATOM 5561 C C . ASN B 1 217 ? 14.547 25.062 10.227 1 97.69 217 ASN B C 1
ATOM 5563 O O . ASN B 1 217 ? 15.43 25.828 9.844 1 97.69 217 ASN B O 1
ATOM 5567 N N . LEU B 1 218 ? 14.797 23.906 10.906 1 97.62 218 LEU B N 1
ATOM 5568 C CA . LEU B 1 218 ? 16.172 23.547 11.234 1 97.62 218 LEU B CA 1
ATOM 5569 C C . LEU B 1 218 ? 17.062 23.594 9.992 1 97.62 218 LEU B C 1
ATOM 5571 O O . LEU B 1 218 ? 16.641 23.156 8.914 1 97.62 218 LEU B O 1
ATOM 5575 N N . GLN B 1 219 ? 18.266 24.078 10.172 1 96.25 219 GLN B N 1
ATOM 5576 C CA . GLN B 1 219 ? 19.188 24.172 9.055 1 96.25 219 GLN B CA 1
ATOM 5577 C C . GLN B 1 219 ? 20.406 23.281 9.266 1 96.25 219 GLN B C 1
ATOM 5579 O O . GLN B 1 219 ? 21.156 23 8.328 1 96.25 219 GLN B O 1
ATOM 5584 N N . VAL B 1 220 ? 20.578 22.922 10.547 1 96.88 220 VAL B N 1
ATOM 5585 C CA . VAL B 1 220 ? 21.672 22.047 10.945 1 96.88 220 VAL B CA 1
ATOM 5586 C C . VAL B 1 220 ? 21.125 20.828 11.688 1 96.88 220 VAL B C 1
ATOM 5588 O O . VAL B 1 220 ? 20.203 20.969 12.5 1 96.88 220 VAL B O 1
ATOM 5591 N N . LEU B 1 221 ? 21.703 19.703 11.328 1 98.31 221 LEU B N 1
ATOM 5592 C CA . LEU B 1 221 ? 21.281 18.484 12.031 1 98.31 221 LEU B CA 1
ATOM 5593 C C . LEU B 1 221 ? 21.75 18.516 13.484 1 98.31 221 LEU B C 1
ATOM 5595 O O . LEU B 1 221 ? 22.953 18.594 13.75 1 98.31 221 LEU B O 1
ATOM 5599 N N . PRO B 1 222 ? 20.828 18.5 14.406 1 98.5 222 PRO B N 1
ATOM 5600 C CA . PRO B 1 222 ? 21.281 18.484 15.797 1 98.5 222 PRO B CA 1
ATOM 5601 C C . PRO B 1 222 ? 22 17.188 16.172 1 98.5 222 PRO B C 1
ATOM 5603 O O . PRO B 1 222 ? 21.484 16.094 15.906 1 98.5 222 PRO B O 1
ATOM 5606 N N . PRO B 1 223 ? 23.172 17.281 16.844 1 98.44 223 PRO B N 1
ATOM 5607 C CA . PRO B 1 223 ? 23.859 16.062 17.25 1 98.44 223 PRO B CA 1
ATOM 5608 C C . PRO B 1 223 ? 23.031 15.242 18.25 1 98.44 223 PRO B C 1
ATOM 5610 O O . PRO B 1 223 ? 22.953 14.016 18.141 1 98.44 223 PRO B O 1
ATOM 5613 N N . ARG B 1 224 ? 22.656 15.961 19.281 1 98.56 224 ARG B N 1
ATOM 5614 C CA . ARG B 1 224 ? 21.828 15.336 20.312 1 98.56 224 ARG B CA 1
ATOM 5615 C C . ARG B 1 224 ? 20.438 15.977 20.359 1 98.56 224 ARG B C 1
ATOM 5617 O O . ARG B 1 224 ? 20.312 17.203 20.359 1 98.56 224 ARG B O 1
ATOM 5624 N N . MET B 1 225 ? 19.203 15.102 20.266 1 98.88 225 MET B N 1
ATOM 5625 C CA . MET B 1 225 ? 17.812 15.531 20.328 1 98.88 225 MET B CA 1
ATOM 5626 C C . MET B 1 225 ? 17.062 14.836 21.469 1 98.88 225 MET B C 1
ATOM 5628 O O . MET B 1 225 ? 17.172 13.617 21.625 1 98.88 225 MET B O 1
ATOM 5632 N N . ILE B 1 226 ? 16.406 15.578 22.297 1 98.88 226 ILE B N 1
ATOM 5633 C CA . ILE B 1 226 ? 15.492 15.039 23.312 1 98.88 226 ILE B CA 1
ATOM 5634 C C . ILE B 1 226 ? 14.055 15.391 22.938 1 98.88 226 ILE B C 1
ATOM 5636 O O . ILE B 1 226 ? 13.758 16.516 22.547 1 98.88 226 ILE B O 1
ATOM 5640 N N . ILE B 1 227 ? 13.195 14.438 22.969 1 98.88 227 ILE B N 1
ATOM 5641 C CA . ILE B 1 227 ? 11.789 14.633 22.641 1 98.88 227 ILE B CA 1
ATOM 5642 C C . ILE B 1 227 ? 10.93 14.367 23.875 1 98.88 227 ILE B C 1
ATOM 5644 O O . ILE B 1 227 ? 11.023 13.305 24.484 1 98.88 227 ILE B O 1
ATOM 5648 N N . LEU B 1 228 ? 10.156 15.344 24.266 1 98.31 228 LEU B N 1
ATOM 5649 C CA . LEU B 1 228 ? 9.172 15.172 25.328 1 98.31 228 LEU B CA 1
ATOM 5650 C C . LEU B 1 228 ? 7.836 14.711 24.766 1 98.31 228 LEU B C 1
ATOM 5652 O O . LEU B 1 228 ? 7.16 15.461 24.062 1 98.31 228 LEU B O 1
ATOM 5656 N N . GLY B 1 229 ? 7.426 13.469 25.078 1 96.88 229 GLY B N 1
ATOM 5657 C CA . GLY B 1 229 ? 6.211 12.859 24.562 1 96.88 229 GLY B CA 1
ATOM 5658 C C . GLY B 1 229 ? 6.477 11.656 23.672 1 96.88 229 GLY B C 1
ATOM 5659 O O . GLY B 1 229 ? 7.602 11.461 23.203 1 96.88 229 GLY B O 1
ATOM 5660 N N . SER B 1 230 ? 5.43 10.852 23.484 1 96.88 230 SER B N 1
ATOM 5661 C CA . SER B 1 230 ? 5.566 9.633 22.688 1 96.88 230 SER B CA 1
ATOM 5662 C C . SER B 1 230 ? 4.359 9.43 21.781 1 96.88 230 SER B C 1
ATOM 5664 O O . SER B 1 230 ? 3.961 8.289 21.516 1 96.88 230 SER B O 1
ATOM 5666 N N . GLY B 1 231 ? 3.697 10.531 21.344 1 96.25 231 GLY B N 1
ATOM 5667 C CA . GLY B 1 231 ? 2.641 10.453 20.344 1 96.25 231 GLY B CA 1
ATOM 5668 C C . GLY B 1 231 ? 3.168 10.312 18.938 1 96.25 231 GLY B C 1
ATOM 5669 O O . GLY B 1 231 ? 4.359 10.062 18.734 1 96.25 231 GLY B O 1
ATOM 5670 N N . VAL B 1 232 ? 2.357 10.469 17.969 1 96.25 232 VAL B N 1
ATOM 5671 C CA . VAL B 1 232 ? 2.646 10.219 16.562 1 96.25 232 VAL B CA 1
ATOM 5672 C C . VAL B 1 232 ? 3.77 11.141 16.094 1 96.25 232 VAL B C 1
ATOM 5674 O O . VAL B 1 232 ? 4.734 10.688 15.477 1 96.25 232 VAL B O 1
ATOM 5677 N N . VAL B 1 233 ? 3.66 12.438 16.406 1 97.5 233 VAL B N 1
ATOM 5678 C CA . VAL B 1 233 ? 4.68 13.398 16.016 1 97.5 233 VAL B CA 1
ATOM 5679 C C . VAL B 1 233 ? 6.027 13 16.609 1 97.5 233 VAL B C 1
ATOM 5681 O O . VAL B 1 233 ? 7.043 13 15.906 1 97.5 233 VAL B O 1
ATOM 5684 N N . ALA B 1 234 ? 6.039 12.625 17.875 1 98.38 234 ALA B N 1
ATOM 5685 C CA . ALA B 1 234 ? 7.262 12.242 18.578 1 98.38 234 ALA B CA 1
ATOM 5686 C C . ALA B 1 234 ? 7.918 11.031 17.922 1 98.38 234 ALA B C 1
ATOM 5688 O O . ALA B 1 234 ? 9.117 11.039 17.641 1 98.38 234 ALA B O 1
ATOM 5689 N N . LEU B 1 235 ? 7.172 10.016 17.656 1 98.69 235 LEU B N 1
ATOM 5690 C CA . LEU B 1 235 ? 7.707 8.758 17.156 1 98.69 235 LEU B CA 1
ATOM 5691 C C . LEU B 1 235 ? 8.234 8.922 15.734 1 98.69 235 LEU B C 1
ATOM 5693 O O . LEU B 1 235 ? 9.32 8.438 15.406 1 98.69 235 LEU B O 1
ATOM 5697 N N . GLU B 1 236 ? 7.453 9.586 14.875 1 98.75 236 GLU B N 1
ATOM 5698 C CA . GLU B 1 236 ? 7.875 9.812 13.492 1 98.75 236 GLU B CA 1
ATOM 5699 C C . GLU B 1 236 ? 9.164 10.625 13.43 1 98.75 236 GLU B C 1
ATOM 5701 O O . GLU B 1 236 ? 10.094 10.273 12.695 1 98.75 236 GLU B O 1
ATOM 5706 N N . MET B 1 237 ? 9.211 11.68 14.203 1 98.88 237 MET B N 1
ATOM 5707 C CA . MET B 1 237 ? 10.383 12.547 14.18 1 98.88 237 MET B CA 1
ATOM 5708 C C . MET B 1 237 ? 11.586 11.867 14.828 1 98.88 237 MET B C 1
ATOM 5710 O O . MET B 1 237 ? 12.711 12.008 14.352 1 98.88 237 MET B O 1
ATOM 5714 N N . ALA B 1 238 ? 11.312 11.086 15.906 1 98.94 238 ALA B N 1
ATOM 5715 C CA . ALA B 1 238 ? 12.398 10.359 16.562 1 98.94 238 ALA B CA 1
ATOM 5716 C C . ALA B 1 238 ? 13.094 9.414 15.578 1 98.94 238 ALA B C 1
ATOM 5718 O O . ALA B 1 238 ? 14.32 9.422 15.453 1 98.94 238 ALA B O 1
ATOM 5719 N N . GLN B 1 239 ? 12.336 8.625 14.906 1 98.88 239 GLN B N 1
ATOM 5720 C CA . GLN B 1 239 ? 12.898 7.664 13.969 1 98.88 239 GLN B CA 1
ATOM 5721 C C . GLN B 1 239 ? 13.633 8.375 12.828 1 98.88 239 GLN B C 1
ATOM 5723 O O . GLN B 1 239 ? 14.734 7.965 12.445 1 98.88 239 GLN B O 1
ATOM 5728 N N . SER B 1 240 ? 13.023 9.469 12.312 1 98.88 240 SER B N 1
ATOM 5729 C CA . SER B 1 240 ? 13.594 10.188 11.18 1 98.88 240 SER B CA 1
ATOM 5730 C C . SER B 1 240 ? 14.938 10.812 11.539 1 98.88 240 SER B C 1
ATOM 5732 O O . SER B 1 240 ? 15.93 10.625 10.828 1 98.88 240 SER B O 1
ATOM 5734 N N . PHE B 1 241 ? 14.992 11.5 12.68 1 98.94 241 PHE B N 1
ATOM 5735 C CA . PHE B 1 241 ? 16.219 12.18 13.062 1 98.94 241 PHE B CA 1
ATOM 5736 C C . PHE B 1 241 ? 17.297 11.172 13.445 1 98.94 241 PHE B C 1
ATOM 5738 O O . PHE B 1 241 ? 18.484 11.391 13.188 1 98.94 241 PHE B O 1
ATOM 5745 N N . ALA B 1 242 ? 16.875 10.039 14.07 1 98.88 242 ALA B N 1
ATOM 5746 C CA . ALA B 1 242 ? 17.844 8.992 14.375 1 98.88 242 ALA B CA 1
ATOM 5747 C C . ALA B 1 242 ? 18.484 8.445 13.102 1 98.88 242 ALA B C 1
ATOM 5749 O O . ALA B 1 242 ? 19.703 8.312 13.016 1 98.88 242 ALA B O 1
ATOM 5750 N N . LEU B 1 243 ? 17.703 8.195 12.094 1 98.69 243 LEU B N 1
ATOM 5751 C CA . LEU B 1 243 ? 18.188 7.668 10.828 1 98.69 243 LEU B CA 1
ATOM 5752 C C . LEU B 1 243 ? 19.062 8.695 10.109 1 98.69 243 LEU B C 1
ATOM 5754 O O . LEU B 1 243 ? 20.031 8.336 9.43 1 98.69 243 LEU B O 1
ATOM 5758 N N . LEU B 1 244 ? 18.672 9.938 10.281 1 98.75 244 LEU B N 1
ATOM 5759 C CA . LEU B 1 244 ? 19.438 11 9.625 1 98.75 244 LEU B CA 1
ATOM 5760 C C . LEU B 1 244 ? 20.781 11.195 10.305 1 98.75 244 LEU B C 1
ATOM 5762 O O . LEU B 1 244 ? 21.703 11.789 9.727 1 98.75 244 LEU B O 1
ATOM 5766 N N . GLY B 1 245 ? 20.891 10.805 11.656 1 98.44 245 GLY B N 1
ATOM 5767 C CA . GLY B 1 245 ? 22.219 10.82 12.25 1 98.44 245 GLY B CA 1
ATOM 5768 C C . GLY B 1 245 ? 22.25 11.383 13.656 1 98.44 245 GLY B C 1
ATOM 5769 O O . GLY B 1 245 ? 23.281 11.367 14.328 1 98.44 245 GLY B O 1
ATOM 5770 N N . SER B 1 246 ? 21.125 11.852 14.156 1 98.81 246 SER B N 1
ATOM 5771 C CA . SER B 1 246 ? 21.062 12.406 15.508 1 98.81 246 SER B CA 1
ATOM 5772 C C . SER B 1 246 ? 21.016 11.305 16.562 1 98.81 246 SER B C 1
ATOM 5774 O O . SER B 1 246 ? 20.5 10.211 16.297 1 98.81 246 SER B O 1
ATOM 5776 N N . LYS B 1 247 ? 21.578 11.586 17.703 1 98.81 247 LYS B N 1
ATOM 5777 C CA . LYS B 1 247 ? 21.281 10.797 18.891 1 98.81 247 LYS B CA 1
ATOM 5778 C C . LYS B 1 247 ? 19.969 11.234 19.547 1 98.81 247 LYS B C 1
ATOM 5780 O O . LYS B 1 247 ? 19.891 12.344 20.078 1 98.81 247 LYS B O 1
ATOM 5785 N N . VAL B 1 248 ? 18.953 10.391 19.516 1 98.94 248 VAL B N 1
ATOM 5786 C CA . VAL B 1 248 ? 17.609 10.82 19.906 1 98.94 248 VAL B CA 1
ATOM 5787 C C . VAL B 1 248 ? 17.188 10.086 21.172 1 98.94 248 VAL B C 1
ATOM 5789 O O . VAL B 1 248 ? 17.328 8.867 21.281 1 98.94 248 VAL B O 1
ATOM 5792 N N . THR B 1 249 ? 16.656 10.781 22.125 1 98.88 249 THR B N 1
ATOM 5793 C CA . THR B 1 249 ? 16.047 10.227 23.344 1 98.88 249 THR B CA 1
ATOM 5794 C C . THR B 1 249 ? 14.609 10.695 23.5 1 98.88 249 THR B C 1
ATOM 5796 O O . THR B 1 249 ? 14.336 11.891 23.469 1 98.88 249 THR B O 1
ATOM 5799 N N . ILE B 1 250 ? 13.727 9.75 23.656 1 98.69 250 ILE B N 1
ATOM 5800 C CA . ILE B 1 250 ? 12.328 10.047 23.953 1 98.69 250 ILE B CA 1
ATOM 5801 C C . ILE B 1 250 ? 12.078 9.93 25.453 1 98.69 250 ILE B C 1
ATOM 5803 O O . ILE B 1 250 ? 12.43 8.922 26.062 1 98.69 250 ILE B O 1
ATOM 5807 N N . VAL B 1 251 ? 11.555 10.945 26.031 1 98.25 251 VAL B N 1
ATOM 5808 C CA . VAL B 1 251 ? 11.062 10.898 27.406 1 98.25 251 VAL B CA 1
ATOM 5809 C C . VAL B 1 251 ? 9.562 10.633 27.406 1 98.25 251 VAL B C 1
ATOM 5811 O O . VAL B 1 251 ? 8.773 11.492 27 1 98.25 251 VAL B O 1
ATOM 5814 N N . ASN B 1 252 ? 9.164 9.461 27.828 1 95.69 252 ASN B N 1
ATOM 5815 C CA . ASN B 1 252 ? 7.781 9 27.828 1 95.69 252 ASN B CA 1
ATOM 5816 C C . ASN B 1 252 ? 7.254 8.805 29.234 1 95.69 252 ASN B C 1
ATOM 5818 O O . ASN B 1 252 ? 7.797 8.008 30 1 95.69 252 ASN B O 1
ATOM 5822 N N . ARG B 1 253 ? 6.191 9.5 29.516 1 93.81 253 ARG B N 1
ATOM 5823 C CA . ARG B 1 253 ? 5.621 9.414 30.859 1 93.81 253 ARG B CA 1
ATOM 5824 C C . ARG B 1 253 ? 5.023 8.039 31.125 1 93.81 253 ARG B C 1
ATOM 5826 O O . ARG B 1 253 ? 5 7.57 32.25 1 93.81 253 ARG B O 1
ATOM 5833 N N . SER B 1 254 ? 4.531 7.43 30.062 1 94.25 254 SER B N 1
ATOM 5834 C CA . SER B 1 254 ? 3.875 6.133 30.188 1 94.25 254 SER B CA 1
ATOM 5835 C C . SER B 1 254 ? 4.891 5 30.219 1 94.25 254 SER B C 1
ATOM 5837 O O . SER B 1 254 ? 6.062 5.199 29.891 1 94.25 254 SER B O 1
ATOM 5839 N N . SER B 1 255 ? 4.383 3.801 30.625 1 94.12 255 SER B N 1
ATOM 5840 C CA . SER B 1 255 ? 5.258 2.637 30.719 1 94.12 255 SER B CA 1
ATOM 5841 C C . SER B 1 255 ? 5.496 2.008 29.344 1 94.12 255 SER B C 1
ATOM 5843 O O . SER B 1 255 ? 6.492 1.311 29.141 1 94.12 255 SER B O 1
ATOM 5845 N N . ARG B 1 256 ? 4.496 2.244 28.469 1 94.44 256 ARG B N 1
ATOM 5846 C CA . ARG B 1 256 ? 4.609 1.726 27.109 1 94.44 256 ARG B CA 1
ATOM 5847 C C . ARG B 1 256 ? 4.004 2.695 26.094 1 94.44 256 ARG B C 1
ATOM 5849 O O . ARG B 1 256 ? 3.25 3.598 26.469 1 94.44 256 ARG B O 1
ATOM 5856 N N . LEU B 1 257 ? 4.387 2.492 24.859 1 96.81 257 LEU B N 1
ATOM 5857 C CA . LEU B 1 257 ? 3.783 3.291 23.797 1 96.81 257 LEU B CA 1
ATOM 5858 C C . LEU B 1 257 ? 2.289 3.012 23.688 1 96.81 257 LEU B C 1
ATOM 5860 O O . LEU B 1 257 ? 1.835 1.906 23.984 1 96.81 257 LEU B O 1
ATOM 5864 N N . PHE B 1 258 ? 1.451 3.996 23.328 1 94.69 258 PHE B N 1
ATOM 5865 C CA . PHE B 1 258 ? 0.032 3.967 22.984 1 94.69 258 PHE B CA 1
ATOM 5866 C C . PHE B 1 258 ? -0.809 3.645 24.219 1 94.69 258 PHE B C 1
ATOM 5868 O O . PHE B 1 258 ? -1.997 3.34 24.094 1 94.69 258 PHE B O 1
ATOM 5875 N N . GLU B 1 259 ? -0.292 3.697 25.391 1 89.69 259 GLU B N 1
ATOM 5876 C CA . GLU B 1 259 ? -0.985 3.332 26.609 1 89.69 259 GLU B CA 1
ATOM 5877 C C . GLU B 1 259 ? -2.15 4.277 26.891 1 89.69 259 GLU B C 1
ATOM 5879 O O . GLU B 1 259 ? -3.252 3.83 27.219 1 89.69 259 GLU B O 1
ATOM 5884 N N . SER B 1 260 ? -1.93 5.531 26.734 1 84.94 260 SER B N 1
ATOM 5885 C CA . SER B 1 260 ? -2.926 6.535 27.094 1 84.94 260 SER B CA 1
ATOM 5886 C C . SER B 1 260 ? -4.188 6.391 26.25 1 84.94 260 SER B C 1
ATOM 5888 O O . SER B 1 260 ? -5.281 6.738 26.703 1 84.94 260 SER B O 1
ATOM 5890 N N . LYS B 1 261 ? -4.023 5.832 25.109 1 85.88 261 LYS B N 1
ATOM 5891 C CA . LYS B 1 261 ? -5.164 5.66 24.219 1 85.88 261 LYS B CA 1
ATOM 5892 C C . LYS B 1 261 ? -5.617 4.203 24.172 1 85.88 261 LYS B C 1
ATOM 5894 O O . LYS B 1 261 ? -6.418 3.822 23.328 1 85.88 261 LYS B O 1
ATOM 5899 N N . LEU B 1 262 ? -5.023 3.383 25.094 1 89.31 262 LEU B N 1
ATOM 5900 C CA . LEU B 1 262 ? -5.352 1.966 25.219 1 89.31 262 LEU B CA 1
ATOM 5901 C C . LEU B 1 262 ? -5.094 1.233 23.906 1 89.31 262 LEU B C 1
ATOM 5903 O O . LEU B 1 262 ? -5.91 0.419 23.469 1 89.31 262 LEU B O 1
ATOM 5907 N N . GLY B 1 263 ? -4.031 1.626 23.281 1 94.81 263 GLY B N 1
ATOM 5908 C CA . GLY B 1 263 ? -3.641 0.991 22.031 1 94.81 263 GLY B CA 1
ATOM 5909 C C . GLY B 1 263 ? -3.135 -0.427 22.219 1 94.81 263 GLY B C 1
ATOM 5910 O O . GLY B 1 263 ? -3.037 -0.916 23.344 1 94.81 263 GLY B O 1
ATOM 5911 N N . ASP B 1 264 ? -2.861 -1.121 21.156 1 97.25 264 ASP B N 1
ATOM 5912 C CA . ASP B 1 264 ? -2.443 -2.52 21.141 1 97.25 264 ASP B CA 1
ATOM 5913 C C . ASP B 1 264 ? -1.04 -2.682 21.719 1 97.25 264 ASP B C 1
ATOM 5915 O O . ASP B 1 264 ? -0.093 -2.045 21.25 1 97.25 264 ASP B O 1
ATOM 5919 N N . ASP B 1 265 ? -0.926 -3.535 22.672 1 96.69 265 ASP B N 1
ATOM 5920 C CA . ASP B 1 265 ? 0.338 -3.721 23.375 1 96.69 265 ASP B CA 1
ATOM 5921 C C . ASP B 1 265 ? 1.393 -4.34 22.453 1 96.69 265 ASP B C 1
ATOM 5923 O O . ASP B 1 265 ? 2.574 -3.998 22.547 1 96.69 265 ASP B O 1
ATOM 5927 N N . GLU B 1 266 ? 1.02 -5.297 21.672 1 97.5 266 GLU B N 1
ATOM 5928 C CA . GLU B 1 266 ? 1.953 -5.93 20.75 1 97.5 266 GLU B CA 1
ATOM 5929 C C . GLU B 1 266 ? 2.49 -4.926 19.734 1 97.5 266 GLU B C 1
ATOM 5931 O O . GLU B 1 266 ? 3.684 -4.926 19.422 1 97.5 266 GLU B O 1
ATOM 5936 N N . ALA B 1 267 ? 1.589 -4.086 19.25 1 98.31 267 ALA B N 1
ATOM 5937 C CA . ALA B 1 267 ? 2.008 -3.035 18.328 1 98.31 267 ALA B CA 1
ATOM 5938 C C . ALA B 1 267 ? 2.982 -2.07 19 1 98.31 267 ALA B C 1
ATOM 5940 O O . ALA B 1 267 ? 3.982 -1.671 18.391 1 98.31 267 ALA B O 1
ATOM 5941 N N . ALA B 1 268 ? 2.65 -1.715 20.234 1 97.94 268 ALA B N 1
ATOM 5942 C CA . ALA B 1 268 ? 3.504 -0.811 21 1 97.94 268 ALA B CA 1
ATOM 5943 C C . ALA B 1 268 ? 4.918 -1.371 21.125 1 97.94 268 ALA B C 1
ATOM 5945 O O . ALA B 1 268 ? 5.898 -0.666 20.875 1 97.94 268 ALA B O 1
ATOM 5946 N N . ASN B 1 269 ? 5 -2.6 21.484 1 97.81 269 ASN B N 1
ATOM 5947 C CA . ASN B 1 269 ? 6.289 -3.254 21.656 1 97.81 269 ASN B CA 1
ATOM 5948 C C . ASN B 1 269 ? 7.066 -3.338 20.359 1 97.81 269 ASN B C 1
ATOM 5950 O O . ASN B 1 269 ? 8.273 -3.094 20.328 1 97.81 269 ASN B O 1
ATOM 5954 N N . LEU B 1 270 ? 6.406 -3.689 19.328 1 98.12 270 LEU B N 1
ATOM 5955 C CA . LEU B 1 270 ? 7.043 -3.846 18.031 1 98.12 270 LEU B CA 1
ATOM 5956 C C . LEU B 1 270 ? 7.586 -2.512 17.531 1 98.12 270 LEU B C 1
ATOM 5958 O O . LEU B 1 270 ? 8.719 -2.441 17.047 1 98.12 270 LEU B O 1
ATOM 5962 N N . ILE B 1 271 ? 6.797 -1.458 17.609 1 98.44 271 ILE B N 1
ATOM 5963 C CA . ILE B 1 271 ? 7.199 -0.137 17.141 1 98.44 271 ILE B CA 1
ATOM 5964 C C . ILE B 1 271 ? 8.375 0.371 17.969 1 98.44 271 ILE B C 1
ATOM 5966 O O . ILE B 1 271 ? 9.352 0.895 17.422 1 98.44 271 ILE B O 1
ATOM 5970 N N . GLN B 1 272 ? 8.289 0.212 19.281 1 98.31 272 GLN B N 1
ATOM 5971 C CA . GLN B 1 272 ? 9.391 0.656 20.125 1 98.31 272 GLN B CA 1
ATOM 5972 C C . GLN B 1 272 ? 10.68 -0.08 19.781 1 98.31 272 GLN B C 1
ATOM 5974 O O . GLN B 1 272 ? 11.742 0.538 19.672 1 98.31 272 GLN B O 1
ATOM 5979 N N . ASN B 1 273 ? 10.602 -1.403 19.641 1 98.31 273 ASN B N 1
ATOM 5980 C CA . ASN B 1 273 ? 11.773 -2.203 19.297 1 98.31 273 ASN B CA 1
ATOM 5981 C C . ASN B 1 273 ? 12.406 -1.746 17.984 1 98.31 273 ASN B C 1
ATOM 5983 O O . ASN B 1 273 ? 13.633 -1.681 17.875 1 98.31 273 ASN B O 1
ATOM 5987 N N . GLN B 1 274 ? 11.586 -1.47 17.031 1 98.19 274 GLN B N 1
ATOM 5988 C CA . GLN B 1 274 ? 12.094 -1.034 15.734 1 98.19 274 GLN B CA 1
ATOM 5989 C C . GLN B 1 274 ? 12.773 0.328 15.844 1 98.19 274 GLN B C 1
ATOM 5991 O O . GLN B 1 274 ? 13.82 0.557 15.227 1 98.19 274 GLN B O 1
ATOM 5996 N N . LEU B 1 275 ? 12.156 1.251 16.578 1 98.69 275 LEU B N 1
ATOM 5997 C CA . LEU B 1 275 ? 12.758 2.566 16.766 1 98.69 275 LEU B CA 1
ATOM 5998 C C . LEU B 1 275 ? 14.086 2.455 17.5 1 98.69 275 LEU B C 1
ATOM 6000 O O . LEU B 1 275 ? 15.047 3.16 17.172 1 98.69 275 LEU B O 1
ATOM 6004 N N . GLU B 1 276 ? 14.125 1.585 18.484 1 98.69 276 GLU B N 1
ATOM 6005 C CA . GLU B 1 276 ? 15.375 1.363 19.219 1 98.69 276 GLU B CA 1
ATOM 6006 C C . GLU B 1 276 ? 16.453 0.799 18.281 1 98.69 276 GLU B C 1
ATOM 6008 O O . GLU B 1 276 ? 17.609 1.213 18.344 1 98.69 276 GLU B O 1
ATOM 6013 N N . LYS B 1 277 ? 16.078 -0.119 17.438 1 98.12 277 LYS B N 1
ATOM 6014 C CA . LYS B 1 277 ? 17 -0.662 16.453 1 98.12 277 LYS B CA 1
ATOM 6015 C C . LYS B 1 277 ? 17.531 0.436 15.531 1 98.12 277 LYS B C 1
ATOM 6017 O O . LYS B 1 277 ? 18.672 0.373 15.078 1 98.12 277 LYS B O 1
ATOM 6022 N N . ASP B 1 278 ? 16.703 1.433 15.305 1 97.94 278 ASP B N 1
ATOM 6023 C CA . ASP B 1 278 ? 17.094 2.537 14.43 1 97.94 278 ASP B CA 1
ATOM 6024 C C . ASP B 1 278 ? 17.906 3.58 15.188 1 97.94 278 ASP B C 1
ATOM 6026 O O . ASP B 1 278 ? 18.359 4.566 14.602 1 97.94 278 ASP B O 1
ATOM 6030 N N . GLY B 1 279 ? 17.969 3.482 16.516 1 98.25 279 GLY B N 1
ATOM 6031 C CA . GLY B 1 279 ? 18.891 4.328 17.266 1 98.25 279 GLY B CA 1
ATOM 6032 C C . GLY B 1 279 ? 18.203 5.234 18.266 1 98.25 279 GLY B C 1
ATOM 6033 O O . GLY B 1 279 ? 18.844 6.117 18.844 1 98.25 279 GLY B O 1
ATOM 6034 N N . VAL B 1 280 ? 16.938 5.023 18.516 1 98.88 280 VAL B N 1
ATOM 6035 C CA . VAL B 1 280 ? 16.188 5.855 19.453 1 98.88 280 VAL B CA 1
ATOM 6036 C C . VAL B 1 280 ? 16.297 5.262 20.859 1 98.88 280 VAL B C 1
ATOM 6038 O O . VAL B 1 280 ? 16.156 4.055 21.047 1 98.88 280 VAL B O 1
ATOM 6041 N N . THR B 1 281 ? 16.594 6.039 21.781 1 98.69 281 THR B N 1
ATOM 6042 C CA . THR B 1 281 ? 16.578 5.641 23.188 1 98.69 281 THR B CA 1
ATOM 6043 C C . THR B 1 281 ? 15.273 6.062 23.859 1 98.69 281 THR B C 1
ATOM 6045 O O . THR B 1 281 ? 14.812 7.191 23.672 1 98.69 281 THR B O 1
ATOM 6048 N N . PHE B 1 282 ? 14.727 5.152 24.609 1 98.38 282 PHE B N 1
ATOM 6049 C CA . PHE B 1 282 ? 13.492 5.457 25.328 1 98.38 282 PHE B CA 1
ATOM 6050 C C . PHE B 1 282 ? 13.742 5.516 26.844 1 98.38 282 PHE B C 1
ATOM 6052 O O . PHE B 1 282 ? 14.375 4.621 27.406 1 98.38 282 PHE B O 1
ATOM 6059 N N . LEU B 1 283 ? 13.359 6.609 27.484 1 97.88 283 LEU B N 1
ATOM 6060 C CA . LEU B 1 283 ? 13.188 6.684 28.922 1 97.88 283 LEU B CA 1
ATOM 6061 C C . LEU B 1 283 ? 11.711 6.578 29.297 1 97.88 283 LEU B C 1
ATOM 6063 O O . LEU B 1 283 ? 11 7.586 29.344 1 97.88 283 LEU B O 1
ATOM 6067 N N . SER B 1 284 ? 11.258 5.387 29.594 1 95.19 284 SER B N 1
ATOM 6068 C CA . SER B 1 284 ? 9.859 5.125 29.906 1 95.19 284 SER B CA 1
ATOM 6069 C C . SER B 1 284 ? 9.555 5.414 31.375 1 95.19 284 SER B C 1
ATOM 6071 O O . SER B 1 284 ? 10.453 5.426 32.219 1 95.19 284 SER B O 1
ATOM 6073 N N . SER B 1 285 ? 8.297 5.676 31.656 1 95.69 285 SER B N 1
ATOM 6074 C CA . SER B 1 285 ? 7.852 6.012 33 1 95.69 285 SER B CA 1
ATOM 6075 C C . SER B 1 285 ? 8.695 7.125 33.594 1 95.69 285 SER B C 1
ATOM 6077 O O . SER B 1 285 ? 9.117 7.035 34.75 1 95.69 285 SER B O 1
ATOM 6079 N N . SER B 1 286 ? 8.977 8.094 32.781 1 95.5 286 SER B N 1
ATOM 6080 C CA . SER B 1 286 ? 9.852 9.195 33.188 1 95.5 286 SER B CA 1
ATOM 6081 C C . SER B 1 286 ? 9.234 10.539 32.812 1 95.5 286 SER B C 1
ATOM 6083 O O . SER B 1 286 ? 8.438 10.625 31.875 1 95.5 286 SER B O 1
ATOM 6085 N N . THR B 1 287 ? 9.625 11.539 33.562 1 95.38 287 THR B N 1
ATOM 6086 C CA . THR B 1 287 ? 9.156 12.898 33.312 1 95.38 287 THR B CA 1
ATOM 6087 C C . THR B 1 287 ? 10.312 13.891 33.406 1 95.38 287 THR B C 1
ATOM 6089 O O . THR B 1 287 ? 11.172 13.766 34.281 1 95.38 287 THR B O 1
ATOM 6092 N N . ALA B 1 288 ? 10.344 14.805 32.469 1 97.5 288 ALA B N 1
ATOM 6093 C CA . ALA B 1 288 ? 11.289 15.906 32.594 1 97.5 288 ALA B CA 1
ATOM 6094 C C . ALA B 1 288 ? 10.891 16.859 33.719 1 97.5 288 ALA B C 1
ATOM 6096 O O . ALA B 1 288 ? 9.711 17.156 33.906 1 97.5 288 ALA B O 1
ATOM 6097 N N . GLN B 1 289 ? 11.883 17.344 34.438 1 97.81 289 GLN B N 1
ATOM 6098 C CA . GLN B 1 289 ? 11.602 18.188 35.594 1 97.81 289 GLN B CA 1
ATOM 6099 C C . GLN B 1 289 ? 12.125 19.609 35.375 1 97.81 289 GLN B C 1
ATOM 6101 O O . GLN B 1 289 ? 11.562 20.562 35.938 1 97.81 289 GLN B O 1
ATOM 6106 N N . LYS B 1 290 ? 13.203 19.625 34.688 1 98.12 290 LYS B N 1
ATOM 6107 C CA . LYS B 1 290 ? 13.891 20.906 34.531 1 98.12 290 LYS B CA 1
ATOM 6108 C C . LYS B 1 290 ? 14.625 21 33.219 1 98.12 290 LYS B C 1
ATOM 6110 O O . LYS B 1 290 ? 15.172 20 32.719 1 98.12 290 LYS B O 1
ATOM 6115 N N . VAL B 1 291 ? 14.586 22.219 32.625 1 98.62 291 VAL B N 1
ATOM 6116 C CA . VAL B 1 291 ? 15.375 22.547 31.438 1 98.62 291 VAL B CA 1
ATOM 6117 C C . VAL B 1 291 ? 16.266 23.75 31.719 1 98.62 291 VAL B C 1
ATOM 6119 O O . VAL B 1 291 ? 15.781 24.766 32.219 1 98.62 291 VAL B O 1
ATOM 6122 N N . GLU B 1 292 ? 17.531 23.562 31.469 1 98.44 292 GLU B N 1
ATOM 6123 C CA . GLU B 1 292 ? 18.484 24.656 31.609 1 98.44 292 GLU B CA 1
ATOM 6124 C C . GLU B 1 292 ? 19.125 25 30.281 1 98.44 292 GLU B C 1
ATOM 6126 O O . GLU B 1 292 ? 19.672 24.125 29.594 1 98.44 292 GLU B O 1
ATOM 6131 N N . THR B 1 293 ? 19.109 26.297 30.016 1 98.25 293 THR B N 1
ATOM 6132 C CA . THR B 1 293 ? 19.781 26.75 28.797 1 98.25 293 THR B CA 1
ATOM 6133 C C . THR B 1 293 ? 21.25 27.062 29.062 1 98.25 293 THR B C 1
ATOM 6135 O O . THR B 1 293 ? 21.562 27.953 29.859 1 98.25 293 THR B O 1
ATOM 6138 N N . ILE B 1 294 ? 22.109 26.312 28.422 1 98 294 ILE B N 1
ATOM 6139 C CA . ILE B 1 294 ? 23.547 26.547 28.547 1 98 294 ILE B CA 1
ATOM 6140 C C . ILE B 1 294 ? 23.984 27.594 27.516 1 98 294 ILE B C 1
ATOM 6142 O O . ILE B 1 294 ? 24.766 28.5 27.844 1 98 294 ILE B O 1
ATOM 6146 N N . ASN B 1 295 ? 23.516 27.422 26.297 1 97.12 295 ASN B N 1
ATOM 6147 C CA . ASN B 1 295 ? 23.719 28.328 25.172 1 97.12 295 ASN B CA 1
ATOM 6148 C C . ASN B 1 295 ? 22.453 28.484 24.344 1 97.12 295 ASN B C 1
ATOM 6150 O O . ASN B 1 295 ? 21.891 27.484 23.859 1 97.12 295 ASN B O 1
ATOM 6154 N N . PRO B 1 296 ? 21.984 29.656 24.172 1 95.31 296 PRO B N 1
ATOM 6155 C CA . PRO B 1 296 ? 20.703 29.859 23.484 1 95.31 296 PRO B CA 1
ATOM 6156 C C . PRO B 1 296 ? 20.797 29.672 21.984 1 95.31 296 PRO B C 1
ATOM 6158 O O . PRO B 1 296 ? 19.766 29.547 21.297 1 95.31 296 PRO B O 1
ATOM 6161 N N . GLY B 1 297 ? 21.984 29.562 21.422 1 94.75 297 GLY B N 1
ATOM 6162 C CA . GLY B 1 297 ? 22.141 29.531 19.984 1 94.75 297 GLY B CA 1
ATOM 6163 C C . GLY B 1 297 ? 21.812 30.844 19.312 1 94.75 297 GLY B C 1
ATOM 6164 O O . GLY B 1 297 ? 21.812 31.891 19.953 1 94.75 297 GLY B O 1
ATOM 6165 N N . ASP B 1 298 ? 21.641 30.859 17.938 1 90.5 298 ASP B N 1
ATOM 6166 C CA . ASP B 1 298 ? 21.344 32.094 17.219 1 90.5 298 ASP B CA 1
ATOM 6167 C C . ASP B 1 298 ? 20.016 32.031 16.484 1 90.5 298 ASP B C 1
ATOM 6169 O O . ASP B 1 298 ? 19.641 32.938 15.742 1 90.5 298 ASP B O 1
ATOM 6173 N N . GLY B 1 299 ? 19.406 30.891 16.656 1 81.56 299 GLY B N 1
ATOM 6174 C CA . GLY B 1 299 ? 18.094 30.703 16.031 1 81.56 299 GLY B CA 1
ATOM 6175 C C . GLY B 1 299 ? 18.188 30.266 14.578 1 81.56 299 GLY B C 1
ATOM 6176 O O . GLY B 1 299 ? 17.172 30.047 13.922 1 81.56 299 GLY B O 1
ATOM 6177 N N . ASN B 1 300 ? 19.375 30.141 14.078 1 84.12 300 ASN B N 1
ATOM 6178 C CA . ASN B 1 300 ? 19.625 29.734 12.703 1 84.12 300 ASN B CA 1
ATOM 6179 C C . ASN B 1 300 ? 20.641 28.594 12.617 1 84.12 300 ASN B C 1
ATOM 6181 O O . ASN B 1 300 ? 20.328 27.469 12.984 1 84.12 300 ASN B O 1
ATOM 6185 N N . LYS B 1 301 ? 21.844 28.891 12.352 1 90.19 301 LYS B N 1
ATOM 6186 C CA . LYS B 1 301 ? 22.859 27.875 12.086 1 90.19 301 LYS B CA 1
ATOM 6187 C C . LYS B 1 301 ? 23.562 27.438 13.367 1 90.19 301 LYS B C 1
ATOM 6189 O O . LYS B 1 301 ? 24.141 26.359 13.438 1 90.19 301 LYS B O 1
ATOM 6194 N N . LYS B 1 302 ? 23.594 28.25 14.414 1 94.06 302 LYS B N 1
ATOM 6195 C CA . LYS B 1 302 ? 24.141 27.859 15.711 1 94.06 302 LYS B CA 1
ATOM 6196 C C . LYS B 1 302 ? 23.062 27.297 16.625 1 94.06 302 LYS B C 1
ATOM 6198 O O . LYS B 1 302 ? 22.219 28.031 17.141 1 94.06 302 LYS B O 1
ATOM 6203 N N . LEU B 1 303 ? 23.156 26.062 16.906 1 97.25 303 LEU B N 1
ATOM 6204 C CA . LEU B 1 303 ? 22.156 25.375 17.719 1 97.25 303 LEU B CA 1
ATOM 6205 C C . LEU B 1 303 ? 22.312 25.734 19.188 1 97.25 303 LEU B C 1
ATOM 6207 O O . LEU B 1 303 ? 23.422 26 19.656 1 97.25 303 LEU B O 1
ATOM 6211 N N . PRO B 1 304 ? 21.219 25.734 19.828 1 97.88 304 PRO B N 1
ATOM 6212 C CA . PRO B 1 304 ? 21.328 25.891 21.281 1 97.88 304 PRO B CA 1
ATOM 6213 C C . PRO B 1 304 ? 21.906 24.656 21.969 1 97.88 304 PRO B C 1
ATOM 6215 O O . PRO B 1 304 ? 22.031 23.609 21.344 1 97.88 304 PRO B O 1
ATOM 6218 N N . LEU B 1 305 ? 22.359 24.828 23.172 1 98.44 305 LEU B N 1
ATOM 6219 C CA . LEU B 1 305 ? 22.719 23.734 24.062 1 98.44 305 LEU B CA 1
ATOM 6220 C C . LEU B 1 305 ? 21.922 23.797 25.359 1 98.44 305 LEU B C 1
ATOM 6222 O O . LEU B 1 305 ? 21.922 24.812 26.047 1 98.44 305 LEU B O 1
ATOM 6226 N N . MET B 1 306 ? 21.141 22.703 25.641 1 98.75 306 MET B N 1
ATOM 6227 C CA . MET B 1 306 ? 20.281 22.641 26.812 1 98.75 306 MET B CA 1
ATOM 6228 C C . MET B 1 306 ? 20.562 21.391 27.641 1 98.75 306 MET B C 1
ATOM 6230 O O . MET B 1 306 ? 21.062 20.391 27.109 1 98.75 306 MET B O 1
ATOM 6234 N N . LYS B 1 307 ? 20.328 21.5 28.922 1 98.62 307 LYS B N 1
ATOM 6235 C CA . LYS B 1 307 ? 20.297 20.359 29.828 1 98.62 307 LYS B CA 1
ATOM 6236 C C . LYS B 1 307 ? 18.875 20.047 30.266 1 98.62 307 LYS B C 1
ATOM 6238 O O . LYS B 1 307 ? 18.141 20.938 30.672 1 98.62 307 LYS B O 1
ATOM 6243 N N . VAL B 1 308 ? 18.516 18.828 30.125 1 98.69 308 VAL B N 1
ATOM 6244 C CA . VAL B 1 308 ? 17.203 18.375 30.547 1 98.69 308 VAL B CA 1
ATOM 6245 C C . VAL B 1 308 ? 17.344 17.375 31.703 1 98.69 308 VAL B C 1
ATOM 6247 O O . VAL B 1 308 ? 18 16.328 31.547 1 98.69 308 VAL B O 1
ATOM 6250 N N . THR B 1 309 ? 16.734 17.688 32.812 1 98.5 309 THR B N 1
ATOM 6251 C CA . THR B 1 309 ? 16.75 16.781 33.969 1 98.5 309 THR B CA 1
ATOM 6252 C C . THR B 1 309 ? 15.562 15.836 33.938 1 98.5 309 THR B C 1
ATOM 6254 O O . THR B 1 309 ? 14.406 16.281 33.938 1 98.5 309 THR B O 1
ATOM 6257 N N . VAL B 1 310 ? 15.836 14.602 33.875 1 97.81 310 VAL B N 1
ATOM 6258 C CA . VAL B 1 310 ? 14.828 13.547 33.875 1 97.81 310 VAL B CA 1
ATOM 6259 C C . VAL B 1 310 ? 15.109 12.562 35 1 97.81 310 VAL B C 1
ATOM 6261 O O . VAL B 1 310 ? 15.969 11.688 34.875 1 97.81 310 VAL B O 1
ATOM 6264 N N . GLY B 1 311 ? 14.273 12.695 36 1 93.31 311 GLY B N 1
ATOM 6265 C CA . GLY B 1 311 ? 14.609 11.914 37.188 1 93.31 311 GLY B CA 1
ATOM 6266 C C . GLY B 1 311 ? 15.992 12.227 37.719 1 93.31 311 GLY B C 1
ATOM 6267 O O . GLY B 1 311 ? 16.297 13.383 38.031 1 93.31 311 GLY B O 1
ATOM 6268 N N . ASP B 1 312 ? 16.781 11.062 37.719 1 93.19 312 ASP B N 1
ATOM 6269 C CA . ASP B 1 312 ? 18.125 11.219 38.25 1 93.19 312 ASP B CA 1
ATOM 6270 C C . ASP B 1 312 ? 19.141 11.469 37.156 1 93.19 312 ASP B C 1
ATOM 6272 O O . ASP B 1 312 ? 20.344 11.609 37.406 1 93.19 312 ASP B O 1
ATOM 6276 N N . LYS B 1 313 ? 18.672 11.648 35.969 1 96.69 313 LYS B N 1
ATOM 6277 C CA . LYS B 1 313 ? 19.578 11.828 34.844 1 96.69 313 LYS B CA 1
ATOM 6278 C C . LYS B 1 313 ? 19.547 13.273 34.344 1 96.69 313 LYS B C 1
ATOM 6280 O O . LYS B 1 313 ? 18.516 13.945 34.406 1 96.69 313 LYS B O 1
ATOM 6285 N N . VAL B 1 314 ? 20.703 13.727 33.906 1 98.06 314 VAL B N 1
ATOM 6286 C CA . VAL B 1 314 ? 20.828 15.008 33.219 1 98.06 314 VAL B CA 1
ATOM 6287 C C . VAL B 1 314 ? 21.344 14.773 31.797 1 98.06 314 VAL B C 1
ATOM 6289 O O . VAL B 1 314 ? 22.453 14.273 31.625 1 98.06 314 VAL B O 1
ATOM 6292 N N . LEU B 1 315 ? 20.547 15.156 30.891 1 98.44 315 LEU B N 1
ATOM 6293 C CA . LEU B 1 315 ? 20.875 14.938 29.484 1 98.44 315 LEU B CA 1
ATOM 6294 C C . LEU B 1 315 ? 21.125 16.266 28.781 1 98.44 315 LEU B C 1
ATOM 6296 O O . LEU B 1 315 ? 20.438 17.25 29.031 1 98.44 315 LEU B O 1
ATOM 6300 N N . GLU B 1 316 ? 22.047 16.297 27.875 1 98.5 316 GLU B N 1
ATOM 6301 C CA . GLU B 1 316 ? 22.297 17.453 27.031 1 98.5 316 GLU B CA 1
ATOM 6302 C C . GLU B 1 316 ? 21.734 17.25 25.625 1 98.5 316 GLU B C 1
ATOM 6304 O O . GLU B 1 316 ? 21.719 16.125 25.109 1 98.5 316 GLU B O 1
ATOM 6309 N N . CYS B 1 317 ? 21.281 18.328 25.047 1 98.69 317 CYS B N 1
ATOM 6310 C CA . CYS B 1 317 ? 20.812 18.234 23.672 1 98.69 317 CYS B CA 1
ATOM 6311 C C . CYS B 1 317 ? 20.922 19.594 22.984 1 98.69 317 CYS B C 1
ATOM 6313 O O . CYS B 1 317 ? 20.969 20.625 23.641 1 98.69 317 CYS B O 1
ATOM 6315 N N . GLU B 1 318 ? 21.031 19.594 21.719 1 98.69 318 GLU B N 1
ATOM 6316 C CA . GLU B 1 318 ? 21.016 20.797 20.891 1 98.69 318 GLU B CA 1
ATOM 6317 C C . GLU B 1 318 ? 19.641 21.016 20.266 1 98.69 318 GLU B C 1
ATOM 6319 O O . GLU B 1 318 ? 19.391 22.078 19.672 1 98.69 318 GLU B O 1
ATOM 6324 N N . CYS B 1 319 ? 18.719 20.109 20.406 1 98.62 319 CYS B N 1
ATOM 6325 C CA . CYS B 1 319 ? 17.328 20.266 20 1 98.62 319 CYS B CA 1
ATOM 6326 C C . CYS B 1 319 ? 16.391 19.594 21 1 98.62 319 CYS B C 1
ATOM 6328 O O . CYS B 1 319 ? 16.5 18.391 21.266 1 98.62 319 CYS B O 1
ATOM 6330 N N . LEU B 1 320 ? 15.555 20.312 21.641 1 98.75 320 LEU B N 1
ATOM 6331 C CA . LEU B 1 320 ? 14.484 19.844 22.5 1 98.75 320 LEU B CA 1
ATOM 6332 C C . LEU B 1 320 ? 13.125 19.969 21.828 1 98.75 320 LEU B C 1
ATOM 6334 O O . LEU B 1 320 ? 12.617 21.094 21.672 1 98.75 320 LEU B O 1
ATOM 6338 N N . LEU B 1 321 ? 12.555 18.875 21.375 1 98.81 321 LEU B N 1
ATOM 6339 C CA . LEU B 1 321 ? 11.242 18.875 20.734 1 98.81 321 LEU B CA 1
ATOM 6340 C C . LEU B 1 321 ? 10.148 18.594 21.766 1 98.81 321 LEU B C 1
ATOM 6342 O O . LEU B 1 321 ? 10.117 17.516 22.359 1 98.81 321 LEU B O 1
ATOM 6346 N N . VAL B 1 322 ? 9.289 19.531 21.938 1 98.62 322 VAL B N 1
ATOM 6347 C CA . VAL B 1 322 ? 8.133 19.344 22.812 1 98.62 322 VAL B CA 1
ATOM 6348 C C . VAL B 1 322 ? 6.945 18.844 22 1 98.62 322 VAL B C 1
ATOM 6350 O O . VAL B 1 322 ? 6.305 19.609 21.281 1 98.62 322 VAL B O 1
ATOM 6353 N N . ALA B 1 323 ? 6.652 17.594 22.109 1 97.56 323 ALA B N 1
ATOM 6354 C CA . ALA B 1 323 ? 5.531 16.922 21.469 1 97.56 323 ALA B CA 1
ATOM 6355 C C . ALA B 1 323 ? 4.617 16.266 22.5 1 97.56 323 ALA B C 1
ATOM 6357 O O . ALA B 1 323 ? 4.391 15.055 22.469 1 97.56 323 ALA B O 1
ATOM 6358 N N . ALA B 1 324 ? 4.043 17.078 23.344 1 94.88 324 ALA B N 1
ATOM 6359 C CA . ALA B 1 324 ? 3.32 16.609 24.531 1 94.88 324 ALA B CA 1
ATOM 6360 C C . ALA B 1 324 ? 1.815 16.812 24.359 1 94.88 324 ALA B C 1
ATOM 6362 O O . ALA B 1 324 ? 1.1 17.016 25.344 1 94.88 324 ALA B O 1
ATOM 6363 N N . GLY B 1 325 ? 1.393 16.797 23.172 1 93 325 GLY B N 1
ATOM 6364 C CA . GLY B 1 325 ? -0.033 16.953 22.922 1 93 325 GLY B CA 1
ATOM 6365 C C . GLY B 1 325 ? -0.39 18.297 22.312 1 93 325 GLY B C 1
ATOM 6366 O O . GLY B 1 325 ? 0.492 19.109 22.031 1 93 325 GLY B O 1
ATOM 6367 N N . ARG B 1 326 ? -1.686 18.469 22.047 1 95.56 326 ARG B N 1
ATOM 6368 C CA . ARG B 1 326 ? -2.191 19.688 21.406 1 95.56 326 ARG B CA 1
ATOM 6369 C C . ARG B 1 326 ? -3.338 20.281 22.219 1 95.56 326 ARG B C 1
ATOM 6371 O O . ARG B 1 326 ? -4.055 19.562 22.922 1 95.56 326 ARG B O 1
ATOM 6378 N N . ALA B 1 327 ? -3.475 21.578 22.141 1 96.75 327 ALA B N 1
ATOM 6379 C CA . ALA B 1 327 ? -4.574 22.312 22.75 1 96.75 327 ALA B CA 1
ATOM 6380 C C . ALA B 1 327 ? -5.391 23.062 21.703 1 96.75 327 ALA B C 1
ATOM 6382 O O . ALA B 1 327 ? -4.828 23.641 20.766 1 96.75 327 ALA B O 1
ATOM 6383 N N . ALA B 1 328 ? -6.715 23.016 21.859 1 98.12 328 ALA B N 1
ATOM 6384 C CA . ALA B 1 328 ? -7.602 23.703 20.922 1 98.12 328 ALA B CA 1
ATOM 6385 C C . ALA B 1 328 ? -7.43 25.219 21.016 1 98.12 328 ALA B C 1
ATOM 6387 O O . ALA B 1 328 ? -7.277 25.766 22.109 1 98.12 328 ALA B O 1
ATOM 6388 N N . ASN B 1 329 ? -7.406 25.875 19.859 1 97.75 329 ASN B N 1
ATOM 6389 C CA . ASN B 1 329 ? -7.418 27.328 19.844 1 97.75 329 ASN B CA 1
ATOM 6390 C C . ASN B 1 329 ? -8.82 27.875 20.062 1 97.75 329 ASN B C 1
ATOM 6392 O O . ASN B 1 329 ? -9.617 27.953 19.125 1 97.75 329 ASN B O 1
ATOM 6396 N N . VAL B 1 330 ? -9.109 28.281 21.344 1 97.75 330 VAL B N 1
ATOM 6397 C CA . VAL B 1 330 ? -10.461 28.766 21.625 1 97.75 330 VAL B CA 1
ATOM 6398 C C . VAL B 1 330 ? -10.391 30.062 22.422 1 97.75 330 VAL B C 1
ATOM 6400 O O . VAL B 1 330 ? -11.422 30.688 22.688 1 97.75 330 VAL B O 1
ATOM 6403 N N . GLU B 1 331 ? -9.164 30.5 22.672 1 95.81 331 GLU B N 1
ATOM 6404 C CA . GLU B 1 331 ? -9 31.719 23.469 1 95.81 331 GLU B CA 1
ATOM 6405 C C . GLU B 1 331 ? -8.977 32.969 22.578 1 95.81 331 GLU B C 1
ATOM 6407 O O . GLU B 1 331 ? -8.461 32.938 21.469 1 95.81 331 GLU B O 1
ATOM 6412 N N . ASN B 1 332 ? -9.555 34.031 23.125 1 94.06 332 ASN B N 1
ATOM 6413 C CA . ASN B 1 332 ? -9.492 35.375 22.516 1 94.06 332 ASN B CA 1
ATOM 6414 C C . ASN B 1 332 ? -10.039 35.375 21.094 1 94.06 332 ASN B C 1
ATOM 6416 O O . ASN B 1 332 ? -9.492 36.031 20.219 1 94.06 332 ASN B O 1
ATOM 6420 N N . CYS B 1 333 ? -11.109 34.594 20.828 1 96.06 333 CYS B N 1
ATOM 6421 C CA . CYS B 1 333 ? -11.68 34.5 19.484 1 96.06 333 CYS B CA 1
ATOM 6422 C C . CYS B 1 333 ? -13.102 35.062 19.469 1 96.06 333 CYS B C 1
ATOM 6424 O O . CYS B 1 333 ? -13.758 35.062 18.422 1 96.06 333 CYS B O 1
ATOM 6426 N N . GLY B 1 334 ? -13.586 35.562 20.562 1 98.06 334 GLY B N 1
ATOM 6427 C CA . GLY B 1 334 ? -14.914 36.156 20.609 1 98.06 334 GLY B CA 1
ATOM 6428 C C . GLY B 1 334 ? -16.016 35.125 20.797 1 98.06 334 GLY B C 1
ATOM 6429 O O . GLY B 1 334 ? -17.172 35.406 20.469 1 98.06 334 GLY B O 1
ATOM 6430 N N . LEU B 1 335 ? -15.648 33.969 21.312 1 98.62 335 LEU B N 1
ATOM 6431 C CA . LEU B 1 335 ? -16.641 32.906 21.484 1 98.62 335 LEU B CA 1
ATOM 6432 C C . LEU B 1 335 ? -17.719 33.312 22.484 1 98.62 335 LEU B C 1
ATOM 6434 O O . LEU B 1 335 ? -18.891 33 22.281 1 98.62 335 LEU B O 1
ATOM 6438 N N . GLU B 1 336 ? -17.328 34.031 23.5 1 98.12 336 GLU B N 1
ATOM 6439 C CA . GLU B 1 336 ? -18.281 34.5 24.484 1 98.12 336 GLU B CA 1
ATOM 6440 C C . GLU B 1 336 ? -19.25 35.531 23.875 1 98.12 336 GLU B C 1
ATOM 6442 O O . GLU B 1 336 ? -20.469 35.438 24.094 1 98.12 336 GLU B O 1
ATOM 6447 N N . GLU B 1 337 ? -18.75 36.406 23.141 1 97.94 337 GLU B N 1
ATOM 6448 C CA . GLU B 1 337 ? -19.578 37.438 22.469 1 97.94 337 GLU B CA 1
ATOM 6449 C C . GLU B 1 337 ? -20.594 36.781 21.547 1 97.94 337 GLU B C 1
ATOM 6451 O O . GLU B 1 337 ? -21.703 37.281 21.375 1 97.94 337 GLU B O 1
ATOM 6456 N N . ALA B 1 338 ? -20.234 35.656 21.031 1 98.44 338 ALA B N 1
ATOM 6457 C CA . ALA B 1 338 ? -21.094 34.969 20.062 1 98.44 338 ALA B CA 1
ATOM 6458 C C . ALA B 1 338 ? -21.953 33.938 20.734 1 98.44 338 ALA B C 1
ATOM 6460 O O . ALA B 1 338 ? -22.703 33.188 20.062 1 98.44 338 ALA B O 1
ATOM 6461 N N . ASN B 1 339 ? -21.859 33.75 22 1 98.31 339 ASN B N 1
ATOM 6462 C CA . ASN B 1 339 ? -22.578 32.719 22.75 1 98.31 339 ASN B CA 1
ATOM 6463 C C . ASN B 1 339 ? -22.219 31.328 22.281 1 98.31 339 ASN B C 1
ATOM 6465 O O . ASN B 1 339 ? -23.094 30.531 21.938 1 98.31 339 ASN B O 1
ATOM 6469 N N . VAL B 1 340 ? -20.938 31.047 22.25 1 98.81 340 VAL B N 1
ATOM 6470 C CA . VAL B 1 340 ? -20.438 29.734 21.859 1 98.81 340 VAL B CA 1
ATOM 6471 C C . VAL B 1 340 ? -19.734 29.078 23.047 1 98.81 340 VAL B C 1
ATOM 6473 O O . VAL B 1 340 ? -18.734 29.594 23.547 1 98.81 340 VAL B O 1
ATOM 6476 N N . ASP B 1 341 ? -20.25 27.922 23.5 1 98.56 341 ASP B N 1
ATOM 6477 C CA . ASP B 1 341 ? -19.672 27.203 24.641 1 98.56 341 ASP B CA 1
ATOM 6478 C C . ASP B 1 341 ? -18.406 26.469 24.234 1 98.56 341 ASP B C 1
ATOM 6480 O O . ASP B 1 341 ? -18.312 25.906 23.141 1 98.56 341 ASP B O 1
ATOM 6484 N N . TYR B 1 342 ? -17.391 26.531 25.078 1 98.44 342 TYR B N 1
ATOM 6485 C CA . TYR B 1 342 ? -16.141 25.844 24.844 1 98.44 342 TYR B CA 1
ATOM 6486 C C . TYR B 1 342 ? -15.484 25.438 26.172 1 98.44 342 TYR B C 1
ATOM 6488 O O . TYR B 1 342 ? -15.945 25.844 27.234 1 98.44 342 TYR B O 1
ATOM 6496 N N . GLU B 1 343 ? -14.602 24.531 26.109 1 97.44 343 GLU B N 1
ATOM 6497 C CA . GLU B 1 343 ? -13.734 24.156 27.219 1 97.44 343 GLU B CA 1
ATOM 6498 C C . GLU B 1 343 ? -12.266 24.438 26.891 1 97.44 343 GLU B C 1
ATOM 6500 O O . GLU B 1 343 ? -11.766 24 25.859 1 97.44 343 GLU B O 1
ATOM 6505 N N . LEU B 1 344 ? -11.648 25.172 27.828 1 95.5 344 LEU B N 1
ATOM 6506 C CA . LEU B 1 344 ? -10.242 25.484 27.625 1 95.5 344 LEU B CA 1
ATOM 6507 C C . LEU B 1 344 ? -9.414 24.219 27.453 1 95.5 344 LEU B C 1
ATOM 6509 O O . LEU B 1 344 ? -9.602 23.25 28.172 1 95.5 344 LEU B O 1
ATOM 6513 N N . GLY B 1 345 ? -8.547 24.234 26.422 1 93.44 345 GLY B N 1
ATOM 6514 C CA . GLY B 1 345 ? -7.695 23.094 26.125 1 93.44 345 GLY B CA 1
ATOM 6515 C C . GLY B 1 345 ? -8.383 22.031 25.281 1 93.44 345 GLY B C 1
ATOM 6516 O O . GLY B 1 345 ? -7.746 21.375 24.453 1 93.44 345 GLY B O 1
ATOM 6517 N N . LYS B 1 346 ? -9.68 21.891 25.438 1 96.62 346 LYS B N 1
ATOM 6518 C CA . LYS B 1 346 ? -10.398 20.812 24.766 1 96.62 346 LYS B CA 1
ATOM 6519 C C . LYS B 1 346 ? -11.047 21.297 23.469 1 96.62 346 LYS B C 1
ATOM 6521 O O . LYS B 1 346 ? -10.938 20.641 22.438 1 96.62 346 LYS B O 1
ATOM 6526 N N . GLY B 1 347 ? -11.781 22.469 23.578 1 98.56 347 GLY B N 1
ATOM 6527 C CA . GLY B 1 347 ? -12.312 23 22.344 1 98.56 347 GLY B CA 1
ATOM 6528 C C . GLY B 1 347 ? -13.773 23.391 22.438 1 98.56 347 GLY B C 1
ATOM 6529 O O . GLY B 1 347 ? -14.336 23.453 23.531 1 98.56 347 GLY B O 1
ATOM 6530 N N . VAL B 1 348 ? -14.352 23.719 21.312 1 98.88 348 VAL B N 1
ATOM 6531 C CA . VAL B 1 348 ? -15.742 24.125 21.188 1 98.88 348 VAL B CA 1
ATOM 6532 C C . VAL B 1 348 ? -16.672 22.938 21.422 1 98.88 348 VAL B C 1
ATOM 6534 O O . VAL B 1 348 ? -16.422 21.844 20.906 1 98.88 348 VAL B O 1
ATOM 6537 N N . LYS B 1 349 ? -17.688 23.156 22.281 1 98.69 349 LYS B N 1
ATOM 6538 C CA . LYS B 1 349 ? -18.672 22.109 22.516 1 98.69 349 LYS B CA 1
ATOM 6539 C C . LYS B 1 349 ? -19.688 22.031 21.375 1 98.69 349 LYS B C 1
ATOM 6541 O O . LYS B 1 349 ? -20.391 23.016 21.094 1 98.69 349 LYS B O 1
ATOM 6546 N N . VAL B 1 350 ? -19.812 20.891 20.766 1 98.62 350 VAL B N 1
ATOM 6547 C CA . VAL B 1 350 ? -20.719 20.75 19.625 1 98.62 350 VAL B CA 1
ATOM 6548 C C . VAL B 1 350 ? -21.625 19.547 19.844 1 98.62 350 VAL B C 1
ATOM 6550 O O . VAL B 1 350 ? -21.312 18.656 20.641 1 98.62 350 VAL B O 1
ATOM 6553 N N . ASN B 1 351 ? -22.781 19.547 19.172 1 98.44 351 ASN B N 1
ATOM 6554 C CA . ASN B 1 351 ? -23.641 18.359 19.109 1 98.44 351 ASN B CA 1
ATOM 6555 C C . ASN B 1 351 ? -23.188 17.391 18.016 1 98.44 351 ASN B C 1
ATOM 6557 O O . ASN B 1 351 ? -22.125 17.562 17.422 1 98.44 351 ASN B O 1
ATOM 6561 N N . ASP B 1 352 ? -23.906 16.359 17.719 1 98.5 352 ASP B N 1
ATOM 6562 C CA . ASP B 1 352 ? -23.531 15.281 16.797 1 98.5 352 ASP B CA 1
ATOM 6563 C C . ASP B 1 352 ? -23.5 15.781 15.359 1 98.5 352 ASP B C 1
ATOM 6565 O O . ASP B 1 352 ? -23.016 15.078 14.469 1 98.5 352 ASP B O 1
ATOM 6569 N N . TYR B 1 353 ? -23.953 16.969 15.117 1 98.5 353 TYR B N 1
ATOM 6570 C CA . TYR B 1 353 ? -23.969 17.547 13.781 1 98.5 353 TYR B CA 1
ATOM 6571 C C . TYR B 1 353 ? -22.844 18.562 13.625 1 98.5 353 TYR B C 1
ATOM 6573 O O . TYR B 1 353 ? -22.828 19.344 12.656 1 98.5 353 TYR B O 1
ATOM 6581 N N . ALA B 1 354 ? -21.938 18.703 14.578 1 98.5 354 ALA B N 1
ATOM 6582 C CA . ALA B 1 354 ? -20.797 19.625 14.656 1 98.5 354 ALA B CA 1
ATOM 6583 C C . ALA B 1 354 ? -21.281 21.062 14.859 1 98.5 354 ALA B C 1
ATOM 6585 O O . ALA B 1 354 ? -20.562 22.016 14.539 1 98.5 354 ALA B O 1
ATOM 6586 N N . GLN B 1 355 ? -22.484 21.188 15.328 1 98.56 355 GLN B N 1
ATOM 6587 C CA . GLN B 1 355 ? -23.094 22.484 15.602 1 98.56 355 GLN B CA 1
ATOM 6588 C C . GLN B 1 355 ? -22.891 22.891 17.062 1 98.56 355 GLN B C 1
ATOM 6590 O O . GLN B 1 355 ? -23.016 22.062 17.969 1 98.56 355 GLN B O 1
ATOM 6595 N N . SER B 1 356 ? -22.531 24.203 17.25 1 98.62 356 SER B N 1
ATOM 6596 C CA . SER B 1 356 ? -22.422 24.703 18.625 1 98.62 356 SER B CA 1
ATOM 6597 C C . SER B 1 356 ? -23.672 24.391 19.422 1 98.62 356 SER B C 1
ATOM 6599 O O . SER B 1 356 ? -24.797 24.5 18.906 1 98.62 356 SER B O 1
ATOM 6601 N N . VAL B 1 357 ? -23.484 24 20.656 1 98.38 357 VAL B N 1
ATOM 6602 C CA . VAL B 1 357 ? -24.609 23.625 21.5 1 98.38 357 VAL B CA 1
ATOM 6603 C C . VAL B 1 357 ? -25.344 24.875 21.969 1 98.38 357 VAL B C 1
ATOM 6605 O O . VAL B 1 357 ? -26.484 24.797 22.422 1 98.38 357 VAL B O 1
ATOM 6608 N N . SER B 1 358 ? -24.766 26.062 21.75 1 98.56 358 SER B N 1
ATOM 6609 C CA . SER B 1 358 ? -25.328 27.25 22.344 1 98.56 358 SER B CA 1
ATOM 6610 C C . SER B 1 358 ? -25.594 28.328 21.297 1 98.56 358 SER B C 1
ATOM 6612 O O . SER B 1 358 ? -26.297 29.312 21.562 1 98.56 358 SER B O 1
ATOM 6614 N N . ASN B 1 359 ? -25.078 28.234 20.125 1 98.56 359 ASN B N 1
ATOM 6615 C CA . ASN B 1 359 ? -25.344 29.125 19 1 98.56 359 ASN B CA 1
ATOM 6616 C C . ASN B 1 359 ? -25.641 28.359 17.734 1 98.56 359 ASN B C 1
ATOM 6618 O O . ASN B 1 359 ? -24.734 27.859 17.062 1 98.56 359 ASN B O 1
ATOM 6622 N N . PRO B 1 360 ? -26.828 28.281 17.297 1 97.5 360 PRO B N 1
ATOM 6623 C CA . PRO B 1 360 ? -27.219 27.422 16.172 1 97.5 360 PRO B CA 1
ATOM 6624 C C . PRO B 1 360 ? -26.625 27.891 14.844 1 97.5 360 PRO B C 1
ATOM 6626 O O . PRO B 1 360 ? -26.672 27.141 13.852 1 97.5 360 PRO B O 1
ATOM 6629 N N . SER B 1 361 ? -26.109 29.094 14.781 1 97.88 361 SER B N 1
ATOM 6630 C CA . SER B 1 361 ? -25.531 29.594 13.539 1 97.88 361 SER B CA 1
ATOM 6631 C C . SER B 1 361 ? -24.047 29.234 13.43 1 97.88 361 SER B C 1
ATOM 6633 O O . SER B 1 361 ? -23.438 29.469 12.383 1 97.88 361 SER B O 1
ATOM 6635 N N . VAL B 1 362 ? -23.516 28.594 14.469 1 98.69 362 VAL B N 1
ATOM 6636 C CA . VAL B 1 362 ? -22.078 28.391 14.523 1 98.69 362 VAL B CA 1
ATOM 6637 C C . VAL B 1 362 ? -21.766 26.891 14.57 1 98.69 362 VAL B C 1
ATOM 6639 O O . VAL B 1 362 ? -22.422 26.141 15.305 1 98.69 362 VAL B O 1
ATOM 6642 N N . TYR B 1 363 ? -20.875 26.453 13.75 1 98.75 363 TYR B N 1
ATOM 6643 C CA . TYR B 1 363 ? -20.328 25.109 13.719 1 98.75 363 TYR B CA 1
ATOM 6644 C C . TYR B 1 363 ? -18.844 25.109 14.016 1 98.75 363 TYR B C 1
ATOM 6646 O O . TYR B 1 363 ? -18.188 26.156 13.945 1 98.75 363 TYR B O 1
ATOM 6654 N N . ALA B 1 364 ? -18.281 23.969 14.461 1 98.81 364 ALA B N 1
ATOM 6655 C CA . ALA B 1 364 ? -16.844 23.844 14.672 1 98.81 364 ALA B CA 1
ATOM 6656 C C . ALA B 1 364 ? -16.312 22.562 14.039 1 98.81 364 ALA B C 1
ATOM 6658 O O . ALA B 1 364 ? -16.969 21.516 14.094 1 98.81 364 ALA B O 1
ATOM 6659 N N . VAL B 1 365 ? -15.141 22.641 13.469 1 98.44 365 VAL B N 1
ATOM 6660 C CA . VAL B 1 365 ? -14.555 21.484 12.82 1 98.44 365 VAL B CA 1
ATOM 6661 C C . VAL B 1 365 ? -13.07 21.391 13.172 1 98.44 365 VAL B C 1
ATOM 6663 O O . VAL B 1 365 ? -12.406 22.406 13.367 1 98.44 365 VAL B O 1
ATOM 6666 N N . GLY B 1 366 ? -12.562 20.156 13.289 1 98 366 GLY B N 1
ATOM 6667 C CA . GLY B 1 366 ? -11.141 19.906 13.453 1 98 366 GLY B CA 1
ATOM 6668 C C . GLY B 1 366 ? -10.656 20.109 14.875 1 98 366 GLY B C 1
ATOM 6669 O O . GLY B 1 366 ? -11.391 19.859 15.836 1 98 366 GLY B O 1
ATOM 6670 N N . ASP B 1 367 ? -9.43 20.547 15.016 1 97.81 367 ASP B N 1
ATOM 6671 C CA . ASP B 1 367 ? -8.703 20.5 16.281 1 97.81 367 ASP B CA 1
ATOM 6672 C C . ASP B 1 367 ? -9.297 21.469 17.297 1 97.81 367 ASP B C 1
ATOM 6674 O O . ASP B 1 367 ? -9.016 21.375 18.484 1 97.81 367 ASP B O 1
ATOM 6678 N N . CYS B 1 368 ? -10.109 22.438 16.859 1 98.38 368 CYS B N 1
ATOM 6679 C CA . CYS B 1 368 ? -10.703 23.359 17.812 1 98.38 368 CYS B CA 1
ATOM 6680 C C . CYS B 1 368 ? -11.984 22.797 18.406 1 98.38 368 CYS B C 1
ATOM 6682 O O . CYS B 1 368 ? -12.578 23.391 19.312 1 98.38 368 CYS B O 1
ATOM 6684 N N . CYS B 1 369 ? -12.375 21.719 17.812 1 98 369 CYS B N 1
ATOM 6685 C CA . CYS B 1 369 ? -13.602 21.047 18.281 1 98 369 CYS B CA 1
ATOM 6686 C C . CYS B 1 369 ? -13.297 20.062 19.391 1 98 369 CYS B C 1
ATOM 6688 O O . CYS B 1 369 ? -12.359 19.266 19.281 1 98 369 CYS B O 1
ATOM 6690 N N . ALA B 1 370 ? -14.102 20.078 20.422 1 97.25 370 ALA B N 1
ATOM 6691 C CA . ALA B 1 370 ? -13.906 19.156 21.547 1 97.25 370 ALA B CA 1
ATOM 6692 C C . ALA B 1 370 ? -14.383 17.766 21.188 1 97.25 370 ALA B C 1
ATOM 6694 O O . ALA B 1 370 ? -15.383 17.594 20.484 1 97.25 370 ALA B O 1
ATOM 6695 N N . GLY B 1 371 ? -13.648 16.812 21.625 1 94.81 371 GLY B N 1
ATOM 6696 C CA . GLY B 1 371 ? -14.133 15.445 21.625 1 94.81 371 GLY B CA 1
ATOM 6697 C C . GLY B 1 371 ? -13.984 14.773 20.266 1 94.81 371 GLY B C 1
ATOM 6698 O O . GLY B 1 371 ? -14.617 13.742 20.016 1 94.81 371 GLY B O 1
ATOM 6699 N N . VAL B 1 372 ? -13.211 15.297 19.359 1 95.75 372 VAL B N 1
ATOM 6700 C CA . VAL B 1 372 ? -13.016 14.672 18.047 1 95.75 372 VAL B CA 1
ATOM 6701 C C . VAL B 1 372 ? -11.531 14.383 17.828 1 95.75 372 VAL B C 1
ATOM 6703 O O . VAL B 1 372 ? -10.672 15.078 18.375 1 95.75 372 VAL B O 1
ATOM 6706 N N . PRO B 1 373 ? -11.25 13.273 17.016 1 95.19 373 PRO B N 1
ATOM 6707 C CA . PRO B 1 373 ? -9.836 13.031 16.688 1 95.19 373 PRO B CA 1
ATOM 6708 C C . PRO B 1 373 ? -9.188 14.219 15.977 1 95.19 373 PRO B C 1
ATOM 6710 O O . PRO B 1 373 ? -9.812 14.852 15.125 1 95.19 373 PRO B O 1
ATOM 6713 N N . ARG B 1 374 ? -8.047 14.547 16.391 1 96.38 374 ARG B N 1
ATOM 6714 C CA . ARG B 1 374 ? -7.316 15.664 15.797 1 96.38 374 ARG B CA 1
ATOM 6715 C C . ARG B 1 374 ? -6.457 15.188 14.633 1 96.38 374 ARG B C 1
ATOM 6717 O O . ARG B 1 374 ? -5.242 15.047 14.766 1 96.38 374 ARG B O 1
ATOM 6724 N N . LEU B 1 375 ? -7.059 14.898 13.508 1 97.5 375 LEU B N 1
ATOM 6725 C CA . LEU B 1 375 ? -6.48 14.414 12.266 1 97.5 375 LEU B CA 1
ATOM 6726 C C . LEU B 1 375 ? -6.906 15.281 11.086 1 97.5 375 LEU B C 1
ATOM 6728 O O . LEU B 1 375 ? -8.055 15.742 11.031 1 97.5 375 LEU B O 1
ATOM 6732 N N . THR B 1 376 ? -6.008 15.453 10.133 1 97.81 376 THR B N 1
ATOM 6733 C CA . THR B 1 376 ? -6.285 16.281 8.969 1 97.81 376 THR B CA 1
ATOM 6734 C C . THR B 1 376 ? -7.512 15.758 8.219 1 97.81 376 THR B C 1
ATOM 6736 O O . THR B 1 376 ? -8.406 16.531 7.875 1 97.81 376 THR B O 1
ATOM 6739 N N . HIS B 1 377 ? -7.562 14.461 8.023 1 98.06 377 HIS B N 1
ATOM 6740 C CA . HIS B 1 377 ? -8.672 13.891 7.262 1 98.06 377 HIS B CA 1
ATOM 6741 C C . HIS B 1 377 ? -9.961 13.898 8.078 1 98.06 377 HIS B C 1
ATOM 6743 O O . HIS B 1 377 ? -11.055 13.945 7.52 1 98.06 377 HIS B O 1
ATOM 6749 N N . MET B 1 378 ? -9.906 13.898 9.383 1 98.31 378 MET B N 1
ATOM 6750 C CA . MET B 1 378 ? -11.094 14.117 10.203 1 98.31 378 MET B CA 1
ATOM 6751 C C . MET B 1 378 ? -11.641 15.523 10 1 98.31 378 MET B C 1
ATOM 6753 O O . MET B 1 378 ? -12.844 15.711 9.805 1 98.31 378 MET B O 1
ATOM 6757 N N . SER B 1 379 ? -10.719 16.516 10.031 1 98.31 379 SER B N 1
ATOM 6758 C CA . SER B 1 379 ? -11.109 17.906 9.836 1 98.31 379 SER B CA 1
ATOM 6759 C C . SER B 1 379 ? -11.797 18.109 8.492 1 98.31 379 SER B C 1
ATOM 6761 O O . SER B 1 379 ? -12.828 18.781 8.406 1 98.31 379 SER B O 1
ATOM 6763 N N . GLY B 1 380 ? -11.219 17.562 7.488 1 97.69 380 GLY B N 1
ATOM 6764 C CA . GLY B 1 380 ? -11.805 17.672 6.16 1 97.69 380 GLY B CA 1
ATOM 6765 C C . GLY B 1 380 ? -13.188 17.047 6.07 1 97.69 380 GLY B C 1
ATOM 6766 O O . GLY B 1 380 ? -14.094 17.625 5.469 1 97.69 380 GLY B O 1
ATOM 6767 N N . GLU B 1 381 ? -13.344 15.891 6.648 1 98.12 381 GLU B N 1
ATOM 6768 C CA . GLU B 1 381 ? -14.633 15.211 6.594 1 98.12 381 GLU B CA 1
ATOM 6769 C C . GLU B 1 381 ? -15.688 15.953 7.406 1 98.12 381 GLU B C 1
ATOM 6771 O O . GLU B 1 381 ? -16.844 16.031 6.992 1 98.12 381 GLU B O 1
ATOM 6776 N N . MET B 1 382 ? -15.297 16.453 8.586 1 98.56 382 MET B N 1
ATOM 6777 C CA . MET B 1 382 ? -16.203 17.281 9.375 1 98.56 382 MET B CA 1
ATOM 6778 C C . MET B 1 382 ? -16.688 18.484 8.57 1 98.56 382 MET B C 1
ATOM 6780 O O . MET B 1 382 ? -17.859 18.859 8.648 1 98.56 382 MET B O 1
ATOM 6784 N N . ALA B 1 383 ? -15.766 19.078 7.84 1 98.38 383 ALA B N 1
ATOM 6785 C CA . ALA B 1 383 ? -16.109 20.25 7.031 1 98.38 383 ALA B CA 1
ATOM 6786 C C . ALA B 1 383 ? -17.172 19.906 5.988 1 98.38 383 ALA B C 1
ATOM 6788 O O . ALA B 1 383 ? -18.109 20.656 5.777 1 98.38 383 ALA B O 1
ATOM 6789 N N . LYS B 1 384 ? -17 18.75 5.316 1 96.62 384 LYS B N 1
ATOM 6790 C CA . LYS B 1 384 ? -18.016 18.312 4.363 1 96.62 384 LYS B CA 1
ATOM 6791 C C . LYS B 1 384 ? -19.359 18.141 5.043 1 96.62 384 LYS B C 1
ATOM 6793 O O . LYS B 1 384 ? -20.391 18.578 4.504 1 96.62 384 LYS B O 1
ATOM 6798 N N . LEU B 1 385 ? -19.312 17.484 6.168 1 97.25 385 LEU B N 1
ATOM 6799 C CA . LEU B 1 385 ? -20.516 17.25 6.977 1 97.25 385 LEU B CA 1
ATOM 6800 C C . LEU B 1 385 ? -21.203 18.562 7.324 1 97.25 385 LEU B C 1
ATOM 6802 O O . LEU B 1 385 ? -22.406 18.703 7.152 1 97.25 385 LEU B O 1
ATOM 6806 N N . VAL B 1 386 ? -20.469 19.562 7.73 1 97.81 386 VAL B N 1
ATOM 6807 C CA . VAL B 1 386 ? -21.016 20.828 8.195 1 97.81 386 VAL B CA 1
ATOM 6808 C C . VAL B 1 386 ? -21.625 21.594 7.02 1 97.81 386 VAL B C 1
ATOM 6810 O O . VAL B 1 386 ? -22.672 22.234 7.152 1 97.81 386 VAL B O 1
ATOM 6813 N N . VAL B 1 387 ? -20.922 21.578 5.891 1 96.31 387 VAL B N 1
ATOM 6814 C CA . VAL B 1 387 ? -21.453 22.25 4.719 1 96.31 387 VAL B CA 1
ATOM 6815 C C . VAL B 1 387 ? -22.797 21.641 4.324 1 96.31 387 VAL B C 1
ATOM 6817 O O . VAL B 1 387 ? -23.75 22.375 4.031 1 96.31 387 VAL B O 1
ATOM 6820 N N . GLN B 1 388 ? -22.859 20.344 4.375 1 94.5 388 GLN B N 1
ATOM 6821 C CA . GLN B 1 388 ? -24.094 19.656 4.047 1 94.5 388 GLN B CA 1
ATOM 6822 C C . GLN B 1 388 ? -25.203 19.984 5.055 1 94.5 388 GLN B C 1
ATOM 6824 O O . GLN B 1 388 ? -26.344 20.25 4.676 1 94.5 388 GLN B O 1
ATOM 6829 N N . ASN B 1 389 ? -24.828 19.953 6.297 1 95.38 389 ASN B N 1
ATOM 6830 C CA . ASN B 1 389 ? -25.812 20.188 7.359 1 95.38 389 ASN B CA 1
ATOM 6831 C C . ASN B 1 389 ? -26.266 21.641 7.395 1 95.38 389 ASN B C 1
ATOM 6833 O O . ASN B 1 389 ? -27.453 21.922 7.594 1 95.38 389 ASN B O 1
ATOM 6837 N N . SER B 1 390 ? -25.391 22.562 7.203 1 94.62 390 SER B N 1
ATOM 6838 C CA . SER B 1 390 ? -25.688 23.984 7.387 1 94.62 390 SER B CA 1
ATOM 6839 C C . SER B 1 390 ? -26.375 24.562 6.16 1 94.62 390 SER B C 1
ATOM 6841 O O . SER B 1 390 ? -27.25 25.422 6.285 1 94.62 390 SER B O 1
ATOM 6843 N N . LEU B 1 391 ? -26 24.094 4.98 1 92.25 391 LEU B N 1
ATOM 6844 C CA . LEU B 1 391 ? -26.5 24.75 3.777 1 92.25 391 LEU B CA 1
ATOM 6845 C C . LEU B 1 391 ? -27.609 23.922 3.123 1 92.25 391 LEU B C 1
ATOM 6847 O O . LEU B 1 391 ? -28.422 24.453 2.373 1 92.25 391 LEU B O 1
ATOM 6851 N N . ALA B 1 392 ? -27.594 22.641 3.361 1 89.69 392 ALA B N 1
ATOM 6852 C CA . ALA B 1 392 ? -28.594 21.797 2.719 1 89.69 392 ALA B CA 1
ATOM 6853 C C . ALA B 1 392 ? -29.547 21.188 3.75 1 89.69 392 ALA B C 1
ATOM 6855 O O . ALA B 1 392 ? -30.359 20.328 3.42 1 89.69 392 ALA B O 1
ATOM 6856 N N . ASN B 1 393 ? -29.438 21.547 4.949 1 90.12 393 ASN B N 1
ATOM 6857 C CA . ASN B 1 393 ? -30.297 21.094 6.043 1 90.12 393 ASN B CA 1
ATOM 6858 C C . ASN B 1 393 ? -30.312 19.578 6.148 1 90.12 393 ASN B C 1
ATOM 6860 O O . ASN B 1 393 ? -31.375 18.969 6.273 1 90.12 393 ASN B O 1
ATOM 6864 N N . ASP B 1 394 ? -29.125 19.031 5.957 1 91.69 394 ASP B N 1
ATOM 6865 C CA . ASP B 1 394 ? -28.953 17.594 6.121 1 91.69 394 ASP B CA 1
ATOM 6866 C C . ASP B 1 394 ? -28.703 17.234 7.582 1 91.69 394 ASP B C 1
ATOM 6868 O O . ASP B 1 394 ? -28.656 18.109 8.445 1 91.69 394 ASP B O 1
ATOM 6872 N N . GLU B 1 395 ? -28.688 15.914 7.871 1 95.38 395 GLU B N 1
ATOM 6873 C CA . GLU B 1 395 ? -28.453 15.422 9.227 1 95.38 395 GLU B CA 1
ATOM 6874 C C . GLU B 1 395 ? -27.312 14.398 9.25 1 95.38 395 GLU B C 1
ATOM 6876 O O . GLU B 1 395 ? -27.469 13.305 9.797 1 95.38 395 GLU B O 1
ATOM 6881 N N . TRP B 1 396 ? -26.281 14.844 8.602 1 96.75 396 TRP B N 1
ATOM 6882 C CA . TRP B 1 396 ? -25.078 14.016 8.633 1 96.75 396 TRP B CA 1
AT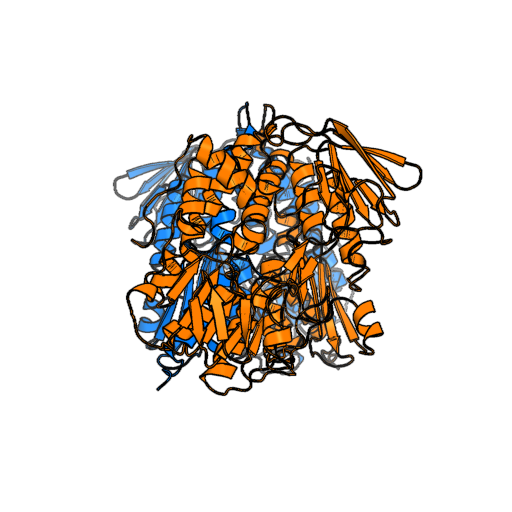OM 6883 C C . TRP B 1 396 ? -24.406 14.07 10 1 96.75 396 TRP B C 1
ATOM 6885 O O . TRP B 1 396 ? -24.078 15.156 10.492 1 96.75 396 TRP B O 1
ATOM 6895 N N . LYS B 1 397 ? -24.141 12.922 10.648 1 98.31 397 LYS B N 1
ATOM 6896 C CA . LYS B 1 397 ? -23.734 12.875 12.047 1 98.31 397 LYS B CA 1
ATOM 6897 C C . LYS B 1 397 ? -22.234 12.578 12.172 1 98.31 397 LYS B C 1
ATOM 6899 O O . LYS B 1 397 ? -21.703 11.758 11.422 1 98.31 397 LYS B O 1
ATOM 6904 N N . LEU B 1 398 ? -21.594 13.18 13.188 1 98.06 398 LEU B N 1
ATOM 6905 C CA . LEU B 1 398 ? -20.219 12.898 13.531 1 98.06 398 LEU B CA 1
ATOM 6906 C C . LEU B 1 398 ? -20.047 11.438 13.953 1 98.06 398 LEU B C 1
ATOM 6908 O O . LEU B 1 398 ? -19.047 10.797 13.602 1 98.06 398 LEU B O 1
ATOM 6912 N N . SER B 1 399 ? -21.016 10.898 14.617 1 97.19 399 SER B N 1
ATOM 6913 C CA . SER B 1 399 ? -20.938 9.555 15.18 1 97.19 399 SER B CA 1
ATOM 6914 C C . SER B 1 399 ? -21 8.492 14.086 1 97.19 399 SER B C 1
ATOM 6916 O O . SER B 1 399 ? -20.703 7.32 14.336 1 97.19 399 SER B O 1
ATOM 6918 N N . SER B 1 400 ? -21.391 8.883 12.883 1 97.12 400 SER B N 1
ATOM 6919 C CA . SER B 1 400 ? -21.469 7.938 11.773 1 97.12 400 SER B CA 1
ATOM 6920 C C . SER B 1 400 ? -20.125 7.801 11.062 1 97.12 400 SER B C 1
ATOM 6922 O O . SER B 1 400 ? -19.953 6.926 10.219 1 97.12 400 SER B O 1
ATOM 6924 N N . LEU B 1 401 ? -19.188 8.625 11.391 1 97.94 401 LEU B N 1
ATOM 6925 C CA . LEU B 1 401 ? -17.906 8.641 10.695 1 97.94 401 LEU B CA 1
ATOM 6926 C C . LEU B 1 401 ? -17 7.504 11.188 1 97.94 401 LEU B C 1
ATOM 6928 O O . LEU B 1 401 ? -17 7.195 12.383 1 97.94 401 LEU B O 1
ATOM 6932 N N . VAL B 1 402 ? -16.344 6.738 10.266 1 98.5 402 VAL B N 1
ATOM 6933 C CA . VAL B 1 402 ? -15.289 5.766 10.531 1 98.5 402 VAL B CA 1
ATOM 6934 C C . VAL B 1 402 ? -13.938 6.34 10.109 1 98.5 402 VAL B C 1
ATOM 6936 O O . VAL B 1 402 ? -13.656 6.465 8.914 1 98.5 402 VAL B O 1
ATOM 6939 N N . VAL B 1 403 ? -13.125 6.703 11.07 1 98.56 403 VAL B N 1
ATOM 6940 C CA . VAL B 1 403 ? -11.938 7.5 10.781 1 98.56 403 VAL B CA 1
ATOM 6941 C C . VAL B 1 403 ? -10.68 6.703 11.141 1 98.56 403 VAL B C 1
ATOM 6943 O O . VAL B 1 403 ? -10.398 6.477 12.32 1 98.56 403 VAL B O 1
ATOM 6946 N N . PRO B 1 404 ? -9.898 6.262 10.125 1 98.69 404 PRO B N 1
ATOM 6947 C CA . PRO B 1 404 ? -8.617 5.613 10.43 1 98.69 404 PRO B CA 1
ATOM 6948 C C . PRO B 1 404 ? -7.535 6.605 10.844 1 98.69 404 PRO B C 1
ATOM 6950 O O . PRO B 1 404 ? -7.652 7.805 10.578 1 98.69 404 PRO B O 1
ATOM 6953 N N . ALA B 1 405 ? -6.574 6.121 11.562 1 98.19 405 ALA B N 1
ATOM 6954 C CA . ALA B 1 405 ? -5.398 6.891 11.961 1 98.19 405 ALA B CA 1
ATOM 6955 C C . ALA B 1 405 ? -4.113 6.117 11.672 1 98.19 405 ALA B C 1
ATOM 6957 O O . ALA B 1 405 ? -4.066 4.898 11.836 1 98.19 405 ALA B O 1
ATOM 6958 N N . VAL B 1 406 ? -3.08 6.836 11.266 1 98.44 406 VAL B N 1
ATOM 6959 C CA . VAL B 1 406 ? -1.828 6.168 10.922 1 98.44 406 VAL B CA 1
ATOM 6960 C C . VAL B 1 406 ? -0.651 6.945 11.508 1 98.44 406 VAL B C 1
ATOM 6962 O O . VAL B 1 406 ? -0.612 8.18 11.43 1 98.44 406 VAL B O 1
ATOM 6965 N N . ALA B 1 407 ? 0.243 6.293 12.195 1 98.31 407 ALA B N 1
ATOM 6966 C CA . ALA B 1 407 ? 1.604 6.773 12.414 1 98.31 407 ALA B CA 1
ATOM 6967 C C . ALA B 1 407 ? 2.555 6.246 11.344 1 98.31 407 ALA B C 1
ATOM 6969 O O . ALA B 1 407 ? 2.668 5.035 11.148 1 98.31 407 ALA B O 1
ATOM 6970 N N . TYR B 1 408 ? 3.229 7.105 10.703 1 98.5 408 TYR B N 1
ATOM 6971 C CA . TYR B 1 408 ? 4.016 6.719 9.539 1 98.5 408 TYR B CA 1
ATOM 6972 C C . TYR B 1 408 ? 5.457 6.418 9.93 1 98.5 408 TYR B C 1
ATOM 6974 O O . TYR B 1 408 ? 6.391 6.781 9.211 1 98.5 408 TYR B O 1
ATOM 6982 N N . THR B 1 409 ? 5.621 5.801 11.078 1 98.38 409 THR B N 1
ATOM 6983 C CA . THR B 1 409 ? 6.895 5.168 11.406 1 98.38 409 THR B CA 1
ATOM 6984 C C . THR B 1 409 ? 7.211 4.047 10.422 1 98.38 409 THR B C 1
ATOM 6986 O O . THR B 1 409 ? 6.41 3.75 9.531 1 98.38 409 THR B O 1
ATOM 6989 N N . GLU B 1 410 ? 8.406 3.465 10.57 1 97.5 410 GLU B N 1
ATOM 6990 C CA . GLU B 1 410 ? 8.766 2.26 9.828 1 97.5 410 GLU B CA 1
ATOM 6991 C C . GLU B 1 410 ? 8.969 1.072 10.766 1 97.5 410 GLU B C 1
ATOM 6993 O O . GLU B 1 410 ? 9.938 1.031 11.523 1 97.5 410 GLU B O 1
ATOM 6998 N N . PRO B 1 411 ? 8.055 0.11 10.773 1 97.94 411 PRO B N 1
ATOM 6999 C CA . PRO B 1 411 ? 6.84 0.029 9.953 1 97.94 411 PRO B CA 1
ATOM 7000 C C . PRO B 1 411 ? 5.762 1.014 10.391 1 97.94 411 PRO B C 1
ATOM 7002 O O . PRO B 1 411 ? 5.895 1.652 11.438 1 97.94 411 PRO B O 1
ATOM 7005 N N . GLU B 1 412 ? 4.75 1.19 9.469 1 98.5 412 GLU B N 1
ATOM 7006 C CA . GLU B 1 412 ? 3.604 2.039 9.781 1 98.5 412 GLU B CA 1
ATOM 7007 C C . GLU B 1 412 ? 2.68 1.369 10.797 1 98.5 412 GLU B C 1
ATOM 7009 O O . GLU B 1 412 ? 2.65 0.141 10.898 1 98.5 412 GLU B O 1
ATOM 7014 N N . TYR B 1 413 ? 2.078 2.127 11.633 1 98.56 413 TYR B N 1
ATOM 7015 C CA . TYR B 1 413 ? 1.069 1.727 12.609 1 98.56 413 TYR B CA 1
ATOM 7016 C C . TYR B 1 413 ? -0.283 2.348 12.273 1 98.56 413 TYR B C 1
ATOM 7018 O O . TYR B 1 413 ? -0.458 3.564 12.391 1 98.56 413 TYR B O 1
ATOM 7026 N N . ALA B 1 414 ? -1.279 1.523 11.797 1 98.81 414 ALA B N 1
ATOM 7027 C CA . ALA B 1 414 ? -2.602 2.012 11.414 1 98.81 414 ALA B CA 1
ATOM 7028 C C . ALA B 1 414 ? -3.686 1.416 12.305 1 98.81 414 ALA B C 1
ATOM 7030 O O . ALA B 1 414 ? -3.629 0.236 12.664 1 98.81 414 ALA B O 1
ATOM 7031 N N . THR B 1 415 ? -4.66 2.225 12.68 1 98.69 415 THR B N 1
ATOM 7032 C CA . THR B 1 415 ? -5.785 1.761 13.484 1 98.69 415 THR B CA 1
ATOM 7033 C C . THR B 1 415 ? -7.102 2.314 12.945 1 98.69 415 THR B C 1
ATOM 7035 O O . THR B 1 415 ? -7.109 3.32 12.234 1 98.69 415 THR B O 1
ATOM 7038 N N . VAL B 1 416 ? -8.148 1.683 13.219 1 98.75 416 VAL B N 1
ATOM 7039 C CA . VAL B 1 416 ? -9.516 2.15 12.992 1 98.75 416 VAL B CA 1
ATOM 7040 C C . VAL B 1 416 ? -10.461 1.509 14.008 1 98.75 416 VAL B C 1
ATOM 7042 O O . VAL B 1 416 ? -10.297 0.339 14.359 1 98.75 416 VAL B O 1
ATOM 7045 N N . GLY B 1 417 ? -11.406 2.291 14.539 1 98.12 417 GLY B N 1
ATOM 7046 C CA . GLY B 1 417 ? -12.32 1.755 15.531 1 98.12 417 GLY B CA 1
ATOM 7047 C C . GLY B 1 417 ? -11.625 1.349 16.828 1 98.12 417 GLY B C 1
ATOM 7048 O O . GLY B 1 417 ? -10.742 2.057 17.312 1 98.12 417 GLY B O 1
ATOM 7049 N N . ILE B 1 418 ? -12.062 0.265 17.422 1 98 418 ILE B N 1
ATOM 7050 C CA . ILE B 1 418 ? -11.453 -0.279 18.625 1 98 418 ILE B CA 1
ATOM 7051 C C . ILE B 1 418 ? -10.141 -0.971 18.281 1 98 418 ILE B C 1
ATOM 7053 O O . ILE B 1 418 ? -10.133 -2.006 17.609 1 98 418 ILE B O 1
ATOM 7057 N N . ALA B 1 419 ? -9.109 -0.479 18.828 1 96.62 419 ALA B N 1
ATOM 7058 C CA . ALA B 1 419 ? -7.777 -0.84 18.344 1 96.62 419 ALA B CA 1
ATOM 7059 C C . ALA B 1 419 ? -7.207 -2.014 19.141 1 96.62 419 ALA B C 1
ATOM 7061 O O . ALA B 1 419 ? -6.207 -2.613 18.734 1 96.62 419 ALA B O 1
ATOM 7062 N N . SER B 1 420 ? -7.805 -2.338 20.281 1 97.56 420 SER B N 1
ATOM 7063 C CA . SER B 1 420 ? -7.23 -3.385 21.125 1 97.56 420 SER B CA 1
ATOM 7064 C C . SER B 1 420 ? -8.297 -4.062 21.969 1 97.56 420 SER B C 1
ATOM 7066 O O . SER B 1 420 ? -9.391 -3.52 22.156 1 97.56 420 SER B O 1
ATOM 7068 N N . GLU B 1 421 ? -7.891 -5.207 22.469 1 97.25 421 GLU B N 1
ATOM 7069 C CA . GLU B 1 421 ? -8.758 -5.906 23.406 1 97.25 421 GLU B CA 1
ATOM 7070 C C . GLU B 1 421 ? -8.969 -5.09 24.672 1 97.25 421 GLU B C 1
ATOM 7072 O O . GLU B 1 421 ? -10.062 -5.086 25.25 1 97.25 421 GLU B O 1
ATOM 7077 N N . GLU B 1 422 ? -7.926 -4.41 25.078 1 96.44 422 GLU B N 1
ATOM 7078 C CA . GLU B 1 422 ? -8.008 -3.568 26.266 1 96.44 422 GLU B CA 1
ATOM 7079 C C . GLU B 1 422 ? -9.016 -2.443 26.078 1 96.44 422 GLU B C 1
ATOM 7081 O O . GLU B 1 422 ? -9.797 -2.146 26.984 1 96.44 422 GLU B O 1
ATOM 7086 N N . GLN B 1 423 ? -8.953 -1.837 24.953 1 97.56 423 GLN B N 1
ATOM 7087 C CA . GLN B 1 423 ? -9.914 -0.78 24.656 1 97.56 423 GLN B CA 1
ATOM 7088 C C . GLN B 1 423 ? -11.344 -1.321 24.641 1 97.56 423 GLN B C 1
ATOM 7090 O O . GLN B 1 423 ? -12.258 -0.681 25.156 1 97.56 423 GLN B O 1
ATOM 7095 N N . ALA B 1 424 ? -11.562 -2.496 24.016 1 97.94 424 ALA B N 1
ATOM 7096 C CA . ALA B 1 424 ? -12.883 -3.129 23.984 1 97.94 424 ALA B CA 1
ATOM 7097 C C . ALA B 1 424 ? -13.398 -3.377 25.391 1 97.94 424 ALA B C 1
ATOM 7099 O O . ALA B 1 424 ? -14.555 -3.07 25.703 1 97.94 424 ALA B O 1
ATOM 7100 N N . LYS B 1 425 ? -12.547 -3.91 26.219 1 97.31 425 LYS B N 1
ATOM 7101 C CA . LYS B 1 425 ? -12.906 -4.203 27.609 1 97.31 425 LYS B CA 1
ATOM 7102 C C . LYS B 1 425 ? -13.32 -2.934 28.344 1 97.31 425 LYS B C 1
ATOM 7104 O O . LYS B 1 425 ? -14.328 -2.924 29.062 1 97.31 425 LYS B O 1
ATOM 7109 N N . LYS B 1 426 ? -12.547 -1.901 28.219 1 96.88 426 LYS B N 1
ATOM 7110 C CA . LYS B 1 426 ? -12.844 -0.631 28.875 1 96.88 426 LYS B CA 1
ATOM 7111 C C . LYS B 1 426 ? -14.195 -0.087 28.438 1 96.88 426 LYS B C 1
ATOM 7113 O O . LYS B 1 426 ? -14.898 0.549 29.234 1 96.88 426 LYS B O 1
ATOM 7118 N N . GLN B 1 427 ? -14.547 -0.341 27.188 1 96.81 427 GLN B N 1
ATOM 7119 C CA . GLN B 1 427 ? -15.812 0.147 26.641 1 96.81 427 GLN B CA 1
ATOM 7120 C C . GLN B 1 427 ? -16.938 -0.838 26.922 1 96.81 427 GLN B C 1
ATOM 7122 O O . GLN B 1 427 ? -18.078 -0.615 26.5 1 96.81 427 GLN B O 1
ATOM 7127 N N . GLY B 1 428 ? -16.656 -1.912 27.484 1 97.5 428 GLY B N 1
ATOM 7128 C CA . GLY B 1 428 ? -17.656 -2.9 27.844 1 97.5 428 GLY B CA 1
ATOM 7129 C C . GLY B 1 428 ? -18.141 -3.723 26.656 1 97.5 428 GLY B C 1
ATOM 7130 O O . GLY B 1 428 ? -19.281 -4.176 26.625 1 97.5 428 GLY B O 1
ATOM 7131 N N . VAL B 1 429 ? -17.359 -3.885 25.672 1 97.62 429 VAL B N 1
ATOM 7132 C CA . VAL B 1 429 ? -17.75 -4.613 24.453 1 97.62 429 VAL B CA 1
ATOM 7133 C C . VAL B 1 429 ? -17 -5.945 24.406 1 97.62 429 VAL B C 1
ATOM 7135 O O . VAL B 1 429 ? -15.773 -5.977 24.406 1 97.62 429 VAL B O 1
ATOM 7138 N N . ALA B 1 430 ? -17.672 -7.039 24.391 1 98.06 430 ALA B N 1
ATOM 7139 C CA . ALA B 1 430 ? -17.062 -8.352 24.203 1 98.06 430 ALA B CA 1
ATOM 7140 C C . ALA B 1 430 ? -16.656 -8.555 22.734 1 98.06 430 ALA B C 1
ATOM 7142 O O . ALA B 1 430 ? -17.406 -8.211 21.828 1 98.06 430 ALA B O 1
ATOM 7143 N N . CYS B 1 431 ? -15.414 -9.094 22.531 1 98.06 431 CYS B N 1
ATOM 7144 C CA . CYS B 1 431 ? -14.961 -9.203 21.141 1 98.06 431 CYS B CA 1
ATOM 7145 C C . CYS B 1 431 ? -14.125 -10.461 20.938 1 98.06 431 CYS B C 1
ATOM 7147 O O . CYS B 1 431 ? -13.609 -11.031 21.906 1 98.06 431 CYS B O 1
ATOM 7149 N N . ASP B 1 432 ? -14.086 -11.039 19.75 1 98.31 432 ASP B N 1
ATOM 7150 C CA . ASP B 1 432 ? -13.117 -12.008 19.25 1 98.31 432 ASP B CA 1
ATOM 7151 C C . ASP B 1 432 ? -12.023 -11.32 18.422 1 98.31 432 ASP B C 1
ATOM 7153 O O . ASP B 1 432 ? -12.266 -10.281 17.797 1 98.31 432 ASP B O 1
ATOM 7157 N N . VAL B 1 433 ? -10.844 -11.906 18.531 1 98.38 433 VAL B N 1
ATOM 7158 C CA . VAL B 1 433 ? -9.711 -11.297 17.844 1 98.38 433 VAL B CA 1
ATOM 7159 C C . VAL B 1 433 ? -9.156 -12.258 16.812 1 98.38 433 VAL B C 1
ATOM 7161 O O . VAL B 1 433 ? -8.922 -13.43 17.094 1 98.38 433 VAL B O 1
ATOM 7164 N N . TYR B 1 434 ? -8.992 -11.828 15.609 1 98.75 434 TYR B N 1
ATOM 7165 C CA . TYR B 1 434 ? -8.312 -12.547 14.539 1 98.75 434 TYR B CA 1
ATOM 7166 C C . TYR B 1 434 ? -7.023 -11.844 14.133 1 98.75 434 TYR B C 1
ATOM 7168 O O . TYR B 1 434 ? -7.023 -10.648 13.852 1 98.75 434 TYR B O 1
ATOM 7176 N N . LYS B 1 435 ? -5.93 -12.562 14.141 1 98.69 435 LYS B N 1
ATOM 7177 C CA . LYS B 1 435 ? -4.621 -11.961 13.906 1 98.69 435 LYS B CA 1
ATOM 7178 C C . LYS B 1 435 ? -3.84 -12.75 12.852 1 98.69 435 LYS B C 1
ATOM 7180 O O . LYS B 1 435 ? -3.832 -13.977 12.875 1 98.69 435 LYS B O 1
ATOM 7185 N N . THR B 1 436 ? -3.271 -12.078 11.883 1 98.62 436 THR B N 1
ATOM 7186 C CA . THR B 1 436 ? -2.35 -12.648 10.906 1 98.62 436 THR B CA 1
ATOM 7187 C C . THR B 1 436 ? -0.975 -12 11.016 1 98.62 436 THR B C 1
ATOM 7189 O O . THR B 1 436 ? -0.833 -10.789 10.789 1 98.62 436 THR B O 1
ATOM 7192 N N . SER B 1 437 ? 0.033 -12.758 11.344 1 98.38 437 SER B N 1
ATOM 7193 C CA . SER B 1 437 ? 1.404 -12.266 11.422 1 98.38 437 SER B CA 1
ATOM 7194 C C . SER B 1 437 ? 2.014 -12.117 10.031 1 98.38 437 SER B C 1
ATOM 7196 O O . SER B 1 437 ? 1.692 -12.875 9.117 1 98.38 437 SER B O 1
ATOM 7198 N N . LEU B 1 438 ? 2.924 -11.18 9.828 1 98.31 438 LEU B N 1
ATOM 7199 C CA . LEU B 1 438 ? 3.629 -11 8.562 1 98.31 438 LEU B CA 1
ATOM 7200 C C . LEU B 1 438 ? 4.855 -11.898 8.492 1 98.31 438 LEU B C 1
ATOM 7202 O O . LEU B 1 438 ? 5.48 -12.023 7.434 1 98.31 438 LEU B O 1
ATOM 7206 N N . GLU B 1 439 ? 5.148 -12.602 9.523 1 97.5 439 GLU B N 1
ATOM 7207 C CA . GLU B 1 439 ? 6.309 -13.484 9.578 1 97.5 439 GLU B CA 1
ATOM 7208 C C . GLU B 1 439 ? 6.266 -14.516 8.453 1 97.5 439 GLU B C 1
ATOM 7210 O O . GLU B 1 439 ? 7.309 -14.922 7.93 1 97.5 439 GLU B O 1
ATOM 7215 N N . HIS B 1 440 ? 5.07 -14.922 8.086 1 96 440 HIS B N 1
ATOM 7216 C CA . HIS B 1 440 ? 4.934 -15.969 7.082 1 96 440 HIS B CA 1
ATOM 7217 C C . HIS B 1 440 ? 4.227 -15.453 5.832 1 96 440 HIS B C 1
ATOM 7219 O O . HIS B 1 440 ? 3.693 -16.234 5.043 1 96 440 HIS B O 1
ATOM 7225 N N . ASN B 1 441 ? 4.105 -14.141 5.727 1 97.81 441 ASN B N 1
ATOM 7226 C CA . ASN B 1 441 ? 3.598 -13.539 4.5 1 97.81 441 ASN B CA 1
ATOM 7227 C C . ASN B 1 441 ? 4.664 -13.516 3.406 1 97.81 441 ASN B C 1
ATOM 7229 O O . ASN B 1 441 ? 5.715 -12.898 3.572 1 97.81 441 ASN B O 1
ATOM 7233 N N . ASP B 1 442 ? 4.41 -14.164 2.283 1 98.19 442 ASP B N 1
ATOM 7234 C CA . ASP B 1 442 ? 5.414 -14.367 1.244 1 98.19 442 ASP B CA 1
ATOM 7235 C C . ASP B 1 442 ? 5.953 -13.031 0.729 1 98.19 442 ASP B C 1
ATOM 7237 O O . ASP B 1 442 ? 7.16 -12.875 0.552 1 98.19 442 ASP B O 1
ATOM 7241 N N . ARG B 1 443 ? 5.027 -12.07 0.466 1 98.25 443 ARG B N 1
ATOM 7242 C CA . ARG B 1 443 ? 5.477 -10.781 -0.035 1 98.25 443 ARG B CA 1
ATOM 7243 C C . ARG B 1 443 ? 6.387 -10.086 0.975 1 98.25 443 ARG B C 1
ATOM 7245 O O . ARG B 1 443 ? 7.438 -9.555 0.611 1 98.25 443 ARG B O 1
ATOM 7252 N N . ALA B 1 444 ? 5.977 -10.086 2.258 1 98.06 444 ALA B N 1
ATOM 7253 C CA . ALA B 1 444 ? 6.77 -9.453 3.307 1 98.06 444 ALA B CA 1
ATOM 7254 C C . ALA B 1 444 ? 8.141 -10.102 3.432 1 98.06 444 ALA B C 1
ATOM 7256 O O . ALA B 1 444 ? 9.148 -9.414 3.615 1 98.06 444 ALA B O 1
ATOM 7257 N N . ILE B 1 445 ? 8.203 -11.453 3.312 1 98.44 445 ILE B N 1
ATOM 7258 C CA . ILE B 1 445 ? 9.469 -12.18 3.363 1 98.44 445 ILE B CA 1
ATOM 7259 C C . ILE B 1 445 ? 10.359 -11.734 2.211 1 98.44 445 ILE B C 1
ATOM 7261 O O . ILE B 1 445 ? 11.531 -11.391 2.418 1 98.44 445 ILE B O 1
ATOM 7265 N N . LEU B 1 446 ? 9.789 -11.68 1.031 1 98.5 446 LEU B N 1
ATOM 7266 C CA . LEU B 1 446 ? 10.555 -11.375 -0.172 1 98.5 446 LEU B CA 1
ATOM 7267 C C . LEU B 1 446 ? 11.039 -9.93 -0.157 1 98.5 446 LEU B C 1
ATOM 7269 O O . LEU B 1 446 ? 12.094 -9.625 -0.715 1 98.5 446 LEU B O 1
ATOM 7273 N N . GLU B 1 447 ? 10.328 -9.047 0.547 1 97.25 447 GLU B N 1
ATOM 7274 C CA . GLU B 1 447 ? 10.695 -7.641 0.684 1 97.25 447 GLU B CA 1
ATOM 7275 C C . GLU B 1 447 ? 11.648 -7.43 1.853 1 97.25 447 GLU B C 1
ATOM 7277 O O . GLU B 1 447 ? 12.133 -6.316 2.072 1 97.25 447 GLU B O 1
ATOM 7282 N N . SER B 1 448 ? 11.961 -8.445 2.629 1 97 448 SER B N 1
ATOM 7283 C CA . SER B 1 448 ? 12.727 -8.336 3.865 1 97 448 SER B CA 1
ATOM 7284 C C . SER B 1 448 ? 12.086 -7.34 4.824 1 97 448 SER B C 1
ATOM 7286 O O . SER B 1 448 ? 12.766 -6.477 5.383 1 97 448 SER B O 1
ATOM 7288 N N . SER B 1 449 ? 10.773 -7.391 4.902 1 95.94 449 SER B N 1
ATOM 7289 C CA . SER B 1 449 ? 9.969 -6.535 5.77 1 95.94 449 SER B CA 1
ATOM 7290 C C . SER B 1 449 ? 8.836 -7.32 6.418 1 95.94 449 SER B C 1
ATOM 7292 O O . SER B 1 449 ? 7.684 -6.879 6.402 1 95.94 449 SER B O 1
ATOM 7294 N N . ASN B 1 450 ? 9.164 -8.477 6.867 1 97.06 450 ASN B N 1
ATOM 7295 C CA . ASN B 1 450 ? 8.117 -9.352 7.398 1 97.06 450 ASN B CA 1
ATOM 7296 C C . ASN B 1 450 ? 7.965 -9.188 8.906 1 97.06 450 ASN B C 1
ATOM 7298 O O . ASN B 1 450 ? 7.777 -10.172 9.625 1 97.06 450 ASN B O 1
ATOM 7302 N N . ILE B 1 451 ? 8.047 -7.945 9.336 1 96 451 ILE B N 1
ATOM 7303 C CA . ILE B 1 451 ? 7.773 -7.559 10.711 1 96 451 ILE B CA 1
ATOM 7304 C C . ILE B 1 451 ? 6.395 -6.902 10.805 1 96 451 ILE B C 1
ATOM 7306 O O . ILE B 1 451 ? 6.082 -5.992 10.031 1 96 451 ILE B O 1
ATOM 7310 N N . GLY B 1 452 ? 5.566 -7.445 11.758 1 98.19 452 GLY B N 1
ATOM 7311 C CA . GLY B 1 452 ? 4.262 -6.832 11.945 1 98.19 452 GLY B CA 1
ATOM 7312 C C . GLY B 1 452 ? 3.119 -7.828 11.875 1 98.19 452 GLY B C 1
ATOM 7313 O O . GLY B 1 452 ? 3.34 -9.039 11.914 1 98.19 452 GLY B O 1
ATOM 7314 N N . PHE B 1 453 ? 1.928 -7.266 11.812 1 98.75 453 PHE B N 1
ATOM 7315 C CA . PHE B 1 453 ? 0.731 -8.102 11.82 1 98.75 453 PHE B CA 1
ATOM 7316 C C . PHE B 1 453 ? -0.5 -7.285 11.445 1 98.75 453 PHE B C 1
ATOM 7318 O O . PHE B 1 453 ? -0.437 -6.055 11.367 1 98.75 453 PHE B O 1
ATOM 7325 N N . VAL B 1 454 ? -1.527 -7.969 11.133 1 98.88 454 VAL B N 1
ATOM 7326 C CA . VAL B 1 454 ? -2.887 -7.438 11.07 1 98.88 454 VAL B CA 1
ATOM 7327 C C . VAL B 1 454 ? -3.736 -8.062 12.172 1 98.88 454 VAL B C 1
ATOM 7329 O O . VAL B 1 454 ? -3.752 -9.289 12.336 1 98.88 454 VAL B O 1
ATOM 7332 N N . LYS B 1 455 ? -4.371 -7.277 12.945 1 98.81 455 LYS B N 1
ATOM 7333 C CA . LYS B 1 455 ? -5.309 -7.703 13.977 1 98.81 455 LYS B CA 1
ATOM 7334 C C . LYS B 1 455 ? -6.676 -7.059 13.781 1 98.81 455 LYS B C 1
ATOM 7336 O O . LYS B 1 455 ? -6.789 -5.832 13.703 1 98.81 455 LYS B O 1
ATOM 7341 N N . ILE B 1 456 ? -7.715 -7.832 13.633 1 98.94 456 ILE B N 1
ATOM 7342 C CA . ILE B 1 456 ? -9.078 -7.324 13.469 1 98.94 456 ILE B CA 1
ATOM 7343 C C . ILE B 1 456 ? -9.961 -7.836 14.609 1 98.94 456 ILE B C 1
ATOM 7345 O O . ILE B 1 456 ? -9.969 -9.031 14.898 1 98.94 456 ILE B O 1
ATOM 7349 N N . LEU B 1 457 ? -10.586 -6.965 15.305 1 98.88 457 LEU B N 1
ATOM 7350 C CA . LEU B 1 457 ? -11.531 -7.285 16.359 1 98.88 457 LEU B CA 1
ATOM 7351 C C . LEU B 1 457 ? -12.961 -7.301 15.828 1 98.88 457 LEU B C 1
ATOM 7353 O O . LEU B 1 457 ? -13.367 -6.395 15.102 1 98.88 457 LEU B O 1
ATOM 7357 N N . VAL B 1 458 ? -13.711 -8.328 16.156 1 98.69 458 VAL B N 1
ATOM 7358 C CA . VAL B 1 458 ? -15.117 -8.414 15.789 1 98.69 458 VAL B CA 1
ATOM 7359 C C . VAL B 1 458 ? -15.984 -8.562 17.031 1 98.69 458 VAL B C 1
ATOM 7361 O O . VAL B 1 458 ? -15.516 -9.047 18.062 1 98.69 458 VAL B O 1
ATOM 7364 N N . LYS B 1 459 ? -17.25 -8.086 16.938 1 98.56 459 LYS B N 1
ATOM 7365 C CA . LYS B 1 459 ? -18.188 -8.32 18.031 1 98.56 459 LYS B CA 1
ATOM 7366 C C . LYS B 1 459 ? -18.344 -9.805 18.328 1 98.56 459 LYS B C 1
ATOM 7368 O O . LYS B 1 459 ? -18.484 -10.617 17.406 1 98.56 459 LYS B O 1
ATOM 7373 N N . LYS B 1 460 ? -18.328 -10.141 19.625 1 97.94 460 LYS B N 1
ATOM 7374 C CA . LYS B 1 460 ? -18.344 -11.547 20.031 1 97.94 460 LYS B CA 1
ATOM 7375 C C . LYS B 1 460 ? -19.484 -12.289 19.344 1 97.94 460 LYS B C 1
ATOM 7377 O O . LYS B 1 460 ? -20.609 -11.789 19.281 1 97.94 460 LYS B O 1
ATOM 7382 N N . ASP B 1 461 ? -19.156 -13.453 18.703 1 96.06 461 ASP B N 1
ATOM 7383 C CA . ASP B 1 461 ? -20.078 -14.422 18.109 1 96.06 461 ASP B CA 1
ATOM 7384 C C . ASP B 1 461 ? -20.703 -13.867 16.828 1 96.06 461 ASP B C 1
ATOM 7386 O O . ASP B 1 461 ? -21.75 -14.344 16.375 1 96.06 461 ASP B O 1
ATOM 7390 N N . THR B 1 462 ? -20.203 -12.781 16.312 1 97.69 462 THR B N 1
ATOM 7391 C CA . THR B 1 462 ? -20.594 -12.234 15.016 1 97.69 462 THR B CA 1
ATOM 7392 C C . THR B 1 462 ? -19.359 -12 14.133 1 97.69 462 THR B C 1
ATOM 7394 O O . THR B 1 462 ? -18.234 -12.328 14.531 1 97.69 462 THR B O 1
ATOM 7397 N N . ASP B 1 463 ? -19.578 -11.5 12.922 1 98.06 463 ASP B N 1
ATOM 7398 C CA . ASP B 1 463 ? -18.438 -11.086 12.102 1 98.06 463 ASP B CA 1
ATOM 7399 C C . ASP B 1 463 ? -18.391 -9.57 11.953 1 98.06 463 ASP B C 1
ATOM 7401 O O . ASP B 1 463 ? -17.703 -9.047 11.078 1 98.06 463 ASP B O 1
ATOM 7405 N N . ASP B 1 464 ? -19.203 -8.844 12.82 1 98.75 464 ASP B N 1
ATOM 7406 C CA . ASP B 1 464 ? -19.219 -7.383 12.797 1 98.75 464 ASP B CA 1
ATOM 7407 C C . ASP B 1 464 ? -17.875 -6.812 13.242 1 98.75 464 ASP B C 1
ATOM 7409 O O . ASP B 1 464 ? -17.469 -6.996 14.398 1 98.75 464 ASP B O 1
ATOM 7413 N N . ILE B 1 465 ? -17.266 -6.074 12.398 1 98.94 465 ILE B N 1
ATOM 7414 C CA . ILE B 1 465 ? -15.938 -5.559 12.688 1 98.94 465 ILE B CA 1
ATOM 7415 C C . ILE B 1 465 ? -16.047 -4.359 13.625 1 98.94 465 ILE B C 1
ATOM 7417 O O . ILE B 1 465 ? -16.734 -3.387 13.32 1 98.94 465 ILE B O 1
ATOM 7421 N N . LEU B 1 466 ? -15.328 -4.418 14.758 1 98.75 466 LEU B N 1
ATOM 7422 C CA . LEU B 1 466 ? -15.297 -3.342 15.734 1 98.75 466 LEU B CA 1
ATOM 7423 C C . LEU B 1 466 ? -14.125 -2.4 15.469 1 98.75 466 LEU B C 1
ATOM 7425 O O . LEU B 1 466 ? -14.195 -1.212 15.789 1 98.75 466 LEU B O 1
ATOM 7429 N N . GLY B 1 467 ? -13.07 -2.912 14.945 1 98.75 467 GLY B N 1
ATOM 7430 C CA . GLY B 1 467 ? -11.867 -2.148 14.656 1 98.75 467 GLY B CA 1
ATOM 7431 C C . GLY B 1 467 ? -10.688 -3.018 14.266 1 98.75 467 GLY B C 1
ATOM 7432 O O . GLY B 1 467 ? -10.836 -4.23 14.102 1 98.75 467 GLY B O 1
ATOM 7433 N N . ALA B 1 468 ? -9.562 -2.367 14.047 1 98.88 468 ALA B N 1
ATOM 7434 C CA . ALA B 1 468 ? -8.375 -3.096 13.594 1 98.88 468 ALA B CA 1
ATOM 7435 C C . ALA B 1 468 ? -7.102 -2.342 13.961 1 98.88 468 ALA B C 1
ATOM 7437 O O . ALA B 1 468 ? -7.125 -1.125 14.156 1 98.88 468 ALA B O 1
ATOM 7438 N N . THR B 1 469 ? -6.051 -3.064 14.117 1 98.88 469 THR B N 1
ATOM 7439 C CA . THR B 1 469 ? -4.676 -2.586 14.227 1 98.88 469 THR B CA 1
ATOM 7440 C C . THR B 1 469 ? -3.777 -3.287 13.211 1 98.88 469 THR B C 1
ATOM 7442 O O . THR B 1 469 ? -3.748 -4.52 13.148 1 98.88 469 THR B O 1
ATOM 7445 N N . ILE B 1 470 ? -3.098 -2.525 12.391 1 98.88 470 ILE B N 1
ATOM 7446 C CA . ILE B 1 470 ? -2.188 -3.062 11.391 1 98.88 470 ILE B CA 1
ATOM 7447 C C . ILE B 1 470 ? -0.798 -2.457 11.57 1 98.88 470 ILE B C 1
ATOM 7449 O O . ILE B 1 470 ? -0.646 -1.234 11.609 1 98.88 470 ILE B O 1
ATOM 7453 N N . VAL B 1 471 ? 0.213 -3.242 11.773 1 98.81 471 VAL B N 1
ATOM 7454 C CA . VAL B 1 471 ? 1.618 -2.852 11.734 1 98.81 471 VAL B CA 1
ATOM 7455 C C . VAL B 1 471 ? 2.297 -3.479 10.523 1 98.81 471 VAL B C 1
ATOM 7457 O O . VAL B 1 471 ? 2.436 -4.703 10.445 1 98.81 471 VAL B O 1
ATOM 7460 N N . ALA B 1 472 ? 2.615 -2.691 9.555 1 98.5 472 ALA B N 1
ATOM 7461 C CA . ALA B 1 472 ? 3.197 -3.133 8.289 1 98.5 472 ALA B CA 1
ATOM 7462 C C . ALA B 1 472 ? 3.781 -1.956 7.512 1 98.5 472 ALA B C 1
ATOM 7464 O O . ALA B 1 472 ? 3.441 -0.8 7.777 1 98.5 472 ALA B O 1
ATOM 7465 N N . GLU B 1 473 ? 4.617 -2.174 6.559 1 95.19 473 GLU B N 1
ATOM 7466 C CA . GLU B 1 473 ? 5.199 -1.129 5.723 1 95.19 473 GLU B CA 1
ATOM 7467 C C . GLU B 1 473 ? 4.117 -0.356 4.973 1 95.19 473 GLU B C 1
ATOM 7469 O O . GLU B 1 473 ? 4.262 0.844 4.727 1 95.19 473 GLU B O 1
ATOM 7474 N N . ARG B 1 474 ? 2.99 -0.898 4.672 1 93.5 474 ARG B N 1
ATOM 7475 C CA . ARG B 1 474 ? 1.942 -0.247 3.893 1 93.5 474 ARG B CA 1
ATOM 7476 C C . ARG B 1 474 ? 0.616 -0.25 4.645 1 93.5 474 ARG B C 1
ATOM 7478 O O . ARG B 1 474 ? -0.45 -0.355 4.035 1 93.5 474 ARG B O 1
ATOM 7485 N N . ALA B 1 475 ? 0.767 -0.134 5.938 1 98.25 475 ALA B N 1
ATOM 7486 C CA . ALA B 1 475 ? -0.427 -0.207 6.773 1 98.25 475 ALA B CA 1
ATOM 7487 C C . ALA B 1 475 ? -1.419 0.895 6.414 1 98.25 475 ALA B C 1
ATOM 7489 O O . ALA B 1 475 ? -2.633 0.694 6.492 1 98.25 475 ALA B O 1
ATOM 7490 N N . GLY B 1 476 ? -0.921 2.088 6 1 97.69 476 GLY B N 1
ATOM 7491 C CA . GLY B 1 476 ? -1.776 3.211 5.652 1 97.69 476 GLY B CA 1
ATOM 7492 C C . GLY B 1 476 ? -2.695 2.92 4.48 1 97.69 476 GLY B C 1
ATOM 7493 O O . GLY B 1 476 ? -3.809 3.449 4.414 1 97.69 476 GLY B O 1
ATOM 7494 N N . GLU B 1 477 ? -2.281 2.066 3.525 1 97.75 477 GLU B N 1
ATOM 7495 C CA . GLU B 1 477 ? -3.117 1.662 2.398 1 97.75 477 GLU B CA 1
ATOM 7496 C C . GLU B 1 477 ? -4 0.474 2.766 1 97.75 477 GLU B C 1
ATOM 7498 O O . GLU B 1 477 ? -5.164 0.411 2.361 1 97.75 477 GLU B O 1
ATOM 7503 N N . MET B 1 478 ? -3.428 -0.43 3.551 1 98.5 478 MET B N 1
ATOM 7504 C CA . MET B 1 478 ? -4.105 -1.677 3.895 1 98.5 478 MET B CA 1
ATOM 7505 C C . MET B 1 478 ? -5.363 -1.406 4.711 1 98.5 478 MET B C 1
ATOM 7507 O O . MET B 1 478 ? -6.363 -2.111 4.57 1 98.5 478 MET B O 1
ATOM 7511 N N . ILE B 1 479 ? -5.344 -0.352 5.547 1 98.81 479 ILE B N 1
ATOM 7512 C CA . ILE B 1 479 ? -6.414 -0.097 6.508 1 98.81 479 ILE B CA 1
ATOM 7513 C C . ILE B 1 479 ? -7.68 0.326 5.77 1 98.81 479 ILE B C 1
ATOM 7515 O O . ILE B 1 479 ? -8.789 0.222 6.309 1 98.81 479 ILE B O 1
ATOM 7519 N N . ASN B 1 480 ? -7.555 0.825 4.48 1 98.75 480 ASN B N 1
ATOM 7520 C CA . ASN B 1 480 ? -8.688 1.364 3.73 1 98.75 480 ASN B CA 1
ATOM 7521 C C . ASN B 1 480 ? -9.727 0.289 3.432 1 98.75 480 ASN B C 1
ATOM 7523 O O . ASN B 1 480 ? -10.922 0.574 3.381 1 98.75 480 ASN B O 1
ATOM 7527 N N . GLU B 1 481 ? -9.227 -0.938 3.219 1 98.81 481 GLU B N 1
ATOM 7528 C CA . GLU B 1 481 ? -10.148 -2.049 3.002 1 98.81 481 GLU B CA 1
ATOM 7529 C C . GLU B 1 481 ? -11.008 -2.301 4.238 1 98.81 481 GLU B C 1
ATOM 7531 O O . GLU B 1 481 ? -12.211 -2.518 4.125 1 98.81 481 GLU B O 1
ATOM 7536 N N . VAL B 1 482 ? -10.422 -2.203 5.43 1 98.88 482 VAL B N 1
ATOM 7537 C CA . VAL B 1 482 ? -11.117 -2.469 6.688 1 98.88 482 VAL B CA 1
ATOM 7538 C C . VAL B 1 482 ? -12.102 -1.338 6.984 1 98.88 482 VAL B C 1
ATOM 7540 O O . VAL B 1 482 ? -13.242 -1.589 7.375 1 98.88 482 VAL B O 1
ATOM 7543 N N . SER B 1 483 ? -11.641 -0.066 6.781 1 98.81 483 SER B N 1
ATOM 7544 C CA . SER B 1 483 ? -12.531 1.06 7.051 1 98.81 483 SER B CA 1
ATOM 7545 C C . SER B 1 483 ? -13.734 1.048 6.113 1 98.81 483 SER B C 1
ATOM 7547 O O . SER B 1 483 ? -14.844 1.39 6.52 1 98.81 483 SER B O 1
ATOM 7549 N N . LEU B 1 484 ? -13.531 0.652 4.824 1 98.88 484 LEU B N 1
ATOM 7550 C CA . LEU B 1 484 ? -14.656 0.542 3.898 1 98.88 484 LEU B CA 1
ATOM 7551 C C . LEU B 1 484 ? -15.664 -0.49 4.391 1 98.88 484 LEU B C 1
ATOM 7553 O O . LEU B 1 484 ? -16.875 -0.256 4.336 1 98.88 484 LEU B O 1
ATOM 7557 N N . ALA B 1 485 ? -15.125 -1.675 4.797 1 98.94 485 ALA B N 1
ATOM 7558 C CA . ALA B 1 485 ? -16 -2.721 5.316 1 98.94 485 ALA B CA 1
ATOM 7559 C C . ALA B 1 485 ? -16.812 -2.217 6.508 1 98.94 485 ALA B C 1
ATOM 7561 O O . ALA B 1 485 ? -18.031 -2.365 6.539 1 98.94 485 ALA B O 1
ATOM 7562 N N . MET B 1 486 ? -16.172 -1.569 7.457 1 98.88 486 MET B N 1
ATOM 7563 C CA 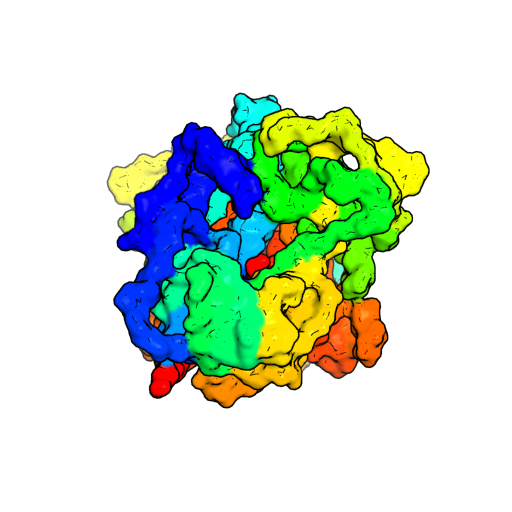. MET B 1 486 ? -16.828 -1.067 8.664 1 98.88 486 MET B CA 1
ATOM 7564 C C . MET B 1 486 ? -17.906 -0.038 8.312 1 98.88 486 MET B C 1
ATOM 7566 O O . MET B 1 486 ? -19.031 -0.115 8.805 1 98.88 486 MET B O 1
ATOM 7570 N N . LYS B 1 487 ? -17.516 0.939 7.43 1 98.62 487 LYS B N 1
ATOM 7571 C CA . LYS B 1 487 ? -18.422 2.035 7.074 1 98.62 487 LYS B CA 1
ATOM 7572 C C . LYS B 1 487 ? -19.688 1.511 6.414 1 98.62 487 LYS B C 1
ATOM 7574 O O . LYS B 1 487 ? -20.766 2.113 6.547 1 98.62 487 LYS B O 1
ATOM 7579 N N . ASN B 1 488 ? -19.594 0.383 5.742 1 98.69 488 ASN B N 1
ATOM 7580 C CA . ASN B 1 488 ? -20.719 -0.133 4.98 1 98.69 488 ASN B CA 1
ATOM 7581 C C . ASN B 1 488 ? -21.297 -1.401 5.609 1 98.69 488 ASN B C 1
ATOM 7583 O O . ASN B 1 488 ? -21.984 -2.172 4.945 1 98.69 488 ASN B O 1
ATOM 7587 N N . ASN B 1 489 ? -20.906 -1.76 6.836 1 98.38 489 ASN B N 1
ATOM 7588 C CA . ASN B 1 489 ? -21.438 -2.85 7.652 1 98.38 489 ASN B CA 1
ATOM 7589 C C . ASN B 1 489 ? -21.156 -4.211 7.02 1 98.38 489 ASN B C 1
ATOM 7591 O O . ASN B 1 489 ? -22 -5.098 7.039 1 98.38 489 ASN B O 1
ATOM 7595 N N . LEU B 1 490 ? -20.078 -4.27 6.27 1 98.75 490 LEU B N 1
ATOM 7596 C CA . LEU B 1 490 ? -19.562 -5.566 5.844 1 98.75 490 LEU B CA 1
ATOM 7597 C C . LEU B 1 490 ? -18.781 -6.238 6.961 1 98.75 490 LEU B C 1
ATOM 7599 O O . LEU B 1 490 ? -18.031 -5.574 7.68 1 98.75 490 LEU B O 1
ATOM 7603 N N . GLY B 1 491 ? -18.953 -7.496 7.168 1 98.62 491 GLY B N 1
ATOM 7604 C CA . GLY B 1 491 ? -18.266 -8.219 8.227 1 98.62 491 GLY B CA 1
ATOM 7605 C C . GLY B 1 491 ? -16.953 -8.836 7.785 1 98.62 491 GLY B C 1
ATOM 7606 O O . GLY B 1 491 ? -16.531 -8.641 6.648 1 98.62 491 GLY B O 1
ATOM 7607 N N . LEU B 1 492 ? -16.359 -9.516 8.758 1 98.75 492 LEU B N 1
ATOM 7608 C CA . LEU B 1 492 ? -15.078 -10.156 8.523 1 98.75 492 LEU B CA 1
ATOM 7609 C C . LEU B 1 492 ? -15.195 -11.25 7.473 1 98.75 492 LEU B C 1
ATOM 7611 O O . LEU B 1 492 ? -14.234 -11.539 6.754 1 98.75 492 LEU B O 1
ATOM 7615 N N . TYR B 1 493 ? -16.359 -11.898 7.305 1 98.31 493 TYR B N 1
ATOM 7616 C CA . TYR B 1 493 ? -16.625 -12.875 6.254 1 98.31 493 TYR B CA 1
ATOM 7617 C C . TYR B 1 493 ? -16.406 -12.266 4.875 1 98.31 493 TYR B C 1
ATOM 7619 O O . TYR B 1 493 ? -15.781 -12.883 4.008 1 98.31 493 TYR B O 1
ATOM 7627 N N . ALA B 1 494 ? -16.891 -11.023 4.684 1 98.62 494 ALA B N 1
ATOM 7628 C CA . ALA B 1 494 ? -16.75 -10.336 3.408 1 98.62 494 ALA B CA 1
ATOM 7629 C C . ALA B 1 494 ? -15.273 -10.078 3.086 1 98.62 494 ALA B C 1
ATOM 7631 O O . ALA B 1 494 ? -14.852 -10.219 1.936 1 98.62 494 ALA B O 1
ATOM 7632 N N . ILE B 1 495 ? -14.516 -9.75 4.082 1 98.75 495 ILE B N 1
ATOM 7633 C CA . ILE B 1 495 ? -13.086 -9.531 3.898 1 98.75 495 ILE B CA 1
ATOM 7634 C C . ILE B 1 495 ? -12.406 -10.836 3.498 1 98.75 495 ILE B C 1
ATOM 7636 O O . ILE B 1 495 ? -11.562 -10.859 2.596 1 98.75 495 ILE B O 1
ATOM 7640 N N . GLY B 1 496 ? -12.766 -11.898 4.156 1 98.12 496 GLY B N 1
ATOM 7641 C CA . GLY B 1 496 ? -12.18 -13.195 3.863 1 98.12 496 GLY B CA 1
ATOM 7642 C C . GLY B 1 496 ? -12.492 -13.688 2.463 1 98.12 496 GLY B C 1
ATOM 7643 O O . GLY B 1 496 ? -11.734 -14.484 1.9 1 98.12 496 GLY B O 1
ATOM 7644 N N . ARG B 1 497 ? -13.586 -13.18 1.877 1 97.62 497 ARG B N 1
ATOM 7645 C CA . ARG B 1 497 ? -14.023 -13.633 0.559 1 97.62 497 ARG B CA 1
ATOM 7646 C C . ARG B 1 497 ? -13.602 -12.641 -0.523 1 97.62 497 ARG B C 1
ATOM 7648 O O . ARG B 1 497 ? -13.93 -12.82 -1.697 1 97.62 497 ARG B O 1
ATOM 7655 N N . ASN B 1 498 ? -12.945 -11.555 -0.111 1 98.5 498 ASN B N 1
ATOM 7656 C CA . ASN B 1 498 ? -12.352 -10.648 -1.079 1 98.5 498 ASN B CA 1
ATOM 7657 C C . ASN B 1 498 ? -11.008 -11.172 -1.587 1 98.5 498 ASN B C 1
ATOM 7659 O O . ASN B 1 498 ? -10.055 -11.297 -0.818 1 98.5 498 ASN B O 1
ATOM 7663 N N . ILE B 1 499 ? -10.93 -11.508 -2.885 1 98.62 499 ILE B N 1
ATOM 7664 C CA . ILE B 1 499 ? -9.711 -12.078 -3.451 1 98.62 499 ILE B CA 1
ATOM 7665 C C . ILE B 1 499 ? -8.625 -11 -3.521 1 98.62 499 ILE B C 1
ATOM 7667 O O . ILE B 1 499 ? -8.82 -9.945 -4.129 1 98.62 499 ILE B O 1
ATOM 7671 N N . HIS B 1 500 ? -7.535 -11.172 -2.846 1 98.62 500 HIS B N 1
ATOM 7672 C CA . HIS B 1 500 ? -6.379 -10.289 -2.904 1 98.62 500 HIS B CA 1
ATOM 7673 C C . HIS B 1 500 ? -5.355 -10.789 -3.92 1 98.62 500 HIS B C 1
ATOM 7675 O O . HIS B 1 500 ? -5.133 -11.992 -4.043 1 98.62 500 HIS B O 1
ATOM 7681 N N . PRO B 1 501 ? -4.699 -9.836 -4.633 1 98.25 501 PRO B N 1
ATOM 7682 C CA . PRO B 1 501 ? -3.627 -10.273 -5.531 1 98.25 501 PRO B CA 1
ATOM 7683 C C . PRO B 1 501 ? -2.459 -10.914 -4.781 1 98.25 501 PRO B C 1
ATOM 7685 O O . PRO B 1 501 ? -2.139 -10.508 -3.664 1 98.25 501 PRO B O 1
ATOM 7688 N N . TYR B 1 502 ? -1.867 -11.867 -5.406 1 97.69 502 TYR B N 1
ATOM 7689 C CA . TYR B 1 502 ? -0.703 -12.539 -4.844 1 97.69 502 TYR B CA 1
ATOM 7690 C C . TYR B 1 502 ? 0.56 -12.188 -5.617 1 97.69 502 TYR B C 1
ATOM 7692 O O . TYR B 1 502 ? 0.547 -12.141 -6.852 1 97.69 502 TYR B O 1
ATOM 7700 N N . PRO B 1 503 ? 1.653 -11.992 -4.957 1 97.56 503 PRO B N 1
ATOM 7701 C CA . PRO B 1 503 ? 1.681 -11.852 -3.498 1 97.56 503 PRO B CA 1
ATOM 7702 C C . PRO B 1 503 ? 1.613 -10.391 -3.047 1 97.56 503 PRO B C 1
ATOM 7704 O O . PRO B 1 503 ? 2.197 -9.516 -3.689 1 97.56 503 PRO B O 1
ATOM 7707 N N . THR B 1 504 ? 0.881 -10.086 -2.09 1 97.88 504 THR B N 1
ATOM 7708 C CA . THR B 1 504 ? 0.836 -8.766 -1.474 1 97.88 504 THR B CA 1
ATOM 7709 C C . THR B 1 504 ? 0.84 -8.883 0.048 1 97.88 504 THR B C 1
ATOM 7711 O O . THR B 1 504 ? 0.519 -9.938 0.599 1 97.88 504 THR B O 1
ATOM 7714 N N . THR B 1 505 ? 1.229 -7.828 0.725 1 97.62 505 THR B N 1
ATOM 7715 C CA . THR B 1 505 ? 1.135 -7.766 2.18 1 97.62 505 THR B CA 1
ATOM 7716 C C . THR B 1 505 ? -0.323 -7.727 2.625 1 97.62 505 THR B C 1
ATOM 7718 O O . THR B 1 505 ? -0.669 -8.258 3.682 1 97.62 505 THR B O 1
ATOM 7721 N N . GLY B 1 506 ? -1.157 -7.16 1.767 1 96.5 506 GLY B N 1
ATOM 7722 C CA . GLY B 1 506 ? -2.576 -7.02 2.043 1 96.5 506 GLY B CA 1
ATOM 7723 C C . GLY B 1 506 ? -3.283 -8.344 2.244 1 96.5 506 GLY B C 1
ATOM 7724 O O . GLY B 1 506 ? -4.367 -8.398 2.826 1 96.5 506 GLY B O 1
ATOM 7725 N N . GLU B 1 507 ? -2.639 -9.5 1.761 1 97.75 507 GLU B N 1
ATOM 7726 C CA . GLU B 1 507 ? -3.199 -10.828 1.999 1 97.75 507 GLU B CA 1
ATOM 7727 C C . GLU B 1 507 ? -3.381 -11.086 3.492 1 97.75 507 GLU B C 1
ATOM 7729 O O . GLU B 1 507 ? -4.211 -11.914 3.887 1 97.75 507 GLU B O 1
ATOM 7734 N N . ALA B 1 508 ? -2.623 -10.336 4.316 1 98.5 508 ALA B N 1
ATOM 7735 C CA . ALA B 1 508 ? -2.732 -10.5 5.762 1 98.5 508 ALA B CA 1
ATOM 7736 C C . ALA B 1 508 ? -4.102 -10.047 6.266 1 98.5 508 ALA B C 1
ATOM 7738 O O . ALA B 1 508 ? -4.621 -10.602 7.238 1 98.5 508 ALA B O 1
ATOM 7739 N N . VAL B 1 509 ? -4.691 -9.023 5.609 1 98.81 509 VAL B N 1
ATOM 7740 C CA . VAL B 1 509 ? -6.051 -8.602 5.941 1 98.81 509 VAL B CA 1
ATOM 7741 C C . VAL B 1 509 ? -7.031 -9.734 5.613 1 98.81 509 VAL B C 1
ATOM 7743 O O . VAL B 1 509 ? -7.863 -10.102 6.445 1 98.81 509 VAL B O 1
ATOM 7746 N N . MET B 1 510 ? -6.922 -10.312 4.434 1 98.5 510 MET B N 1
ATOM 7747 C CA . MET B 1 510 ? -7.734 -11.453 4.02 1 98.5 510 MET B CA 1
ATOM 7748 C C . MET B 1 510 ? -7.566 -12.617 4.988 1 98.5 510 MET B C 1
ATOM 7750 O O . MET B 1 510 ? -8.531 -13.336 5.277 1 98.5 510 MET B O 1
ATOM 7754 N N . GLY B 1 511 ? -6.281 -12.797 5.461 1 98.38 511 GLY B N 1
ATOM 7755 C CA . GLY B 1 511 ? -5.973 -13.883 6.375 1 98.38 511 GLY B CA 1
ATOM 7756 C C . GLY B 1 511 ? -6.832 -13.875 7.625 1 98.38 511 GLY B C 1
ATOM 7757 O O . GLY B 1 511 ? -7.25 -14.93 8.109 1 98.38 511 GLY B O 1
ATOM 7758 N N . CYS B 1 512 ? -7.121 -12.688 8.164 1 98.75 512 CYS B N 1
ATOM 7759 C CA . CYS B 1 512 ? -8 -12.586 9.32 1 98.75 512 CYS B CA 1
ATOM 7760 C C . CYS B 1 512 ? -9.398 -13.078 8.992 1 98.75 512 CYS B C 1
ATOM 7762 O O . CYS B 1 512 ? -10.016 -13.789 9.781 1 98.75 512 CYS B O 1
ATOM 7764 N N . GLY B 1 513 ? -9.898 -12.68 7.82 1 98.5 513 GLY B N 1
ATOM 7765 C CA . GLY B 1 513 ? -11.203 -13.148 7.379 1 98.5 513 GLY B CA 1
ATOM 7766 C C . GLY B 1 513 ? -11.258 -14.648 7.164 1 98.5 513 GLY B C 1
ATOM 7767 O O . GLY B 1 513 ? -12.25 -15.289 7.516 1 98.5 513 GLY B O 1
ATOM 7768 N N . VAL B 1 514 ? -10.219 -15.219 6.578 1 96.94 514 VAL B N 1
ATOM 7769 C CA . VAL B 1 514 ? -10.156 -16.656 6.309 1 96.94 514 VAL B CA 1
ATOM 7770 C C . VAL B 1 514 ? -10.18 -17.422 7.629 1 96.94 514 VAL B C 1
ATOM 7772 O O . VAL B 1 514 ? -10.828 -18.469 7.73 1 96.94 514 VAL B O 1
ATOM 7775 N N . GLN B 1 515 ? -9.461 -16.922 8.656 1 97.19 515 GLN B N 1
ATOM 7776 C CA . GLN B 1 515 ? -9.508 -17.547 9.977 1 97.19 515 GLN B CA 1
ATOM 7777 C C . GLN B 1 515 ? -10.938 -17.594 10.5 1 97.19 515 GLN B C 1
ATOM 7779 O O . GLN B 1 515 ? -11.359 -18.625 11.047 1 97.19 515 GLN B O 1
ATOM 7784 N N . TYR B 1 516 ? -11.648 -16.531 10.375 1 97.75 516 TYR B N 1
ATOM 7785 C CA . TYR B 1 516 ? -13.047 -16.484 10.805 1 97.75 516 TYR B CA 1
ATOM 7786 C C . TYR B 1 516 ? -13.875 -17.531 10.07 1 97.75 516 TYR B C 1
ATOM 7788 O O . TYR B 1 516 ? -14.641 -18.266 10.695 1 97.75 516 TYR B O 1
ATOM 7796 N N . ILE B 1 517 ? -13.711 -17.547 8.734 1 95.12 517 ILE B N 1
ATOM 7797 C CA . ILE B 1 517 ? -14.469 -18.484 7.902 1 95.12 517 ILE B CA 1
ATOM 7798 C C . ILE B 1 517 ? -14.18 -19.922 8.328 1 95.12 517 ILE B C 1
ATOM 7800 O O . ILE B 1 517 ? -15.102 -20.703 8.539 1 95.12 517 ILE B O 1
ATOM 7804 N N . ASN B 1 518 ? -12.898 -20.25 8.461 1 92.38 518 ASN B N 1
ATOM 7805 C CA . ASN B 1 518 ? -12.484 -21.609 8.812 1 92.38 518 ASN B CA 1
ATOM 7806 C C . ASN B 1 518 ? -13.055 -22.031 10.164 1 92.38 518 ASN B C 1
ATOM 7808 O O . ASN B 1 518 ? -13.383 -23.203 10.359 1 92.38 518 ASN B O 1
ATOM 7812 N N . LYS B 1 519 ? -13.133 -21.078 11.109 1 92.12 519 LYS B N 1
ATOM 7813 C CA . LYS B 1 519 ? -13.656 -21.359 12.445 1 92.12 519 LYS B CA 1
ATOM 7814 C C . LYS B 1 519 ? -15.148 -21.672 12.398 1 92.12 519 LYS B C 1
ATOM 7816 O O . LYS B 1 519 ? -15.672 -22.375 13.266 1 92.12 519 LYS B O 1
ATOM 7821 N N . HIS B 1 520 ? -15.828 -21.234 11.383 1 89.5 520 HIS B N 1
ATOM 7822 C CA . HIS B 1 520 ? -17.281 -21.359 11.367 1 89.5 520 HIS B CA 1
ATOM 7823 C C . HIS B 1 520 ? -17.75 -22.297 10.258 1 89.5 520 HIS B C 1
ATOM 7825 O O . HIS B 1 520 ? -18.953 -22.469 10.055 1 89.5 520 HIS B O 1
ATOM 7831 N N . LEU B 1 521 ? -16.828 -22.812 9.484 1 83.44 521 LEU B N 1
ATOM 7832 C CA . LEU B 1 521 ? -17.156 -23.797 8.453 1 83.44 521 LEU B CA 1
ATOM 7833 C C . LEU B 1 521 ? -17.609 -25.109 9.078 1 83.44 521 LEU B C 1
ATOM 7835 O O . LEU B 1 521 ? -16.938 -25.625 9.969 1 83.44 521 LEU B O 1
ATOM 7839 N N . PRO B 1 522 ? -18.797 -25.594 8.695 1 76.69 522 PRO B N 1
ATOM 7840 C CA . PRO B 1 522 ? -19.234 -26.875 9.242 1 76.69 522 PRO B CA 1
ATOM 7841 C C . PRO B 1 522 ? -18.312 -28.031 8.859 1 76.69 522 PRO B C 1
ATOM 7843 O O . PRO B 1 522 ? -17.734 -28.031 7.766 1 76.69 522 PRO B O 1
ATOM 7846 N N . ARG B 1 523 ? -18.062 -28.906 9.891 1 70.19 523 ARG B N 1
ATOM 7847 C CA . ARG B 1 523 ? -17.297 -30.109 9.594 1 70.19 523 ARG B CA 1
ATOM 7848 C C . ARG B 1 523 ? -18.078 -31.062 8.711 1 70.19 523 ARG B C 1
ATOM 7850 O O . ARG B 1 523 ? -19.312 -31.125 8.781 1 70.19 523 ARG B O 1
ATOM 7857 N N . LEU B 1 524 ? -17.344 -31.562 7.664 1 67.94 524 LEU B N 1
ATOM 7858 C CA . LEU B 1 524 ? -17.984 -32.562 6.809 1 67.94 524 LEU B CA 1
ATOM 7859 C C . LEU B 1 524 ? -18.281 -33.844 7.59 1 67.94 524 LEU B C 1
ATOM 7861 O O . LEU B 1 524 ? -17.484 -34.25 8.453 1 67.94 524 LEU B O 1
ATOM 7865 N N . ASP B 1 525 ? -19.625 -34.25 7.848 1 56.22 525 ASP B N 1
ATOM 7866 C CA . ASP B 1 525 ? -20.078 -35.469 8.492 1 56.22 525 ASP B CA 1
ATOM 7867 C C . ASP B 1 525 ? -19.516 -36.688 7.77 1 56.22 525 ASP B C 1
ATOM 7869 O O . ASP B 1 525 ? -19.375 -36.688 6.547 1 56.22 525 ASP B O 1
#

Radius of gyration: 31.18 Å; Cα contacts (8 Å, |Δi|>4): 2663; chains: 2; bounding box: 63×100×79 Å

pLDDT: mean 95.86, std 6.8, range [48.88, 98.94]

InterPro domains:
  IPR001100 Pyridine nucleotide-disulphide oxidoreductase, class I [PIRSF000350] (30-510)
  IPR004099 Pyridine nucleotide-disulphide oxidoreductase, dimerisation domain [PF02852] (403-509)
  IPR012999 Pyridine nucleotide-disulphide oxidoreductase, class I, active site [PS00076] (90-100)
  IPR023753 FAD/NAD(P)-binding domain [PF07992] (56-382)